Protein AF-0000000069059100 (afdb_homodimer)

Nearest PDB structures (foldseek):
  7xt2-assembly1_B  TM=5.085E-01  e=8.345E-04  Homo sapiens
  5iea-assembly1_B  TM=6.416E-01  e=1.066E+00  Macaca mulatta
  7xt2-assembly1_B  TM=5.069E-01  e=6.876E-04  Homo sapiens
  5iea-assembly1_B  TM=5.865E-01  e=9.978E-01  Macaca mulatta

Secondary structure (DSSP, 8-state):
----------------SB-TTT-SB-SS-EE-TTS-EE-HHHHHHHHHHHHTTSSS--EEE-TTT--EEE-S-SSS-GGGHHHHSPB-HHHHHHHH-B-HHHHHTT---B--EEETTTTEEE-HHHHHHHHHSTTTTTPPEEEGGGHHHHTTTTTS------B-TTT-SBP-EEETTTTEEE-HHHHHTTTTT-S-EEEHHHHHHHHHHSSHHHHHHHHHHHHHHHHHHHHHHHHHHHHHHHHHHHHHHHHHHHHHHHHHHHHHHHHHHHHHHHHHHHHHHHHHHHHHHHHHHHHHHHHHHHHHHHHGGGGS-HHHHHHHHHHHHHHHHHHHHS--EEEEEEEEEEE-HHHHHGGG---SEEEEEEEEEEETTS---SS---------TT--S-EEEEEE-TTS-EEEEETTTTEEEEEETTEEEEEEE-SS-EEEEEEEETTEEEEEE--/----------------SB-TTT-SB-SS-EE-TTS-EE-HHHHHHHHHHHHTTSSS--EEE-TTT--EEE-S-SSS-GGGHHHHSPB-HHHHHHH--B-HHHHHTT---B--EEETTTTEEE-HHHHHHHHHSTTTTTPPEEEGGGHHHHTTTTT-------B-TTT-SBP-EEETTTTEEE-HHHHHTTTTT-S-EEEHHHHHHHHHHSTHHHHHHHHHHHHHHHHHHHHHHHHHHHHHHHHHHHHHHHHHHHHHHHHHHHHHHHHHHHHHHHHHHHHHHHHHHHHHHHHHHHHHHHHHHHHHHHHGGGGS-HHHHHHHHHHHHHHHHHHHHS--EEEEEEEEEEE-HHHHHGGG---SEEEEEEEEEEETTS---SS---------TT--S-EEEEEE-TTS-EEEEETTTTEEEEEETTEEEEEEE-SS-EEEEEEEETTEEEEEE--

pLDDT: mean 80.83, std 16.29, range [23.23, 98.0]

Solvent-accessible surface area (backbone atoms only — not comparable to full-atom values): 50804 Å² total; per-residue (Å²): 131,85,77,72,76,77,68,84,68,81,72,67,72,68,80,68,65,50,14,83,83,79,68,40,66,57,52,68,25,26,38,46,96,86,69,52,60,31,21,37,66,57,47,31,53,49,49,43,68,64,32,66,77,32,69,80,60,67,42,47,57,42,90,82,83,52,50,79,40,71,48,78,52,90,85,55,60,72,84,52,38,44,75,64,40,51,67,30,56,70,61,40,45,72,69,62,45,43,10,50,68,41,42,77,70,76,38,92,39,59,35,45,30,27,30,69,74,76,69,39,34,21,18,65,69,53,43,52,49,40,52,68,34,86,89,38,39,84,51,52,69,41,47,53,86,51,45,80,67,52,67,68,74,64,67,67,73,65,78,66,72,47,54,18,90,89,73,71,36,60,46,50,30,32,33,62,79,76,67,41,77,21,18,75,65,41,42,70,58,85,46,50,83,53,88,44,74,35,47,29,64,56,48,30,49,47,43,70,71,38,65,57,53,56,49,52,49,48,53,50,50,52,53,43,52,53,42,53,53,51,42,52,51,38,52,52,49,49,51,48,52,51,52,52,50,50,50,50,52,51,52,52,52,49,48,51,51,51,50,49,52,48,52,48,51,31,47,53,53,45,51,51,50,48,51,52,51,51,51,53,52,47,50,54,46,49,39,48,41,50,40,41,50,52,52,47,54,51,47,53,51,52,48,53,56,61,68,46,42,85,80,41,55,40,57,48,38,48,49,48,51,52,50,48,53,54,50,51,52,51,57,70,65,54,75,50,61,43,73,45,80,46,81,46,70,48,67,35,62,67,66,60,48,54,72,71,59,85,60,47,46,54,76,45,77,47,77,47,76,38,46,67,90,51,84,66,70,85,75,50,75,77,65,83,80,71,77,62,82,78,69,88,49,50,68,60,27,50,28,67,42,93,89,64,27,38,36,34,13,22,28,70,70,13,26,37,38,32,23,52,93,65,33,81,72,43,76,43,81,44,100,49,49,29,39,32,29,43,59,81,53,98,82,43,72,45,70,41,61,82,126,132,85,74,73,75,76,65,84,69,84,72,70,74,68,82,70,66,49,13,8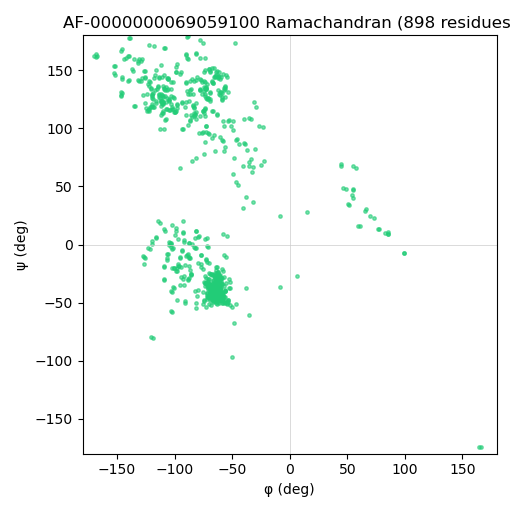3,84,80,68,40,68,59,52,68,26,26,37,46,97,88,67,50,60,30,22,37,66,57,46,29,52,51,48,41,68,64,32,67,77,35,68,80,60,65,43,50,55,42,92,82,83,52,50,80,41,70,48,79,51,93,85,53,58,71,83,51,38,44,74,64,41,51,66,30,54,70,60,40,42,72,69,46,53,42,11,52,66,39,44,75,70,75,37,92,38,59,35,45,30,28,30,70,76,75,68,40,36,20,18,66,70,52,43,54,50,39,50,67,33,87,88,41,39,83,50,54,69,41,47,53,85,51,46,79,67,53,64,70,71,67,66,66,88,59,96,56,71,46,54,19,90,88,74,71,34,61,47,49,30,32,32,64,80,76,67,40,77,20,19,75,64,40,42,69,56,87,46,51,83,53,88,44,73,34,47,28,65,57,47,30,49,47,41,71,69,37,65,58,54,56,50,52,49,49,53,49,51,53,53,42,50,53,42,53,52,51,42,52,52,38,53,51,49,47,51,48,53,52,53,51,50,51,49,51,53,50,53,52,51,49,49,51,51,52,48,48,52,49,52,49,50,31,48,53,52,44,52,51,51,49,51,51,52,51,51,53,54,46,49,53,44,50,40,48,41,49,42,42,49,53,51,46,54,50,47,52,52,51,47,52,56,60,68,47,42,87,79,41,56,39,59,50,40,49,48,50,50,51,50,48,54,54,51,50,53,51,56,69,65,52,76,52,61,42,72,45,80,46,80,47,71,48,66,34,64,68,67,62,49,53,72,72,60,86,61,46,48,54,75,46,77,49,75,46,76,39,47,67,91,51,83,67,68,85,75,52,74,78,64,84,81,72,79,63,78,79,68,87,49,51,67,60,27,49,30,69,42,92,87,65,27,36,37,34,13,22,30,69,71,13,24,36,38,32,24,52,94,65,32,83,75,43,77,43,80,44,99,50,49,30,40,30,29,43,57,80,54,99,83,43,73,45,68,42,62,82,125

Foldseek 3Di:
DPPPPPPPPPPLVPPDQAAPQPRHGAAQWFAAPVGDIHHLVSVLVVQCVQPVVDDLDQFFADPPPGDTGGQLDSPDDSSCSSVSGDGPLLSVCVRLLFFPVQVVVVHTDGFFKAWPVVSTTHRPVRVVVQCVDPVRVPTDIGTNVCVSPPVPPPPPPPVPFDADPVPRHGFFKAQPQVRDTDDPVCCVPVVVPGDDMGTPVVVVVCCVPPCVVVVVVVVVVVVVVLVVVVVVVVVVVVVVVVVVVVVVVVVLVVVVVVVVVVVVVVVVVVVVVVVVVVVVVVVVQVVLVVVVVVVVVVVVVLVVLQVCLVVDDPVVSVVSVVVSVVVVVVVVPPDRDDDDDDDDDDDDPVVVVVVVDDDSDDDDDDDDDDPSPDDDPPPPPDDCPADQPPLPADFQEWDAAPVGWIWTQGQGQQWIFIGDPSYGDDIGHDPAGFRYWDDPHNVDIDTDGDD/DPPPPPPPPPPLVPPDQAAPQPRHGAAQWFAAPVGDIHHLVSVLVVQCVQPVVDDLDQFFADPPPGDTGGQLDSPDDSSCSSVSGDGPLLSVCVRQLFFPVVVVVVDGDGFFKAWPVVSTTHRPVRVVVQCVDPVRVPTDIGTNVCVSPPVPPPVDDDPPQPADPVPRHGFFKAQPVVRDTDDPVCCVPVVVPGDDMGTPVVVVVCCVPPCPVVVVVVVVVVVVVLVVVVVVVVVVVVVVVVVVVVVVVVVLVVVVVVVVVVVVVVVVVVVVVVVVVVVVVVVVQVVLVVVVVVVVVVVVVLVVLQVCLVVDDPVVSVVSVVVSVVVVVVVVPPDRDDDDDDDDDDDDPVVVVVVVDDDSDDDDDDDDDDPSVDDDPPPPPDDCPADQPPLPADFQEWDAAPVGWIWTQGQGQQWIFIGDPSYGDDIGHDPAGFRYWDDPHNVDIDTHGDD

InterPro domains:
  IPR000315 B-box-type zinc finger [PS50119] (94-144)
  IPR001841 Zinc finger, RING-type [PS50089] (19-66)
  IPR001841 Zinc finger, RING-type [SM00184] (19-65)
  IPR013083 Zinc finger, RING/FYVE/PHD-type [G3DSA:3.30.40.10] (7-95)
  IPR017907 Zinc finger, RING-type, conserved site [PS00518] (34-43)
  IPR027370 Zinc finger, RING-type, eukaryotic [PF13445] (19-63)
  IPR047153 TRIM45/56/19-like [PTHR25462] (17-297)

Organism: Magallana gigas (NCBI:txid29159)

Radius of gyration: 62.5 Å; Cα contacts (8 Å, |Δi|>4): 1318; chains: 2; bounding box: 81×176×122 Å

Sequence (902 aa):
MAASTEKDSDQIKEITTTCPICFETYKTPRNLPCLHTFCHNCLGSYIISTCKIKQNPVGFHCPICRRFVPAPSFTTEIEKWAELVPINKMVNMLNEKCCDACKRADEEEVASDWCKSCLESLCGPCAKAHKRNVFTQKHELIPIENFQKVSEESESHELVDVLCQEHSNQVEYLCVDHEELCCSRCVCTKHRKCNQIDAIEEASESLRKSEKLEALCQEISQFEEKLVTAKSEAEKNIRYVDNKSDQIREESTELRNKIVNHVDALLENHLSDLAQNVKEQKDRLTSFEDAVSDRQLLMAQYLQTLKGAQKTLPPVLVHEYFKIKRQFRHVKMSGLSKCTVKLNADVCNDLTGILDVTKFADLKAETKSIPLNEIDLTYASMKLVCELDDSNGDVTGGCFLQNGDIILADHKYSQLLHYNNRKLVRKSNLGFQPEDAVCQNSSLLFVSKNIMAASTEKDSDQIKEITTTCPICFETYKTPRNLPCLHTFCHNCLGSYIISTCKIKQNPVGFHCPICRRFVPAPSFTTEIEKWAELVPINKMVNMLNEKCCDACKRADEEEVASDWCKSCLESLCGPCAKAHKRNVFTQKHELIPIENFQKVSEESESHELVDVLCQEHSNQVEYLCVDHEELCCSRCVCTKHRKCNQIDAIEEASESLRKSEKLEALCQEISQFEEKLVTAKSEAEKNIRYVDNKSDQIREESTELRNKIVNHVDALLENHLSDLAQNVKEQKDRLTSFEDAVSDRQLLMAQYLQTLKGAQKTLPPVLVHEYFKIKRQFRHVKMSGLSKCTVKLNADVCNDLTGILDVTKFADLKAETKSIPLNEIDLTYASMKLVCELDDSNGDVTGGCFLQNGDIILADHKYSQLLHYNNRKLVRKSNLGFQPEDAVCQNSSLLFVSKNI

Structure (mmCIF, N/CA/C/O backbone):
data_AF-0000000069059100-model_v1
#
loop_
_entity.id
_entity.type
_entity.pdbx_description
1 polymer 'Uncharacterized protein'
#
loop_
_atom_site.group_PDB
_atom_site.id
_atom_site.type_symbol
_atom_site.label_atom_id
_atom_site.label_alt_id
_atom_site.label_comp_id
_atom_site.label_asym_id
_atom_site.label_entity_id
_atom_site.label_seq_id
_atom_site.pdbx_PDB_ins_code
_atom_site.Cartn_x
_atom_site.Cartn_y
_atom_site.Cartn_z
_atom_site.occupancy
_atom_site.B_iso_or_equiv
_atom_site.auth_seq_id
_atom_site.auth_comp_id
_atom_site.auth_asym_id
_atom_site.auth_atom_id
_atom_site.pdbx_PDB_model_num
ATOM 1 N N . MET A 1 1 ? 15.18 -69.938 22.938 1 25.84 1 MET A N 1
ATOM 2 C CA . MET A 1 1 ? 13.812 -69.875 22.438 1 25.84 1 MET A CA 1
ATOM 3 C C . MET A 1 1 ? 13.75 -70.375 20.984 1 25.84 1 MET A C 1
ATOM 5 O O . MET A 1 1 ? 14.617 -70.062 20.172 1 25.84 1 MET A O 1
ATOM 9 N N . ALA A 1 2 ? 13.094 -71.562 20.734 1 29.8 2 ALA A N 1
ATOM 10 C CA . ALA A 1 2 ? 13.023 -72.438 19.531 1 29.8 2 ALA A CA 1
ATOM 11 C C . ALA A 1 2 ? 12.422 -71.625 18.359 1 29.8 2 ALA A C 1
ATOM 13 O O . ALA A 1 2 ? 11.344 -71.062 18.5 1 29.8 2 ALA A O 1
ATOM 14 N N . ALA A 1 3 ? 13.203 -71 17.547 1 30.69 3 ALA A N 1
ATOM 15 C CA . ALA A 1 3 ? 12.938 -70.25 16.359 1 30.69 3 ALA A CA 1
ATOM 16 C C . ALA A 1 3 ? 12.031 -71 15.391 1 30.69 3 ALA A C 1
ATOM 18 O O . ALA A 1 3 ? 12.453 -72 14.773 1 30.69 3 ALA A O 1
ATOM 19 N N . SER A 1 4 ? 10.773 -71.312 15.891 1 29.09 4 SER A N 1
ATOM 20 C CA . SER A 1 4 ? 9.797 -72.062 15.109 1 29.09 4 SER A CA 1
ATOM 21 C C . SER A 1 4 ? 9.703 -71.5 13.688 1 29.09 4 SER A C 1
ATOM 23 O O . SER A 1 4 ? 9.484 -70.312 13.477 1 29.09 4 SER A O 1
ATOM 25 N N . THR A 1 5 ? 10.492 -72 12.781 1 29.64 5 THR A N 1
ATOM 26 C CA . THR A 1 5 ? 10.539 -71.812 11.344 1 29.64 5 THR A CA 1
ATOM 27 C C . THR A 1 5 ? 9.148 -71.875 10.734 1 29.64 5 THR A C 1
ATOM 29 O O . THR A 1 5 ? 8.625 -73 10.578 1 29.64 5 THR A O 1
ATOM 32 N N . GLU A 1 6 ? 8.148 -71.125 11.234 1 30.3 6 GLU A N 1
ATOM 33 C CA . GLU A 1 6 ? 6.789 -71.125 10.695 1 30.3 6 GLU A CA 1
ATOM 34 C C . GLU A 1 6 ? 6.801 -71.188 9.172 1 30.3 6 GLU A C 1
ATOM 36 O O . GLU A 1 6 ? 7.348 -70.25 8.523 1 30.3 6 GLU A O 1
ATOM 41 N N . LYS A 1 7 ? 6.844 -72.375 8.555 1 34.78 7 LYS A N 1
ATOM 42 C CA . LYS A 1 7 ? 6.605 -72.75 7.176 1 34.78 7 LYS A CA 1
ATOM 43 C C . LYS A 1 7 ? 5.512 -71.938 6.531 1 34.78 7 LYS A C 1
ATOM 45 O O . LYS A 1 7 ? 4.512 -71.562 7.172 1 34.78 7 LYS A O 1
ATOM 50 N N . ASP A 1 8 ? 5.973 -71.062 5.594 1 33.03 8 ASP A N 1
ATOM 51 C CA . ASP A 1 8 ? 5.148 -70.312 4.656 1 33.03 8 ASP A CA 1
ATOM 52 C C . ASP A 1 8 ? 3.895 -71.125 4.27 1 33.03 8 ASP A C 1
ATOM 54 O O . ASP A 1 8 ? 3.984 -72.125 3.619 1 33.03 8 ASP A O 1
ATOM 58 N N . SER A 1 9 ? 2.992 -71.375 5.164 1 32.53 9 SER A N 1
ATOM 59 C CA . SER A 1 9 ? 1.682 -72 5.004 1 32.53 9 SER A CA 1
ATOM 60 C C . SER A 1 9 ? 1.104 -71.75 3.621 1 32.53 9 SER A C 1
ATOM 62 O O . SER A 1 9 ? 1.325 -70.688 3.051 1 32.53 9 SER A O 1
ATOM 64 N N . ASP A 1 10 ? 0.866 -72.75 2.836 1 33.56 10 ASP A N 1
ATOM 65 C CA . ASP A 1 10 ? 0.151 -73 1.579 1 33.56 10 ASP A CA 1
ATOM 66 C C . ASP A 1 10 ? -1.058 -72.062 1.482 1 33.56 10 ASP A C 1
ATOM 68 O O . ASP A 1 10 ? -2.131 -72.375 2.004 1 33.56 10 ASP A O 1
ATOM 72 N N . GLN A 1 11 ? -1.025 -70.812 1.936 1 33.41 11 GLN A N 1
ATOM 73 C CA . GLN A 1 11 ? -2.18 -69.938 1.754 1 33.41 11 GLN A CA 1
ATOM 74 C C . GLN A 1 11 ? -2.881 -70.25 0.429 1 33.41 11 GLN A C 1
ATOM 76 O O . GLN A 1 11 ? -2.314 -70 -0.642 1 33.41 11 GLN A O 1
ATOM 81 N N . ILE A 1 12 ? -3.568 -71.312 0.326 1 36.34 12 ILE A N 1
ATOM 82 C CA . ILE A 1 12 ? -4.637 -71.5 -0.648 1 36.34 12 ILE A CA 1
ATOM 83 C C . ILE A 1 12 ? -5.227 -70.188 -1.061 1 36.34 12 ILE A C 1
ATOM 85 O O . ILE A 1 12 ? -5.824 -69.438 -0.241 1 36.34 12 ILE A O 1
ATOM 89 N N . LYS A 1 13 ? -4.574 -69.375 -1.731 1 45.88 13 LYS A N 1
ATOM 90 C CA . LYS A 1 13 ? -5.254 -68.188 -2.234 1 45.88 13 LYS A CA 1
ATOM 91 C C . LYS A 1 13 ? -6.695 -68.5 -2.615 1 45.88 13 LYS A C 1
ATOM 93 O O . LYS A 1 13 ? -6.945 -69.25 -3.541 1 45.88 13 LYS A O 1
ATOM 98 N N . GLU A 1 14 ? -7.582 -68.812 -1.681 1 46.19 14 GLU A N 1
ATOM 99 C CA . GLU A 1 14 ? -9.023 -69 -1.871 1 46.19 14 GLU A CA 1
ATOM 100 C C . GLU A 1 14 ? -9.508 -68.188 -3.078 1 46.19 14 GLU A C 1
ATOM 102 O O . GLU A 1 14 ? -9.227 -67 -3.195 1 46.19 14 GLU A O 1
ATOM 107 N N . ILE A 1 15 ? -9.695 -68.938 -4.168 1 54.97 15 ILE A N 1
ATOM 108 C CA . ILE A 1 15 ? -10.305 -68.312 -5.344 1 54.97 15 ILE A CA 1
ATOM 109 C C . ILE A 1 15 ? -11.508 -67.438 -4.918 1 54.97 15 ILE A C 1
ATOM 111 O O . ILE A 1 15 ? -12.469 -68 -4.355 1 54.97 15 ILE A O 1
ATOM 115 N N . THR A 1 16 ? -11.305 -66.312 -4.594 1 63.81 16 THR A N 1
ATOM 116 C CA . THR A 1 16 ? -12.406 -65.375 -4.301 1 63.81 16 THR A CA 1
ATOM 117 C C . THR A 1 16 ? -13.391 -65.312 -5.469 1 63.81 16 THR A C 1
ATOM 119 O O . THR A 1 16 ? -12.992 -65.438 -6.629 1 63.81 16 THR A O 1
ATOM 122 N N . THR A 1 17 ? -14.664 -65.438 -5.188 1 73.19 17 THR A N 1
ATOM 123 C CA . THR A 1 17 ? -15.711 -65.438 -6.199 1 73.19 17 THR A CA 1
ATOM 124 C C . THR A 1 17 ? -16.25 -64 -6.383 1 73.19 17 THR A C 1
ATOM 126 O O . THR A 1 17 ? -17.312 -63.812 -6.988 1 73.19 17 THR A O 1
ATOM 129 N N . THR A 1 18 ? -15.531 -63.125 -5.773 1 85.75 18 THR A N 1
ATOM 130 C CA . THR A 1 18 ? -16.047 -61.75 -5.891 1 85.75 18 THR A CA 1
ATOM 131 C C . THR A 1 18 ? -15.008 -60.844 -6.52 1 85.75 18 THR A C 1
ATOM 133 O O . THR A 1 18 ? -13.82 -60.969 -6.238 1 85.75 18 THR A O 1
ATOM 136 N N . CYS A 1 19 ? -15.43 -60 -7.34 1 91.19 19 CYS A N 1
ATOM 137 C CA . CYS A 1 19 ? -14.57 -59 -7.984 1 91.19 19 CYS A CA 1
ATOM 138 C C . CYS A 1 19 ? -14.109 -57.969 -6.98 1 91.19 19 CYS A C 1
ATOM 140 O O . CYS A 1 19 ? -14.922 -57.375 -6.273 1 91.19 19 CYS A O 1
ATOM 142 N N . PRO A 1 20 ? -12.961 -57.656 -6.883 1 91.69 20 PRO A N 1
ATOM 143 C CA . PRO A 1 20 ? -12.445 -56.688 -5.914 1 91.69 20 PRO A CA 1
ATOM 144 C C . PRO A 1 20 ? -12.828 -55.25 -6.246 1 91.69 20 PRO A C 1
ATOM 146 O O . PRO A 1 20 ? -12.695 -54.375 -5.402 1 91.69 20 PRO A O 1
ATOM 149 N N . ILE A 1 21 ? -13.289 -54.938 -7.438 1 92.5 21 ILE A N 1
ATOM 150 C CA . ILE A 1 21 ? -13.633 -53.562 -7.848 1 92.5 21 ILE A CA 1
ATOM 151 C C . ILE A 1 21 ? -15.102 -53.281 -7.543 1 92.5 21 ILE A C 1
ATOM 153 O O . ILE A 1 21 ? -15.438 -52.281 -6.898 1 92.5 21 ILE A O 1
ATOM 157 N N . CYS A 1 22 ? -15.938 -54.188 -7.953 1 92.62 22 CYS A N 1
ATOM 158 C CA . CYS A 1 22 ? -17.375 -53.938 -7.789 1 92.62 22 CYS A CA 1
ATOM 159 C C . CYS A 1 22 ? -17.922 -54.719 -6.594 1 92.62 22 CYS A C 1
ATOM 161 O O . CYS A 1 22 ? -19.031 -54.469 -6.145 1 92.62 22 CYS A O 1
ATOM 163 N N . PHE A 1 23 ? -17.328 -55.781 -6.059 1 90.19 23 PHE A N 1
ATOM 164 C CA . PHE A 1 23 ? -17.672 -56.594 -4.91 1 90.19 23 PHE A CA 1
ATOM 165 C C . PHE A 1 23 ? -18.875 -57.469 -5.219 1 90.19 23 PHE A C 1
ATOM 167 O O . PHE A 1 23 ? -19.609 -57.875 -4.312 1 90.19 23 PHE A O 1
ATOM 174 N N . GLU A 1 24 ? -19.109 -57.719 -6.453 1 90.44 24 GLU A N 1
ATOM 175 C CA . GLU A 1 24 ? -20.125 -58.656 -6.91 1 90.44 24 GLU A CA 1
ATOM 176 C C . GLU A 1 24 ? -19.5 -59.938 -7.48 1 90.44 24 GLU A C 1
ATOM 178 O O . GLU A 1 24 ? -18.281 -60.031 -7.594 1 90.44 24 GLU A O 1
ATOM 183 N N . THR A 1 25 ? -20.297 -60.969 -7.73 1 87.19 25 THR A N 1
ATOM 184 C CA . THR A 1 25 ? -19.812 -62.156 -8.375 1 87.19 25 THR A CA 1
ATOM 185 C C . THR A 1 25 ? -19.25 -61.844 -9.758 1 87.19 25 THR A C 1
ATOM 187 O O . THR A 1 25 ? -19.812 -61.031 -10.492 1 87.19 25 THR A O 1
ATOM 190 N N . TYR A 1 26 ? -18.219 -62.562 -10.078 1 88.38 26 TYR A N 1
ATOM 191 C CA . TYR A 1 26 ? -17.516 -62.281 -11.32 1 88.38 26 TYR A CA 1
ATOM 192 C C . TYR A 1 26 ? -18.438 -62.406 -12.523 1 88.38 26 TYR A C 1
ATOM 194 O O . TYR A 1 26 ? -19.203 -63.375 -12.625 1 88.38 26 TYR A O 1
ATOM 202 N N . LYS A 1 27 ? -18.422 -61.344 -13.289 1 89.94 27 LYS A N 1
ATOM 203 C CA . LYS A 1 27 ? -19.062 -61.406 -14.602 1 89.94 27 LYS A CA 1
ATOM 204 C C . LYS A 1 27 ? -18.031 -61.438 -15.719 1 89.94 27 LYS A C 1
ATOM 206 O O . LYS A 1 27 ? -17.406 -60.438 -16.031 1 89.94 27 LYS A O 1
ATOM 211 N N . THR A 1 28 ? -17.797 -62.594 -16.438 1 89.5 28 THR A N 1
ATOM 212 C CA . THR A 1 28 ? -16.766 -62.844 -17.453 1 89.5 28 THR A CA 1
ATOM 213 C C . THR A 1 28 ? -15.383 -62.531 -16.875 1 89.5 28 THR A C 1
ATOM 215 O O . THR A 1 28 ? -14.734 -61.562 -17.281 1 89.5 28 THR A O 1
ATOM 218 N N . PRO A 1 29 ? -14.984 -63.312 -15.938 1 89.69 29 PRO A N 1
ATOM 219 C CA . PRO A 1 29 ? -13.742 -63.062 -15.211 1 89.69 29 PRO A CA 1
ATOM 220 C C . PRO A 1 29 ? -12.516 -63.031 -16.125 1 89.69 29 PRO A C 1
ATOM 222 O O . PRO A 1 29 ? -12.352 -63.875 -16.984 1 89.69 29 PRO A O 1
ATOM 225 N N . ARG A 1 30 ? -11.758 -61.906 -16.047 1 91.38 30 ARG A N 1
ATOM 226 C CA . ARG A 1 30 ? -10.516 -61.719 -16.781 1 91.38 30 ARG A CA 1
ATOM 227 C C . ARG A 1 30 ? -9.305 -61.812 -15.859 1 91.38 30 ARG A C 1
ATOM 229 O O . ARG A 1 30 ? -9.305 -61.219 -14.773 1 91.38 30 ARG A O 1
ATOM 236 N N . ASN A 1 31 ? -8.32 -62.531 -16.203 1 87.88 31 ASN A N 1
ATOM 237 C CA . ASN A 1 31 ? -7.141 -62.688 -15.352 1 87.88 31 ASN A CA 1
ATOM 238 C C . ASN A 1 31 ? -5.934 -61.969 -15.938 1 87.88 31 ASN A C 1
ATOM 240 O O . ASN A 1 31 ? -5.668 -62.062 -17.141 1 87.88 31 ASN A O 1
ATOM 244 N N . LEU A 1 32 ? -5.262 -61.25 -15.086 1 88.94 32 LEU A N 1
ATOM 245 C CA . LEU A 1 32 ? -4.039 -60.562 -15.477 1 88.94 32 LEU A CA 1
ATOM 246 C C . LEU A 1 32 ? -2.818 -61.438 -15.25 1 88.94 32 LEU A C 1
ATOM 248 O O . LEU A 1 32 ? -2.908 -62.469 -14.586 1 88.94 32 LEU A O 1
ATOM 252 N N . PRO A 1 33 ? -1.712 -61.094 -15.844 1 83.44 33 PRO A N 1
ATOM 253 C CA . PRO A 1 33 ? -0.513 -61.906 -15.688 1 83.44 33 PRO A CA 1
ATOM 254 C C . PRO A 1 33 ? -0.084 -62.062 -14.227 1 83.44 33 PRO A C 1
ATOM 256 O O . PRO A 1 33 ? 0.599 -63.031 -13.867 1 83.44 33 PRO A O 1
ATOM 259 N N . CYS A 1 34 ? -0.5 -61.156 -13.445 1 81.12 34 CYS A N 1
ATOM 260 C CA . CYS A 1 34 ? -0.176 -61.219 -12.023 1 81.12 34 CYS A CA 1
ATOM 261 C C . CYS A 1 34 ? -1.129 -62.156 -11.289 1 81.12 34 CYS A C 1
ATOM 263 O O . CYS A 1 34 ? -1.056 -62.312 -10.07 1 81.12 34 CYS A O 1
ATOM 265 N N . LEU A 1 35 ? -2.08 -62.688 -11.953 1 82.44 35 LEU A N 1
ATOM 266 C CA . LEU A 1 35 ? -2.988 -63.75 -11.492 1 82.44 35 LEU A CA 1
ATOM 267 C C . LEU A 1 35 ? -4.156 -63.156 -10.719 1 82.44 35 LEU A C 1
ATOM 269 O O . LEU A 1 35 ? -4.926 -63.875 -10.086 1 82.44 35 LEU A O 1
ATOM 273 N N . HIS A 1 36 ? -4.273 -61.875 -10.742 1 86.06 36 HIS A N 1
ATOM 274 C CA . HIS A 1 36 ? -5.477 -61.281 -10.195 1 86.06 36 HIS A CA 1
ATOM 275 C C . HIS A 1 36 ? -6.602 -61.25 -11.227 1 86.06 36 HIS A C 1
ATOM 277 O O . HIS A 1 36 ? -6.363 -61 -12.406 1 86.06 36 HIS A O 1
ATOM 283 N N . THR A 1 37 ? -7.836 -61.5 -10.719 1 89.19 37 THR A N 1
ATOM 284 C CA . THR A 1 37 ? -8.992 -61.625 -11.602 1 89.19 37 THR A CA 1
ATOM 285 C C . THR A 1 37 ? -9.977 -60.469 -11.359 1 89.19 37 THR A C 1
ATOM 287 O O . THR A 1 37 ? -10.172 -60.062 -10.219 1 89.19 37 THR A O 1
ATOM 290 N N . PHE A 1 38 ? -10.625 -60 -12.453 1 93.81 38 PHE A N 1
ATOM 291 C CA . PHE A 1 38 ? -11.617 -58.938 -12.398 1 93.81 38 PHE A CA 1
ATOM 292 C C . PHE A 1 38 ? -12.734 -59.188 -13.406 1 93.81 38 PHE A C 1
ATOM 294 O O . PHE A 1 38 ? -12.562 -59.938 -14.359 1 93.81 38 PHE A O 1
ATOM 301 N N . CYS A 1 39 ? -13.906 -58.469 -13.094 1 93.62 39 CYS A N 1
ATOM 302 C CA . CYS A 1 39 ? -14.945 -58.5 -14.109 1 93.62 39 CYS A CA 1
ATOM 303 C C . CYS A 1 39 ? -14.477 -57.844 -15.391 1 93.62 39 CYS A C 1
ATOM 305 O O . CYS A 1 39 ? -13.695 -56.875 -15.344 1 93.62 39 CYS A O 1
ATOM 307 N N . HIS A 1 40 ? -14.977 -58.312 -16.438 1 94.5 40 HIS A N 1
ATOM 308 C CA . HIS A 1 40 ? -14.672 -57.719 -17.734 1 94.5 40 HIS A CA 1
ATOM 309 C C . HIS A 1 40 ? -14.984 -56.219 -17.719 1 94.5 40 HIS A C 1
ATOM 311 O O . HIS A 1 40 ? -14.133 -55.406 -18.062 1 94.5 40 HIS A O 1
ATOM 317 N N . ASN A 1 41 ? -16.125 -55.844 -17.266 1 95.5 41 ASN A N 1
ATOM 318 C CA . ASN A 1 41 ? -16.547 -54.438 -17.266 1 95.5 41 ASN A CA 1
ATOM 319 C C . ASN A 1 41 ? -15.773 -53.625 -16.25 1 95.5 41 ASN A C 1
ATOM 321 O O . ASN A 1 41 ? -15.438 -52.469 -16.516 1 95.5 41 ASN A O 1
ATOM 325 N N . CYS A 1 42 ? -15.508 -54.188 -15.141 1 96 42 CYS A N 1
ATOM 326 C CA . CYS A 1 42 ? -14.75 -53.469 -14.109 1 96 42 CYS A CA 1
ATOM 327 C C . CYS A 1 42 ? -13.328 -53.188 -14.586 1 96 42 CYS A C 1
ATOM 329 O O . CYS A 1 42 ? -12.836 -52.062 -14.438 1 96 42 CYS A O 1
ATOM 331 N N . LEU A 1 43 ? -12.727 -54.156 -15.195 1 95.94 43 LEU A N 1
ATOM 332 C CA . LEU A 1 43 ? -11.375 -53.969 -15.719 1 95.94 43 LEU A CA 1
ATOM 333 C C . LEU A 1 43 ? -11.352 -52.969 -16.859 1 95.94 43 LEU A C 1
ATOM 335 O O . LEU A 1 43 ? -10.461 -52.125 -16.922 1 95.94 43 LEU A O 1
ATOM 339 N N . GLY A 1 44 ? -12.305 -53.094 -17.672 1 96.06 44 GLY A N 1
ATOM 340 C CA . GLY A 1 44 ? -12.406 -52.156 -18.766 1 96.06 44 GLY A CA 1
ATOM 341 C C . GLY A 1 44 ? -12.516 -50.719 -18.297 1 96.06 44 GLY A C 1
ATOM 342 O O . GLY A 1 44 ? -11.797 -49.844 -18.797 1 96.06 44 GLY A O 1
ATOM 343 N N . SER A 1 45 ? -13.414 -50.5 -17.406 1 96.12 45 SER A N 1
ATOM 344 C CA . SER A 1 45 ? -13.602 -49.156 -16.875 1 96.12 45 SER A CA 1
ATOM 345 C C . SER A 1 45 ? -12.328 -48.625 -16.219 1 96.12 45 SER A C 1
ATOM 347 O O . SER A 1 45 ? -11.977 -47.469 -16.359 1 96.12 45 SER A O 1
ATOM 349 N N . TYR A 1 46 ? -11.688 -49.438 -15.523 1 95.31 46 TYR A N 1
ATOM 350 C CA . TYR A 1 46 ? -10.445 -49.094 -14.859 1 95.31 46 TYR A CA 1
ATOM 351 C C . TYR A 1 46 ? -9.375 -48.688 -15.875 1 95.31 46 TYR A C 1
ATOM 353 O O . TYR A 1 46 ? -8.711 -47.656 -15.719 1 95.31 46 TYR A O 1
ATOM 361 N N . ILE A 1 47 ? -9.25 -49.5 -16.938 1 95.44 47 ILE A N 1
ATOM 362 C CA . ILE A 1 47 ? -8.242 -49.281 -17.969 1 95.44 47 ILE A CA 1
ATOM 363 C C . ILE A 1 47 ? -8.516 -47.938 -18.656 1 95.44 47 ILE A C 1
ATOM 365 O O . ILE A 1 47 ? -7.602 -47.156 -18.859 1 95.44 47 ILE A O 1
ATOM 369 N N . ILE A 1 48 ? -9.734 -47.688 -18.906 1 94.69 48 ILE A N 1
ATOM 370 C CA . ILE A 1 48 ? -10.102 -46.438 -19.594 1 94.69 48 ILE A CA 1
ATOM 371 C C . ILE A 1 48 ? -9.781 -45.25 -18.703 1 94.69 48 ILE A C 1
ATOM 373 O O . ILE A 1 48 ? -9.18 -44.281 -19.156 1 94.69 48 ILE A O 1
ATOM 377 N N . SER A 1 49 ? -10.141 -45.406 -17.453 1 93.31 49 SER A N 1
ATOM 378 C CA . SER A 1 49 ? -9.953 -44.281 -16.531 1 93.31 49 SER A CA 1
ATOM 379 C C . SER A 1 49 ? -8.477 -44 -16.312 1 93.31 49 SER A C 1
ATOM 381 O O . SER A 1 49 ? -8.086 -42.844 -16.172 1 93.31 49 SER A O 1
ATOM 383 N N . THR A 1 50 ? -7.598 -44.938 -16.359 1 90.88 50 THR A N 1
ATOM 384 C CA . THR A 1 50 ? -6.188 -44.75 -16.031 1 90.88 50 THR A CA 1
ATOM 385 C C . THR A 1 50 ? -5.367 -44.469 -17.281 1 90.88 50 THR A C 1
ATOM 387 O O . THR A 1 50 ? -4.371 -43.75 -17.219 1 90.88 50 THR A O 1
ATOM 390 N N . CYS A 1 51 ? -5.777 -44.938 -18.422 1 91.31 51 CYS A N 1
ATOM 391 C CA . CYS A 1 51 ? -4.957 -44.875 -19.625 1 91.31 51 CYS A CA 1
ATOM 392 C C . CYS A 1 51 ? -5.387 -43.688 -20.484 1 91.31 51 CYS A C 1
ATOM 394 O O . CYS A 1 51 ? -4.582 -43.156 -21.25 1 91.31 51 CYS A O 1
ATOM 396 N N . LYS A 1 52 ? -6.59 -43.25 -20.297 1 86.44 52 LYS A N 1
ATOM 397 C CA . LYS A 1 52 ? -7.09 -42.156 -21.141 1 86.44 52 LYS A CA 1
ATOM 398 C C . LYS A 1 52 ? -6.316 -40.875 -20.906 1 86.44 52 LYS A C 1
ATOM 400 O O . LYS A 1 52 ? -6.133 -40.062 -21.828 1 86.44 52 LYS A O 1
ATOM 405 N N . ILE A 1 53 ? -5.781 -40.656 -19.781 1 82.69 53 ILE A N 1
ATOM 406 C CA . ILE A 1 53 ? -5.121 -39.406 -19.406 1 82.69 53 ILE A CA 1
ATOM 407 C C . ILE A 1 53 ? -3.648 -39.469 -19.812 1 82.69 53 ILE A C 1
ATOM 409 O O . ILE A 1 53 ? -2.947 -38.469 -19.766 1 82.69 53 ILE A O 1
ATOM 413 N N . LYS A 1 54 ? -3.225 -40.625 -20.234 1 85.06 54 LYS A N 1
ATOM 414 C CA . LYS A 1 54 ? -1.812 -40.781 -20.562 1 85.06 54 LYS A CA 1
ATOM 415 C C . LYS A 1 54 ? -1.574 -40.656 -22.062 1 85.06 54 LYS A C 1
ATOM 417 O O . LYS A 1 54 ? -2.447 -41 -22.875 1 85.06 54 LYS A O 1
ATOM 422 N N . GLN A 1 55 ? -0.355 -40.125 -22.375 1 82.19 55 GLN A N 1
ATOM 423 C CA . GLN A 1 55 ? 0.028 -40.031 -23.781 1 82.19 55 GLN A CA 1
ATOM 424 C C . GLN A 1 55 ? 0.386 -41.438 -24.328 1 82.19 55 GLN A C 1
ATOM 426 O O . GLN A 1 55 ? 1.366 -42.031 -23.906 1 82.19 55 GLN A O 1
ATOM 431 N N . ASN A 1 56 ? -0.391 -41.812 -25.266 1 85.25 56 ASN A N 1
ATOM 432 C CA . ASN A 1 56 ? -0.127 -43.062 -25.953 1 85.25 56 ASN A CA 1
ATOM 433 C C . ASN A 1 56 ? 0.234 -44.188 -24.953 1 85.25 56 ASN A C 1
ATOM 435 O O . ASN A 1 56 ? 1.356 -44.688 -24.969 1 85.25 56 ASN A O 1
ATOM 439 N N . PRO A 1 57 ? -0.653 -44.594 -24.172 1 91.06 57 PRO A N 1
ATOM 440 C CA . PRO A 1 57 ? -0.368 -45.562 -23.125 1 91.06 57 PRO A CA 1
ATOM 441 C C . PRO A 1 57 ? 0.122 -46.906 -23.672 1 91.06 57 PRO A C 1
ATOM 443 O O . PRO A 1 57 ? -0.334 -47.344 -24.734 1 91.06 57 PRO A O 1
ATOM 446 N N . VAL A 1 58 ? 1.016 -47.5 -22.906 1 93.06 58 VAL A N 1
ATOM 447 C CA . VAL A 1 58 ? 1.601 -48.781 -23.344 1 93.06 58 VAL A CA 1
ATOM 448 C C . VAL A 1 58 ? 1.218 -49.875 -22.375 1 93.06 58 VAL A C 1
ATOM 450 O O . VAL A 1 58 ? 1.676 -51.031 -22.516 1 93.06 58 VAL A O 1
ATOM 453 N N . GLY A 1 59 ? 0.386 -49.594 -21.453 1 93.94 59 GLY A N 1
ATOM 454 C CA . GLY A 1 59 ? -0.052 -50.562 -20.453 1 93.94 59 GLY A CA 1
ATOM 455 C C . GLY A 1 59 ? -0.741 -49.906 -19.266 1 93.94 59 GLY A C 1
ATOM 456 O O . GLY A 1 59 ? -1.111 -48.719 -19.328 1 93.94 59 GLY A O 1
ATOM 457 N N . PHE A 1 60 ? -1.038 -50.688 -18.312 1 94.31 60 PHE A N 1
ATOM 458 C CA . PHE A 1 60 ? -1.688 -50.219 -17.094 1 94.31 60 PHE A CA 1
ATOM 459 C C . PHE A 1 60 ? -1.208 -51.031 -15.891 1 94.31 60 PHE A C 1
ATOM 461 O O . PHE A 1 60 ? -0.49 -52 -16.047 1 94.31 60 PHE A O 1
ATOM 468 N N . HIS A 1 61 ? -1.514 -50.531 -14.781 1 94.19 61 HIS A N 1
ATOM 469 C CA . HIS A 1 61 ? -1.13 -51.219 -13.547 1 94.19 61 HIS A CA 1
ATOM 470 C C . HIS A 1 61 ? -2.312 -51.969 -12.938 1 94.19 61 HIS A C 1
ATOM 472 O O . HIS A 1 61 ? -3.441 -51.469 -12.961 1 94.19 61 HIS A O 1
ATOM 478 N N . CYS A 1 62 ? -2.006 -53.094 -12.477 1 92.81 62 CYS A N 1
ATOM 479 C CA . CYS A 1 62 ? -3.049 -53.906 -11.828 1 92.81 62 CYS A CA 1
ATOM 480 C C . CYS A 1 62 ? -3.689 -53.125 -10.688 1 92.81 62 CYS A C 1
ATOM 482 O O . CYS A 1 62 ? -2.99 -52.531 -9.859 1 92.81 62 CYS A O 1
ATOM 484 N N . PRO A 1 63 ? -4.977 -53.125 -10.523 1 92.25 63 PRO A N 1
ATOM 485 C CA . PRO A 1 63 ? -5.684 -52.375 -9.477 1 92.25 63 PRO A CA 1
ATOM 486 C C . PRO A 1 63 ? -5.332 -52.844 -8.07 1 92.25 63 PRO A C 1
ATOM 488 O O . PRO A 1 63 ? -5.473 -52.094 -7.105 1 92.25 63 PRO A O 1
ATOM 491 N N . ILE A 1 64 ? -4.852 -54.031 -7.93 1 89.88 64 ILE A N 1
ATOM 492 C CA . ILE A 1 64 ? -4.648 -54.594 -6.602 1 89.88 64 ILE A CA 1
ATOM 493 C C . ILE A 1 64 ? -3.164 -54.531 -6.238 1 89.88 64 ILE A C 1
ATOM 495 O O . ILE A 1 64 ? -2.783 -53.875 -5.262 1 89.88 64 ILE A O 1
ATOM 499 N N . CYS A 1 65 ? -2.26 -55.156 -7.055 1 88.75 65 CYS A N 1
ATOM 500 C CA . CYS A 1 65 ? -0.849 -55.281 -6.703 1 88.75 65 CYS A CA 1
ATOM 501 C C . CYS A 1 65 ? -0.026 -54.188 -7.363 1 88.75 65 CYS A C 1
ATOM 503 O O . CYS A 1 65 ? 1.161 -54.031 -7.07 1 88.75 65 CYS A O 1
ATOM 505 N N . ARG A 1 66 ? -0.547 -53.562 -8.328 1 91.06 66 ARG A N 1
ATOM 506 C CA . ARG A 1 66 ? 0.044 -52.406 -8.992 1 91.06 66 ARG A CA 1
ATOM 507 C C . ARG A 1 66 ? 1.169 -52.812 -9.93 1 91.06 66 ARG A C 1
ATOM 509 O O . ARG A 1 66 ? 1.927 -52 -10.414 1 91.06 66 ARG A O 1
ATOM 516 N N . ARG A 1 67 ? 1.245 -54.094 -10.203 1 90.56 67 ARG A N 1
ATOM 517 C CA . ARG A 1 67 ? 2.221 -54.562 -11.188 1 90.56 67 ARG A CA 1
ATOM 518 C C . ARG A 1 67 ? 1.86 -54.062 -12.586 1 90.56 67 ARG A C 1
ATOM 520 O O . ARG A 1 67 ? 0.687 -54.062 -12.961 1 90.56 67 ARG A O 1
ATOM 527 N N . PHE A 1 68 ? 2.918 -53.688 -13.289 1 94 68 PHE A N 1
ATOM 528 C CA . PHE A 1 68 ? 2.709 -53.188 -14.641 1 94 68 PHE A CA 1
ATOM 529 C C . PHE A 1 68 ? 2.305 -54.312 -15.586 1 94 68 PHE A C 1
ATOM 531 O O . PHE A 1 68 ? 2.965 -55.344 -15.648 1 94 68 PHE A O 1
ATOM 538 N N . VAL A 1 69 ? 1.188 -54.156 -16.297 1 93.44 69 VAL A N 1
ATOM 539 C CA . VAL A 1 69 ? 0.685 -55.062 -17.297 1 93.44 69 VAL A CA 1
ATOM 540 C C . VAL A 1 69 ? 0.781 -54.438 -18.688 1 93.44 69 VAL A C 1
ATOM 542 O O . VAL A 1 69 ? 0.13 -53.438 -18.953 1 93.44 69 VAL A O 1
ATOM 545 N N . PRO A 1 70 ? 1.612 -55 -19.5 1 92.94 70 PRO A N 1
ATOM 546 C CA . PRO A 1 70 ? 1.699 -54.438 -20.859 1 92.94 70 PRO A CA 1
ATOM 547 C C . PRO A 1 70 ? 0.372 -54.531 -21.609 1 92.94 70 PRO A C 1
ATOM 549 O O . PRO A 1 70 ? -0.423 -55.438 -21.375 1 92.94 70 PRO A O 1
ATOM 552 N N . ALA A 1 71 ? 0.175 -53.531 -22.469 1 92.62 71 ALA A N 1
ATOM 553 C CA . ALA A 1 71 ? -1.031 -53.531 -23.297 1 92.62 71 ALA A CA 1
ATOM 554 C C . ALA A 1 71 ? -1.138 -54.812 -24.109 1 92.62 71 ALA A C 1
ATOM 556 O O . ALA A 1 71 ? -0.137 -55.312 -24.625 1 92.62 71 ALA A O 1
ATOM 557 N N . PRO A 1 72 ? -2.363 -55.406 -24.109 1 88.31 72 PRO A N 1
ATOM 558 C CA . PRO A 1 72 ? -2.535 -56.625 -24.906 1 88.31 72 PRO A CA 1
ATOM 559 C C . PRO A 1 72 ? -2.318 -56.375 -26.406 1 88.31 72 PRO A C 1
ATOM 561 O O . PRO A 1 72 ? -1.939 -57.312 -27.125 1 88.31 72 PRO A O 1
ATOM 564 N N . SER A 1 73 ? -2.639 -55.188 -26.797 1 87.56 73 SER A N 1
ATOM 565 C CA . SER A 1 73 ? -2.443 -54.781 -28.188 1 87.56 73 SER A CA 1
ATOM 566 C C . SER A 1 73 ? -2.072 -53.312 -28.281 1 87.56 73 SER A C 1
ATOM 568 O O . SER A 1 73 ? -2.578 -52.5 -27.516 1 87.56 73 SER A O 1
ATOM 570 N N . PHE A 1 74 ? -1.202 -53 -29.25 1 86.5 74 PHE A N 1
ATOM 571 C CA . PHE A 1 74 ? -0.798 -51.625 -29.438 1 86.5 74 PHE A CA 1
ATOM 572 C C . PHE A 1 74 ? -1.523 -51 -30.625 1 86.5 74 PHE A C 1
ATOM 574 O O . PHE A 1 74 ? -1.385 -49.812 -30.906 1 86.5 74 PHE A O 1
ATOM 581 N N . THR A 1 75 ? -2.32 -51.844 -31.312 1 83.62 75 THR A N 1
ATOM 582 C CA . THR A 1 75 ? -3.016 -51.375 -32.5 1 83.62 75 THR A CA 1
ATOM 583 C C . THR A 1 75 ? -4.504 -51.188 -32.219 1 83.62 75 THR A C 1
ATOM 585 O O . THR A 1 75 ? -5.219 -50.594 -33.031 1 83.62 75 THR A O 1
ATOM 588 N N . THR A 1 76 ? -4.895 -51.719 -31.125 1 87.94 76 THR A N 1
ATOM 589 C CA . THR A 1 76 ? -6.309 -51.625 -30.781 1 87.94 76 THR A CA 1
ATOM 590 C C . THR A 1 76 ? -6.566 -50.469 -29.812 1 87.94 76 THR A C 1
ATOM 592 O O . THR A 1 76 ? -5.68 -50.094 -29.047 1 87.94 76 THR A O 1
ATOM 595 N N . GLU A 1 77 ? -7.781 -50.031 -29.875 1 90.06 77 GLU A N 1
ATOM 596 C CA . GLU A 1 77 ? -8.18 -48.938 -28.969 1 90.06 77 GLU A CA 1
ATOM 597 C C . GLU A 1 77 ? -8.195 -49.406 -27.516 1 90.06 77 GLU A C 1
ATOM 599 O O . GLU A 1 77 ? -8.414 -50.594 -27.25 1 90.06 77 GLU A O 1
ATOM 604 N N . ILE A 1 78 ? -7.973 -48.469 -26.672 1 91.56 78 ILE A N 1
ATOM 605 C CA . ILE A 1 78 ? -7.855 -48.75 -25.25 1 91.56 78 ILE A CA 1
ATOM 606 C C . ILE A 1 78 ? -9.141 -49.406 -24.75 1 91.56 78 ILE A C 1
ATOM 608 O O . ILE A 1 78 ? -9.094 -50.281 -23.891 1 91.56 78 ILE A O 1
ATOM 612 N N . GLU A 1 79 ? -10.289 -49.062 -25.281 1 92.25 79 GLU A N 1
ATOM 613 C CA . GLU A 1 79 ? -11.594 -49.562 -24.859 1 92.25 79 GLU A CA 1
ATOM 614 C C . GLU A 1 79 ? -11.711 -51.062 -25.094 1 92.25 79 GLU A C 1
ATOM 616 O O . GLU A 1 79 ? -12.531 -51.719 -24.453 1 92.25 79 GLU A O 1
ATOM 621 N N . LYS A 1 80 ? -10.906 -51.594 -25.922 1 93.12 80 LYS A N 1
ATOM 622 C CA . LYS A 1 80 ? -11.016 -53 -26.297 1 93.12 80 LYS A CA 1
ATOM 623 C C . LYS A 1 80 ? -9.945 -53.844 -25.594 1 93.12 80 LYS A C 1
ATOM 625 O O . LYS A 1 80 ? -9.891 -55.062 -25.781 1 93.12 80 LYS A O 1
ATOM 630 N N . TRP A 1 81 ? -9.086 -53.188 -24.812 1 93.62 81 TRP A N 1
ATOM 631 C CA . TRP A 1 81 ? -7.984 -53.906 -24.172 1 93.62 81 TRP A CA 1
ATOM 632 C C . TRP A 1 81 ? -8.516 -55 -23.219 1 93.62 81 TRP A C 1
ATOM 634 O O . TRP A 1 81 ? -7.988 -56.094 -23.203 1 93.62 81 TRP A O 1
ATOM 644 N N . ALA A 1 82 ? -9.539 -54.688 -22.531 1 93.38 82 ALA A N 1
ATOM 645 C CA . ALA A 1 82 ? -10.094 -55.656 -21.562 1 93.38 82 ALA A CA 1
ATOM 646 C C . ALA A 1 82 ? -10.57 -56.906 -22.25 1 93.38 82 ALA A C 1
ATOM 648 O O . ALA A 1 82 ? -10.477 -58 -21.703 1 93.38 82 ALA A O 1
ATOM 649 N N . GLU A 1 83 ? -11.062 -56.781 -23.422 1 91.88 83 GLU A N 1
ATOM 650 C CA . GLU A 1 83 ? -11.578 -57.906 -24.188 1 91.88 83 GLU A CA 1
ATOM 651 C C . GLU A 1 83 ? -10.445 -58.844 -24.609 1 91.88 83 GLU A C 1
ATOM 653 O O . GLU A 1 83 ? -10.672 -60.062 -24.812 1 91.88 83 GLU A O 1
ATOM 658 N N . LEU A 1 84 ? -9.328 -58.312 -24.688 1 90.19 84 LEU A N 1
ATOM 659 C CA . LEU A 1 84 ? -8.195 -59.094 -25.172 1 90.19 84 LEU A CA 1
ATOM 660 C C . LEU A 1 84 ? -7.484 -59.781 -24.016 1 90.19 84 LEU A C 1
ATOM 662 O O . LEU A 1 84 ? -6.621 -60.656 -24.234 1 90.19 84 LEU A O 1
ATOM 666 N N . VAL A 1 85 ? -7.832 -59.438 -22.859 1 91.06 85 VAL A N 1
ATOM 667 C CA . VAL A 1 85 ? -7.301 -60.125 -21.688 1 91.06 85 VAL A CA 1
ATOM 668 C C . VAL A 1 85 ? -7.949 -61.5 -21.562 1 91.06 85 VAL A C 1
ATOM 670 O O . VAL A 1 85 ? -9.172 -61.656 -21.719 1 91.06 85 VAL A O 1
ATOM 673 N N . PRO A 1 86 ? -7.137 -62.5 -21.297 1 86 86 PRO A N 1
ATOM 674 C CA . PRO A 1 86 ? -7.676 -63.875 -21.266 1 86 86 PRO A CA 1
ATOM 675 C C . PRO A 1 86 ? -8.727 -64.062 -20.172 1 86 86 PRO A C 1
ATOM 677 O O . PRO A 1 86 ? -8.609 -63.5 -19.094 1 86 86 PRO A O 1
ATOM 680 N N . ILE A 1 87 ? -9.727 -64.875 -20.516 1 85.69 87 ILE A N 1
ATOM 681 C CA . ILE A 1 87 ? -10.773 -65.25 -19.562 1 85.69 87 ILE A CA 1
ATOM 682 C C . ILE A 1 87 ? -10.234 -66.25 -18.562 1 85.69 87 ILE A C 1
ATOM 684 O O . ILE A 1 87 ? -9.523 -67.188 -18.938 1 85.69 87 ILE A O 1
ATOM 688 N N . ASN A 1 88 ? -10.516 -65.938 -17.344 1 82.19 88 ASN A N 1
ATOM 689 C CA . ASN A 1 88 ? -10.211 -66.938 -16.344 1 82.19 88 ASN A CA 1
ATOM 690 C C . ASN A 1 88 ? -11.234 -68.062 -16.344 1 82.19 88 ASN A C 1
ATOM 692 O O . ASN A 1 88 ? -12.281 -67.938 -15.703 1 82.19 88 ASN A O 1
ATOM 696 N N . LYS A 1 89 ? -10.906 -69 -16.969 1 73 89 LYS A N 1
ATOM 697 C CA . LYS A 1 89 ? -11.844 -70.062 -17.219 1 73 89 LYS A CA 1
ATOM 698 C C . LYS A 1 89 ? -12.188 -70.812 -15.922 1 73 89 LYS A C 1
ATOM 700 O O . LYS A 1 89 ? -13.328 -71.25 -15.727 1 73 89 LYS A O 1
ATOM 705 N N . MET A 1 90 ? -11.211 -70.938 -15.094 1 70.06 90 MET A N 1
ATOM 706 C CA . MET A 1 90 ? -11.438 -71.625 -13.828 1 70.06 90 MET A CA 1
ATOM 707 C C . MET A 1 90 ? -12.484 -70.875 -12.984 1 70.06 90 MET A C 1
ATOM 709 O O . MET A 1 90 ? -13.43 -71.5 -12.5 1 70.06 90 MET A O 1
ATOM 713 N N . VAL A 1 91 ? -12.336 -69.688 -12.922 1 75.19 91 VAL A N 1
ATOM 714 C CA . VAL A 1 91 ? -13.258 -68.875 -12.141 1 75.19 91 VAL A CA 1
ATOM 715 C C . VAL A 1 91 ? -14.625 -68.812 -12.828 1 75.19 91 VAL A C 1
ATOM 717 O O . VAL A 1 91 ? -15.664 -68.875 -12.164 1 75.19 91 VAL A O 1
ATOM 720 N N . ASN A 1 92 ? -14.57 -68.75 -14.07 1 74.56 92 ASN A N 1
ATOM 721 C CA . ASN A 1 92 ? -15.812 -68.75 -14.844 1 74.56 92 ASN A CA 1
ATOM 722 C C . ASN A 1 92 ? -16.609 -70 -14.641 1 74.56 92 ASN A C 1
ATOM 724 O O . ASN A 1 92 ? -17.828 -70 -14.531 1 74.56 92 ASN A O 1
ATOM 728 N N . MET A 1 93 ? -15.906 -71 -14.562 1 68.44 93 MET A N 1
ATOM 729 C CA . MET A 1 93 ? -16.516 -72.312 -14.359 1 68.44 93 MET A CA 1
ATOM 730 C C . MET A 1 93 ? -17.156 -72.375 -12.977 1 68.44 93 MET A C 1
ATOM 732 O O . MET A 1 93 ? -18.266 -72.938 -12.836 1 68.44 93 MET A O 1
ATOM 736 N N . LEU A 1 94 ? -16.406 -72 -12.086 1 67.19 94 LEU A N 1
ATOM 737 C CA . LEU A 1 94 ? -16.906 -72.062 -10.719 1 67.19 94 LEU A CA 1
ATOM 738 C C . LEU A 1 94 ? -18.156 -71.188 -10.562 1 67.19 94 LEU A C 1
ATOM 740 O O . LEU A 1 94 ? -19.047 -71.5 -9.781 1 67.19 94 LEU A O 1
ATOM 744 N N . ASN A 1 95 ? -18.266 -70.188 -11.383 1 65 95 ASN A N 1
ATOM 745 C CA . ASN A 1 95 ? -19.406 -69.25 -11.32 1 65 95 ASN A CA 1
ATOM 746 C C . ASN A 1 95 ? -20.625 -69.812 -12.023 1 65 95 ASN A C 1
ATOM 748 O O . ASN A 1 95 ? -21.75 -69.688 -11.531 1 65 95 ASN A O 1
ATOM 752 N N . GLU A 1 96 ? -20.5 -70.25 -13.398 1 63.84 96 GLU A N 1
ATOM 753 C CA . GLU A 1 96 ? -21.656 -70.688 -14.211 1 63.84 96 GLU A CA 1
ATOM 754 C C . GLU A 1 96 ? -22.016 -72.125 -13.945 1 63.84 96 GLU A C 1
ATOM 756 O O . GLU A 1 96 ? -23.172 -72.5 -14.102 1 63.84 96 GLU A O 1
ATOM 761 N N . LYS A 1 97 ? -21.484 -72.875 -13.047 1 67.62 97 LYS A N 1
ATOM 762 C CA . LYS A 1 97 ? -21.703 -74.25 -12.734 1 67.62 97 LYS A CA 1
ATOM 763 C C . LYS A 1 97 ? -22.453 -74.938 -13.867 1 67.62 97 LYS A C 1
ATOM 765 O O . LYS A 1 97 ? -23.266 -75.875 -13.625 1 67.62 97 LYS A O 1
ATOM 770 N N . CYS A 1 98 ? -22.266 -74.375 -15.242 1 73.38 98 CYS A N 1
ATOM 771 C CA . CYS A 1 98 ? -23.047 -75 -16.328 1 73.38 98 CYS A CA 1
ATOM 772 C C . CYS A 1 98 ? -22.141 -75.75 -17.312 1 73.38 98 CYS A C 1
ATOM 774 O O . CYS A 1 98 ? -20.953 -75.375 -17.438 1 73.38 98 CYS A O 1
ATOM 776 N N . CYS A 1 99 ? -22.562 -76.75 -18.031 1 77.19 99 CYS A N 1
ATOM 777 C CA . CYS A 1 99 ? -21.859 -77.5 -19.047 1 77.19 99 CYS A CA 1
ATOM 778 C C . CYS A 1 99 ? -21.688 -76.688 -20.328 1 77.19 99 CYS A C 1
ATOM 780 O O . CYS A 1 99 ? -22.656 -76.25 -20.906 1 77.19 99 CYS A O 1
ATOM 782 N N . ASP A 1 100 ? -20.5 -76.5 -20.891 1 77.06 100 ASP A N 1
ATOM 783 C CA . ASP A 1 100 ? -20.172 -75.75 -22.078 1 77.06 100 ASP A CA 1
ATOM 784 C C . ASP A 1 100 ? -20.703 -76.375 -23.344 1 77.06 100 ASP A C 1
ATOM 786 O O . ASP A 1 100 ? -21.156 -75.688 -24.266 1 77.06 100 ASP A O 1
ATOM 790 N N . ALA A 1 101 ? -20.609 -77.688 -23.375 1 79.94 101 ALA A N 1
ATOM 791 C CA . ALA A 1 101 ? -21.094 -78.438 -24.531 1 79.94 101 ALA A CA 1
ATOM 792 C C . ALA A 1 101 ? -22.609 -78.312 -24.688 1 79.94 101 ALA A C 1
ATOM 794 O O . ALA A 1 101 ? -23.109 -78.062 -25.781 1 79.94 101 ALA A O 1
ATOM 795 N N . CYS A 1 102 ? -23.203 -78.438 -23.578 1 81.62 102 CYS A N 1
ATOM 796 C CA . CYS A 1 102 ? -24.656 -78.312 -23.594 1 81.62 102 CYS A CA 1
ATOM 797 C C . CYS A 1 102 ? -25.094 -76.938 -23.891 1 81.62 102 CYS A C 1
ATOM 799 O O . CYS A 1 102 ? -26.109 -76.688 -24.562 1 81.62 102 CYS A O 1
ATOM 801 N N . LYS A 1 103 ? -24.375 -76 -23.406 1 79.75 103 LYS A N 1
ATOM 802 C CA . LYS A 1 103 ? -24.688 -74.562 -23.641 1 79.75 103 LYS A CA 1
ATOM 803 C C . LYS A 1 103 ? -24.703 -74.25 -25.125 1 79.75 103 LYS A C 1
ATOM 805 O O . LYS A 1 103 ? -25.531 -73.438 -25.594 1 79.75 103 LYS A O 1
ATOM 810 N N . ARG A 1 104 ? -23.812 -74.75 -25.906 1 80.25 104 ARG A N 1
ATOM 811 C CA . ARG A 1 104 ? -23.719 -74.562 -27.344 1 80.25 104 ARG A CA 1
ATOM 812 C C . ARG A 1 104 ? -24.953 -75.062 -28.047 1 80.25 104 ARG A C 1
ATOM 814 O O . ARG A 1 104 ? -25.312 -74.625 -29.125 1 80.25 104 ARG A O 1
ATOM 821 N N . ALA A 1 105 ? -25.562 -76 -27.469 1 77.62 105 ALA A N 1
ATOM 822 C CA . ALA A 1 105 ? -26.797 -76.562 -28.016 1 77.62 105 ALA A CA 1
ATOM 823 C C . ALA A 1 105 ? -28.031 -76 -27.344 1 77.62 105 ALA A C 1
ATOM 825 O O . ALA A 1 105 ? -29.125 -76.5 -27.438 1 77.62 105 ALA A O 1
ATOM 826 N N . ASP A 1 106 ? -27.891 -74.875 -26.562 1 80.75 106 ASP A N 1
ATOM 827 C CA . ASP A 1 106 ? -28.922 -74.125 -25.875 1 80.75 106 ASP A CA 1
ATOM 828 C C . ASP A 1 106 ? -29.578 -74.938 -24.766 1 80.75 106 ASP A C 1
ATOM 830 O O . ASP A 1 106 ? -30.797 -74.812 -24.547 1 80.75 106 ASP A O 1
ATOM 834 N N . GLU A 1 107 ? -28.906 -75.812 -24.203 1 80.06 107 GLU A N 1
ATOM 835 C CA . GLU A 1 107 ? -29.344 -76.562 -23.016 1 80.06 107 GLU A CA 1
ATOM 836 C C . GLU A 1 107 ? -28.547 -76.125 -21.781 1 80.06 107 GLU A C 1
ATOM 838 O O . GLU A 1 107 ? -27.375 -75.75 -21.906 1 80.06 107 GLU A O 1
ATOM 843 N N . GLU A 1 108 ? -29.234 -76.125 -20.578 1 77.56 108 GLU A N 1
ATOM 844 C CA . GLU A 1 108 ? -28.547 -75.75 -19.344 1 77.56 108 GLU A CA 1
ATOM 845 C C . GLU A 1 108 ? -28.406 -76.938 -18.406 1 77.56 108 GLU A C 1
ATOM 847 O O . GLU A 1 108 ? -29.406 -77.438 -17.875 1 77.56 108 GLU A O 1
ATOM 852 N N . GLU A 1 109 ? -27.234 -77.5 -18.453 1 80.56 109 GLU A N 1
ATOM 853 C CA . GLU A 1 109 ? -26.953 -78.625 -17.531 1 80.56 109 GLU A CA 1
ATOM 854 C C . GLU A 1 109 ? -25.797 -78.25 -16.594 1 80.56 109 GLU A C 1
ATOM 856 O O . GLU A 1 109 ? -24.938 -77.438 -16.953 1 80.56 109 GLU A O 1
ATOM 861 N N . VAL A 1 110 ? -25.906 -78.688 -15.414 1 81.56 110 VAL A N 1
ATOM 862 C CA . VAL A 1 110 ? -24.875 -78.438 -14.406 1 81.56 110 VAL A CA 1
ATOM 863 C C . VAL A 1 110 ? -23.625 -79.25 -14.734 1 81.56 110 VAL A C 1
ATOM 865 O O . VAL A 1 110 ? -23.688 -80.438 -14.992 1 81.56 110 VAL A O 1
ATOM 868 N N . ALA A 1 111 ? -22.531 -78.562 -14.828 1 80.56 111 ALA A N 1
ATOM 869 C CA . ALA A 1 111 ? -21.266 -79.25 -15.133 1 80.56 111 ALA A CA 1
ATOM 870 C C . ALA A 1 111 ? -20.75 -80 -13.938 1 80.56 111 ALA A C 1
ATOM 872 O O . ALA A 1 111 ? -20.891 -79.625 -12.789 1 80.56 111 ALA A O 1
ATOM 873 N N . SER A 1 112 ? -20.328 -81.188 -14.18 1 80.06 112 SER A N 1
ATOM 874 C CA . SER A 1 112 ? -19.797 -82.062 -13.117 1 80.06 112 SER A CA 1
ATOM 875 C C . SER A 1 112 ? -18.281 -82.25 -13.242 1 80.06 112 SER A C 1
ATOM 877 O O . SER A 1 112 ? -17.594 -82.438 -12.25 1 80.06 112 SER A O 1
ATOM 879 N N . ASP A 1 113 ? -17.75 -82.188 -14.508 1 79.56 113 ASP A N 1
ATOM 880 C CA . ASP A 1 113 ? -16.328 -82.438 -14.773 1 79.56 113 ASP A CA 1
ATOM 881 C C . ASP A 1 113 ? -15.727 -81.312 -15.617 1 79.56 113 ASP A C 1
ATOM 883 O O . ASP A 1 113 ? -16.453 -80.562 -16.297 1 79.56 113 ASP A O 1
ATOM 887 N N . TRP A 1 114 ? -14.414 -81.188 -15.531 1 77.81 114 TRP A N 1
ATOM 888 C CA . TRP A 1 114 ? -13.641 -80.25 -16.297 1 77.81 114 TRP A CA 1
ATOM 889 C C . TRP A 1 114 ? -12.547 -80.938 -17.109 1 77.81 114 TRP A C 1
ATOM 891 O O . TRP A 1 114 ? -11.812 -81.75 -16.562 1 77.81 114 TRP A O 1
ATOM 901 N N . CYS A 1 115 ? -12.555 -80.562 -18.391 1 76.75 115 CYS A N 1
ATOM 902 C CA . CYS A 1 115 ? -11.508 -81.125 -19.234 1 76.75 115 CYS A CA 1
ATOM 903 C C . CYS A 1 115 ? -10.281 -80.25 -19.266 1 76.75 115 CYS A C 1
ATOM 905 O O . CYS A 1 115 ? -10.367 -79.062 -19.688 1 76.75 115 CYS A O 1
ATOM 907 N N . LYS A 1 116 ? -9.203 -80.688 -18.844 1 70.44 116 LYS A N 1
ATOM 908 C CA . LYS A 1 116 ? -7.965 -79.875 -18.75 1 70.44 116 LYS A CA 1
ATOM 909 C C . LYS A 1 116 ? -7.484 -79.438 -20.141 1 70.44 116 LYS A C 1
ATOM 911 O O . LYS A 1 116 ? -6.953 -78.375 -20.297 1 70.44 116 LYS A O 1
ATOM 916 N N . SER A 1 117 ? -7.762 -80.312 -21.078 1 67.19 117 SER A N 1
ATOM 917 C CA . SER A 1 117 ? -7.258 -80.125 -22.438 1 67.19 117 SER A CA 1
ATOM 918 C C . SER A 1 117 ? -8.141 -79.125 -23.188 1 67.19 117 SER A C 1
ATOM 920 O O . SER A 1 117 ? -7.641 -78.25 -23.875 1 67.19 117 SER A O 1
ATOM 922 N N . CYS A 1 118 ? -9.383 -79.25 -23.062 1 65.94 118 CYS A N 1
ATOM 923 C CA . CYS A 1 118 ? -10.336 -78.438 -23.781 1 65.94 118 CYS A CA 1
ATOM 924 C C . CYS A 1 118 ? -10.648 -77.125 -23.016 1 65.94 118 CYS A C 1
ATOM 926 O O . CYS A 1 118 ? -11.203 -76.188 -23.562 1 65.94 118 CYS A O 1
ATOM 928 N N . LEU A 1 119 ? -10.305 -77.188 -21.719 1 70.5 119 LEU A N 1
ATOM 929 C CA . LEU A 1 119 ? -10.633 -76.125 -20.781 1 70.5 119 LEU A CA 1
ATOM 930 C C . LEU A 1 119 ? -12.133 -75.812 -20.797 1 70.5 119 LEU A C 1
ATOM 932 O O . LEU A 1 119 ? -12.547 -74.625 -20.812 1 70.5 119 LEU A O 1
ATOM 936 N N . GLU A 1 120 ? -12.875 -76.875 -20.828 1 73.62 120 GLU A N 1
ATOM 937 C CA . GLU A 1 120 ? -14.328 -76.75 -20.859 1 73.62 120 GLU A CA 1
ATOM 938 C C . GLU A 1 120 ? -14.977 -77.562 -19.734 1 73.62 120 GLU A C 1
ATOM 940 O O . GLU A 1 120 ? -14.43 -78.562 -19.297 1 73.62 120 GLU A O 1
ATOM 945 N N . SER A 1 121 ? -16.109 -77.062 -19.266 1 77.81 121 SER A N 1
ATOM 946 C CA . SER A 1 121 ? -16.938 -77.75 -18.281 1 77.81 121 SER A CA 1
ATOM 947 C C . SER A 1 121 ? -17.938 -78.688 -18.953 1 77.81 121 SER A C 1
ATOM 949 O O . SER A 1 121 ? -18.578 -78.312 -19.953 1 77.81 121 SER A O 1
ATOM 951 N N . LEU A 1 122 ? -17.969 -79.875 -18.5 1 83.94 122 LEU A N 1
ATOM 952 C CA . LEU A 1 122 ? -18.844 -80.875 -19.078 1 83.94 122 LEU A CA 1
ATOM 953 C C . LEU A 1 122 ? -19.781 -81.438 -18.016 1 83.94 122 LEU A C 1
ATOM 955 O O . LEU A 1 122 ? -19.391 -81.625 -16.875 1 83.94 122 LEU A O 1
ATOM 959 N N . CYS A 1 123 ? -20.984 -81.562 -18.406 1 84.69 123 CYS A N 1
ATOM 960 C CA . CYS A 1 123 ? -21.906 -82.25 -17.531 1 84.69 123 CYS A CA 1
ATOM 961 C C . CYS A 1 123 ? -21.672 -83.812 -17.562 1 84.69 123 CYS A C 1
ATOM 963 O O . CYS A 1 123 ? -20.828 -84.25 -18.328 1 84.69 123 CYS A O 1
ATOM 965 N N . GLY A 1 124 ? -22.344 -84.5 -16.734 1 85.88 124 GLY A N 1
ATOM 966 C CA . GLY A 1 124 ? -22.156 -85.938 -16.641 1 85.88 124 GLY A CA 1
ATOM 967 C C . GLY A 1 124 ? -22.219 -86.625 -17.984 1 85.88 124 GLY A C 1
ATOM 968 O O . GLY A 1 124 ? -21.266 -87.312 -18.391 1 85.88 124 GLY A O 1
ATOM 969 N N . PRO A 1 125 ? -23.297 -86.375 -18.688 1 89.19 125 PRO A N 1
ATOM 970 C CA . PRO A 1 125 ? -23.438 -87 -19.984 1 89.19 125 PRO A CA 1
ATOM 971 C C . PRO A 1 125 ? -22.406 -86.562 -21 1 89.19 125 PRO A C 1
ATOM 973 O O . PRO A 1 125 ? -21.859 -87.375 -21.766 1 89.19 125 PRO A O 1
ATOM 976 N N . CYS A 1 126 ? -22.078 -85.375 -20.984 1 88.31 126 CYS A N 1
ATOM 977 C CA . CYS A 1 126 ? -21.109 -84.812 -21.938 1 88.31 126 CYS A CA 1
ATOM 978 C C . CYS A 1 126 ? -19.703 -85.312 -21.609 1 88.31 126 CYS A C 1
ATOM 980 O O . CYS A 1 126 ? -18.906 -85.562 -22.516 1 88.31 126 CYS A O 1
ATOM 982 N N . ALA A 1 127 ? -19.438 -85.5 -20.359 1 88.56 127 ALA A N 1
ATOM 983 C CA . ALA A 1 127 ? -18.141 -86 -19.938 1 88.56 127 ALA A CA 1
ATOM 984 C C . ALA A 1 127 ? -17.969 -87.438 -20.406 1 88.56 127 ALA A C 1
ATOM 986 O O . ALA A 1 127 ? -16.891 -87.812 -20.859 1 88.56 127 ALA A O 1
ATOM 987 N N . LYS A 1 128 ? -19.031 -88.125 -20.297 1 87.62 128 LYS A N 1
ATOM 988 C CA . LYS A 1 128 ? -19 -89.5 -20.766 1 87.62 128 LYS A CA 1
ATOM 989 C C . LYS A 1 128 ? -18.781 -89.625 -22.266 1 87.62 128 LYS A C 1
ATOM 991 O O . LYS A 1 128 ? -17.969 -90.375 -22.734 1 87.62 128 LYS A O 1
ATOM 996 N N . ALA A 1 129 ? -19.453 -88.75 -22.922 1 87.81 129 ALA A N 1
ATOM 997 C CA . ALA A 1 129 ? -19.281 -88.688 -24.375 1 87.81 129 ALA A CA 1
ATOM 998 C C . ALA A 1 129 ? -17.875 -88.25 -24.734 1 87.81 129 ALA A C 1
ATOM 1000 O O . ALA A 1 129 ? -17.281 -88.75 -25.672 1 87.81 129 ALA A O 1
ATOM 1001 N N . HIS A 1 130 ? -17.328 -87.312 -24.016 1 85.75 130 HIS A N 1
ATOM 1002 C CA . HIS A 1 130 ? -15.977 -86.812 -24.219 1 85.75 130 HIS A CA 1
ATOM 1003 C C . HIS A 1 130 ? -14.93 -87.875 -24.062 1 85.75 130 HIS A C 1
ATOM 1005 O O . HIS A 1 130 ? -14 -88 -24.859 1 85.75 130 HIS A O 1
ATOM 1011 N N . LYS A 1 131 ? -15.109 -88.75 -23.156 1 85.44 131 LYS A N 1
ATOM 1012 C CA . LYS A 1 131 ? -14.18 -89.875 -22.891 1 85.44 131 LYS A CA 1
ATOM 1013 C C . LYS A 1 131 ? -14.305 -90.938 -23.938 1 85.44 131 LYS A C 1
ATOM 1015 O O . LYS A 1 131 ? -13.352 -91.688 -24.188 1 85.44 131 LYS A O 1
ATOM 1020 N N . ARG A 1 132 ? -15.391 -90.938 -24.594 1 84.56 132 ARG A N 1
ATOM 1021 C CA . ARG A 1 132 ? -15.648 -92 -25.562 1 84.56 132 ARG A CA 1
ATOM 1022 C C . ARG A 1 132 ? -15.234 -91.562 -26.969 1 84.56 132 ARG A C 1
ATOM 1024 O O . ARG A 1 132 ? -15.055 -92.375 -27.859 1 84.56 132 ARG A O 1
ATOM 1031 N N . ASN A 1 133 ? -15.133 -90.312 -27.109 1 79.75 133 ASN A N 1
ATOM 1032 C CA . ASN A 1 133 ? -14.734 -89.75 -28.422 1 79.75 133 ASN A CA 1
ATOM 1033 C C . ASN A 1 133 ? -13.258 -90 -28.703 1 79.75 133 ASN A C 1
ATOM 1035 O O . ASN A 1 133 ? -12.406 -89.812 -27.828 1 79.75 133 ASN A O 1
ATOM 1039 N N . VAL A 1 134 ? -12.859 -90.438 -29.859 1 78.75 134 VAL A N 1
ATOM 1040 C CA . VAL A 1 134 ? -11.5 -90.812 -30.219 1 78.75 134 VAL A CA 1
ATOM 1041 C C . VAL A 1 134 ? -10.57 -89.625 -30.125 1 78.75 134 VAL A C 1
ATOM 1043 O O . VAL A 1 134 ? -9.391 -89.75 -29.781 1 78.75 134 VAL A O 1
ATOM 1046 N N . PHE A 1 135 ? -11.117 -88.5 -30.297 1 74.56 135 PHE A N 1
ATOM 1047 C CA . PHE A 1 135 ? -10.273 -87.312 -30.344 1 74.56 135 PHE A CA 1
ATOM 1048 C C . PHE A 1 135 ? -10.016 -86.75 -28.938 1 74.56 135 PHE A C 1
ATOM 1050 O O . PHE A 1 135 ? -9 -86.125 -28.688 1 74.56 135 PHE A O 1
ATOM 1057 N N . THR A 1 136 ? -10.961 -87.125 -27.969 1 79 136 THR A N 1
ATOM 1058 C CA . THR A 1 136 ? -10.859 -86.5 -26.656 1 79 136 THR A CA 1
ATOM 1059 C C . THR A 1 136 ? -10.641 -87.5 -25.562 1 79 136 THR A C 1
ATOM 1061 O O . THR A 1 136 ? -10.539 -87.188 -24.375 1 79 136 THR A O 1
ATOM 1064 N N . GLN A 1 137 ? -10.555 -88.75 -25.906 1 81.69 137 GLN A N 1
ATOM 1065 C CA . GLN A 1 137 ? -10.508 -89.812 -24.953 1 81.69 137 GLN A CA 1
ATOM 1066 C C . GLN A 1 137 ? -9.281 -89.688 -24.047 1 81.69 137 GLN A C 1
ATOM 1068 O O . GLN A 1 137 ? -9.297 -90.188 -22.906 1 81.69 137 GLN A O 1
ATOM 1073 N N . LYS A 1 138 ? -8.266 -89.062 -24.531 1 76.19 138 LYS A N 1
ATOM 1074 C CA . LYS A 1 138 ? -7.031 -89 -23.75 1 76.19 138 LYS A CA 1
ATOM 1075 C C . LYS A 1 138 ? -7.031 -87.75 -22.891 1 76.19 138 LYS A C 1
ATOM 1077 O O . LYS A 1 138 ? -6.094 -87.5 -22.125 1 76.19 138 LYS A O 1
ATOM 1082 N N . HIS A 1 139 ? -8.086 -87.062 -22.953 1 78.69 139 HIS A N 1
ATOM 1083 C CA . HIS A 1 139 ? -8.133 -85.812 -22.156 1 78.69 139 HIS A CA 1
ATOM 1084 C C . HIS A 1 139 ? -8.367 -86.125 -20.672 1 78.69 139 HIS A C 1
ATOM 1086 O O . HIS A 1 139 ? -9.055 -87.125 -20.344 1 78.69 139 HIS A O 1
ATOM 1092 N N . GLU A 1 140 ? -7.723 -85.438 -19.844 1 80 140 GLU A N 1
ATOM 1093 C CA . GLU A 1 140 ? -7.91 -85.562 -18.406 1 80 140 GLU A CA 1
ATOM 1094 C C . GLU A 1 140 ? -9.094 -84.75 -17.906 1 80 140 GLU A C 1
ATOM 1096 O O . GLU A 1 140 ? -9.125 -83.562 -18.094 1 80 140 GLU A O 1
ATOM 1101 N N . LEU A 1 141 ? -10.039 -85.5 -17.375 1 80.06 141 LEU A N 1
ATOM 1102 C CA . LEU A 1 141 ? -11.211 -84.812 -16.812 1 80.06 141 LEU A CA 1
ATOM 1103 C C . LEU A 1 141 ? -11.094 -84.75 -15.289 1 80.06 141 LEU A C 1
ATOM 1105 O O . LEU A 1 141 ? -10.742 -85.688 -14.625 1 80.06 141 LEU A O 1
ATOM 1109 N N . ILE A 1 142 ? -11.234 -83.5 -14.742 1 75.38 142 ILE A N 1
ATOM 1110 C CA . ILE A 1 142 ? -11.164 -83.312 -13.305 1 75.38 142 ILE A CA 1
ATOM 1111 C C . ILE A 1 142 ? -12.562 -82.938 -12.773 1 75.38 142 ILE A C 1
ATOM 1113 O O . ILE A 1 142 ? -13.25 -82.062 -13.312 1 75.38 142 ILE A O 1
ATOM 1117 N N . PRO A 1 143 ? -12.945 -83.688 -11.82 1 75.38 143 PRO A N 1
ATOM 1118 C CA . PRO A 1 143 ? -14.242 -83.312 -11.227 1 75.38 143 PRO A CA 1
ATOM 1119 C C . PRO A 1 143 ? -14.258 -81.938 -10.648 1 75.38 143 PRO A C 1
ATOM 1121 O O . PRO A 1 143 ? -13.305 -81.5 -9.969 1 75.38 143 PRO A O 1
ATOM 1124 N N . ILE A 1 144 ? -15.25 -81.125 -10.961 1 70.25 144 ILE A N 1
ATOM 1125 C CA . ILE A 1 144 ? -15.359 -79.75 -10.586 1 70.25 144 ILE A CA 1
ATOM 1126 C C . ILE A 1 144 ? -15.367 -79.625 -9.062 1 70.25 144 ILE A C 1
ATOM 1128 O O . ILE A 1 144 ? -14.875 -78.625 -8.508 1 70.25 144 ILE A O 1
ATOM 1132 N N . GLU A 1 145 ? -15.891 -80.625 -8.453 1 65.38 145 GLU A N 1
ATOM 1133 C CA . GLU A 1 145 ? -15.883 -80.625 -6.996 1 65.38 145 GLU A CA 1
ATOM 1134 C C . GLU A 1 145 ? -14.453 -80.625 -6.453 1 65.38 145 GLU A C 1
ATOM 1136 O O . GLU A 1 145 ? -14.195 -80.062 -5.375 1 65.38 145 GLU A O 1
ATOM 1141 N N . ASN A 1 146 ? -13.508 -81.125 -7.207 1 56.94 146 ASN A N 1
ATOM 1142 C CA . ASN A 1 146 ? -12.125 -81.25 -6.758 1 56.94 146 ASN A CA 1
ATOM 1143 C C . ASN A 1 146 ? -11.281 -80.062 -7.211 1 56.94 146 ASN A C 1
ATOM 1145 O O . ASN A 1 146 ? -10.078 -80 -6.941 1 56.94 146 ASN A O 1
ATOM 1149 N N . PHE A 1 147 ? -11.742 -79.312 -8.008 1 52.56 147 PHE A N 1
ATOM 1150 C CA . PHE A 1 147 ? -11.008 -78.188 -8.562 1 52.56 147 PHE A CA 1
ATOM 1151 C C . PHE A 1 147 ? -10.469 -77.25 -7.449 1 52.56 147 PHE A C 1
ATOM 1153 O O . PHE A 1 147 ? -9.398 -76.688 -7.59 1 52.56 147 PHE A O 1
ATOM 1160 N N . GLN A 1 148 ? -11.234 -77.188 -6.418 1 48.25 148 GLN A N 1
ATOM 1161 C CA . GLN A 1 148 ? -10.664 -76.375 -5.344 1 48.25 148 GLN A CA 1
ATOM 1162 C C . GLN A 1 148 ? -9.266 -76.812 -4.977 1 48.25 148 GLN A C 1
ATOM 1164 O O . GLN A 1 148 ? -8.414 -76.062 -4.57 1 48.25 148 GLN A O 1
ATOM 1169 N N . LYS A 1 149 ? -8.93 -78.062 -5.133 1 46.62 149 LYS A N 1
ATOM 1170 C CA . LYS A 1 149 ? -7.664 -78.625 -4.668 1 46.62 149 LYS A CA 1
ATOM 1171 C C . LYS A 1 149 ? -6.594 -78.562 -5.754 1 46.62 149 LYS A C 1
ATOM 1173 O O . LYS A 1 149 ? -5.398 -78.5 -5.449 1 46.62 149 LYS A O 1
ATOM 1178 N N . VAL A 1 150 ? -6.891 -78.562 -6.988 1 42.28 150 VAL A N 1
ATOM 1179 C CA . VAL A 1 150 ? -5.902 -78.688 -8.055 1 42.28 150 VAL A CA 1
ATOM 1180 C C . VAL A 1 150 ? -5.234 -77.312 -8.281 1 42.28 150 VAL A C 1
ATOM 1182 O O . VAL A 1 150 ? -4.215 -77.25 -8.969 1 42.28 150 VAL A O 1
ATOM 1185 N N . SER A 1 151 ? -5.766 -76.312 -7.824 1 42.12 151 SER A N 1
ATOM 1186 C CA . SER A 1 151 ? -5.184 -75 -8.219 1 42.12 151 SER A CA 1
ATOM 1187 C C . SER A 1 151 ? -3.707 -74.938 -7.848 1 42.12 151 SER A C 1
ATOM 1189 O O . SER A 1 151 ? -2.984 -74.062 -8.328 1 42.12 151 SER A O 1
ATOM 1191 N N . GLU A 1 152 ? -3.289 -75.688 -6.797 1 37.22 152 GLU A N 1
ATOM 1192 C CA . GLU A 1 152 ? -1.929 -75.438 -6.32 1 37.22 152 GLU A CA 1
ATOM 1193 C C . GLU A 1 152 ? -0.898 -75.938 -7.328 1 37.22 152 GLU A C 1
ATOM 1195 O O . GLU A 1 152 ? 0.173 -75.312 -7.477 1 37.22 152 GLU A O 1
ATOM 1200 N N . GLU A 1 153 ? -1.022 -77.188 -7.777 1 36.19 153 GLU A N 1
ATOM 1201 C CA . GLU A 1 153 ? 0.085 -77.875 -8.438 1 36.19 153 GLU A CA 1
ATOM 1202 C C . GLU A 1 153 ? 0.291 -77.312 -9.859 1 36.19 153 GLU A C 1
ATOM 1204 O O . GLU A 1 153 ? 1.342 -77.562 -10.461 1 36.19 153 GLU A O 1
ATOM 1209 N N . SER A 1 154 ? -0.744 -76.938 -10.555 1 35.41 154 SER A N 1
ATOM 1210 C CA . SER A 1 154 ? -0.495 -76.625 -11.953 1 35.41 154 SER A CA 1
ATOM 1211 C C . SER A 1 154 ? 0.224 -75.312 -12.094 1 35.41 154 SER A C 1
ATOM 1213 O O . SER A 1 154 ? -0.304 -74.375 -12.703 1 35.41 154 SER A O 1
ATOM 1215 N N . GLU A 1 155 ? 0.602 -74.688 -11.055 1 36.91 155 GLU A N 1
ATOM 1216 C CA . GLU A 1 155 ? 1.385 -73.5 -11.344 1 36.91 155 GLU A CA 1
ATOM 1217 C C . GLU A 1 155 ? 2.283 -73.688 -12.562 1 36.91 155 GLU A C 1
ATOM 1219 O O . GLU A 1 155 ? 2.562 -72.75 -13.297 1 36.91 155 GLU A O 1
ATOM 1224 N N . SER A 1 156 ? 3.188 -74.688 -12.422 1 34.41 156 SER A N 1
ATOM 1225 C CA . SER A 1 156 ? 4.434 -74.688 -13.18 1 34.41 156 SER A CA 1
ATOM 1226 C C . SER A 1 156 ? 4.18 -74.938 -14.664 1 34.41 156 SER A C 1
ATOM 1228 O O . SER A 1 156 ? 5.105 -74.875 -15.477 1 34.41 156 SER A O 1
ATOM 1230 N N . HIS A 1 157 ? 3.293 -76 -14.938 1 33.94 157 HIS A N 1
ATOM 1231 C CA . HIS A 1 157 ? 3.494 -76.438 -16.297 1 33.94 157 HIS A CA 1
ATOM 1232 C C . HIS A 1 157 ? 3.131 -75.375 -17.312 1 33.94 157 HIS A C 1
ATOM 1234 O O . HIS A 1 157 ? 1.998 -74.875 -17.328 1 33.94 157 HIS A O 1
ATOM 1240 N N . GLU A 1 158 ? 3.943 -74.438 -17.578 1 39.56 158 GLU A N 1
ATOM 1241 C CA . GLU A 1 158 ? 4.238 -73.75 -18.828 1 39.56 158 GLU A CA 1
ATOM 1242 C C . GLU A 1 158 ? 3.555 -74.438 -20 1 39.56 158 GLU A C 1
ATOM 1244 O O . GLU A 1 158 ? 4.105 -75.375 -20.594 1 39.56 158 GLU A O 1
ATOM 1249 N N . LEU A 1 159 ? 2.645 -75.062 -19.859 1 39.53 159 LEU A N 1
ATOM 1250 C CA . LEU A 1 159 ? 2.164 -75.688 -21.078 1 39.53 159 LEU A CA 1
ATOM 1251 C C . LEU A 1 159 ? 2.479 -74.875 -22.312 1 39.53 159 LEU A C 1
ATOM 1253 O O . LEU A 1 159 ? 2.059 -73.688 -22.391 1 39.53 159 LEU A O 1
ATOM 1257 N N . VAL A 1 160 ? 3.65 -74.938 -22.891 1 47.38 160 VAL A N 1
ATOM 1258 C CA . VAL A 1 160 ? 4.598 -74.875 -23.984 1 47.38 160 VAL A CA 1
ATOM 1259 C C . VAL A 1 160 ? 3.844 -74.75 -25.312 1 47.38 160 VAL A C 1
ATOM 1261 O O . VAL A 1 160 ? 4.434 -74.375 -26.344 1 47.38 160 VAL A O 1
ATOM 1264 N N . ASP A 1 161 ? 2.693 -75.375 -25.531 1 55.34 161 ASP A N 1
ATOM 1265 C CA . ASP A 1 161 ? 2.34 -75.5 -26.938 1 55.34 161 ASP A CA 1
ATOM 1266 C C . ASP A 1 161 ? 1.763 -74.188 -27.484 1 55.34 161 ASP A C 1
ATOM 1268 O O . ASP A 1 161 ? 0.812 -73.625 -26.922 1 55.34 161 ASP A O 1
ATOM 1272 N N . VAL A 1 162 ? 2.506 -73.5 -28.031 1 67.69 162 VAL A N 1
ATOM 1273 C CA . VAL A 1 162 ? 2.041 -72.375 -28.844 1 67.69 162 VAL A CA 1
ATOM 1274 C C . VAL A 1 162 ? 1.104 -72.875 -29.938 1 67.69 162 VAL A C 1
ATOM 1276 O O . VAL A 1 162 ? 1.498 -73.688 -30.766 1 67.69 162 VAL A O 1
ATOM 1279 N N . LEU A 1 163 ? -0.183 -72.562 -29.656 1 73.88 163 LEU A N 1
ATOM 1280 C CA . LEU A 1 163 ? -1.165 -73 -30.641 1 73.88 163 LEU A CA 1
ATOM 1281 C C . LEU A 1 163 ? -1.329 -72 -31.734 1 73.88 163 LEU A C 1
ATOM 1283 O O . LEU A 1 163 ? -1.161 -70.812 -31.5 1 73.88 163 LEU A O 1
ATOM 1287 N N . CYS A 1 164 ? -1.468 -72.562 -32.906 1 77.5 164 CYS A N 1
ATOM 1288 C CA . CYS A 1 164 ? -1.739 -71.688 -34.062 1 77.5 164 CYS A CA 1
ATOM 1289 C C . CYS A 1 164 ? -3.029 -70.875 -33.875 1 77.5 164 CYS A C 1
ATOM 1291 O O . CYS A 1 164 ? -4.043 -71.438 -33.438 1 77.5 164 CYS A O 1
ATOM 1293 N N . GLN A 1 165 ? -3.125 -69.688 -34.031 1 70.56 165 GLN A N 1
ATOM 1294 C CA . GLN A 1 165 ? -4.262 -68.812 -33.812 1 70.56 165 GLN A CA 1
ATOM 1295 C C . GLN A 1 165 ? -5.406 -69.125 -34.75 1 70.56 165 GLN A C 1
ATOM 1297 O O . GLN A 1 165 ? -6.578 -68.938 -34.438 1 70.56 165 GLN A O 1
ATOM 1302 N N . GLU A 1 166 ? -5.074 -69.625 -35.906 1 72.06 166 GLU A N 1
ATOM 1303 C CA . GLU A 1 166 ? -6.07 -69.875 -36.969 1 72.06 166 GLU A CA 1
ATOM 1304 C C . GLU A 1 166 ? -6.629 -71.312 -36.875 1 72.06 166 GLU A C 1
ATOM 1306 O O . GLU A 1 166 ? -7.805 -71.5 -37.188 1 72.06 166 GLU A O 1
ATOM 1311 N N . HIS A 1 167 ? -5.723 -72.25 -36.469 1 74.19 167 HIS A N 1
ATOM 1312 C CA . HIS A 1 167 ? -6.141 -73.688 -36.656 1 74.19 167 HIS A CA 1
ATOM 1313 C C . HIS A 1 167 ? -6.109 -74.438 -35.312 1 74.19 167 HIS A C 1
ATOM 1315 O O . HIS A 1 167 ? -6.473 -75.562 -35.25 1 74.19 167 HIS A O 1
ATOM 1321 N N . SER A 1 168 ? -5.699 -73.812 -34.25 1 68.44 168 SER A N 1
ATOM 1322 C CA . SER A 1 168 ? -5.645 -74.375 -32.906 1 68.44 168 SER A CA 1
ATOM 1323 C C . SER A 1 168 ? -4.727 -75.625 -32.844 1 68.44 168 SER A C 1
ATOM 1325 O O . SER A 1 168 ? -4.918 -76.5 -32.031 1 68.44 168 SER A O 1
ATOM 1327 N N . ASN A 1 169 ? -3.9 -75.75 -33.906 1 77.12 169 ASN A N 1
ATOM 1328 C CA . ASN A 1 169 ? -2.881 -76.812 -33.938 1 77.12 169 ASN A CA 1
ATOM 1329 C C . ASN A 1 169 ? -1.581 -76.312 -33.281 1 77.12 169 ASN A C 1
ATOM 1331 O O . ASN A 1 169 ? -1.38 -75.125 -33.125 1 77.12 169 ASN A O 1
ATOM 1335 N N . GLN A 1 170 ? -0.837 -77.25 -32.906 1 81.06 170 GLN A N 1
ATOM 1336 C CA . GLN A 1 170 ? 0.476 -76.938 -32.375 1 81.06 170 GLN A CA 1
ATOM 1337 C C . GLN A 1 170 ? 1.334 -76.25 -33.406 1 81.06 170 GLN A C 1
ATOM 1339 O O . GLN A 1 170 ? 1.335 -76.625 -34.594 1 81.06 170 GLN A O 1
ATOM 1344 N N . VAL A 1 171 ? 1.919 -75.125 -33 1 86 171 VAL A N 1
ATOM 1345 C CA . VAL A 1 171 ? 2.809 -74.375 -33.875 1 86 171 VAL A CA 1
ATOM 1346 C C . VAL A 1 171 ? 4.105 -75.188 -34.094 1 86 171 VAL A C 1
ATOM 1348 O O . VAL A 1 171 ? 4.75 -75.562 -33.094 1 86 171 VAL A O 1
ATOM 1351 N N . GLU A 1 172 ? 4.449 -75.438 -35.344 1 88 172 GLU A N 1
ATOM 1352 C CA . GLU A 1 172 ? 5.645 -76.188 -35.625 1 88 172 GLU A CA 1
ATOM 1353 C C . GLU A 1 172 ? 6.586 -75.5 -36.562 1 88 172 GLU A C 1
ATOM 1355 O O . GLU A 1 172 ? 7.754 -75.875 -36.688 1 88 172 GLU A O 1
ATOM 1360 N N . TYR A 1 173 ? 6.027 -74.438 -37.156 1 90.69 173 TYR A N 1
ATOM 1361 C CA . TYR A 1 173 ? 6.82 -73.812 -38.188 1 90.69 173 TYR A CA 1
ATOM 1362 C C . TYR A 1 173 ? 6.805 -72.25 -38.031 1 90.69 173 TYR A C 1
ATOM 1364 O O . TYR A 1 173 ? 5.977 -71.75 -37.281 1 90.69 173 TYR A O 1
ATOM 1372 N N . LEU A 1 174 ? 7.832 -71.625 -38.656 1 90.44 174 LEU A N 1
ATOM 1373 C CA . LEU A 1 174 ? 7.922 -70.188 -38.75 1 90.44 174 LEU A CA 1
ATOM 1374 C C . LEU A 1 174 ? 8 -69.75 -40.219 1 90.44 174 LEU A C 1
ATOM 1376 O O . LEU A 1 174 ? 8.891 -70.188 -40.938 1 90.44 174 LEU A O 1
ATOM 1380 N N . CYS A 1 175 ? 7.004 -69.062 -40.625 1 89.94 175 CYS A N 1
ATOM 1381 C CA . CYS A 1 175 ? 7.141 -68.375 -41.938 1 89.94 175 CYS A CA 1
ATOM 1382 C C . CYS A 1 175 ? 8.039 -67.188 -41.844 1 89.94 175 CYS A C 1
ATOM 1384 O O . CYS A 1 175 ? 7.652 -66.125 -41.281 1 89.94 175 CYS A O 1
ATOM 1386 N N . VAL A 1 176 ? 9.211 -67.188 -42.406 1 85.75 176 VAL A N 1
ATOM 1387 C CA . VAL A 1 176 ? 10.211 -66.125 -42.281 1 85.75 176 VAL A CA 1
ATOM 1388 C C . VAL A 1 176 ? 9.781 -64.938 -43.062 1 85.75 176 VAL A C 1
ATOM 1390 O O . VAL A 1 176 ? 10.016 -63.781 -42.656 1 85.75 176 VAL A O 1
ATOM 1393 N N . ASP A 1 177 ? 9.094 -65.062 -44.188 1 86.5 177 ASP A N 1
ATOM 1394 C CA . ASP A 1 177 ? 8.664 -64 -45.062 1 86.5 177 ASP A CA 1
ATOM 1395 C C . ASP A 1 177 ? 7.648 -63.094 -44.344 1 86.5 177 ASP A C 1
ATOM 1397 O O . ASP A 1 177 ? 7.688 -61.875 -44.5 1 86.5 177 ASP A O 1
ATOM 1401 N N . HIS A 1 178 ? 6.805 -63.656 -43.594 1 84.94 178 HIS A N 1
ATOM 1402 C CA . HIS A 1 178 ? 5.734 -62.906 -42.969 1 84.94 178 HIS A CA 1
ATOM 1403 C C . HIS A 1 178 ? 6.012 -62.719 -41.469 1 84.94 178 HIS A C 1
ATOM 1405 O O . HIS A 1 178 ? 5.258 -62.062 -40.781 1 84.94 178 HIS A O 1
ATOM 1411 N N . GLU A 1 179 ? 7.105 -63.438 -41 1 81.88 179 GLU A N 1
ATOM 1412 C CA . GLU A 1 179 ? 7.469 -63.438 -39.594 1 81.88 179 GLU A CA 1
ATOM 1413 C C . GLU A 1 179 ? 6.301 -63.875 -38.719 1 81.88 179 GLU A C 1
ATOM 1415 O O . GLU A 1 179 ? 5.977 -63.219 -37.719 1 81.88 179 GLU A O 1
ATOM 1420 N N . GLU A 1 180 ? 5.621 -64.938 -39.062 1 84.38 180 GLU A N 1
ATOM 1421 C CA . GLU A 1 180 ? 4.461 -65.5 -38.344 1 84.38 180 GLU A CA 1
ATOM 1422 C C . GLU A 1 180 ? 4.645 -66.938 -38 1 84.38 180 GLU A C 1
ATOM 1424 O O . GLU A 1 180 ? 5.207 -67.75 -38.781 1 84.38 180 GLU A O 1
ATOM 1429 N N . LEU A 1 181 ? 4.121 -67.312 -36.812 1 86.62 181 LEU A N 1
ATOM 1430 C CA . LEU A 1 181 ? 4.117 -68.688 -36.438 1 86.62 181 LEU A CA 1
ATOM 1431 C C . LEU A 1 181 ? 3.006 -69.5 -37.125 1 86.62 181 LEU A C 1
ATOM 1433 O O . LEU A 1 181 ? 1.894 -68.938 -37.281 1 86.62 181 LEU A O 1
ATOM 1437 N N . CYS A 1 182 ? 3.402 -70.625 -37.625 1 86.62 182 CYS A N 1
ATOM 1438 C CA . CYS A 1 182 ? 2.461 -71.438 -38.438 1 86.62 182 CYS A CA 1
ATOM 1439 C C . CYS A 1 182 ? 2.377 -72.875 -38 1 86.62 182 CYS A C 1
ATOM 1441 O O . CYS A 1 182 ? 3.35 -73.375 -37.469 1 86.62 182 CYS A O 1
ATOM 1443 N N . CYS A 1 183 ? 1.196 -73.312 -38.062 1 85.25 183 CYS A N 1
ATOM 1444 C CA . CYS A 1 183 ? 1.025 -74.75 -37.906 1 85.25 183 CYS A CA 1
ATOM 1445 C C . CYS A 1 183 ? 1.141 -75.5 -39.25 1 85.25 183 CYS A C 1
ATOM 1447 O O . CYS A 1 183 ? 1.395 -74.812 -40.281 1 85.25 183 CYS A O 1
ATOM 1449 N N . SER A 1 184 ? 1.028 -76.812 -39.312 1 87.69 184 SER A N 1
ATOM 1450 C CA . SER A 1 184 ? 1.171 -77.562 -40.531 1 87.69 184 SER A CA 1
ATOM 1451 C C . SER A 1 184 ? 0.106 -77.188 -41.562 1 87.69 184 SER A C 1
ATOM 1453 O O . SER A 1 184 ? 0.39 -77.125 -42.75 1 87.69 184 SER A O 1
ATOM 1455 N N . ARG A 1 185 ? -1.003 -76.812 -41.062 1 87.5 185 ARG A N 1
ATOM 1456 C CA . ARG A 1 185 ? -2.104 -76.438 -41.938 1 87.5 185 ARG A CA 1
ATOM 1457 C C . ARG A 1 185 ? -1.877 -75.062 -42.562 1 87.5 185 ARG A C 1
ATOM 1459 O O . ARG A 1 185 ? -2.166 -74.875 -43.75 1 87.5 185 ARG A O 1
ATOM 1466 N N . CYS A 1 186 ? -1.409 -74.188 -41.812 1 88.25 186 CYS A N 1
ATOM 1467 C CA . CYS A 1 186 ? -1.108 -72.812 -42.312 1 88.25 186 CYS A CA 1
ATOM 1468 C C . CYS A 1 186 ? -0.089 -72.875 -43.438 1 88.25 186 CYS A C 1
ATOM 1470 O O . CYS A 1 186 ? -0.238 -72.188 -44.438 1 88.25 186 CYS A O 1
ATOM 1472 N N . VAL A 1 187 ? 0.896 -73.75 -43.25 1 89 187 VAL A N 1
ATOM 1473 C CA . VAL A 1 187 ? 1.997 -73.875 -44.188 1 89 187 VAL A CA 1
ATOM 1474 C C . VAL A 1 187 ? 1.479 -74.375 -45.531 1 89 187 VAL A C 1
ATOM 1476 O O . VAL A 1 187 ? 1.938 -74 -46.594 1 89 187 VAL A O 1
ATOM 1479 N N . CYS A 1 188 ? 0.455 -75.188 -45.438 1 88.06 188 CYS A N 1
ATOM 1480 C CA . CYS A 1 188 ? -0.063 -75.875 -46.625 1 88.06 188 CYS A CA 1
ATOM 1481 C C . CYS A 1 188 ? -1.094 -75 -47.312 1 88.06 188 CYS A C 1
ATOM 1483 O O . CYS A 1 188 ? -1.454 -75.25 -48.469 1 88.06 188 CYS A O 1
ATOM 1485 N N . THR A 1 189 ? -1.56 -73.875 -46.656 1 88.81 189 THR A N 1
ATOM 1486 C CA . THR A 1 189 ? -2.627 -73.062 -47.219 1 88.81 189 THR A CA 1
ATOM 1487 C C . THR A 1 189 ? -2.158 -71.625 -47.438 1 88.81 189 THR A C 1
ATOM 1489 O O . THR A 1 189 ? -1.669 -71.312 -48.531 1 88.81 189 THR A O 1
ATOM 1492 N N . LYS A 1 190 ? -2.135 -70.812 -46.375 1 88.12 190 LYS A N 1
ATOM 1493 C CA . LYS A 1 190 ? -1.896 -69.375 -46.438 1 88.12 190 LYS A CA 1
ATOM 1494 C C . LYS A 1 190 ? -0.443 -69.125 -46.781 1 88.12 190 LYS A C 1
ATOM 1496 O O . LYS A 1 190 ? -0.154 -68.125 -47.469 1 88.12 190 LYS A O 1
ATOM 1501 N N . HIS A 1 191 ? 0.491 -70 -46.344 1 87.62 191 HIS A N 1
ATOM 1502 C CA . HIS A 1 191 ? 1.91 -69.688 -46.469 1 87.62 191 HIS A CA 1
ATOM 1503 C C . HIS A 1 191 ? 2.576 -70.688 -47.469 1 87.62 191 HIS A C 1
ATOM 1505 O O . HIS A 1 191 ? 3.793 -70.875 -47.406 1 87.62 191 HIS A O 1
ATOM 1511 N N . ARG A 1 192 ? 1.806 -71.25 -48.219 1 88.31 192 ARG A N 1
ATOM 1512 C CA . ARG A 1 192 ? 2.285 -72.312 -49.125 1 88.31 192 ARG A CA 1
ATOM 1513 C C . ARG A 1 192 ? 3.287 -71.75 -50.125 1 88.31 192 ARG A C 1
ATOM 1515 O O . ARG A 1 192 ? 4.246 -72.375 -50.5 1 88.31 192 ARG A O 1
ATOM 1522 N N . LYS A 1 193 ? 3.064 -70.438 -50.5 1 88.94 193 LYS A N 1
ATOM 1523 C CA . LYS A 1 193 ? 3.875 -69.812 -51.562 1 88.94 193 LYS A CA 1
ATOM 1524 C C . LYS A 1 193 ? 5.012 -69 -50.969 1 88.94 193 LYS A C 1
ATOM 1526 O O . LYS A 1 193 ? 5.699 -68.25 -51.688 1 88.94 193 LYS A O 1
ATOM 1531 N N . CYS A 1 194 ? 5.133 -69.062 -49.75 1 88.5 194 CYS A N 1
ATOM 1532 C CA . CYS A 1 194 ? 6.176 -68.25 -49.125 1 88.5 194 CYS A CA 1
ATOM 1533 C C . CYS A 1 194 ? 7.559 -68.875 -49.406 1 88.5 194 CYS A C 1
ATOM 1535 O O . CYS A 1 194 ? 7.691 -70.062 -49.625 1 88.5 194 CYS A O 1
ATOM 1537 N N . ASN A 1 195 ? 8.539 -68.062 -49.469 1 88.69 195 ASN A N 1
ATOM 1538 C CA . ASN A 1 195 ? 9.875 -68.438 -49.906 1 88.69 195 ASN A CA 1
ATOM 1539 C C . ASN A 1 195 ? 10.594 -69.312 -48.844 1 88.69 195 ASN A C 1
ATOM 1541 O O . ASN A 1 195 ? 11.32 -70.188 -49.188 1 88.69 195 ASN A O 1
ATOM 1545 N N . GLN A 1 196 ? 10.438 -68.938 -47.594 1 90.31 196 GLN A N 1
ATOM 1546 C CA . GLN A 1 196 ? 11.195 -69.625 -46.562 1 90.31 196 GLN A CA 1
ATOM 1547 C C . GLN A 1 196 ? 10.305 -69.938 -45.375 1 90.31 196 GLN A C 1
ATOM 1549 O O . GLN A 1 196 ? 9.703 -69.062 -44.75 1 90.31 196 GLN A O 1
ATOM 1554 N N . ILE A 1 197 ? 10.219 -71.25 -45.156 1 91.5 197 ILE A N 1
ATOM 1555 C CA . ILE A 1 197 ? 9.531 -71.75 -43.969 1 91.5 197 ILE A CA 1
ATOM 1556 C C . ILE A 1 197 ? 10.5 -72.562 -43.125 1 91.5 197 ILE A C 1
ATOM 1558 O O . ILE A 1 197 ? 11.07 -73.562 -43.625 1 91.5 197 ILE A O 1
ATOM 1562 N N . ASP A 1 198 ? 10.695 -72.188 -42 1 90.94 198 ASP A N 1
ATOM 1563 C CA . ASP A 1 198 ? 11.625 -72.875 -41.125 1 90.94 198 ASP A CA 1
ATOM 1564 C C . ASP A 1 198 ? 10.875 -73.688 -40.031 1 90.94 198 ASP A C 1
ATOM 1566 O O . ASP A 1 198 ? 9.844 -73.188 -39.562 1 90.94 198 ASP A O 1
ATOM 1570 N N . ALA A 1 199 ? 11.461 -74.812 -39.75 1 91.38 199 ALA A N 1
ATOM 1571 C CA . ALA A 1 199 ? 10.961 -75.562 -38.562 1 91.38 199 ALA A CA 1
ATOM 1572 C C . ALA A 1 199 ? 11.242 -74.75 -37.312 1 91.38 199 ALA A C 1
ATOM 1574 O O . ALA A 1 199 ? 12.266 -74.062 -37.188 1 91.38 199 ALA A O 1
ATOM 1575 N N . ILE A 1 200 ? 10.43 -74.75 -36.344 1 89.94 200 ILE A N 1
ATOM 1576 C CA . ILE A 1 200 ? 10.508 -73.938 -35.125 1 89.94 200 ILE A CA 1
ATOM 1577 C C . ILE A 1 200 ? 11.844 -74.188 -34.438 1 89.94 200 ILE A C 1
ATOM 1579 O O . ILE A 1 200 ? 12.43 -73.25 -33.875 1 89.94 200 ILE A O 1
ATOM 1583 N N . GLU A 1 201 ? 12.305 -75.438 -34.406 1 88.62 201 GLU A N 1
ATOM 1584 C CA . GLU A 1 201 ? 13.578 -75.75 -33.781 1 88.62 201 GLU A CA 1
ATOM 1585 C C . GLU A 1 201 ? 14.742 -75.062 -34.531 1 88.62 201 GLU A C 1
ATOM 1587 O O . GLU A 1 201 ? 15.656 -74.562 -33.875 1 88.62 201 GLU A O 1
ATOM 1592 N N . GLU A 1 202 ? 14.617 -75.125 -35.844 1 90.62 202 GLU A N 1
ATOM 1593 C CA . GLU A 1 202 ? 15.648 -74.438 -36.625 1 90.62 202 GLU A CA 1
ATOM 1594 C C . GLU A 1 202 ? 15.609 -72.938 -36.469 1 90.62 202 GLU A C 1
ATOM 1596 O O . GLU A 1 202 ? 16.656 -72.312 -36.406 1 90.62 202 GLU A O 1
ATOM 1601 N N . ALA A 1 203 ? 14.461 -72.5 -36.5 1 89.25 203 ALA A N 1
ATOM 1602 C CA . ALA A 1 203 ? 14.297 -71 -36.344 1 89.25 203 ALA A CA 1
ATOM 1603 C C . ALA A 1 203 ? 14.836 -70.562 -35 1 89.25 203 ALA A C 1
ATOM 1605 O O . ALA A 1 203 ? 15.5 -69.5 -34.906 1 89.25 203 ALA A O 1
ATOM 1606 N N . SER A 1 204 ? 14.57 -71.25 -33.875 1 89.69 204 SER A N 1
ATOM 1607 C CA . SER A 1 204 ? 15.039 -70.938 -32.531 1 89.69 204 SER A CA 1
ATOM 1608 C C . SER A 1 204 ? 16.562 -70.938 -32.469 1 89.69 204 SER A C 1
ATOM 1610 O O . SER A 1 204 ? 17.172 -70.125 -31.828 1 89.69 204 SER A O 1
ATOM 1612 N N . GLU A 1 205 ? 17.094 -72 -33.094 1 87.56 205 GLU A N 1
ATOM 1613 C CA . GLU A 1 205 ? 18.547 -72.125 -33.125 1 87.56 205 GLU A CA 1
ATOM 1614 C C . GLU A 1 205 ? 19.188 -70.938 -33.875 1 87.56 205 GLU A C 1
ATOM 1616 O O . GLU A 1 205 ? 20.219 -70.438 -33.469 1 87.56 205 GLU A O 1
ATOM 1621 N N . SER A 1 206 ? 18.547 -70.625 -34.969 1 86.88 206 SER A N 1
ATOM 1622 C CA . SER A 1 206 ? 19.047 -69.5 -35.75 1 86.88 206 SER A CA 1
ATOM 1623 C C . SER A 1 206 ? 19 -68.188 -34.938 1 86.88 206 SER A C 1
ATOM 1625 O O . SER A 1 206 ? 19.906 -67.375 -35.031 1 86.88 206 SER A O 1
ATOM 1627 N N . LEU A 1 207 ? 17.984 -68 -34.188 1 87.5 207 LEU A N 1
ATOM 1628 C CA . LEU A 1 207 ? 17.812 -66.812 -33.344 1 87.5 207 LEU A CA 1
ATOM 1629 C C . LEU A 1 207 ? 18.859 -66.75 -32.25 1 87.5 207 LEU A C 1
ATOM 1631 O O . LEU A 1 207 ? 19.391 -65.688 -31.938 1 87.5 207 LEU A O 1
ATOM 1635 N N . ARG A 1 208 ? 19.125 -67.938 -31.688 1 85.56 208 ARG A N 1
ATOM 1636 C CA . ARG A 1 208 ? 20.094 -68 -30.594 1 85.56 208 ARG A CA 1
ATOM 1637 C C . ARG A 1 208 ? 21.5 -67.75 -31.094 1 85.56 208 ARG A C 1
ATOM 1639 O O . ARG A 1 208 ? 22.312 -67.125 -30.391 1 85.56 208 ARG A O 1
ATOM 1646 N N . LYS A 1 209 ? 21.703 -68.25 -32.281 1 81.06 209 LYS A N 1
ATOM 1647 C CA . LYS A 1 209 ? 23.047 -68.125 -32.812 1 81.06 209 LYS A CA 1
ATOM 1648 C C . LYS A 1 209 ? 23.25 -66.812 -33.562 1 81.06 209 LYS A C 1
ATOM 1650 O O . LYS A 1 209 ? 24.375 -66.312 -33.625 1 81.06 209 LYS A O 1
ATOM 1655 N N . SER A 1 210 ? 22.156 -66.438 -34.094 1 78 210 SER A N 1
ATOM 1656 C CA . SER A 1 210 ? 22.266 -65.188 -34.906 1 78 210 SER A CA 1
ATOM 1657 C C . SER A 1 210 ? 22.406 -63.969 -34 1 78 210 SER A C 1
ATOM 1659 O O . SER A 1 210 ? 22.156 -64.062 -32.781 1 78 210 SER A O 1
ATOM 1661 N N . GLU A 1 211 ? 22.891 -62.938 -34.562 1 84.75 211 GLU A N 1
ATOM 1662 C CA . GLU A 1 211 ? 23.078 -61.656 -33.875 1 84.75 211 GLU A CA 1
ATOM 1663 C C . GLU A 1 211 ? 21.766 -60.875 -33.781 1 84.75 211 GLU A C 1
ATOM 1665 O O . GLU A 1 211 ? 21.719 -59.781 -33.25 1 84.75 211 GLU A O 1
ATOM 1670 N N . LYS A 1 212 ? 20.688 -61.562 -34.219 1 86.25 212 LYS A N 1
ATOM 1671 C CA . LYS A 1 212 ? 19.406 -60.844 -34.25 1 86.25 212 LYS A CA 1
ATOM 1672 C C . LYS A 1 212 ? 18.875 -60.562 -32.875 1 86.25 212 LYS A C 1
ATOM 1674 O O . LYS A 1 212 ? 18.375 -59.469 -32.594 1 86.25 212 LYS A O 1
ATOM 1679 N N . LEU A 1 213 ? 18.953 -61.594 -32 1 88.56 213 LEU A N 1
ATOM 1680 C CA . LEU A 1 213 ? 18.516 -61.438 -30.625 1 88.56 213 LEU A CA 1
ATOM 1681 C C . LEU A 1 213 ? 19.297 -60.344 -29.922 1 88.56 213 LEU A C 1
ATOM 1683 O O . LEU A 1 213 ? 18.703 -59.469 -29.25 1 88.56 213 LEU A O 1
ATOM 1687 N N . GLU A 1 214 ? 20.547 -60.312 -30.141 1 89.44 214 GLU A N 1
ATOM 1688 C CA . GLU A 1 214 ? 21.422 -59.344 -29.516 1 89.44 214 GLU A CA 1
ATOM 1689 C C . GLU A 1 214 ? 21.156 -57.938 -30.062 1 89.44 214 GLU A C 1
ATOM 1691 O O . GLU A 1 214 ? 21.219 -56.969 -29.328 1 89.44 214 GLU A O 1
ATOM 1696 N N . ALA A 1 215 ? 20.953 -57.875 -31.328 1 91.62 215 ALA A N 1
ATOM 1697 C CA . ALA A 1 215 ? 20.672 -56.594 -31.953 1 91.62 215 ALA A CA 1
ATOM 1698 C C . ALA A 1 215 ? 19.406 -55.969 -31.391 1 91.62 215 ALA A C 1
ATOM 1700 O O . ALA A 1 215 ? 19.359 -54.781 -31.109 1 91.62 215 ALA A O 1
ATOM 1701 N N . LEU A 1 216 ? 18.359 -56.781 -31.25 1 92.81 216 LEU A N 1
ATOM 1702 C CA . LEU A 1 216 ? 17.109 -56.281 -30.688 1 92.81 216 LEU A CA 1
ATOM 1703 C C . LEU A 1 216 ? 17.297 -55.844 -29.234 1 92.81 216 LEU A C 1
ATOM 1705 O O . LEU A 1 216 ? 16.766 -54.812 -28.828 1 92.81 216 LEU A O 1
ATOM 1709 N N . CYS A 1 217 ? 18.062 -56.594 -28.469 1 92.69 217 CYS A N 1
ATOM 1710 C CA . CYS A 1 217 ? 18.359 -56.25 -27.094 1 92.69 217 CYS A CA 1
ATOM 1711 C C . CYS A 1 217 ? 19.078 -54.906 -27.016 1 92.69 217 CYS A C 1
ATOM 1713 O O . CYS A 1 217 ? 18.766 -54.062 -26.172 1 92.69 217 CYS A O 1
ATOM 1715 N N . GLN A 1 218 ? 19.969 -54.688 -27.938 1 93.5 218 GLN A N 1
ATOM 1716 C CA . GLN A 1 218 ? 20.734 -53.438 -27.969 1 93.5 218 GLN A CA 1
ATOM 1717 C C . GLN A 1 218 ? 19.828 -52.25 -28.312 1 93.5 218 GLN A C 1
ATOM 1719 O O . GLN A 1 218 ? 19.938 -51.188 -27.734 1 93.5 218 GLN A O 1
ATOM 1724 N N . GLU A 1 219 ? 18.938 -52.438 -29.297 1 93.5 219 GLU A N 1
ATOM 1725 C CA . GLU A 1 219 ? 18.016 -51.375 -29.672 1 93.5 219 GLU A CA 1
ATOM 1726 C C . GLU A 1 219 ? 17.109 -51 -28.5 1 93.5 219 GLU A C 1
ATOM 1728 O O . GLU A 1 219 ? 16.875 -49.812 -28.25 1 93.5 219 GLU A O 1
ATOM 1733 N N . ILE A 1 220 ? 16.625 -51.938 -27.797 1 95.62 220 ILE A N 1
ATOM 1734 C CA . ILE A 1 220 ? 15.742 -51.719 -26.656 1 95.62 220 ILE A CA 1
ATOM 1735 C C . ILE A 1 220 ? 16.5 -51 -25.547 1 95.62 220 ILE A C 1
ATOM 1737 O O . ILE A 1 220 ? 15.984 -50.094 -24.922 1 95.62 220 ILE A O 1
ATOM 1741 N N . SER A 1 221 ? 17.766 -51.406 -25.359 1 95.25 221 SER A N 1
ATOM 1742 C CA . SER A 1 221 ? 18.594 -50.781 -24.344 1 95.25 221 SER A CA 1
ATOM 1743 C C . SER A 1 221 ? 18.875 -49.312 -24.688 1 95.25 221 SER A C 1
ATOM 1745 O O . SER A 1 221 ? 18.859 -48.469 -23.797 1 95.25 221 SER A O 1
ATOM 1747 N N . GLN A 1 222 ? 19.078 -49.062 -25.953 1 92.69 222 GLN A N 1
ATOM 1748 C CA . GLN A 1 222 ? 19.312 -47.688 -26.375 1 92.69 222 GLN A CA 1
ATOM 1749 C C . GLN A 1 222 ? 18.062 -46.812 -26.172 1 92.69 222 GLN A C 1
ATOM 1751 O O . GLN A 1 222 ? 18.172 -45.656 -25.734 1 92.69 222 GLN A O 1
ATOM 1756 N N . PHE A 1 223 ? 16.922 -47.344 -26.5 1 93.19 223 PHE A N 1
ATOM 1757 C CA . PHE A 1 223 ? 15.672 -46.625 -26.281 1 93.19 223 PHE A CA 1
ATOM 1758 C C . PHE A 1 223 ? 15.43 -46.406 -24.797 1 93.19 223 PHE A C 1
ATOM 1760 O O . PHE A 1 223 ? 14.969 -45.312 -24.391 1 93.19 223 PHE A O 1
ATOM 1767 N N . GLU A 1 224 ? 15.773 -47.375 -24 1 94.25 224 GLU A N 1
ATOM 1768 C CA . GLU A 1 224 ? 15.648 -47.25 -22.547 1 94.25 224 GLU A CA 1
ATOM 1769 C C . GLU A 1 224 ? 16.516 -46.125 -22.016 1 94.25 224 GLU A C 1
ATOM 1771 O O . GLU A 1 224 ? 16.109 -45.375 -21.109 1 94.25 224 GLU A O 1
ATOM 1776 N N . GLU A 1 225 ? 17.688 -45.969 -22.531 1 92.62 225 GLU A N 1
ATOM 1777 C CA . GLU A 1 225 ? 18.562 -44.875 -22.125 1 92.62 225 GLU A CA 1
ATOM 1778 C C . GLU A 1 225 ? 17.953 -43.531 -22.453 1 92.62 225 GLU A C 1
ATOM 1780 O O . GLU A 1 225 ? 18.062 -42.562 -21.656 1 92.62 225 GLU A O 1
ATOM 1785 N N . LYS A 1 226 ? 17.297 -43.438 -23.641 1 89.5 226 LYS A N 1
ATOM 1786 C CA . LYS A 1 226 ? 16.609 -42.188 -24.016 1 89.5 226 LYS A CA 1
ATOM 1787 C C . LYS A 1 226 ? 15.477 -41.906 -23.047 1 89.5 226 LYS A C 1
ATOM 1789 O O . LYS A 1 226 ? 15.242 -40.719 -22.703 1 89.5 226 LYS A O 1
ATOM 1794 N N . LEU A 1 227 ? 14.82 -42.906 -22.594 1 92.94 227 LEU A N 1
ATOM 1795 C CA . LEU A 1 227 ? 13.719 -42.719 -21.641 1 92.94 227 LEU A CA 1
ATOM 1796 C C . LEU A 1 227 ? 14.234 -42.25 -20.281 1 92.94 227 LEU A C 1
ATOM 1798 O O . LEU A 1 227 ? 13.617 -41.406 -19.641 1 92.94 227 LEU A O 1
ATOM 1802 N N . VAL A 1 228 ? 15.375 -42.812 -19.891 1 94.19 228 VAL A N 1
ATOM 1803 C CA . VAL A 1 228 ? 15.977 -42.406 -18.625 1 94.19 228 VAL A CA 1
ATOM 1804 C C . VAL A 1 228 ? 16.328 -40.938 -18.672 1 94.19 228 VAL A C 1
ATOM 1806 O O . VAL A 1 228 ? 16.047 -40.188 -17.719 1 94.19 228 VAL A O 1
ATOM 1809 N N . THR A 1 229 ? 16.906 -40.469 -19.734 1 90 229 THR A N 1
ATOM 1810 C CA . THR A 1 229 ? 17.281 -39.094 -19.906 1 90 229 THR A CA 1
ATOM 1811 C C . THR A 1 229 ? 16.047 -38.188 -19.922 1 90 229 THR A C 1
ATOM 1813 O O . THR A 1 229 ? 16.016 -37.125 -19.281 1 90 229 THR A O 1
ATOM 1816 N N . ALA A 1 230 ? 15.023 -38.625 -20.625 1 90.06 230 ALA A N 1
ATOM 1817 C CA . ALA A 1 230 ? 13.789 -37.875 -20.719 1 90.06 230 ALA A CA 1
ATOM 1818 C C . ALA A 1 230 ? 13.133 -37.719 -19.344 1 90.06 230 ALA A C 1
ATOM 1820 O O . ALA A 1 230 ? 12.617 -36.656 -19.016 1 90.06 230 ALA A O 1
ATOM 1821 N N . LYS A 1 231 ? 13.156 -38.781 -18.594 1 93.12 231 LYS A N 1
ATOM 1822 C CA . LYS A 1 231 ? 12.594 -38.75 -17.25 1 93.12 231 LYS A CA 1
ATOM 1823 C C . LYS A 1 231 ? 13.352 -37.781 -16.359 1 93.12 231 LYS A C 1
ATOM 1825 O O . LYS A 1 231 ? 12.742 -37 -15.625 1 93.12 231 LYS A O 1
ATOM 1830 N N . SER A 1 232 ? 14.664 -37.812 -16.453 1 93.44 232 SER A N 1
ATOM 1831 C CA . SER A 1 232 ? 15.5 -36.906 -15.688 1 93.44 232 SER A CA 1
ATOM 1832 C C . SER A 1 232 ? 15.234 -35.438 -16.078 1 93.44 232 SER A C 1
ATOM 1834 O O . SER A 1 232 ? 15.164 -34.562 -15.203 1 93.44 232 SER A O 1
ATOM 1836 N N . GLU A 1 233 ? 15.102 -35.188 -17.312 1 89.12 233 GLU A N 1
ATOM 1837 C CA . GLU A 1 233 ? 14.805 -33.844 -17.797 1 89.12 233 GLU A CA 1
ATOM 1838 C C . GLU A 1 233 ? 13.453 -33.344 -17.297 1 89.12 233 GLU A C 1
ATOM 1840 O O . GLU A 1 233 ? 13.297 -32.188 -16.938 1 89.12 233 GLU A O 1
ATOM 1845 N N . ALA A 1 234 ? 12.461 -34.25 -17.266 1 91.62 234 ALA A N 1
ATOM 1846 C CA . ALA A 1 234 ? 11.133 -33.906 -16.75 1 91.62 234 ALA A CA 1
ATOM 1847 C C . ALA A 1 234 ? 11.188 -33.531 -15.273 1 91.62 234 ALA A C 1
ATOM 1849 O O . ALA A 1 234 ? 10.562 -32.562 -14.844 1 91.62 234 ALA A O 1
ATOM 1850 N N . GLU A 1 235 ? 12 -34.281 -14.555 1 93.56 235 GLU A N 1
ATOM 1851 C CA . GLU A 1 235 ? 12.164 -34 -13.133 1 93.56 235 GLU A CA 1
ATOM 1852 C C . GLU A 1 235 ? 12.812 -32.625 -12.906 1 93.56 235 GLU A C 1
ATOM 1854 O O . GLU A 1 235 ? 12.414 -31.891 -12.008 1 93.56 235 GLU A O 1
ATOM 1859 N N . LYS A 1 236 ? 13.82 -32.344 -13.68 1 92.75 236 LYS A N 1
ATOM 1860 C CA . LYS A 1 236 ? 14.477 -31.062 -13.594 1 92.75 236 LYS A CA 1
ATOM 1861 C C . LYS A 1 236 ? 13.516 -29.922 -13.945 1 92.75 236 LYS A C 1
ATOM 1863 O O . LYS A 1 236 ? 13.531 -28.875 -13.312 1 92.75 236 LYS A O 1
ATOM 1868 N N . ASN A 1 237 ? 12.656 -30.156 -14.922 1 92.44 237 ASN A N 1
ATOM 1869 C CA . ASN A 1 237 ? 11.68 -29.156 -15.32 1 92.44 237 ASN A CA 1
ATOM 1870 C C . ASN A 1 237 ? 10.648 -28.906 -14.219 1 92.44 237 ASN A C 1
ATOM 1872 O O . ASN A 1 237 ? 10.211 -27.781 -14.016 1 92.44 237 ASN A O 1
ATOM 1876 N N . ILE A 1 238 ? 10.281 -29.969 -13.516 1 94.81 238 ILE A N 1
ATOM 1877 C CA . ILE A 1 238 ? 9.344 -29.828 -12.406 1 94.81 238 ILE A CA 1
ATOM 1878 C C . ILE A 1 238 ? 9.969 -28.969 -11.312 1 94.81 238 ILE A C 1
ATOM 1880 O O . ILE A 1 238 ? 9.328 -28.062 -10.781 1 94.81 238 ILE A O 1
ATOM 1884 N N . ARG A 1 239 ? 11.25 -29.203 -11.039 1 95.25 239 ARG A N 1
ATOM 1885 C CA . ARG A 1 239 ? 11.969 -28.406 -10.047 1 95.25 239 ARG A CA 1
ATOM 1886 C C . ARG A 1 239 ? 12.094 -26.953 -10.5 1 95.25 239 ARG A C 1
ATOM 1888 O O . ARG A 1 239 ? 11.961 -26.031 -9.688 1 95.25 239 ARG A O 1
ATOM 1895 N N . TYR A 1 240 ? 12.32 -26.719 -11.742 1 94.88 240 TYR A N 1
ATOM 1896 C CA . TYR A 1 240 ? 12.406 -25.375 -12.305 1 94.88 240 TYR A CA 1
ATOM 1897 C C . TYR A 1 240 ? 11.102 -24.609 -12.094 1 94.88 240 TYR A C 1
ATOM 1899 O O . TYR A 1 240 ? 11.117 -23.453 -11.648 1 94.88 240 TYR A O 1
ATOM 1907 N N . VAL A 1 241 ? 10.039 -25.312 -12.391 1 95.44 241 VAL A N 1
ATOM 1908 C CA . VAL A 1 241 ? 8.734 -24.656 -12.266 1 95.44 241 VAL A CA 1
ATOM 1909 C C . VAL A 1 241 ? 8.477 -24.281 -10.812 1 95.44 241 VAL A C 1
ATOM 1911 O O . VAL A 1 241 ? 8 -23.188 -10.523 1 95.44 241 VAL A O 1
ATOM 1914 N N . ASP A 1 242 ? 8.828 -25.141 -9.898 1 96.38 242 ASP A N 1
ATOM 1915 C CA . ASP A 1 242 ? 8.656 -24.859 -8.477 1 96.38 242 ASP A CA 1
ATOM 1916 C C . ASP A 1 242 ? 9.516 -23.688 -8.031 1 96.38 242 ASP A C 1
ATOM 1918 O O . ASP A 1 242 ? 9.031 -22.766 -7.367 1 96.38 242 ASP A O 1
ATOM 1922 N N . ASN A 1 243 ? 10.758 -23.703 -8.375 1 96.75 243 ASN A N 1
ATOM 1923 C CA . ASN A 1 243 ? 11.688 -22.656 -7.984 1 96.75 243 ASN A CA 1
ATOM 1924 C C . ASN A 1 243 ? 11.281 -21.297 -8.57 1 96.75 243 ASN A C 1
ATOM 1926 O O . ASN A 1 243 ? 11.336 -20.281 -7.891 1 96.75 243 ASN A O 1
ATOM 1930 N N . LYS A 1 244 ? 10.961 -21.375 -9.82 1 95.44 244 LYS A N 1
ATOM 1931 C CA . LYS A 1 244 ? 10.562 -20.141 -10.484 1 95.44 244 LYS A CA 1
ATOM 1932 C C . LYS A 1 244 ? 9.281 -19.578 -9.883 1 95.44 244 LYS A C 1
ATOM 1934 O O . LYS A 1 244 ? 9.133 -18.359 -9.742 1 95.44 244 LYS A O 1
ATOM 1939 N N . SER A 1 245 ? 8.344 -20.453 -9.57 1 96.44 245 SER A N 1
ATOM 1940 C CA . SER A 1 245 ? 7.125 -20.047 -8.891 1 96.44 245 SER A CA 1
ATOM 1941 C C . SER A 1 245 ? 7.438 -19.359 -7.562 1 96.44 245 SER A C 1
ATOM 1943 O O . SER A 1 245 ? 6.875 -18.312 -7.25 1 96.44 245 SER A O 1
ATOM 1945 N N . ASP A 1 246 ? 8.305 -19.891 -6.773 1 97.19 246 ASP A N 1
ATOM 1946 C CA . ASP A 1 246 ? 8.695 -19.312 -5.492 1 97.19 246 ASP A CA 1
ATOM 1947 C C . ASP A 1 246 ? 9.359 -17.953 -5.68 1 97.19 246 ASP A C 1
ATOM 1949 O O . ASP A 1 246 ? 9.117 -17.031 -4.906 1 97.19 246 ASP A O 1
ATOM 1953 N N . GLN A 1 247 ? 10.172 -17.938 -6.648 1 96.56 247 GLN A N 1
ATOM 1954 C CA . GLN A 1 247 ? 10.852 -16.672 -6.941 1 96.56 247 GLN A CA 1
ATOM 1955 C C . GLN A 1 247 ? 9.852 -15.586 -7.301 1 96.56 247 GLN A C 1
ATOM 1957 O O . GLN A 1 247 ? 9.945 -14.461 -6.801 1 96.56 247 GLN A O 1
ATOM 1962 N N . ILE A 1 248 ? 8.898 -15.898 -8.125 1 96.62 248 ILE A N 1
ATOM 1963 C CA . ILE A 1 248 ? 7.883 -14.945 -8.539 1 96.62 248 ILE A CA 1
ATOM 1964 C C . ILE A 1 248 ? 7.055 -14.508 -7.332 1 96.62 248 ILE A C 1
ATOM 1966 O O . ILE A 1 248 ? 6.766 -13.32 -7.164 1 96.62 248 ILE A O 1
ATOM 1970 N N . ARG A 1 249 ? 6.695 -15.453 -6.5 1 96.62 249 ARG A N 1
ATOM 1971 C CA . ARG A 1 249 ? 5.934 -15.148 -5.289 1 96.62 249 ARG A CA 1
ATOM 1972 C C . ARG A 1 249 ? 6.703 -14.203 -4.379 1 96.62 249 ARG A C 1
ATOM 1974 O O . ARG A 1 249 ? 6.141 -13.219 -3.885 1 96.62 249 ARG A O 1
ATOM 1981 N N . GLU A 1 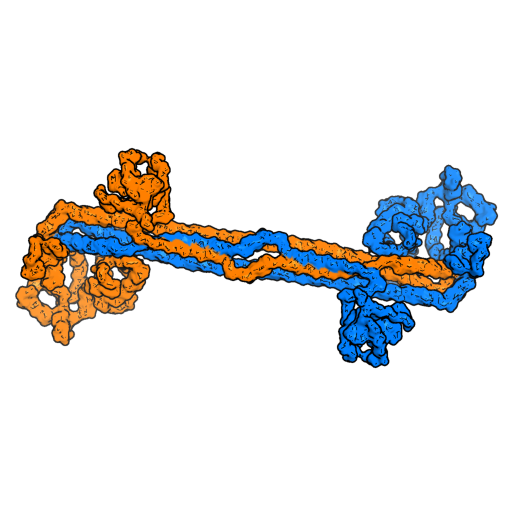250 ? 7.945 -14.484 -4.211 1 96.81 250 GLU A N 1
ATOM 1982 C CA . GLU A 1 250 ? 8.773 -13.656 -3.344 1 96.81 250 GLU A CA 1
ATOM 1983 C C . GLU A 1 250 ? 8.938 -12.25 -3.916 1 96.81 250 GLU A C 1
ATOM 1985 O O . GLU A 1 250 ? 8.82 -11.258 -3.191 1 96.81 250 GLU A O 1
ATOM 1990 N N . GLU A 1 251 ? 9.227 -12.219 -5.16 1 96.12 251 GLU A N 1
ATOM 1991 C CA . GLU A 1 251 ? 9.406 -10.93 -5.816 1 96.12 251 GLU A CA 1
ATOM 1992 C C . GLU A 1 251 ? 8.133 -10.094 -5.77 1 96.12 251 GLU A C 1
ATOM 1994 O O . GLU A 1 251 ? 8.18 -8.883 -5.547 1 96.12 251 GLU A O 1
ATOM 1999 N N . SER A 1 252 ? 7.008 -10.734 -5.98 1 96.38 252 SER A N 1
ATOM 2000 C CA . SER A 1 252 ? 5.727 -10.039 -5.945 1 96.38 252 SER A CA 1
ATOM 2001 C C . SER A 1 252 ? 5.41 -9.531 -4.543 1 96.38 252 SER A C 1
ATOM 2003 O O . SER A 1 252 ? 4.949 -8.398 -4.379 1 96.38 252 SER A O 1
ATOM 2005 N N . THR A 1 253 ? 5.688 -10.305 -3.535 1 97 253 THR A N 1
ATOM 2006 C CA . THR A 1 253 ? 5.457 -9.914 -2.148 1 97 253 THR A CA 1
ATOM 2007 C C . THR A 1 253 ? 6.391 -8.773 -1.746 1 97 253 THR A C 1
ATOM 2009 O O . THR A 1 253 ? 5.984 -7.848 -1.044 1 97 253 THR A O 1
ATOM 2012 N N . GLU A 1 254 ? 7.586 -8.922 -2.184 1 97.06 254 GLU A N 1
ATOM 2013 C CA . GLU A 1 254 ? 8.547 -7.863 -1.897 1 97.06 254 GLU A CA 1
ATOM 2014 C C . GLU A 1 254 ? 8.117 -6.539 -2.52 1 97.06 254 GLU A C 1
ATOM 2016 O O . GLU A 1 254 ? 8.25 -5.48 -1.901 1 97.06 254 GLU A O 1
ATOM 2021 N N . LEU A 1 255 ? 7.684 -6.605 -3.74 1 96.75 255 LEU A N 1
ATOM 2022 C CA . LEU A 1 255 ? 7.227 -5.387 -4.395 1 96.75 255 LEU A CA 1
ATOM 2023 C C . LEU A 1 255 ? 6.047 -4.777 -3.646 1 96.75 255 LEU A C 1
ATOM 2025 O O . LEU A 1 255 ? 5.996 -3.562 -3.438 1 96.75 255 LEU A O 1
ATOM 2029 N N . ARG A 1 256 ? 5.082 -5.578 -3.254 1 97.25 256 ARG A N 1
ATOM 2030 C CA . ARG A 1 256 ? 3.963 -5.109 -2.445 1 97.25 256 ARG A CA 1
ATOM 2031 C C . ARG A 1 256 ? 4.453 -4.398 -1.188 1 97.25 256 ARG A C 1
ATOM 2033 O O . ARG A 1 256 ? 3.971 -3.316 -0.85 1 97.25 256 ARG A O 1
ATOM 2040 N N . ASN A 1 257 ? 5.402 -5.02 -0.494 1 97.69 257 ASN A N 1
ATOM 2041 C CA . ASN A 1 257 ? 5.949 -4.414 0.717 1 97.69 257 ASN A CA 1
ATOM 2042 C C . ASN A 1 257 ? 6.617 -3.076 0.424 1 97.69 257 ASN A C 1
ATOM 2044 O O . ASN A 1 257 ? 6.465 -2.119 1.184 1 97.69 257 ASN A O 1
ATOM 2048 N N . LYS A 1 258 ? 7.359 -3.078 -0.614 1 97 258 LYS A N 1
ATOM 2049 C CA . LYS A 1 258 ? 8.023 -1.836 -1 1 97 258 LYS A CA 1
ATOM 2050 C C . LYS A 1 258 ? 7.008 -0.736 -1.292 1 97 258 LYS A C 1
ATOM 2052 O O . LYS A 1 258 ? 7.199 0.415 -0.897 1 97 258 LYS A O 1
ATOM 2057 N N . ILE A 1 259 ? 5.926 -1.071 -1.958 1 96.38 259 ILE A N 1
ATOM 2058 C CA . ILE A 1 259 ? 4.887 -0.11 -2.311 1 96.38 259 ILE A CA 1
ATOM 2059 C C . ILE A 1 259 ? 4.211 0.405 -1.044 1 96.38 259 ILE A C 1
ATOM 2061 O O . ILE A 1 259 ? 4.07 1.615 -0.855 1 96.38 259 ILE A O 1
ATOM 2065 N N . VAL A 1 260 ? 3.83 -0.486 -0.176 1 97.12 260 VAL A N 1
ATOM 2066 C CA . VAL A 1 260 ? 3.127 -0.118 1.05 1 97.12 260 VAL A CA 1
ATOM 2067 C C . VAL A 1 260 ? 4.031 0.753 1.921 1 97.12 260 VAL A C 1
ATOM 2069 O O . VAL A 1 260 ? 3.596 1.788 2.434 1 97.12 260 VAL A O 1
ATOM 2072 N N . ASN A 1 261 ? 5.277 0.374 2.014 1 97.94 261 ASN A N 1
ATOM 2073 C CA . ASN A 1 261 ? 6.227 1.158 2.797 1 97.94 261 ASN A CA 1
ATOM 2074 C C . ASN A 1 261 ? 6.422 2.553 2.207 1 97.94 261 ASN A C 1
ATOM 2076 O O . ASN A 1 261 ? 6.535 3.533 2.945 1 97.94 261 ASN A O 1
ATOM 2080 N N . HIS A 1 262 ? 6.488 2.555 0.926 1 97.38 262 HIS A N 1
ATOM 2081 C CA . HIS A 1 262 ? 6.656 3.84 0.259 1 97.38 262 HIS A CA 1
ATOM 2082 C C . HIS A 1 262 ? 5.445 4.738 0.481 1 97.38 262 HIS A C 1
ATOM 2084 O O . HIS A 1 262 ? 5.594 5.914 0.823 1 97.38 262 HIS A O 1
ATOM 2090 N N . VAL A 1 263 ? 4.266 4.211 0.353 1 97.06 263 VAL A N 1
ATOM 2091 C CA . VAL A 1 263 ? 3.033 4.969 0.542 1 97.06 263 VAL A CA 1
ATOM 2092 C C . VAL A 1 263 ? 2.926 5.426 1.995 1 97.06 263 VAL A C 1
ATOM 2094 O O . VAL A 1 263 ? 2.537 6.562 2.268 1 97.06 263 VAL A O 1
ATOM 2097 N N . ASP A 1 264 ? 3.305 4.598 2.916 1 97.75 264 ASP A N 1
ATOM 2098 C CA . ASP A 1 264 ? 3.293 4.953 4.332 1 97.75 264 ASP A CA 1
ATOM 2099 C C . ASP A 1 264 ? 4.254 6.102 4.617 1 97.75 264 ASP A C 1
ATOM 2101 O O . ASP A 1 264 ? 3.924 7.023 5.367 1 97.75 264 ASP A O 1
ATOM 2105 N N . ALA A 1 265 ? 5.391 5.969 4.023 1 97.44 265 ALA A N 1
ATOM 2106 C CA . ALA A 1 265 ? 6.379 7.027 4.207 1 97.44 265 ALA A CA 1
ATOM 2107 C C . ALA A 1 265 ? 5.871 8.352 3.648 1 97.44 265 ALA A C 1
ATOM 2109 O O . ALA A 1 265 ? 6.039 9.406 4.277 1 97.44 265 ALA A O 1
ATOM 2110 N N . LEU A 1 266 ? 5.281 8.289 2.496 1 96.44 266 LEU A N 1
ATOM 2111 C CA . LEU A 1 266 ? 4.711 9.484 1.887 1 96.44 266 LEU A CA 1
ATOM 2112 C C . LEU A 1 266 ? 3.625 10.086 2.775 1 96.44 266 LEU A C 1
ATOM 2114 O O . LEU A 1 266 ? 3.576 11.305 2.969 1 96.44 266 LEU A O 1
ATOM 2118 N N . LEU A 1 267 ? 2.752 9.234 3.344 1 96.94 267 LEU A N 1
ATOM 2119 C CA . LEU A 1 267 ? 1.663 9.688 4.203 1 96.94 267 LEU A CA 1
ATOM 2120 C C . LEU A 1 267 ? 2.207 10.328 5.473 1 96.94 267 LEU A C 1
ATOM 2122 O O . LEU A 1 267 ? 1.73 11.383 5.898 1 96.94 267 LEU A O 1
ATOM 2126 N N . GLU A 1 268 ? 3.191 9.695 6.051 1 97.56 268 GLU A N 1
ATOM 2127 C CA . GLU A 1 268 ? 3.787 10.227 7.273 1 97.56 268 GLU A CA 1
ATOM 2128 C C . GLU A 1 268 ? 4.383 11.609 7.047 1 97.56 268 GLU A C 1
ATOM 2130 O O . GLU A 1 268 ? 4.207 12.508 7.871 1 97.56 268 GLU A O 1
ATOM 2135 N N . ASN A 1 269 ? 5.059 11.766 5.984 1 97.12 269 ASN A N 1
ATOM 2136 C CA . ASN A 1 269 ? 5.625 13.07 5.641 1 97.12 269 ASN A CA 1
ATOM 2137 C C . ASN A 1 269 ? 4.539 14.109 5.402 1 97.12 269 ASN A C 1
ATOM 2139 O O . ASN A 1 269 ? 4.66 15.258 5.844 1 97.12 269 ASN A O 1
ATOM 2143 N N . HIS A 1 270 ? 3.508 13.68 4.738 1 96.81 270 HIS A N 1
ATOM 2144 C CA . HIS A 1 270 ? 2.373 14.555 4.457 1 96.81 270 HIS A CA 1
ATOM 2145 C C . HIS A 1 270 ? 1.688 15 5.746 1 96.81 270 HIS A C 1
ATOM 2147 O O . HIS A 1 270 ? 1.374 16.188 5.91 1 96.81 270 HIS A O 1
ATOM 2153 N N . LEU A 1 271 ? 1.514 14.094 6.695 1 97 271 LEU A N 1
ATOM 2154 C CA . LEU A 1 271 ? 0.85 14.414 7.953 1 97 271 LEU A CA 1
ATOM 2155 C C . LEU A 1 271 ? 1.727 15.32 8.812 1 97 271 LEU A C 1
ATOM 2157 O O . LEU A 1 271 ? 1.22 16.203 9.516 1 97 271 LEU A O 1
ATOM 2161 N N . SER A 1 272 ? 2.996 15.086 8.68 1 97.38 272 SER A N 1
ATOM 2162 C CA . SER A 1 272 ? 3.932 15.945 9.391 1 97.38 272 SER A CA 1
ATOM 2163 C C . SER A 1 272 ? 3.898 17.375 8.844 1 97.38 272 SER A C 1
ATOM 2165 O O . SER A 1 272 ? 3.861 18.344 9.609 1 97.38 272 SER A O 1
ATOM 2167 N N . ASP A 1 273 ? 3.889 17.5 7.555 1 96.06 273 ASP A N 1
ATOM 2168 C CA . ASP A 1 273 ? 3.793 18.812 6.906 1 96.06 273 ASP A CA 1
ATOM 2169 C C . ASP A 1 273 ? 2.482 19.5 7.266 1 96.06 273 ASP A C 1
ATOM 2171 O O . ASP A 1 273 ? 2.463 20.703 7.527 1 96.06 273 ASP A O 1
ATOM 2175 N N . LEU A 1 274 ? 1.41 18.75 7.238 1 96.31 274 LEU A N 1
ATOM 2176 C CA . LEU A 1 274 ? 0.099 19.281 7.594 1 96.31 274 LEU A CA 1
ATOM 2177 C C . LEU A 1 274 ? 0.095 19.812 9.023 1 96.31 274 LEU A C 1
ATOM 2179 O O . LEU A 1 274 ? -0.383 20.906 9.273 1 96.31 274 LEU A O 1
ATOM 2183 N N . ALA A 1 275 ? 0.671 19.031 9.914 1 96.75 275 ALA A N 1
ATOM 2184 C CA . ALA A 1 275 ? 0.716 19.422 11.32 1 96.75 275 ALA A CA 1
ATOM 2185 C C . ALA A 1 275 ? 1.509 20.719 11.508 1 96.75 275 ALA A C 1
ATOM 2187 O O . ALA A 1 275 ? 1.098 21.609 12.258 1 96.75 275 ALA A O 1
ATOM 2188 N N . GLN A 1 276 ? 2.574 20.797 10.773 1 96.56 276 GLN A N 1
ATOM 2189 C CA . GLN A 1 276 ? 3.41 21.984 10.867 1 96.56 276 GLN A CA 1
ATOM 2190 C C . GLN A 1 276 ? 2.688 23.203 10.305 1 96.56 276 GLN A C 1
ATOM 2192 O O . GLN A 1 276 ? 2.721 24.281 10.898 1 96.56 276 GLN A O 1
ATOM 2197 N N . ASN A 1 277 ? 2.055 23.031 9.188 1 95.44 277 ASN A N 1
ATOM 2198 C CA . ASN A 1 277 ? 1.311 24.125 8.562 1 95.44 277 ASN A CA 1
ATOM 2199 C C . ASN A 1 277 ? 0.158 24.594 9.453 1 95.44 277 ASN A C 1
ATOM 2201 O O . ASN A 1 277 ? -0.044 25.797 9.625 1 95.44 277 ASN A O 1
ATOM 2205 N N . VAL A 1 278 ? -0.535 23.641 10.023 1 96 278 VAL A N 1
ATOM 2206 C CA . VAL A 1 278 ? -1.666 23.938 10.898 1 96 278 VAL A CA 1
ATOM 2207 C C . VAL A 1 278 ? -1.184 24.719 12.125 1 96 278 VAL A C 1
ATOM 2209 O O . VAL A 1 278 ? -1.805 25.703 12.523 1 96 278 VAL A O 1
ATOM 2212 N N . LYS A 1 279 ? -0.068 24.312 12.688 1 96.38 279 LYS A N 1
ATOM 2213 C CA . LYS A 1 279 ? 0.5 25 13.844 1 96.38 279 LYS A CA 1
ATOM 2214 C C . LYS A 1 279 ? 0.851 26.438 13.5 1 96.38 279 LYS A C 1
ATOM 2216 O O . LYS A 1 279 ? 0.532 27.359 14.258 1 96.38 279 LYS A O 1
ATOM 2221 N N . GLU A 1 280 ? 1.417 26.641 12.391 1 94.44 280 GLU A N 1
ATOM 2222 C CA . GLU A 1 280 ? 1.814 27.969 11.961 1 94.44 280 GLU A CA 1
ATOM 2223 C C . GLU A 1 280 ? 0.599 28.875 11.781 1 94.44 280 GLU A C 1
ATOM 2225 O O . GLU A 1 280 ? 0.599 30.016 12.234 1 94.44 280 GLU A O 1
ATOM 2230 N N . GLN A 1 281 ? -0.444 28.344 11.125 1 94.06 281 GLN A N 1
ATOM 2231 C CA . GLN A 1 281 ? -1.655 29.125 10.898 1 94.06 281 GLN A CA 1
ATOM 2232 C C . GLN A 1 281 ? -2.361 29.438 12.219 1 94.06 281 GLN A C 1
ATOM 2234 O O . GLN A 1 281 ? -2.826 30.562 12.43 1 94.06 281 GLN A O 1
ATOM 2239 N N . LYS A 1 282 ? -2.453 28.5 13.125 1 94.56 282 LYS A N 1
ATOM 2240 C CA . LYS A 1 282 ? -3.104 28.703 14.414 1 94.56 282 LYS A CA 1
ATOM 2241 C C . LYS A 1 282 ? -2.342 29.734 15.25 1 94.56 282 LYS A C 1
ATOM 2243 O O . LYS A 1 282 ? -2.949 30.531 15.969 1 94.56 282 LYS A O 1
ATOM 2248 N N . ASP A 1 283 ? -1.005 29.703 15.117 1 93.31 283 ASP A N 1
ATOM 2249 C CA . ASP A 1 283 ? -0.188 30.688 15.82 1 93.31 283 ASP A CA 1
ATOM 2250 C C . ASP A 1 283 ? -0.476 32.094 15.328 1 93.31 283 ASP A C 1
ATOM 2252 O O . ASP A 1 283 ? -0.581 33.031 16.125 1 93.31 283 ASP A O 1
ATOM 2256 N N . ARG A 1 284 ? -0.63 32.25 14.094 1 90.94 284 ARG A N 1
ATOM 2257 C CA . ARG A 1 284 ? -0.939 33.562 13.508 1 90.94 284 ARG A CA 1
ATOM 2258 C C . ARG A 1 284 ? -2.301 34.062 13.977 1 90.94 284 ARG A C 1
ATOM 2260 O O . ARG A 1 284 ? -2.438 35.219 14.375 1 90.94 284 ARG A O 1
ATOM 2267 N N . LEU A 1 285 ? -3.297 33.156 13.953 1 92.62 285 LEU A N 1
ATOM 2268 C CA . LEU A 1 285 ? -4.652 33.5 14.344 1 92.62 285 LEU A CA 1
ATOM 2269 C C . LEU A 1 285 ? -4.723 33.812 15.836 1 92.62 285 LEU A C 1
ATOM 2271 O O . LEU A 1 285 ? -5.395 34.75 16.25 1 92.62 285 LEU A O 1
ATOM 2275 N N . THR A 1 286 ? -3.959 33.062 16.625 1 92.88 286 THR A N 1
ATOM 2276 C CA . THR A 1 286 ? -3.934 33.281 18.062 1 92.88 286 THR A CA 1
ATOM 2277 C C . THR A 1 286 ? -3.256 34.594 18.406 1 92.88 286 THR A C 1
ATOM 2279 O O . THR A 1 286 ? -3.678 35.281 19.328 1 92.88 286 THR A O 1
ATOM 2282 N N . SER A 1 287 ? -2.191 34.875 17.641 1 91.06 287 SER A N 1
ATOM 2283 C CA . SER A 1 287 ? -1.519 36.156 17.828 1 91.06 287 SER A CA 1
ATOM 2284 C C . SER A 1 287 ? -2.463 37.344 17.562 1 91.06 287 SER A C 1
ATOM 2286 O O . SER A 1 287 ? -2.465 38.312 18.297 1 91.06 287 SER A O 1
ATOM 2288 N N . PHE A 1 288 ? -3.244 37.25 16.562 1 91.75 288 PHE A N 1
ATOM 2289 C CA . PHE A 1 288 ? -4.238 38.25 16.25 1 91.75 288 PHE A CA 1
ATOM 2290 C C . PHE A 1 288 ? -5.277 38.344 17.359 1 91.75 288 PHE A C 1
ATOM 2292 O O . PHE A 1 288 ? -5.633 39.469 17.781 1 91.75 288 PHE A O 1
ATOM 2299 N N . GLU A 1 289 ? -5.805 37.219 17.812 1 92.06 289 GLU A N 1
ATOM 2300 C CA . GLU A 1 289 ? -6.797 37.188 18.875 1 92.06 289 GLU A CA 1
ATOM 2301 C C . GLU A 1 289 ? -6.27 37.875 20.125 1 92.06 289 GLU A C 1
ATOM 2303 O O . GLU A 1 289 ? -7.008 38.625 20.797 1 92.06 289 GLU A O 1
ATOM 2308 N N . ASP A 1 290 ? -4.992 37.625 20.375 1 92.19 290 ASP A N 1
ATOM 2309 C CA . ASP A 1 290 ? -4.363 38.25 21.531 1 92.19 290 ASP A CA 1
ATOM 2310 C C . ASP A 1 290 ? -4.309 39.781 21.391 1 92.19 290 ASP A C 1
ATOM 2312 O O . ASP A 1 290 ? -4.59 40.5 22.344 1 92.19 290 ASP A O 1
ATOM 2316 N N . ALA A 1 291 ? -3.957 40.188 20.219 1 91.88 291 ALA A N 1
ATOM 2317 C CA . ALA A 1 291 ? -3.889 41.625 19.953 1 91.88 291 ALA A CA 1
ATOM 2318 C C . ALA A 1 291 ? -5.262 42.281 20.094 1 91.88 291 ALA A C 1
ATOM 2320 O O . ALA A 1 291 ? -5.383 43.375 20.641 1 91.88 291 ALA A O 1
ATOM 2321 N N . VAL A 1 292 ? -6.27 41.594 19.594 1 92.88 292 VAL A N 1
ATOM 2322 C CA . VAL A 1 292 ? -7.637 42.094 19.688 1 92.88 292 VAL A CA 1
ATOM 2323 C C . VAL A 1 292 ? -8.078 42.156 21.156 1 92.88 292 VAL A C 1
ATOM 2325 O O . VAL A 1 292 ? -8.695 43.125 21.594 1 92.88 292 VAL A O 1
ATOM 2328 N N . SER A 1 293 ? -7.746 41.094 21.906 1 94.31 293 SER A N 1
ATOM 2329 C CA . SER A 1 293 ? -8.109 41.031 23.328 1 94.31 293 SER A CA 1
ATOM 2330 C C . SER A 1 293 ? -7.504 42.188 24.109 1 94.31 293 SER A C 1
ATOM 2332 O O . SER A 1 293 ? -8.164 42.781 24.969 1 94.31 293 SER A O 1
ATOM 2334 N N . ASP A 1 294 ? -6.254 42.5 23.844 1 94 294 ASP A N 1
ATOM 2335 C CA . ASP A 1 294 ? -5.598 43.625 24.5 1 94 294 ASP A CA 1
ATOM 2336 C C . ASP A 1 294 ? -6.352 44.906 24.219 1 94 294 ASP A C 1
ATOM 2338 O O . ASP A 1 294 ? -6.543 45.719 25.141 1 94 294 ASP A O 1
ATOM 2342 N N . ARG A 1 295 ? -6.766 45.156 23.047 1 94.56 295 ARG A N 1
ATOM 2343 C CA . ARG A 1 295 ? -7.473 46.375 22.672 1 94.56 295 ARG A CA 1
ATOM 2344 C C . ARG A 1 295 ? -8.844 46.438 23.328 1 94.56 295 ARG A C 1
ATOM 2346 O O . ARG A 1 295 ? -9.32 47.5 23.703 1 94.56 295 ARG A O 1
ATOM 2353 N N . GLN A 1 296 ? -9.438 45.219 23.453 1 95.31 296 GLN A N 1
ATOM 2354 C CA . GLN A 1 296 ? -10.719 45.188 24.156 1 95.31 296 GLN A CA 1
ATOM 2355 C C . GLN A 1 296 ? -10.562 45.625 25.609 1 95.31 296 GLN A C 1
ATOM 2357 O O . GLN A 1 296 ? -11.398 46.375 26.125 1 95.31 296 GLN A O 1
ATOM 2362 N N . LEU A 1 297 ? -9.516 45.156 26.25 1 94.94 297 LEU A N 1
ATOM 2363 C CA . LEU A 1 297 ? -9.25 45.562 27.625 1 94.94 297 LEU A CA 1
ATOM 2364 C C . LEU A 1 297 ? -8.984 47.031 27.734 1 94.94 297 LEU A C 1
ATOM 2366 O O . LEU A 1 297 ? -9.461 47.688 28.672 1 94.94 297 LEU A O 1
ATOM 2370 N N . LEU A 1 298 ? -8.273 47.562 26.797 1 95.12 298 LEU A N 1
ATOM 2371 C CA . LEU A 1 298 ? -7.977 48.969 26.766 1 95.12 298 LEU A CA 1
ATOM 2372 C C . LEU A 1 298 ? -9.258 49.781 26.625 1 95.12 298 LEU A C 1
ATOM 2374 O O . LEU A 1 298 ? -9.453 50.781 27.328 1 95.12 298 LEU A O 1
ATOM 2378 N N . MET A 1 299 ? -10.094 49.375 25.672 1 95.69 299 MET A N 1
ATOM 2379 C CA . MET A 1 299 ? -11.359 50.062 25.469 1 95.69 299 MET A CA 1
ATOM 2380 C C . MET A 1 299 ? -12.203 50.031 26.734 1 95.69 299 MET A C 1
ATOM 2382 O O . MET A 1 299 ? -12.844 51 27.094 1 95.69 299 MET A O 1
ATOM 2386 N N . ALA A 1 300 ? -12.242 48.938 27.391 1 94.81 300 ALA A N 1
ATOM 2387 C CA . ALA A 1 300 ? -12.992 48.812 28.641 1 94.81 300 ALA A CA 1
ATOM 2388 C C . ALA A 1 300 ? -12.484 49.812 29.688 1 94.81 300 ALA A C 1
ATOM 2390 O O . ALA A 1 300 ? -13.281 50.406 30.422 1 94.81 300 ALA A O 1
ATOM 2391 N N . GLN A 1 301 ? -11.195 50 29.828 1 93.31 301 GLN A N 1
ATOM 2392 C CA . GLN A 1 301 ? -10.602 50.938 30.766 1 93.31 301 GLN A CA 1
ATOM 2393 C C . GLN A 1 301 ? -10.977 52.375 30.406 1 93.31 301 GLN A C 1
ATOM 2395 O O . GLN A 1 301 ? -11.297 53.188 31.281 1 93.31 301 GLN A O 1
ATOM 2400 N N . TYR A 1 302 ? -10.914 52.656 29.094 1 94.81 302 TYR A N 1
ATOM 2401 C CA . TYR A 1 302 ? -11.32 54 28.625 1 94.81 302 TYR A CA 1
ATOM 2402 C C . TYR A 1 302 ? -12.758 54.281 29.031 1 94.81 302 TYR A C 1
ATOM 2404 O O . TYR A 1 302 ? -13.039 55.344 29.594 1 94.81 302 TYR A O 1
ATOM 2412 N N . LEU A 1 303 ? -13.578 53.344 28.766 1 94.62 303 LEU A N 1
ATOM 2413 C CA . LEU A 1 303 ? -15 53.531 29.031 1 94.62 303 LEU A CA 1
ATOM 2414 C C . LEU A 1 303 ? -15.258 53.688 30.531 1 94.62 303 LEU A C 1
ATOM 2416 O O . LEU A 1 303 ? -16.078 54.5 30.953 1 94.62 303 LEU A O 1
ATOM 2420 N N . GLN A 1 304 ? -14.57 52.938 31.312 1 92.06 304 GLN A N 1
ATOM 2421 C CA . GLN A 1 304 ? -14.711 53 32.75 1 92.06 304 GLN A CA 1
ATOM 2422 C C . GLN A 1 304 ? -14.289 54.375 33.281 1 92.06 304 GLN A C 1
ATOM 2424 O O . GLN A 1 304 ? -14.969 54.969 34.125 1 92.06 304 GLN A O 1
ATOM 2429 N N . THR A 1 305 ? -13.188 54.875 32.781 1 90.75 305 THR A N 1
ATOM 2430 C CA . THR A 1 305 ? -12.672 56.188 33.188 1 90.75 305 THR A CA 1
ATOM 2431 C C . THR A 1 305 ? -13.625 57.281 32.75 1 90.75 305 THR A C 1
ATOM 2433 O O . THR A 1 305 ? -13.906 58.188 33.562 1 90.75 305 THR A O 1
ATOM 2436 N N . LEU A 1 306 ? -14.148 57.188 31.594 1 90.94 306 LEU A N 1
ATOM 2437 C CA . LEU A 1 306 ? -15.016 58.25 31.062 1 90.94 306 LEU A CA 1
ATOM 2438 C C . LEU A 1 306 ? -16.375 58.219 31.75 1 90.94 306 LEU A C 1
ATOM 2440 O O . LEU A 1 306 ? -17 59.281 31.969 1 90.94 306 LEU A O 1
ATOM 2444 N N . LYS A 1 307 ? -16.781 57.062 32.094 1 88.19 307 LYS A N 1
ATOM 2445 C CA . LYS A 1 307 ? -18.078 56.969 32.781 1 88.19 307 LYS A CA 1
ATOM 2446 C C . LYS A 1 307 ? -18 57.469 34.219 1 88.19 307 LYS A C 1
ATOM 2448 O O . LYS A 1 307 ? -19 57.969 34.75 1 88.19 307 LYS A O 1
ATOM 2453 N N . GLY A 1 308 ? -16.828 57.375 34.812 1 82.81 308 GLY A N 1
ATOM 2454 C CA . GLY A 1 308 ? -16.656 57.906 36.156 1 82.81 308 GLY A CA 1
ATOM 2455 C C . GLY A 1 308 ? -16.422 59.406 36.188 1 82.81 308 GLY A C 1
ATOM 2456 O O . GLY A 1 308 ? -16.031 59.938 37.25 1 82.81 308 GLY A O 1
ATOM 2457 N N . ALA A 1 309 ? -16.609 60.094 35.125 1 79.44 309 ALA A N 1
ATOM 2458 C CA . ALA A 1 309 ? -16.297 61.5 34.938 1 79.44 309 ALA A CA 1
ATOM 2459 C C . ALA A 1 309 ? -17.094 62.375 35.906 1 79.44 309 ALA A C 1
ATOM 2461 O O . ALA A 1 309 ? -16.609 63.438 36.344 1 79.44 309 ALA A O 1
ATOM 2462 N N . GLN A 1 310 ? -18.25 61.969 36.312 1 78.38 310 GLN A N 1
ATOM 2463 C CA . GLN A 1 310 ? -19.094 62.781 37.156 1 78.38 310 GLN A CA 1
ATOM 2464 C C . GLN A 1 310 ? -18.5 62.906 38.562 1 78.38 310 GLN A C 1
ATOM 2466 O O . GLN A 1 310 ? -18.656 63.938 39.219 1 78.38 310 GLN A O 1
ATOM 2471 N N . LYS 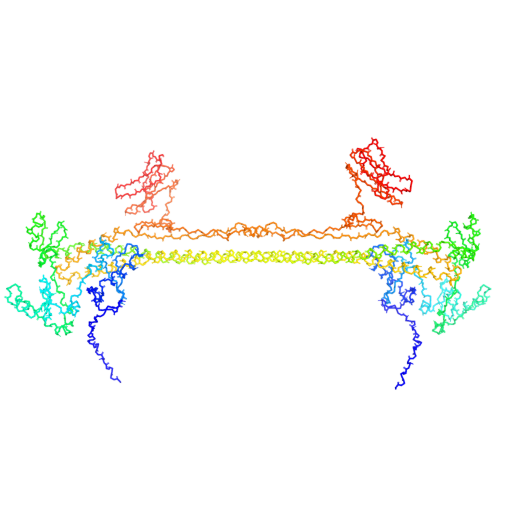A 1 311 ? -17.688 61.969 38.969 1 81.69 311 LYS A N 1
ATOM 2472 C CA . LYS A 1 311 ? -17.156 61.969 40.312 1 81.69 311 LYS A CA 1
ATOM 2473 C C . LYS A 1 311 ? -15.68 62.406 40.312 1 81.69 311 LYS A C 1
ATOM 2475 O O . LYS A 1 311 ? -15.086 62.562 41.406 1 81.69 311 LYS A O 1
ATOM 2480 N N . THR A 1 312 ? -15.219 62.719 39.188 1 83.12 312 THR A N 1
ATOM 2481 C CA . THR A 1 312 ? -13.789 63 39.094 1 83.12 312 THR A CA 1
ATOM 2482 C C . THR A 1 312 ? -13.5 64.5 39.219 1 83.12 312 THR A C 1
ATOM 2484 O O . THR A 1 312 ? -14.312 65.312 38.781 1 83.12 312 THR A O 1
ATOM 2487 N N . LEU A 1 313 ? -12.367 64.75 39.781 1 84 313 LEU A N 1
ATOM 2488 C CA . LEU A 1 313 ? -11.938 66.188 39.938 1 84 313 LEU A CA 1
ATOM 2489 C C . LEU A 1 313 ? -11.719 66.812 38.562 1 84 313 LEU A C 1
ATOM 2491 O O . LEU A 1 313 ? -11.289 66.125 37.625 1 84 313 LEU A O 1
ATOM 2495 N N . PRO A 1 314 ? -12.062 68.062 38.5 1 84.56 314 PRO A N 1
ATOM 2496 C CA . PRO A 1 314 ? -12.047 68.75 37.188 1 84.56 314 PRO A CA 1
ATOM 2497 C C . PRO A 1 314 ? -10.703 68.625 36.5 1 84.56 314 PRO A C 1
ATOM 2499 O O . PRO A 1 314 ? -10.656 68.25 35.312 1 84.56 314 PRO A O 1
ATOM 2502 N N . PRO A 1 315 ? -9.602 68.938 37.156 1 81.94 315 PRO A N 1
ATOM 2503 C CA . PRO A 1 315 ? -8.336 68.812 36.406 1 81.94 315 PRO A CA 1
ATOM 2504 C C . PRO A 1 315 ? -8.047 67.375 35.938 1 81.94 315 PRO A C 1
ATOM 2506 O O . PRO A 1 315 ? -7.492 67.188 34.844 1 81.94 315 PRO A O 1
ATOM 2509 N N . VAL A 1 316 ? -8.484 66.5 36.719 1 82.56 316 VAL A N 1
ATOM 2510 C CA . VAL A 1 316 ? -8.25 65.062 36.406 1 82.56 316 VAL A CA 1
ATOM 2511 C C . VAL A 1 316 ? -9.141 64.688 35.219 1 82.56 316 VAL A C 1
ATOM 2513 O O . VAL A 1 316 ? -8.703 63.969 34.312 1 82.56 316 VAL A O 1
ATOM 2516 N N . LEU A 1 317 ? -10.328 65.062 35.281 1 87.19 317 LEU A N 1
ATOM 2517 C CA . LEU A 1 317 ? -11.273 64.75 34.219 1 87.19 317 LEU A CA 1
ATOM 2518 C C . LEU A 1 317 ? -10.797 65.25 32.875 1 87.19 317 LEU A C 1
ATOM 2520 O O . LEU A 1 317 ? -10.812 64.562 31.875 1 87.19 317 LEU A O 1
ATOM 2524 N N . VAL A 1 318 ? -10.406 66.562 32.875 1 87.31 318 VAL A N 1
ATOM 2525 C CA . VAL A 1 318 ? -9.969 67.188 31.625 1 87.31 318 VAL A CA 1
ATOM 2526 C C . VAL A 1 318 ? -8.703 66.5 31.125 1 87.31 318 VAL A C 1
ATOM 2528 O O . VAL A 1 318 ? -8.57 66.25 29.922 1 87.31 318 VAL A O 1
ATOM 2531 N N . HIS A 1 319 ? -7.859 66.188 31.984 1 85.69 319 HIS A N 1
ATOM 2532 C CA . HIS A 1 319 ? -6.621 65.5 31.641 1 85.69 319 HIS A CA 1
ATOM 2533 C C . HIS A 1 319 ? -6.902 64.125 31.047 1 85.69 319 HIS A C 1
ATOM 2535 O O . HIS A 1 319 ? -6.375 63.75 29.984 1 85.69 319 HIS A O 1
ATOM 2541 N N . GLU A 1 320 ? -7.703 63.375 31.75 1 87.06 320 GLU A N 1
ATOM 2542 C CA . GLU A 1 320 ? -8.016 62.031 31.297 1 87.06 320 GLU A CA 1
ATOM 2543 C C . GLU A 1 320 ? -8.75 62.031 29.969 1 87.06 320 GLU A C 1
ATOM 2545 O O . GLU A 1 320 ? -8.516 61.188 29.109 1 87.06 320 GLU A O 1
ATOM 2550 N N . TYR A 1 321 ? -9.727 62.969 29.844 1 89.81 321 TYR A N 1
ATOM 2551 C CA . TYR A 1 321 ? -10.5 63.031 28.609 1 89.81 321 TYR A CA 1
ATOM 2552 C C . TYR A 1 321 ? -9.586 63.25 27.406 1 89.81 321 TYR A C 1
ATOM 2554 O O . TYR A 1 321 ? -9.688 62.531 26.422 1 89.81 321 TYR A O 1
ATOM 2562 N N . PHE A 1 322 ? -8.672 64.188 27.453 1 87.25 322 PHE A N 1
ATOM 2563 C CA . PHE A 1 322 ? -7.824 64.5 26.297 1 87.25 322 PHE A CA 1
ATOM 2564 C C . PHE A 1 322 ? -6.766 63.406 26.109 1 87.25 322 PHE A C 1
ATOM 2566 O O . PHE A 1 322 ? -6.383 63.125 24.969 1 87.25 322 PHE A O 1
ATOM 2573 N N . LYS A 1 323 ? -6.344 62.844 27.188 1 86.81 323 LYS A N 1
ATOM 2574 C CA . LYS A 1 323 ? -5.414 61.719 27.078 1 86.81 323 LYS A CA 1
ATOM 2575 C C . LYS A 1 323 ? -6.047 60.562 26.344 1 86.81 323 LYS A C 1
ATOM 2577 O O . LYS A 1 323 ? -5.465 60.031 25.391 1 86.81 323 LYS A O 1
ATOM 2582 N N . ILE A 1 324 ? -7.238 60.188 26.75 1 92 324 ILE A N 1
ATOM 2583 C CA . ILE A 1 324 ? -7.949 59.062 26.141 1 92 324 ILE A CA 1
ATOM 2584 C C . ILE A 1 324 ? -8.273 59.375 24.688 1 92 324 ILE A C 1
ATOM 2586 O O . ILE A 1 324 ? -8.133 58.531 23.812 1 92 324 ILE A O 1
ATOM 2590 N N . LYS A 1 325 ? -8.742 60.594 24.469 1 91.5 325 LYS A N 1
ATOM 2591 C CA . LYS A 1 325 ? -9.078 61 23.109 1 91.5 325 LYS A CA 1
ATOM 2592 C C . LYS A 1 325 ? -7.875 60.844 22.188 1 91.5 325 LYS A C 1
ATOM 2594 O O . LYS A 1 325 ? -7.996 60.312 21.078 1 91.5 325 LYS A O 1
ATOM 2599 N N . ARG A 1 326 ? -6.715 61.25 22.547 1 88.38 326 ARG A N 1
ATOM 2600 C CA . ARG A 1 326 ? -5.492 61.156 21.75 1 88.38 326 ARG A CA 1
ATOM 2601 C C . ARG A 1 326 ? -5.055 59.688 21.578 1 88.38 326 ARG A C 1
ATOM 2603 O O . ARG A 1 326 ? -4.738 59.281 20.453 1 88.38 326 ARG A O 1
ATOM 2610 N N . GLN A 1 327 ? -5.055 59.031 22.625 1 90 327 GLN A N 1
ATOM 2611 C CA . GLN A 1 327 ? -4.625 57.625 22.578 1 90 327 GLN A CA 1
ATOM 2612 C C . GLN A 1 327 ? -5.562 56.781 21.719 1 90 327 GLN A C 1
ATOM 2614 O O . GLN A 1 327 ? -5.113 55.938 20.953 1 90 327 GLN A O 1
ATOM 2619 N N . PHE A 1 328 ? -6.898 56.969 21.859 1 92.81 328 PHE A N 1
ATOM 2620 C CA . PHE A 1 328 ? -7.887 56.219 21.094 1 92.81 328 PHE A CA 1
ATOM 2621 C C . PHE A 1 328 ? -7.727 56.5 19.594 1 92.81 328 PHE A C 1
ATOM 2623 O O . PHE A 1 328 ? -7.863 55.562 18.781 1 92.81 328 PHE A O 1
ATOM 2630 N N . ARG A 1 329 ? -7.441 57.75 19.281 1 88.62 329 ARG A N 1
ATOM 2631 C CA . ARG A 1 329 ? -7.207 58.062 17.875 1 88.62 329 ARG A CA 1
ATOM 2632 C C . ARG A 1 329 ? -6.027 57.281 17.312 1 88.62 329 ARG A C 1
ATOM 2634 O O . ARG A 1 329 ? -6.086 56.781 16.188 1 88.62 329 ARG A O 1
ATOM 2641 N N . HIS A 1 330 ? -4.984 57.125 18.078 1 87.88 330 HIS A N 1
ATOM 2642 C CA . HIS A 1 330 ? -3.803 56.375 17.656 1 87.88 330 HIS A CA 1
ATOM 2643 C C . HIS A 1 330 ? -4.109 54.906 17.5 1 87.88 330 HIS A C 1
ATOM 2645 O O . HIS A 1 330 ? -3.652 54.25 16.547 1 87.88 330 HIS A O 1
ATOM 2651 N N . VAL A 1 331 ? -4.852 54.344 18.438 1 89 331 VAL A N 1
ATOM 2652 C CA . VAL A 1 331 ? -5.188 52.938 18.422 1 89 331 VAL A CA 1
ATOM 2653 C C . VAL A 1 331 ? -6.066 52.625 17.203 1 89 331 VAL A C 1
ATOM 2655 O O . VAL A 1 331 ? -5.898 51.594 16.562 1 89 331 VAL A O 1
ATOM 2658 N N . LYS A 1 332 ? -6.988 53.531 16.969 1 85.19 332 LYS A N 1
ATOM 2659 C CA . LYS A 1 332 ? -7.906 53.375 15.844 1 85.19 332 LYS A CA 1
ATOM 2660 C C . LYS A 1 332 ? -7.164 53.406 14.516 1 85.19 332 LYS A C 1
ATOM 2662 O O . LYS A 1 332 ? -7.504 52.688 13.578 1 85.19 332 LYS A O 1
ATOM 2667 N N . MET A 1 333 ? -6.105 54.188 14.492 1 79.31 333 MET A N 1
ATOM 2668 C CA . MET A 1 333 ? -5.359 54.375 13.25 1 79.31 333 MET A CA 1
ATOM 2669 C C . MET A 1 333 ? -4.32 53.281 13.062 1 79.31 333 MET A C 1
ATOM 2671 O O . MET A 1 333 ? -3.906 53 11.938 1 79.31 333 MET A O 1
ATOM 2675 N N . SER A 1 334 ? -3.887 52.719 14.242 1 76 334 SER A N 1
ATOM 2676 C CA . SER A 1 334 ? -2.861 51.688 14.148 1 76 334 SER A CA 1
ATOM 2677 C C . SER A 1 334 ? -3.443 50.375 13.625 1 76 334 SER A C 1
ATOM 2679 O O . SER A 1 334 ? -4.512 49.938 14.07 1 76 334 SER A O 1
ATOM 2681 N N . GLY A 1 335 ? -3.689 50.156 12.461 1 72 335 GLY A N 1
ATOM 2682 C CA . GLY A 1 335 ? -4.336 49.156 11.625 1 72 335 GLY A CA 1
ATOM 2683 C C . GLY A 1 335 ? -4.055 47.719 12.07 1 72 335 GLY A C 1
ATOM 2684 O O . GLY A 1 335 ? -2.918 47.375 12.406 1 72 335 GLY A O 1
ATOM 2685 N N . LEU A 1 336 ? -5.023 47 12.648 1 82.25 336 LEU A N 1
ATOM 2686 C CA . LEU A 1 336 ? -5.039 45.562 12.82 1 82.25 336 LEU A CA 1
ATOM 2687 C C . LEU A 1 336 ? -5.613 44.875 11.586 1 82.25 336 LEU A C 1
ATOM 2689 O O . LEU A 1 336 ? -6.504 45.406 10.922 1 82.25 336 LEU A O 1
ATOM 2693 N N . SER A 1 337 ? -4.867 43.812 11.148 1 85.31 337 SER A N 1
ATOM 2694 C CA . SER A 1 337 ? -5.375 43.094 9.992 1 85.31 337 SER A CA 1
ATOM 2695 C C . SER A 1 337 ? -5.91 41.719 10.383 1 85.31 337 SER A C 1
ATOM 2697 O O . SER A 1 337 ? -5.27 41 11.156 1 85.31 337 SER A O 1
ATOM 2699 N N . LYS A 1 338 ? -7.172 41.5 9.93 1 84.69 338 LYS A N 1
ATOM 2700 C CA . LYS A 1 338 ? -7.773 40.188 10.086 1 84.69 338 LYS A CA 1
ATOM 2701 C C . LYS A 1 338 ? -7.195 39.188 9.094 1 84.69 338 LYS A C 1
ATOM 2703 O O . LYS A 1 338 ? -6.82 39.562 7.977 1 84.69 338 LYS A O 1
ATOM 2708 N N . CYS A 1 339 ? -7 37.938 9.656 1 82.5 339 CYS A N 1
ATOM 2709 C CA . CYS A 1 339 ? -6.43 36.906 8.797 1 82.5 339 CYS A CA 1
ATOM 2710 C C . CYS A 1 339 ? -7.441 35.812 8.516 1 82.5 339 CYS A C 1
ATOM 2712 O O . CYS A 1 339 ? -8.164 35.375 9.422 1 82.5 339 CYS A O 1
ATOM 2714 N N . THR A 1 340 ? -7.652 35.531 7.234 1 85.38 340 THR A N 1
ATOM 2715 C CA . THR A 1 340 ? -8.445 34.406 6.82 1 85.38 340 THR A CA 1
ATOM 2716 C C . THR A 1 340 ? -7.562 33.312 6.199 1 85.38 340 THR A C 1
ATOM 2718 O O . THR A 1 340 ? -6.617 33.625 5.469 1 85.38 340 THR A O 1
ATOM 2721 N N . VAL A 1 341 ? -7.844 32.094 6.629 1 90.44 341 VAL A N 1
ATOM 2722 C CA . VAL A 1 341 ? -6.992 30.984 6.18 1 90.44 341 VAL A CA 1
ATOM 2723 C C . VAL A 1 341 ? -7.824 29.969 5.406 1 90.44 341 VAL A C 1
ATOM 2725 O O . VAL A 1 341 ? -8.938 29.625 5.812 1 90.44 341 VAL A O 1
ATOM 2728 N N . LYS A 1 342 ? -7.336 29.578 4.191 1 90.44 342 LYS A N 1
ATOM 2729 C CA . LYS A 1 342 ? -7.879 28.469 3.42 1 90.44 342 LYS A CA 1
ATOM 2730 C C . LYS A 1 342 ? -6.848 27.359 3.254 1 90.44 342 LYS A C 1
ATOM 2732 O O . LYS A 1 342 ? -5.727 27.609 2.807 1 90.44 342 LYS A O 1
ATOM 2737 N N . LEU A 1 343 ? -7.23 26.156 3.725 1 92.38 343 LEU A N 1
ATOM 2738 C CA . LEU A 1 343 ? -6.355 25 3.66 1 92.38 343 LEU A CA 1
ATOM 2739 C C . LEU A 1 343 ? -6.891 23.969 2.672 1 92.38 343 LEU A C 1
ATOM 2741 O O . LEU A 1 343 ? -8.078 23.641 2.686 1 92.38 343 LEU A O 1
ATOM 2745 N N . ASN A 1 344 ? -5.961 23.516 1.714 1 91 344 ASN A N 1
ATOM 2746 C CA . ASN A 1 344 ? -6.324 22.5 0.746 1 91 344 ASN A CA 1
ATOM 2747 C C . ASN A 1 344 ? -5.176 21.516 0.517 1 91 344 ASN A C 1
ATOM 2749 O O . ASN A 1 344 ? -4.008 21.875 0.621 1 91 344 ASN A O 1
ATOM 2753 N N . ALA A 1 345 ? -5.609 20.297 0.387 1 92.81 345 ALA A N 1
ATOM 2754 C CA . ALA A 1 345 ? -4.656 19.25 0.038 1 92.81 345 ALA A CA 1
ATOM 2755 C C . ALA A 1 345 ? -5.09 18.516 -1.227 1 92.81 345 ALA A C 1
ATOM 2757 O O . ALA A 1 345 ? -6.125 17.844 -1.24 1 92.81 345 ALA A O 1
ATOM 2758 N N . ASP A 1 346 ? -4.281 18.641 -2.324 1 91.25 346 ASP A N 1
ATOM 2759 C CA . ASP A 1 346 ? -4.562 17.953 -3.576 1 91.25 346 ASP A CA 1
ATOM 2760 C C . ASP A 1 346 ? -3.719 16.688 -3.707 1 91.25 346 ASP A C 1
ATOM 2762 O O . ASP A 1 346 ? -2.514 16.766 -3.959 1 91.25 346 ASP A O 1
ATOM 2766 N N . VAL A 1 347 ? -4.453 15.641 -3.678 1 90.56 347 VAL A N 1
ATOM 2767 C CA . VAL A 1 347 ? -3.77 14.352 -3.695 1 90.56 347 VAL A CA 1
ATOM 2768 C C . VAL A 1 347 ? -3.113 14.125 -5.055 1 90.56 347 VAL A C 1
ATOM 2770 O O . VAL A 1 347 ? -3.664 14.516 -6.09 1 90.56 347 VAL A O 1
ATOM 2773 N N . CYS A 1 348 ? -1.961 13.391 -5.004 1 89.56 348 CYS A N 1
ATOM 2774 C CA . CYS A 1 348 ? -1.206 13.078 -6.215 1 89.56 348 CYS A CA 1
ATOM 2775 C C . CYS A 1 348 ? -1.991 12.148 -7.125 1 89.56 348 CYS A C 1
ATOM 2777 O O . CYS A 1 348 ? -2.559 11.156 -6.66 1 89.56 348 CYS A O 1
ATOM 2779 N N . ASN A 1 349 ? -1.932 12.414 -8.445 1 89.81 349 ASN A N 1
ATOM 2780 C CA . ASN A 1 349 ? -2.682 11.633 -9.43 1 89.81 349 ASN A CA 1
ATOM 2781 C C . ASN A 1 349 ? -2.135 10.219 -9.555 1 89.81 349 ASN A C 1
ATOM 2783 O O . ASN A 1 349 ? -2.891 9.273 -9.812 1 89.81 349 ASN A O 1
ATOM 2787 N N . ASP A 1 350 ? -0.874 10.055 -9.422 1 90.06 350 ASP A N 1
ATOM 2788 C CA . ASP A 1 350 ? -0.264 8.734 -9.539 1 90.06 350 ASP A CA 1
ATOM 2789 C C . ASP A 1 350 ? -0.779 7.793 -8.453 1 90.06 350 ASP A C 1
ATOM 2791 O O . ASP A 1 350 ? -0.957 6.598 -8.688 1 90.06 350 ASP A O 1
ATOM 2795 N N . LEU A 1 351 ? -0.993 8.352 -7.289 1 93.19 351 LEU A N 1
ATOM 2796 C CA . LEU A 1 351 ? -1.507 7.543 -6.191 1 93.19 351 LEU A CA 1
ATOM 2797 C C . LEU A 1 351 ? -2.949 7.121 -6.453 1 93.19 351 LEU A C 1
ATOM 2799 O O . LEU A 1 351 ? -3.305 5.957 -6.258 1 93.19 351 LEU A O 1
ATOM 2803 N N . THR A 1 352 ? -3.768 8.055 -6.965 1 91.62 352 THR A N 1
ATOM 2804 C CA . THR A 1 352 ? -5.152 7.723 -7.27 1 91.62 352 THR A CA 1
ATOM 2805 C C . THR A 1 352 ? -5.23 6.789 -8.477 1 91.62 352 THR A C 1
ATOM 2807 O O . THR A 1 352 ? -6.145 5.969 -8.57 1 91.62 352 THR A O 1
ATOM 2810 N N . GLY A 1 353 ? -4.316 6.891 -9.352 1 91.56 353 GLY A N 1
ATOM 2811 C CA . GLY A 1 353 ? -4.27 6.059 -10.547 1 91.56 353 GLY A CA 1
ATOM 2812 C C . GLY A 1 353 ? -4.062 4.59 -10.242 1 91.56 353 GLY A C 1
ATOM 2813 O O . GLY A 1 353 ? -4.473 3.723 -11.016 1 91.56 353 GLY A O 1
ATOM 2814 N N . ILE A 1 354 ? -3.424 4.281 -9.133 1 91.81 354 ILE A N 1
ATOM 2815 C CA . ILE A 1 354 ? -3.156 2.898 -8.75 1 91.81 354 ILE A CA 1
ATOM 2816 C C . ILE A 1 354 ? -4.477 2.145 -8.586 1 91.81 354 ILE A C 1
ATOM 2818 O O . ILE A 1 354 ? -4.535 0.932 -8.797 1 91.81 354 ILE A O 1
ATOM 2822 N N . LEU A 1 355 ? -5.492 2.857 -8.25 1 93.44 355 LEU A N 1
ATOM 2823 C CA . LEU A 1 355 ? -6.785 2.232 -7.988 1 93.44 355 LEU A CA 1
ATOM 2824 C C . LEU A 1 355 ? -7.438 1.764 -9.281 1 93.44 355 LEU A C 1
ATOM 2826 O O . LEU A 1 355 ? -8.375 0.966 -9.258 1 93.44 355 LEU A O 1
ATOM 2830 N N . ASP A 1 356 ? -6.93 2.193 -10.43 1 92.56 356 ASP A N 1
ATOM 2831 C CA . ASP A 1 356 ? -7.465 1.791 -11.727 1 92.56 356 ASP A CA 1
ATOM 2832 C C . ASP A 1 356 ? -6.711 0.583 -12.273 1 92.56 356 ASP A C 1
ATOM 2834 O O . ASP A 1 356 ? -7.074 0.045 -13.32 1 92.56 356 ASP A O 1
ATOM 2838 N N . VAL A 1 357 ? -5.707 0.199 -11.594 1 92.69 357 VAL A N 1
ATOM 2839 C CA . VAL A 1 357 ? -4.922 -0.949 -12.039 1 92.69 357 VAL A CA 1
ATOM 2840 C C . VAL A 1 357 ? -5.715 -2.234 -11.812 1 92.69 357 VAL A C 1
ATOM 2842 O O . VAL A 1 357 ? -6.281 -2.441 -10.734 1 92.69 357 VAL A O 1
ATOM 2845 N N . THR A 1 358 ? -5.738 -3.139 -12.844 1 92.56 358 THR A N 1
ATOM 2846 C CA . THR A 1 358 ? -6.594 -4.316 -12.75 1 92.56 358 THR A CA 1
ATOM 2847 C C . THR A 1 358 ? -5.758 -5.578 -12.555 1 92.56 358 THR A C 1
ATOM 2849 O O . THR A 1 358 ? -6.281 -6.617 -12.141 1 92.56 358 THR A O 1
ATOM 2852 N N . LYS A 1 359 ? -4.43 -5.488 -12.906 1 93.75 359 LYS A N 1
ATOM 2853 C CA . LYS A 1 359 ? -3.572 -6.664 -12.781 1 93.75 359 LYS A CA 1
ATOM 2854 C C . LYS A 1 359 ? -2.268 -6.316 -12.07 1 93.75 359 LYS A C 1
ATOM 2856 O O . LYS A 1 359 ? -1.702 -5.242 -12.289 1 93.75 359 LYS A O 1
ATOM 2861 N N . PHE A 1 360 ? -1.856 -7.312 -11.227 1 95.81 360 PHE A N 1
ATOM 2862 C CA . PHE A 1 360 ? -0.596 -7.121 -10.516 1 95.81 360 PHE A CA 1
ATOM 2863 C C . PHE A 1 360 ? 0.587 -7.305 -11.461 1 95.81 360 PHE A C 1
ATOM 2865 O O . PHE A 1 360 ? 1.515 -6.492 -11.469 1 95.81 360 PHE A O 1
ATOM 2872 N N . ALA A 1 361 ? 0.502 -8.438 -12.242 1 94.06 361 ALA A N 1
ATOM 2873 C CA . ALA A 1 361 ? 1.512 -8.812 -13.234 1 94.06 361 ALA A CA 1
ATOM 2874 C C . ALA A 1 361 ? 0.901 -9.641 -14.359 1 94.06 361 ALA A C 1
ATOM 2876 O O . ALA A 1 361 ? -0.189 -10.195 -14.203 1 94.06 361 ALA A O 1
ATOM 2877 N N . ASP A 1 362 ? 1.581 -9.562 -15.602 1 91.75 362 ASP A N 1
ATOM 2878 C CA . ASP A 1 362 ? 1.22 -10.461 -16.688 1 91.75 362 ASP A CA 1
ATOM 2879 C C . ASP A 1 362 ? 1.979 -11.781 -16.594 1 91.75 362 ASP A C 1
ATOM 2881 O O . ASP A 1 362 ? 3.199 -11.812 -16.766 1 91.75 362 ASP A O 1
ATOM 2885 N N . LEU A 1 363 ? 1.178 -12.797 -16.188 1 91.06 363 LEU A N 1
ATOM 2886 C CA . LEU A 1 363 ? 1.764 -14.125 -16.078 1 91.06 363 LEU A CA 1
ATOM 2887 C C . LEU A 1 363 ? 1.777 -14.844 -17.422 1 91.06 363 LEU A C 1
ATOM 2889 O O . LEU A 1 363 ? 0.737 -14.969 -18.062 1 91.06 363 LEU A O 1
ATOM 2893 N N . LYS A 1 364 ? 3.018 -15.188 -17.906 1 88.38 364 LYS A N 1
ATOM 2894 C CA . LYS A 1 364 ? 3.172 -15.898 -19.172 1 88.38 364 LYS A CA 1
ATOM 2895 C C . LYS A 1 364 ? 3.842 -17.25 -18.953 1 88.38 364 LYS A C 1
ATOM 2897 O O . LYS A 1 364 ? 4.887 -17.344 -18.312 1 88.38 364 LYS A O 1
ATOM 2902 N N . ALA A 1 365 ? 3.049 -18.297 -19.328 1 88.25 365 ALA A N 1
ATOM 2903 C CA . ALA A 1 365 ? 3.615 -19.641 -19.328 1 88.25 365 ALA A CA 1
ATOM 2904 C C . ALA A 1 365 ? 3.777 -20.172 -20.75 1 88.25 365 ALA A C 1
ATOM 2906 O O . ALA A 1 365 ? 2.814 -20.203 -21.516 1 88.25 365 ALA A O 1
ATOM 2907 N N . GLU A 1 366 ? 5.043 -20.359 -21.188 1 85.69 366 GLU A N 1
ATOM 2908 C CA . GLU A 1 366 ? 5.32 -20.922 -22.5 1 85.69 366 GLU A CA 1
ATOM 2909 C C . GLU A 1 366 ? 5.719 -22.406 -22.406 1 85.69 366 GLU A C 1
ATOM 2911 O O . GLU A 1 366 ? 6.641 -22.75 -21.656 1 85.69 366 GLU A O 1
ATOM 2916 N N . THR A 1 367 ? 4.828 -23.266 -23.078 1 85.75 367 THR A N 1
ATOM 2917 C CA . THR A 1 367 ? 5.109 -24.703 -23.094 1 85.75 367 THR A CA 1
ATOM 2918 C C . THR A 1 367 ? 5.492 -25.156 -24.5 1 85.75 367 THR A C 1
ATOM 2920 O O . THR A 1 367 ? 4.812 -24.828 -25.469 1 85.75 367 THR A O 1
ATOM 2923 N N . LYS A 1 368 ? 6.703 -25.719 -24.609 1 81 368 LYS A N 1
ATOM 2924 C CA . LYS A 1 368 ? 7.156 -26.281 -25.875 1 81 368 LYS A CA 1
ATOM 2925 C C . LYS A 1 368 ? 7.234 -27.812 -25.812 1 81 368 LYS A C 1
ATOM 2927 O O . LYS A 1 368 ? 7.801 -28.359 -24.875 1 81 368 LYS A O 1
ATOM 2932 N N . SER A 1 369 ? 6.48 -28.469 -26.75 1 80.94 369 SER A N 1
ATOM 2933 C CA . SER A 1 369 ? 6.492 -29.938 -26.844 1 80.94 369 SER A CA 1
ATOM 2934 C C . SER A 1 369 ? 7.438 -30.406 -27.938 1 80.94 369 SER A C 1
ATOM 2936 O O . SER A 1 369 ? 7.348 -29.969 -29.094 1 80.94 369 SER A O 1
ATOM 2938 N N . ILE A 1 370 ? 8.438 -31.203 -27.547 1 75.75 370 ILE A N 1
ATOM 2939 C CA . ILE A 1 370 ? 9.406 -31.734 -28.484 1 75.75 370 ILE A CA 1
ATOM 2940 C C . ILE A 1 370 ? 9.359 -33.25 -28.484 1 75.75 370 ILE A C 1
ATOM 2942 O O . ILE A 1 370 ? 9.383 -33.875 -27.422 1 75.75 370 ILE A O 1
ATOM 2946 N N . PRO A 1 371 ? 9.234 -33.844 -29.719 1 77.19 371 PRO A N 1
ATOM 2947 C CA . PRO A 1 371 ? 9.25 -35.312 -29.766 1 77.19 371 PRO A CA 1
ATOM 2948 C C . PRO A 1 371 ? 10.492 -35.906 -29.109 1 77.19 371 PRO A C 1
ATOM 2950 O O . PRO A 1 371 ? 11.562 -35.281 -29.109 1 77.19 371 PRO A O 1
ATOM 2953 N N . LEU A 1 372 ? 10.352 -36.969 -28.531 1 76.88 372 LEU A N 1
ATOM 2954 C CA . LEU A 1 372 ? 11.383 -37.625 -27.734 1 76.88 372 LEU A CA 1
ATOM 2955 C C . LEU A 1 372 ? 12.672 -37.781 -28.531 1 76.88 372 LEU A C 1
ATOM 2957 O O . LEU A 1 372 ? 13.766 -37.656 -27.984 1 76.88 372 LEU A O 1
ATOM 2961 N N . ASN A 1 373 ? 12.484 -38.062 -29.828 1 67.44 373 ASN A N 1
ATOM 2962 C CA . ASN A 1 373 ? 13.656 -38.344 -30.656 1 67.44 373 ASN A CA 1
ATOM 2963 C C . ASN A 1 373 ? 14.328 -37.062 -31.156 1 67.44 373 ASN A C 1
ATOM 2965 O O . ASN A 1 373 ? 15.398 -37.125 -31.766 1 67.44 373 ASN A O 1
ATOM 2969 N N . GLU A 1 374 ? 13.742 -35.906 -30.812 1 63.84 374 GLU A N 1
ATOM 2970 C CA . GLU A 1 374 ? 14.281 -34.656 -31.312 1 63.84 374 GLU A CA 1
ATOM 2971 C C . GLU A 1 374 ? 15.07 -33.938 -30.234 1 63.84 374 GLU A C 1
ATOM 2973 O O . GLU A 1 374 ? 14.758 -34.031 -29.047 1 63.84 374 GLU A O 1
ATOM 2978 N N . ILE A 1 375 ? 16.25 -33.438 -30.547 1 54.88 375 ILE A N 1
ATOM 2979 C CA . ILE A 1 375 ? 17.109 -32.719 -29.641 1 54.88 375 ILE A CA 1
ATOM 2980 C C . ILE A 1 375 ? 16.562 -31.297 -29.438 1 54.88 375 ILE A C 1
ATOM 2982 O O . ILE A 1 375 ? 16.234 -30.609 -30.406 1 54.88 375 ILE A O 1
ATOM 2986 N N . ASP A 1 376 ? 16.141 -30.984 -28.219 1 52.69 376 ASP A N 1
ATOM 2987 C CA . ASP A 1 376 ? 15.672 -29.656 -27.891 1 52.69 376 ASP A CA 1
ATOM 2988 C C . ASP A 1 376 ? 16.828 -28.656 -27.812 1 52.69 376 ASP A C 1
ATOM 2990 O O . ASP A 1 376 ? 17.672 -28.734 -26.906 1 52.69 376 ASP A O 1
ATOM 2994 N N . LEU A 1 377 ? 16.969 -27.953 -28.734 1 48.25 377 LEU A N 1
ATOM 2995 C CA . LEU A 1 377 ? 18.078 -26.984 -28.797 1 48.25 377 LEU A CA 1
ATOM 2996 C C . LEU A 1 377 ? 17.781 -25.766 -27.938 1 48.25 377 LEU A C 1
ATOM 2998 O O . LEU A 1 377 ? 18.641 -24.891 -27.766 1 48.25 377 LEU A O 1
ATOM 3002 N N . THR A 1 378 ? 16.703 -25.672 -27.5 1 45.78 378 THR A N 1
ATOM 3003 C CA . THR A 1 378 ? 16.375 -24.422 -26.828 1 45.78 378 THR A CA 1
ATOM 3004 C C . THR A 1 378 ? 17.172 -24.281 -25.531 1 45.78 378 THR A C 1
ATOM 3006 O O . THR A 1 378 ? 17.594 -23.188 -25.172 1 45.78 378 THR A O 1
ATOM 3009 N N . TYR A 1 379 ? 17.219 -25.391 -24.688 1 41.91 379 TYR A N 1
ATOM 3010 C CA . TYR A 1 379 ? 17.906 -25.281 -23.406 1 41.91 379 TYR A CA 1
ATOM 3011 C C . TYR A 1 379 ? 19.266 -25.953 -23.453 1 41.91 379 TYR A C 1
ATOM 3013 O O . TYR A 1 379 ? 19.844 -26.297 -22.422 1 41.91 379 TYR A O 1
ATOM 3021 N N . ALA A 1 380 ? 19.578 -26.469 -24.547 1 39.38 380 ALA A N 1
ATOM 3022 C CA . ALA A 1 380 ? 20.812 -27.25 -24.625 1 39.38 380 ALA A CA 1
ATOM 3023 C C . ALA A 1 380 ? 22 -26.453 -24.094 1 39.38 380 ALA A C 1
ATOM 3025 O O . ALA A 1 380 ? 22.094 -25.234 -24.312 1 39.38 380 ALA A O 1
ATOM 3026 N N . SER A 1 381 ? 22.391 -26.844 -23 1 41.72 381 SER A N 1
ATOM 3027 C CA . SER A 1 381 ? 23.672 -26.312 -22.516 1 41.72 381 SER A CA 1
ATOM 3028 C C . SER A 1 381 ? 24.75 -26.422 -23.594 1 41.72 381 SER A C 1
ATOM 3030 O O . SER A 1 381 ? 24.859 -27.453 -24.266 1 41.72 381 SER A O 1
ATOM 3032 N N . MET A 1 382 ? 24.859 -25.328 -24.172 1 41.16 382 MET A N 1
ATOM 3033 C CA . MET A 1 382 ? 25.922 -25.297 -25.172 1 41.16 382 MET A CA 1
ATOM 3034 C C . MET A 1 382 ? 27.297 -25.406 -24.516 1 41.16 382 MET A C 1
ATOM 3036 O O . MET A 1 382 ? 27.562 -24.734 -23.531 1 41.16 382 MET A O 1
ATOM 3040 N N . LYS A 1 383 ? 27.656 -26.578 -24.453 1 43.94 383 LYS A N 1
ATOM 3041 C CA . LYS A 1 383 ? 29.047 -26.672 -24.031 1 43.94 383 LYS A CA 1
ATOM 3042 C C . LYS A 1 383 ? 30 -26.453 -25.203 1 43.94 383 LYS A C 1
ATOM 3044 O O . LYS A 1 383 ? 29.797 -27 -26.281 1 43.94 383 LYS A O 1
ATOM 3049 N N . LEU A 1 384 ? 30.75 -25.484 -24.938 1 46.06 384 LEU A N 1
ATOM 3050 C CA . LEU A 1 384 ? 31.844 -25.281 -25.891 1 46.06 384 LEU A CA 1
ATOM 3051 C C . LEU A 1 384 ? 32.719 -26.516 -25.984 1 46.06 384 LEU A C 1
ATOM 3053 O O . LEU A 1 384 ? 33.312 -26.953 -25 1 46.06 384 LEU A O 1
ATOM 3057 N N . VAL A 1 385 ? 32.375 -27.359 -26.828 1 50.69 385 VAL A N 1
ATOM 3058 C CA . VAL A 1 385 ? 33.156 -28.594 -26.969 1 50.69 385 VAL A CA 1
ATOM 3059 C C . VAL A 1 385 ? 34.5 -28.281 -27.594 1 50.69 385 VAL A C 1
ATOM 3061 O O . VAL A 1 385 ? 35.531 -28.859 -27.203 1 50.69 385 VAL A O 1
ATOM 3064 N N . CYS A 1 386 ? 34.594 -27.516 -28.609 1 51.22 386 CYS A N 1
ATOM 3065 C CA . CYS A 1 386 ? 35.875 -27.156 -29.188 1 51.22 386 CYS A CA 1
ATOM 3066 C C . CYS A 1 386 ? 35.844 -25.734 -29.75 1 51.22 386 CYS A C 1
ATOM 3068 O O . CYS A 1 386 ? 34.781 -25.219 -30.094 1 51.22 386 CYS A O 1
ATOM 3070 N N . GLU A 1 387 ? 36.875 -24.938 -29.297 1 59.41 387 GLU A N 1
ATOM 3071 C CA . GLU A 1 387 ? 37.156 -23.672 -29.953 1 59.41 387 GLU A CA 1
ATOM 3072 C C . GLU A 1 387 ? 38 -23.859 -31.203 1 59.41 387 GLU A C 1
ATOM 3074 O O . GLU A 1 387 ? 39 -24.547 -31.188 1 59.41 387 GLU A O 1
ATOM 3079 N N . LEU A 1 388 ? 37.312 -23.594 -32.219 1 58.69 388 LEU A N 1
ATOM 3080 C CA . LEU A 1 388 ? 38.062 -23.672 -33.469 1 58.69 388 LEU A CA 1
ATOM 3081 C C . LEU A 1 388 ? 38.719 -22.344 -33.781 1 58.69 388 LEU A C 1
ATOM 3083 O O . LEU A 1 388 ? 38.125 -21.281 -33.656 1 58.69 388 LEU A O 1
ATOM 3087 N N . ASP A 1 389 ? 39.969 -22.219 -33.562 1 57.84 389 ASP A N 1
ATOM 3088 C CA . ASP A 1 389 ? 40.781 -21.016 -33.594 1 57.84 389 ASP A CA 1
ATOM 3089 C C . ASP A 1 389 ? 40.5 -20.188 -34.844 1 57.84 389 ASP A C 1
ATOM 3091 O O . ASP A 1 389 ? 40.469 -18.953 -34.812 1 57.84 389 ASP A O 1
ATOM 3095 N N . ASP A 1 390 ? 40.5 -20.625 -36 1 56.44 390 ASP A N 1
ATOM 3096 C CA . ASP A 1 390 ? 40.781 -19.906 -37.219 1 56.44 390 ASP A CA 1
ATOM 3097 C C . ASP A 1 390 ? 39.5 -19.562 -37.969 1 56.44 390 ASP A C 1
ATOM 3099 O O . ASP A 1 390 ? 39.531 -19.312 -39.188 1 56.44 390 ASP A O 1
ATOM 3103 N N . SER A 1 391 ? 38.438 -19.625 -37.344 1 56.09 391 SER A N 1
ATOM 3104 C CA . SER A 1 391 ? 37.344 -19.234 -38.25 1 56.09 391 SER A CA 1
ATOM 3105 C C . SER A 1 391 ? 37.219 -17.719 -38.344 1 56.09 391 SER A C 1
ATOM 3107 O O . SER A 1 391 ? 36.969 -17.062 -37.312 1 56.09 391 SER A O 1
ATOM 3109 N N . ASN A 1 392 ? 38 -16.984 -38.969 1 56.03 392 ASN A N 1
ATOM 3110 C CA . ASN A 1 392 ? 37.938 -15.539 -39.188 1 56.03 392 ASN A CA 1
ATOM 3111 C C . ASN A 1 392 ? 36.656 -15.109 -39.875 1 56.03 392 ASN A C 1
ATOM 3113 O O . ASN A 1 392 ? 36.562 -13.977 -40.344 1 56.03 392 ASN A O 1
ATOM 3117 N N . GLY A 1 393 ? 35.719 -15.938 -40.031 1 59.5 393 GLY A N 1
ATOM 3118 C CA . GLY A 1 393 ? 34.531 -15.531 -40.781 1 59.5 393 GLY A CA 1
ATOM 3119 C C . GLY A 1 393 ? 33.25 -15.648 -40 1 59.5 393 GLY A C 1
ATOM 3120 O O . GLY A 1 393 ? 33.25 -15.953 -38.812 1 59.5 393 GLY A O 1
ATOM 3121 N N . ASP A 1 394 ? 32.094 -15.148 -40.5 1 67.56 394 ASP A N 1
ATOM 3122 C CA . ASP A 1 394 ? 30.719 -15.25 -40 1 67.56 394 ASP A CA 1
ATOM 3123 C C . ASP A 1 394 ? 30.172 -16.656 -40.156 1 67.56 394 ASP A C 1
ATOM 3125 O O . ASP A 1 394 ? 29.797 -17.047 -41.281 1 67.56 394 ASP A O 1
ATOM 3129 N N . VAL A 1 395 ? 30.25 -17.469 -39.094 1 68.31 395 VAL A N 1
ATOM 3130 C CA . VAL A 1 395 ? 29.766 -18.844 -39.125 1 68.31 395 VAL A CA 1
ATOM 3131 C C . VAL A 1 395 ? 28.266 -18.859 -38.875 1 68.31 395 VAL A C 1
ATOM 3133 O O . VAL A 1 395 ? 27.781 -18.328 -37.875 1 68.31 395 VAL A O 1
ATOM 3136 N N . THR A 1 396 ? 27.547 -19.234 -39.875 1 66.81 396 THR A N 1
ATOM 3137 C CA . THR A 1 396 ? 26.078 -19.203 -39.812 1 66.81 396 THR A CA 1
ATOM 3138 C C . THR A 1 396 ? 25.531 -20.578 -39.469 1 66.81 396 THR A C 1
ATOM 3140 O O . THR A 1 396 ? 24.375 -20.703 -39.031 1 66.81 396 THR A O 1
ATOM 3143 N N . GLY A 1 397 ? 26.344 -21.656 -39.75 1 68.56 397 GLY A N 1
ATOM 3144 C CA . GLY A 1 397 ? 25.859 -23 -39.5 1 68.56 397 GLY A CA 1
ATOM 3145 C C . GLY A 1 397 ? 26.938 -24.062 -39.594 1 68.56 397 GLY A C 1
ATOM 3146 O O . GLY A 1 397 ? 28.109 -23.734 -39.812 1 68.56 397 GLY A O 1
ATOM 3147 N N . GLY A 1 398 ? 26.797 -25.328 -39.031 1 70.25 398 GLY A N 1
ATOM 3148 C CA . GLY A 1 398 ? 27.734 -26.438 -39.125 1 70.25 398 GLY A CA 1
ATOM 3149 C C . GLY A 1 398 ? 27.156 -27.75 -38.656 1 70.25 398 GLY A C 1
ATOM 3150 O O . GLY A 1 398 ? 26 -27.812 -38.219 1 70.25 398 GLY A O 1
ATOM 3151 N N . CYS A 1 399 ? 27.828 -28.797 -39.062 1 69.38 399 CYS A N 1
ATOM 3152 C CA . CYS A 1 399 ? 27.391 -30.125 -38.625 1 69.38 399 CYS A CA 1
ATOM 3153 C C . CYS A 1 399 ? 28.578 -30.969 -38.219 1 69.38 399 CYS A C 1
ATOM 3155 O O . CYS A 1 399 ? 29.719 -30.688 -38.562 1 69.38 399 CYS A O 1
ATOM 3157 N N . PHE A 1 400 ? 28.391 -31.922 -37.281 1 69.69 400 PHE A N 1
ATOM 3158 C CA . PHE A 1 400 ? 29.359 -32.938 -36.906 1 69.69 400 PHE A CA 1
ATOM 3159 C C . PHE A 1 400 ? 29.219 -34.156 -37.844 1 69.69 400 PHE A C 1
ATOM 3161 O O . PHE A 1 400 ? 28.109 -34.594 -38.125 1 69.69 400 PHE A O 1
ATOM 3168 N N . LEU A 1 401 ? 30.359 -34.562 -38.375 1 68.5 401 LEU A N 1
ATOM 3169 C CA . LEU A 1 401 ? 30.359 -35.781 -39.125 1 68.5 401 LEU A CA 1
ATOM 3170 C C . LEU A 1 401 ? 30.438 -37 -38.219 1 68.5 401 LEU A C 1
ATOM 3172 O O . LEU A 1 401 ? 30.797 -36.875 -37.062 1 68.5 401 LEU A O 1
ATOM 3176 N N . GLN A 1 402 ? 30.109 -38.156 -38.781 1 64.88 402 GLN A N 1
ATOM 3177 C CA . GLN A 1 402 ? 30.094 -39.406 -38.031 1 64.88 402 GLN A CA 1
ATOM 3178 C C . GLN A 1 402 ? 31.484 -39.719 -37.438 1 64.88 402 GLN A C 1
ATOM 3180 O O . GLN A 1 402 ? 31.594 -40.312 -36.375 1 64.88 402 GLN A O 1
ATOM 3185 N N . ASN A 1 403 ? 32.531 -39.25 -38.094 1 64.94 403 ASN A N 1
ATOM 3186 C CA . ASN A 1 403 ? 33.875 -39.531 -37.625 1 64.94 403 ASN A CA 1
ATOM 3187 C C . ASN A 1 403 ? 34.375 -38.5 -36.594 1 64.94 403 ASN A C 1
ATOM 3189 O O . ASN A 1 403 ? 35.531 -38.531 -36.156 1 64.94 403 ASN A O 1
ATOM 3193 N N . GLY A 1 404 ? 33.5 -37.531 -36.281 1 71.75 404 GLY A N 1
ATOM 3194 C CA . GLY A 1 404 ? 33.844 -36.531 -35.281 1 71.75 404 GLY A CA 1
ATOM 3195 C C . GLY A 1 404 ? 34.312 -35.219 -35.906 1 71.75 404 GLY A C 1
ATOM 3196 O O . GLY A 1 404 ? 34.562 -34.25 -35.188 1 71.75 404 GLY A O 1
ATOM 3197 N N . ASP A 1 405 ? 34.469 -35.219 -37.156 1 74.44 405 ASP A N 1
ATOM 3198 C CA . ASP A 1 405 ? 34.875 -33.969 -37.812 1 74.44 405 ASP A CA 1
ATOM 3199 C C . ASP A 1 405 ? 33.75 -32.969 -37.781 1 74.44 405 ASP A C 1
ATOM 3201 O O . ASP A 1 405 ? 32.562 -33.312 -37.688 1 74.44 405 ASP A O 1
ATOM 3205 N N . ILE A 1 406 ? 34.25 -31.734 -37.781 1 76.19 406 ILE A N 1
ATOM 3206 C CA . ILE A 1 406 ? 33.312 -30.625 -37.719 1 76.19 406 ILE A CA 1
ATOM 3207 C C . ILE A 1 406 ? 33.344 -29.859 -39.062 1 76.19 406 ILE A C 1
ATOM 3209 O O . ILE A 1 406 ? 34.406 -29.547 -39.562 1 76.19 406 ILE A O 1
ATOM 3213 N N . ILE A 1 407 ? 32.125 -29.656 -39.594 1 75.69 407 ILE A N 1
ATOM 3214 C CA . ILE A 1 407 ? 32 -28.797 -40.75 1 75.69 407 ILE A CA 1
ATOM 3215 C C . ILE A 1 407 ? 31.266 -27.516 -40.375 1 75.69 407 ILE A C 1
ATOM 3217 O O . ILE A 1 407 ? 30.219 -27.562 -39.719 1 75.69 407 ILE A O 1
ATOM 3221 N N . LEU A 1 408 ? 31.969 -26.422 -40.656 1 77.75 408 LEU A N 1
ATOM 3222 C CA . LEU A 1 408 ? 31.359 -25.125 -40.375 1 77.75 408 LEU A CA 1
ATOM 3223 C C . LEU A 1 408 ? 31.109 -24.359 -41.688 1 77.75 408 LEU A C 1
ATOM 3225 O O . LEU A 1 408 ? 31.922 -24.422 -42.594 1 77.75 408 LEU A O 1
ATOM 3229 N N . ALA A 1 409 ? 29.891 -23.766 -41.75 1 76.75 409 ALA A N 1
ATOM 3230 C CA . ALA A 1 409 ? 29.594 -22.844 -42.844 1 76.75 409 ALA A CA 1
ATOM 3231 C C . ALA A 1 409 ? 30.078 -21.438 -42.531 1 76.75 409 ALA A C 1
ATOM 3233 O O . ALA A 1 409 ? 29.594 -20.812 -41.594 1 76.75 409 ALA A O 1
ATOM 3234 N N . ASP A 1 410 ? 31.125 -21.016 -43.25 1 76 410 ASP A N 1
ATOM 3235 C CA . ASP A 1 410 ? 31.625 -19.656 -43.125 1 76 410 ASP A CA 1
ATOM 3236 C C . ASP A 1 410 ? 30.969 -18.75 -44.156 1 76 410 ASP A C 1
ATOM 3238 O O . ASP A 1 410 ? 31.328 -18.75 -45.344 1 76 410 ASP A O 1
ATOM 3242 N N . HIS A 1 411 ? 29.969 -18.031 -43.656 1 77.88 411 HIS A N 1
ATOM 3243 C CA . HIS A 1 411 ? 29.156 -17.188 -44.531 1 77.88 411 HIS A CA 1
ATOM 3244 C C . HIS A 1 411 ? 29.984 -16.062 -45.125 1 77.88 411 HIS A C 1
ATOM 3246 O O . HIS A 1 411 ? 29.828 -15.734 -46.312 1 77.88 411 HIS A O 1
ATOM 3252 N N . LYS A 1 412 ? 30.766 -15.5 -44.5 1 80.38 412 LYS A N 1
ATOM 3253 C CA . LYS A 1 412 ? 31.5 -14.32 -44.938 1 80.38 412 LYS A CA 1
ATOM 3254 C C . LYS A 1 412 ? 32.469 -14.672 -46.062 1 80.38 412 LYS A C 1
ATOM 3256 O O . LYS A 1 412 ? 32.562 -13.945 -47.062 1 80.38 412 LYS A O 1
ATOM 3261 N N . TYR A 1 413 ? 33.094 -15.797 -46.031 1 80.19 413 TYR A N 1
ATOM 3262 C CA . TYR A 1 413 ? 34.094 -16.141 -47 1 80.19 413 TYR A CA 1
ATOM 3263 C C . TYR A 1 413 ? 33.594 -17.234 -47.938 1 80.19 413 TYR A C 1
ATOM 3265 O O . TYR A 1 413 ? 34.344 -17.781 -48.75 1 80.19 413 TYR A O 1
ATOM 3273 N N . SER A 1 414 ? 32.219 -17.438 -47.844 1 81.88 414 SER A N 1
ATOM 3274 C CA . SER A 1 414 ? 31.562 -18.406 -48.688 1 81.88 414 SER A CA 1
ATOM 3275 C C . SER A 1 414 ? 32.344 -19.734 -48.719 1 81.88 414 SER A C 1
ATOM 3277 O O . SER A 1 414 ? 32.625 -20.266 -49.781 1 81.88 414 SER A O 1
ATOM 3279 N N . GLN A 1 415 ? 32.688 -20.203 -47.562 1 82.5 415 GLN A N 1
ATOM 3280 C CA . GLN A 1 415 ? 33.469 -21.422 -47.469 1 82.5 415 GLN A CA 1
ATOM 3281 C C . GLN A 1 415 ? 32.875 -22.391 -46.469 1 82.5 415 GLN A C 1
ATOM 3283 O O . GLN A 1 415 ? 32.094 -21.969 -45.594 1 82.5 415 GLN A O 1
ATOM 3288 N N . LEU A 1 416 ? 33.25 -23.672 -46.688 1 79.38 416 LEU A N 1
ATOM 3289 C CA . LEU A 1 416 ? 33.031 -24.688 -45.656 1 79.38 416 LEU A CA 1
ATOM 3290 C C . LEU A 1 416 ? 34.344 -25.031 -44.969 1 79.38 416 LEU A C 1
ATOM 3292 O O . LEU A 1 416 ? 35.375 -25.219 -45.625 1 79.38 416 LEU A O 1
ATOM 3296 N N . LEU A 1 417 ? 34.25 -24.875 -43.75 1 79.69 417 LEU A N 1
ATOM 3297 C CA . LEU A 1 417 ? 35.406 -25.203 -42.938 1 79.69 417 LEU A CA 1
ATOM 3298 C C . LEU A 1 417 ? 35.281 -26.594 -42.344 1 79.69 417 LEU A C 1
ATOM 3300 O O . LEU A 1 417 ? 34.312 -26.906 -41.656 1 79.69 417 LEU A O 1
ATOM 3304 N N . HIS A 1 418 ? 36.219 -27.453 -42.75 1 80.12 418 HIS A N 1
ATOM 3305 C CA . HIS A 1 418 ? 36.281 -28.812 -42.25 1 80.12 418 HIS A CA 1
ATOM 3306 C C . HIS A 1 418 ? 37.344 -28.953 -41.156 1 80.12 418 HIS A C 1
ATOM 3308 O O . HIS A 1 418 ? 38.531 -28.734 -41.406 1 80.12 418 HIS A O 1
ATOM 3314 N N . TYR A 1 419 ? 36.875 -29.219 -40.031 1 78.06 419 TYR A N 1
ATOM 3315 C CA . TYR A 1 419 ? 37.75 -29.406 -38.906 1 78.06 419 TYR A CA 1
ATOM 3316 C C . TYR A 1 419 ? 37.875 -30.875 -38.531 1 78.06 419 TYR A C 1
ATOM 3318 O O . TYR A 1 419 ? 36.875 -31.594 -38.469 1 78.06 419 TYR A O 1
ATOM 3326 N N . ASN A 1 420 ? 39.094 -31.391 -38.5 1 78.38 420 ASN A N 1
ATOM 3327 C CA . ASN A 1 420 ? 39.438 -32.688 -37.938 1 78.38 420 ASN A CA 1
ATOM 3328 C C . ASN A 1 420 ? 40.25 -32.562 -36.656 1 78.38 420 ASN A C 1
ATOM 3330 O O . ASN A 1 420 ? 41.312 -31.953 -36.656 1 78.38 420 ASN A O 1
ATOM 3334 N N . ASN A 1 421 ? 39.812 -33.062 -35.562 1 74.75 421 ASN A N 1
ATOM 3335 C CA . ASN A 1 421 ? 40.438 -32.938 -34.25 1 74.75 421 ASN A CA 1
ATOM 3336 C C . ASN A 1 421 ? 40.781 -31.5 -33.906 1 74.75 421 ASN A C 1
ATOM 3338 O O . ASN A 1 421 ? 41.875 -31.188 -33.469 1 74.75 421 ASN A O 1
ATOM 3342 N N . ARG A 1 422 ? 39.938 -30.5 -34.344 1 72.25 422 ARG A N 1
ATOM 3343 C CA . ARG A 1 422 ? 39.938 -29.094 -33.969 1 72.25 422 ARG A CA 1
ATOM 3344 C C . ARG A 1 422 ? 40.906 -28.297 -34.812 1 72.25 422 ARG A C 1
ATOM 3346 O O . ARG A 1 422 ? 41.219 -27.141 -34.531 1 72.25 422 ARG A O 1
ATOM 3353 N N . LYS A 1 423 ? 41.312 -29.016 -35.781 1 79.81 423 LYS A N 1
ATOM 3354 C CA . LYS A 1 423 ? 42.219 -28.312 -36.688 1 79.81 423 LYS A CA 1
ATOM 3355 C C . LYS A 1 423 ? 41.594 -28.203 -38.094 1 79.81 423 LYS A C 1
ATOM 3357 O O . LYS A 1 423 ? 40.969 -29.156 -38.562 1 79.81 423 LYS A O 1
ATOM 3362 N N . LEU A 1 424 ? 41.688 -27.047 -38.562 1 80 424 LEU A N 1
ATOM 3363 C CA . LEU A 1 424 ? 41.188 -26.812 -39.906 1 80 424 LEU A CA 1
ATOM 3364 C C . LEU A 1 424 ? 41.969 -27.625 -40.938 1 80 424 LEU A C 1
ATOM 3366 O O . LEU A 1 424 ? 43.188 -27.469 -41.062 1 80 424 LEU A O 1
ATOM 3370 N N . VAL A 1 425 ? 41.375 -28.562 -41.531 1 81.38 425 VAL A N 1
ATOM 3371 C CA . VAL A 1 425 ? 42.031 -29.484 -42.438 1 81.38 425 VAL A CA 1
ATOM 3372 C C . VAL A 1 425 ? 41.75 -29.078 -43.875 1 81.38 425 VAL A C 1
ATOM 3374 O O . VAL A 1 425 ? 42.594 -29.281 -44.75 1 81.38 425 VAL A O 1
ATOM 3377 N N . ARG A 1 426 ? 40.469 -28.609 -44.062 1 81 426 ARG A N 1
ATOM 3378 C CA . ARG A 1 426 ? 40.094 -28.281 -45.438 1 81 426 ARG A CA 1
ATOM 3379 C C . ARG A 1 426 ? 39.156 -27.109 -45.5 1 81 426 ARG A C 1
ATOM 3381 O O . ARG A 1 426 ? 38.25 -27 -44.656 1 81 426 ARG A O 1
ATOM 3388 N N . LYS A 1 427 ? 39.531 -26.219 -46.344 1 80.75 427 LYS A N 1
ATOM 3389 C CA . LYS A 1 427 ? 38.625 -25.141 -46.719 1 80.75 427 LYS A CA 1
ATOM 3390 C C . LYS A 1 427 ? 38.031 -25.375 -48.125 1 80.75 427 LYS A C 1
ATOM 3392 O O . LYS A 1 427 ? 38.781 -25.625 -49.062 1 80.75 427 LYS A O 1
ATOM 3397 N N . SER A 1 428 ? 36.844 -25.531 -48.125 1 80.25 428 SER A N 1
ATOM 3398 C CA . SER A 1 428 ? 36.219 -25.703 -49.438 1 80.25 428 SER A CA 1
ATOM 3399 C C . SER A 1 428 ? 35.406 -24.453 -49.844 1 80.25 428 SER A C 1
ATOM 3401 O O . SER A 1 428 ? 34.469 -24.062 -49.156 1 80.25 428 SER A O 1
ATOM 3403 N N . ASN A 1 429 ? 35.812 -23.828 -50.875 1 81 429 ASN A N 1
ATOM 3404 C CA . ASN A 1 429 ? 35.125 -22.641 -51.375 1 81 429 ASN A CA 1
ATOM 3405 C C . ASN A 1 429 ? 33.812 -23.016 -52.062 1 81 429 ASN A C 1
ATOM 3407 O O . ASN A 1 429 ? 33.75 -23.969 -52.844 1 81 429 ASN A O 1
ATOM 3411 N N . LEU A 1 430 ? 32.875 -22.234 -51.531 1 78.69 430 LEU A N 1
ATOM 3412 C CA . LEU A 1 430 ? 31.578 -22.375 -52.188 1 78.69 430 LEU A CA 1
ATOM 3413 C C . LEU A 1 430 ? 31.266 -21.172 -53.062 1 78.69 430 LEU A C 1
ATOM 3415 O O . LEU A 1 430 ? 31.797 -20.094 -52.844 1 78.69 430 LEU A O 1
ATOM 3419 N N . GLY A 1 431 ? 30.656 -21.266 -54.188 1 77 431 GLY A N 1
ATOM 3420 C CA . GLY A 1 431 ? 30.281 -20.188 -55.062 1 77 431 GLY A CA 1
ATOM 3421 C C . GLY A 1 431 ? 29.125 -19.359 -54.531 1 77 431 GLY A C 1
ATOM 3422 O O . GLY A 1 431 ? 28.641 -18.453 -55.219 1 77 431 GLY A O 1
ATOM 3423 N N . PHE A 1 432 ? 28.625 -19.766 -53.375 1 78 432 PHE A N 1
ATOM 3424 C CA . PHE A 1 432 ? 27.562 -19.016 -52.75 1 78 432 PHE A CA 1
ATOM 3425 C C . PHE A 1 432 ? 27.797 -18.938 -51.25 1 78 432 PHE A C 1
ATOM 3427 O O . PHE A 1 432 ? 28.594 -19.688 -50.688 1 78 432 PHE A O 1
ATOM 3434 N N . GLN A 1 433 ? 27.109 -17.984 -50.688 1 79.56 433 GLN A N 1
ATOM 3435 C CA . GLN A 1 433 ? 27.172 -17.812 -49.25 1 79.56 433 GLN A CA 1
ATOM 3436 C C . GLN A 1 433 ? 26.375 -18.891 -48.531 1 79.56 433 GLN A C 1
ATOM 3438 O O . GLN A 1 433 ? 25.141 -18.938 -48.625 1 79.56 433 GLN A O 1
ATOM 3443 N N . PRO A 1 434 ? 27.047 -19.781 -47.781 1 77.5 434 PRO A N 1
ATOM 3444 C CA . PRO A 1 434 ? 26.312 -20.828 -47.062 1 77.5 434 PRO A CA 1
ATOM 3445 C C . PRO A 1 434 ? 25.641 -20.328 -45.781 1 77.5 434 PRO A C 1
ATOM 3447 O O . PRO A 1 434 ? 26.141 -19.406 -45.125 1 77.5 434 PRO A O 1
ATOM 3450 N N . GLU A 1 435 ? 24.484 -20.812 -45.5 1 75.31 435 GLU A N 1
ATOM 3451 C CA . GLU A 1 435 ? 23.781 -20.484 -44.281 1 75.31 435 GLU A CA 1
ATOM 3452 C C . GLU A 1 435 ? 23.891 -21.609 -43.25 1 75.31 435 GLU A C 1
ATOM 3454 O O . GLU A 1 435 ? 24 -21.344 -42.031 1 75.31 435 GLU A O 1
ATOM 3459 N N . ASP A 1 436 ? 23.781 -22.875 -43.75 1 72.81 436 ASP A N 1
ATOM 3460 C CA . ASP A 1 436 ? 23.875 -24.016 -42.844 1 72.81 436 ASP A CA 1
ATOM 3461 C C . ASP A 1 436 ? 24.422 -25.25 -43.594 1 72.81 436 ASP A C 1
ATOM 3463 O O . ASP A 1 436 ? 24.422 -25.281 -44.812 1 72.81 436 ASP A O 1
ATOM 3467 N N . ALA A 1 437 ? 25.203 -26.109 -42.906 1 72.5 437 ALA A N 1
ATOM 3468 C CA . ALA A 1 437 ? 25.656 -27.391 -43.406 1 72.5 437 ALA A CA 1
ATOM 3469 C C . ALA A 1 437 ? 25.141 -28.562 -42.562 1 72.5 437 ALA A C 1
ATOM 3471 O O . ALA A 1 437 ? 25.188 -28.516 -41.344 1 72.5 437 ALA A O 1
ATOM 3472 N N . VAL A 1 438 ? 24.391 -29.422 -43.156 1 69.88 438 VAL A N 1
ATOM 3473 C CA . VAL A 1 438 ? 23.875 -30.594 -42.469 1 69.88 438 VAL A CA 1
ATOM 3474 C C . VAL A 1 438 ? 24.375 -31.859 -43.156 1 69.88 438 VAL A C 1
ATOM 3476 O O . VAL A 1 438 ? 24.359 -31.969 -44.375 1 69.88 438 VAL A O 1
ATOM 3479 N N . CYS A 1 439 ? 25 -32.719 -42.312 1 62.94 439 CYS A N 1
ATOM 3480 C CA . CYS A 1 439 ? 25.438 -34 -42.844 1 62.94 439 CYS A CA 1
ATOM 3481 C C . CYS A 1 439 ? 24.281 -35 -42.844 1 62.94 439 CYS A C 1
ATOM 3483 O O . CYS A 1 439 ? 23.672 -35.25 -41.812 1 62.94 439 CYS A O 1
ATOM 3485 N N . GLN A 1 440 ? 23.75 -35.406 -43.938 1 57.19 440 GLN A N 1
ATOM 3486 C CA . GLN A 1 440 ? 22.703 -36.406 -44.031 1 57.19 440 GLN A CA 1
ATOM 3487 C C . GLN A 1 440 ? 23.266 -37.812 -43.812 1 57.19 440 GLN A C 1
ATOM 3489 O O . GLN A 1 440 ? 22.641 -38.625 -43.125 1 57.19 440 GLN A O 1
ATOM 3494 N N . ASN A 1 441 ? 24.359 -38.25 -44.531 1 56.03 441 ASN A N 1
ATOM 3495 C CA . ASN A 1 441 ? 25.078 -39.531 -44.344 1 56.03 441 ASN A CA 1
ATOM 3496 C C . ASN A 1 441 ? 26.578 -39.312 -44.469 1 56.03 441 ASN A C 1
ATOM 3498 O O . ASN A 1 441 ? 27.047 -38.188 -44.656 1 56.03 441 ASN A O 1
ATOM 3502 N N . SER A 1 442 ? 27.422 -40.5 -44.25 1 58.97 442 SER A N 1
ATOM 3503 C CA . SER A 1 442 ? 28.875 -40.438 -44.219 1 58.97 442 SER A CA 1
ATOM 3504 C C . SER A 1 442 ? 29.422 -39.844 -45.531 1 58.97 442 SER A C 1
ATOM 3506 O O . SER A 1 442 ? 30.578 -39.438 -45.594 1 58.97 442 SER A O 1
ATOM 3508 N N . SER A 1 443 ? 28.594 -39.656 -46.5 1 61.06 443 SER A N 1
ATOM 3509 C CA . SER A 1 443 ? 29.172 -39.25 -47.781 1 61.06 443 SER A CA 1
ATOM 3510 C C . SER A 1 443 ? 28.5 -38 -48.312 1 61.06 443 SER A C 1
ATOM 3512 O O . SER A 1 443 ? 28.953 -37.406 -49.281 1 61.06 443 SER A O 1
ATOM 3514 N N . LEU A 1 444 ? 27.406 -37.594 -47.688 1 64.62 444 LEU A N 1
ATOM 3515 C CA . LEU A 1 444 ? 26.672 -36.469 -48.281 1 64.62 444 LEU A CA 1
ATOM 3516 C C . LEU A 1 444 ? 26.484 -35.344 -47.281 1 64.62 444 LEU A C 1
ATOM 3518 O O . LEU A 1 444 ? 26.062 -35.594 -46.156 1 64.62 444 LEU A O 1
ATOM 3522 N N . LEU A 1 445 ? 27.031 -34.188 -47.562 1 69.88 445 LEU A N 1
ATOM 3523 C CA . LEU A 1 445 ? 26.844 -32.938 -46.812 1 69.88 445 LEU A CA 1
ATOM 3524 C C . LEU A 1 445 ? 25.891 -32 -47.531 1 69.88 445 LEU A C 1
ATOM 3526 O O . LEU A 1 445 ? 26.016 -31.766 -48.719 1 69.88 445 LEU A O 1
ATOM 3530 N N . PHE A 1 446 ? 24.812 -31.625 -46.906 1 69.81 446 PHE A N 1
ATOM 3531 C CA . PHE A 1 446 ? 23.891 -30.625 -47.438 1 69.81 446 PHE A CA 1
ATOM 3532 C C . PHE A 1 446 ? 24.25 -29.234 -46.906 1 69.81 446 PHE A C 1
ATOM 3534 O O . PHE A 1 446 ? 24.484 -29.062 -45.719 1 69.81 446 PHE A O 1
ATOM 3541 N N . VAL A 1 447 ? 24.531 -28.297 -47.906 1 73.62 447 VAL A N 1
ATOM 3542 C CA . VAL A 1 447 ? 24.797 -26.906 -47.531 1 73.62 447 VAL A CA 1
ATOM 3543 C C . VAL A 1 447 ? 23.641 -26.016 -48 1 73.62 447 VAL A C 1
ATOM 3545 O O . VAL A 1 447 ? 23.188 -26.125 -49.156 1 73.62 447 VAL A O 1
ATOM 3548 N N . SER A 1 448 ? 23.031 -25.297 -47.062 1 71.19 448 SER A N 1
ATOM 3549 C CA . SER A 1 448 ? 21.922 -24.406 -47.406 1 71.19 448 SER A CA 1
ATOM 3550 C C . SER A 1 448 ? 22.438 -23 -47.75 1 71.19 448 SER A C 1
ATOM 3552 O O . SER A 1 448 ? 23.469 -22.578 -47.25 1 71.19 448 SER A O 1
ATOM 3554 N N . LYS A 1 449 ? 21.766 -22.297 -48.906 1 69.94 449 LYS A N 1
ATOM 3555 C CA . LYS A 1 449 ? 22 -20.922 -49.312 1 69.94 449 LYS A CA 1
ATOM 3556 C C . LYS A 1 449 ? 20.719 -20.094 -49.25 1 69.94 449 LYS A C 1
ATOM 3558 O O . LYS A 1 449 ? 19.641 -20.609 -49.531 1 69.94 449 LYS A O 1
ATOM 3563 N N . ASN A 1 450 ? 20.859 -18.906 -48.688 1 62.16 450 ASN A N 1
ATOM 3564 C CA . ASN A 1 450 ? 19.734 -17.984 -48.844 1 62.16 450 ASN A CA 1
ATOM 3565 C C . ASN A 1 450 ? 19.562 -17.547 -50.281 1 62.16 450 ASN A C 1
ATOM 3567 O O . ASN A 1 450 ? 20.547 -17.203 -50.969 1 62.16 450 ASN A O 1
ATOM 3571 N N . ILE A 1 451 ? 18.484 -17.922 -50.844 1 53.94 451 ILE A N 1
ATOM 3572 C CA . ILE A 1 451 ? 18.172 -17.328 -52.125 1 53.94 451 ILE A CA 1
ATOM 3573 C C . ILE A 1 451 ? 17.484 -15.977 -51.906 1 53.94 451 ILE A C 1
ATOM 3575 O O . ILE A 1 451 ? 16.641 -15.836 -51.031 1 53.94 451 ILE A O 1
ATOM 3579 N N . MET B 1 1 ? -20.516 25.969 66.5 1 24.06 1 MET B N 1
ATOM 3580 C CA . MET B 1 1 ? -19.078 26.219 66.375 1 24.06 1 MET B CA 1
ATOM 3581 C C . MET B 1 1 ? -18.828 27.594 65.75 1 24.06 1 MET B C 1
ATOM 3583 O O . MET B 1 1 ? -19.484 27.984 64.812 1 24.06 1 MET B O 1
ATOM 3587 N N . ALA B 1 2 ? -18.406 28.578 66.625 1 23.23 2 ALA B N 1
ATOM 3588 C CA . ALA B 1 2 ? -18.203 30.016 66.438 1 23.23 2 ALA B CA 1
ATOM 3589 C C . ALA B 1 2 ? -17.203 30.312 65.312 1 23.23 2 ALA B C 1
ATOM 3591 O O . ALA B 1 2 ? -16.031 29.906 65.438 1 23.23 2 ALA B O 1
ATOM 3592 N N . ALA B 1 3 ? -17.672 30.25 64.125 1 26.08 3 ALA B N 1
ATOM 3593 C CA . ALA B 1 3 ? -16.969 30.422 62.875 1 26.08 3 ALA B CA 1
ATOM 3594 C C . ALA B 1 3 ? -16.109 31.688 62.906 1 26.08 3 ALA B C 1
ATOM 3596 O O . ALA B 1 3 ? -16.609 32.781 63.062 1 26.08 3 ALA B O 1
ATOM 3597 N N . SER B 1 4 ? -15 31.438 63.688 1 25.81 4 SER B N 1
ATOM 3598 C CA . SER B 1 4 ? -14 32.469 63.938 1 25.81 4 SER B CA 1
ATOM 3599 C C . SER B 1 4 ? -13.734 33.312 62.688 1 25.81 4 SER B C 1
ATOM 3601 O O . SER B 1 4 ? -13.43 32.75 61.625 1 25.81 4 SER B O 1
ATOM 3603 N N . THR B 1 5 ? -14.469 34.312 62.469 1 30.02 5 THR B N 1
ATOM 3604 C CA . THR B 1 5 ? -14.344 35.344 61.406 1 30.02 5 THR B CA 1
ATOM 3605 C C . THR B 1 5 ? -12.914 35.844 61.312 1 30.02 5 THR B C 1
ATOM 3607 O O . THR B 1 5 ? -12.461 36.625 62.188 1 30.02 5 THR B O 1
ATOM 3610 N N . GLU B 1 6 ? -11.945 34.906 61.156 1 29.36 6 GLU B N 1
ATOM 3611 C CA . GLU B 1 6 ? -10.562 35.312 60.938 1 29.36 6 GLU B CA 1
ATOM 3612 C C . GLU B 1 6 ? -10.492 36.562 60.062 1 29.36 6 GLU B C 1
ATOM 3614 O O . GLU B 1 6 ? -10.969 36.562 58.906 1 29.36 6 GLU B O 1
ATOM 3619 N N . LYS B 1 7 ? -10.68 37.688 60.594 1 33.06 7 LYS B N 1
ATOM 3620 C CA . LYS B 1 7 ? -10.484 39.094 60.188 1 33.06 7 LYS B CA 1
ATOM 3621 C C . LYS B 1 7 ? -9.281 39.25 59.281 1 33.06 7 LYS B C 1
ATOM 3623 O O . LYS B 1 7 ? -8.258 38.594 59.469 1 33.06 7 LYS B O 1
ATOM 3628 N N . ASP B 1 8 ? -9.609 39.5 58.062 1 31.48 8 ASP B N 1
ATOM 3629 C CA . ASP B 1 8 ? -8.734 39.844 56.969 1 31.48 8 ASP B CA 1
ATOM 3630 C C . ASP B 1 8 ? -7.52 40.656 57.469 1 31.48 8 ASP B C 1
ATOM 3632 O O . ASP B 1 8 ? -7.648 41.781 57.906 1 31.48 8 ASP B O 1
ATOM 3636 N N . SER B 1 9 ? -6.664 40.156 58.312 1 33.28 9 SER B N 1
ATOM 3637 C CA . SER B 1 9 ? -5.398 40.688 58.812 1 33.28 9 SER B CA 1
ATOM 3638 C C . SER B 1 9 ? -4.703 41.562 57.75 1 33.28 9 SER B C 1
ATOM 3640 O O . SER B 1 9 ? -4.832 41.312 56.562 1 33.28 9 SER B O 1
ATOM 3642 N N . ASP B 1 10 ? -4.406 42.844 58.062 1 32.94 10 ASP B N 1
ATOM 3643 C CA . ASP B 1 10 ? -3.623 43.938 57.5 1 32.94 10 ASP B CA 1
ATOM 3644 C C . ASP B 1 10 ? -2.334 43.406 56.875 1 32.94 10 ASP B C 1
ATOM 3646 O O . ASP B 1 10 ? -1.339 43.188 57.562 1 32.94 10 ASP B O 1
ATOM 3650 N N . GLN B 1 11 ? -2.238 42.312 56.156 1 33.81 11 GLN B N 1
ATOM 3651 C CA . GLN B 1 11 ? -1.018 41.875 55.469 1 33.81 11 GLN B CA 1
ATOM 3652 C C . GLN B 1 11 ? -0.229 43.062 54.938 1 33.81 11 GLN B C 1
ATOM 3654 O O . GLN B 1 11 ? -0.684 43.719 54 1 33.81 11 GLN B O 1
ATOM 3659 N N . ILE B 1 12 ? 0.403 43.875 55.719 1 37.19 12 ILE B N 1
ATOM 3660 C CA . ILE B 1 12 ? 1.539 44.75 55.406 1 37.19 12 ILE B CA 1
ATOM 3661 C C . ILE B 1 12 ? 2.273 44.219 54.188 1 37.19 12 ILE B C 1
ATOM 3663 O O . ILE B 1 12 ? 2.844 43.125 54.219 1 37.19 12 ILE B O 1
ATOM 3667 N N . LYS B 1 13 ? 1.774 44.312 53.094 1 46.41 13 LYS B N 1
ATOM 3668 C CA . LYS B 1 13 ? 2.541 43.906 51.938 1 46.41 13 LYS B CA 1
ATOM 3669 C C . LYS B 1 13 ? 4 44.344 52.031 1 46.41 13 LYS B C 1
ATOM 3671 O O . LYS B 1 13 ? 4.297 45.531 52.062 1 46.41 13 LYS B O 1
ATOM 3676 N N . GLU B 1 14 ? 4.785 43.812 52.938 1 46.12 14 GLU B N 1
ATOM 3677 C CA . GLU B 1 14 ? 6.227 44 53.062 1 46.12 14 GLU B CA 1
ATOM 3678 C C . GLU B 1 14 ? 6.859 44.406 51.75 1 46.12 14 GLU B C 1
ATOM 3680 O O . GLU B 1 14 ? 6.66 43.75 50.719 1 46.12 14 GLU B O 1
ATOM 3685 N N . ILE B 1 15 ? 7.129 45.719 51.656 1 54.75 15 ILE B N 1
ATOM 3686 C CA . ILE B 1 15 ? 7.875 46.219 50.5 1 54.75 15 ILE B CA 1
ATOM 3687 C C . ILE B 1 15 ? 9.078 45.312 50.25 1 54.75 15 ILE B C 1
ATOM 3689 O O . ILE B 1 15 ? 9.961 45.156 51.094 1 54.75 15 ILE B O 1
ATOM 3693 N N . THR B 1 16 ? 8.906 44.344 49.469 1 63.88 16 THR B N 1
ATOM 3694 C CA . THR B 1 16 ? 10.016 43.5 49.062 1 63.88 16 THR B CA 1
ATOM 3695 C C . THR B 1 16 ? 11.109 44.312 48.406 1 63.88 16 THR B C 1
ATOM 3697 O O . THR B 1 16 ? 10.82 45.281 47.719 1 63.88 16 THR B O 1
ATOM 3700 N N . THR B 1 17 ? 12.352 44.125 48.781 1 73.06 17 THR B N 1
ATOM 3701 C CA . THR B 1 17 ? 13.5 44.844 48.25 1 73.06 17 THR B CA 1
ATOM 3702 C C . THR B 1 17 ? 14.117 44.094 47.094 1 73.06 17 THR B C 1
ATOM 3704 O O . THR B 1 17 ? 15.242 44.375 46.656 1 73.06 17 THR B O 1
ATOM 3707 N N . THR B 1 18 ? 13.367 43.094 46.688 1 85.81 18 THR B N 1
ATOM 3708 C CA . THR B 1 18 ? 13.953 42.312 45.594 1 85.81 18 THR B CA 1
ATOM 3709 C C . THR B 1 18 ? 13.023 42.281 44.375 1 85.81 18 THR B C 1
ATOM 3711 O O . THR B 1 18 ? 11.805 42.188 44.531 1 85.81 18 THR B O 1
ATOM 3714 N N . CYS B 1 19 ? 13.57 42.375 43.25 1 91.25 19 CYS B N 1
ATOM 3715 C CA . CYS B 1 19 ? 12.82 42.281 42 1 91.25 19 CYS B CA 1
ATOM 3716 C C . CYS B 1 19 ? 12.305 40.875 41.781 1 91.25 19 CYS B C 1
ATOM 3718 O O . CYS B 1 19 ? 13.07 39.906 41.844 1 91.25 19 CYS B O 1
ATOM 3720 N N . PRO B 1 20 ? 11.164 40.688 41.5 1 91.75 20 PRO B N 1
ATOM 3721 C CA . PRO B 1 20 ? 10.594 39.344 41.281 1 91.75 20 PRO B CA 1
ATOM 3722 C C . PRO B 1 20 ? 11.078 38.688 40 1 91.75 20 PRO B C 1
ATOM 3724 O O . PRO B 1 20 ? 10.898 37.469 39.812 1 91.75 20 PRO B O 1
ATOM 3727 N N . ILE B 1 21 ? 11.664 39.375 39.062 1 92.56 21 ILE B N 1
ATOM 3728 C CA . ILE B 1 21 ? 12.109 38.812 37.781 1 92.56 21 ILE B CA 1
ATOM 3729 C C . ILE B 1 21 ? 13.555 38.344 37.906 1 92.56 21 ILE B C 1
ATOM 3731 O O . ILE B 1 21 ? 13.859 37.188 37.562 1 92.56 21 ILE B O 1
ATOM 3735 N N . CYS B 1 22 ? 14.391 39.188 38.406 1 92.62 22 CYS B N 1
ATOM 3736 C CA . CYS B 1 22 ? 15.805 38.844 38.469 1 92.62 22 CYS B CA 1
ATOM 3737 C C . CYS B 1 22 ? 16.188 38.375 39.875 1 92.62 22 CYS B C 1
ATOM 3739 O O . CYS B 1 22 ? 17.266 37.812 40.062 1 92.62 22 CYS B O 1
ATOM 3741 N N . PHE B 1 23 ? 15.508 38.625 40.969 1 90.25 23 PHE B N 1
ATOM 3742 C CA . PHE B 1 23 ? 15.711 38.25 42.375 1 90.25 23 PHE B CA 1
ATOM 3743 C C . PHE B 1 23 ? 16.891 38.969 42.969 1 90.25 23 PHE B C 1
ATOM 3745 O O . PHE B 1 23 ? 17.516 38.5 43.906 1 90.25 23 PHE B O 1
ATOM 3752 N N . GLU B 1 24 ? 17.234 40.062 42.438 1 90.5 24 GLU B N 1
ATOM 3753 C CA . GLU B 1 24 ? 18.25 40.969 42.969 1 90.5 24 GLU B CA 1
ATOM 3754 C C . GLU B 1 24 ? 17.641 42.25 43.531 1 90.5 24 GLU B C 1
ATOM 3756 O O . GLU B 1 24 ? 16.422 42.438 43.406 1 90.5 24 GLU B O 1
ATOM 3761 N N . THR B 1 25 ? 18.422 43.031 44.219 1 87.19 25 THR B N 1
ATOM 3762 C CA . THR B 1 25 ? 17.953 44.344 44.719 1 87.19 25 THR B CA 1
ATOM 3763 C C . THR B 1 25 ? 17.531 45.25 43.562 1 87.19 25 THR B C 1
ATOM 3765 O O . THR B 1 25 ? 18.203 45.281 42.531 1 87.19 25 THR B O 1
ATOM 3768 N N . TYR B 1 26 ? 16.516 45.969 43.812 1 88.5 26 TYR B N 1
ATOM 3769 C CA . TYR B 1 26 ? 15.938 46.812 42.75 1 88.5 26 TYR B CA 1
ATOM 3770 C C . TYR B 1 26 ? 16.969 47.75 42.188 1 88.5 26 TYR B C 1
ATOM 3772 O O . TYR B 1 26 ? 17.719 48.406 42.938 1 88.5 26 TYR B O 1
ATOM 3780 N N . LYS B 1 27 ? 17.078 47.688 40.875 1 89.81 27 LYS B N 1
ATOM 3781 C CA . LYS B 1 27 ? 17.844 48.719 40.188 1 89.81 27 LYS B CA 1
ATOM 3782 C C . LYS B 1 27 ? 16.938 49.656 39.406 1 89.81 27 LYS B C 1
ATOM 3784 O O . LYS B 1 27 ? 16.422 49.312 38.344 1 89.81 27 LYS B O 1
ATOM 3789 N N . THR B 1 28 ? 16.719 50.938 39.844 1 89.56 28 THR B N 1
ATOM 3790 C CA . THR B 1 28 ? 15.797 51.938 39.281 1 89.56 28 THR B CA 1
ATOM 3791 C C . THR B 1 28 ? 14.367 51.375 39.281 1 89.56 28 THR B C 1
ATOM 3793 O O . THR B 1 28 ? 13.797 51.125 38.219 1 89.56 28 THR B O 1
ATOM 3796 N N . PRO B 1 29 ? 13.836 51.156 40.406 1 89.75 29 PRO B N 1
ATOM 3797 C CA . PRO B 1 29 ? 12.539 50.5 40.562 1 89.75 29 PRO B CA 1
ATOM 3798 C C . PRO B 1 29 ? 11.414 51.25 39.844 1 89.75 29 PRO B C 1
ATOM 3800 O O . PRO B 1 29 ? 11.305 52.469 39.969 1 89.75 29 PRO B O 1
ATOM 3803 N N . ARG B 1 30 ? 10.711 50.5 38.938 1 91.5 30 ARG B N 1
ATOM 3804 C CA . ARG B 1 30 ? 9.547 51.062 38.25 1 91.5 30 ARG B CA 1
ATOM 3805 C C . ARG B 1 30 ? 8.25 50.438 38.781 1 91.5 30 ARG B C 1
ATOM 3807 O O . ARG B 1 30 ? 8.172 49.25 39 1 91.5 30 ARG B O 1
ATOM 3814 N N . ASN B 1 31 ? 7.273 51.219 39.031 1 88.06 31 ASN B N 1
ATOM 3815 C CA . ASN B 1 31 ? 6.008 50.719 39.562 1 88.06 31 ASN B CA 1
ATOM 3816 C C . ASN B 1 31 ? 4.898 50.781 38.5 1 88.06 31 ASN B C 1
ATOM 3818 O O . ASN B 1 31 ? 4.738 51.781 37.812 1 88.06 31 ASN B O 1
ATOM 3822 N N . LEU B 1 32 ? 4.191 49.688 38.406 1 89.12 32 LEU B N 1
ATOM 3823 C CA . LEU B 1 32 ? 3.047 49.625 37.5 1 89.12 32 LEU B CA 1
ATOM 3824 C C . LEU B 1 32 ? 1.771 50.062 38.219 1 89.12 32 LEU B C 1
ATOM 3826 O O . LEU B 1 32 ? 1.751 50.219 39.438 1 89.12 32 LEU B O 1
ATOM 3830 N N . PRO B 1 33 ? 0.747 50.375 37.469 1 83.81 33 PRO B N 1
ATOM 3831 C CA . PRO B 1 33 ? -0.496 50.844 38.094 1 83.81 33 PRO B CA 1
ATOM 3832 C C . PRO B 1 33 ? -1.076 49.812 39.062 1 83.81 33 PRO B C 1
ATOM 3834 O O . PRO B 1 33 ? -1.827 50.188 39.969 1 83.81 33 PRO B O 1
ATOM 3837 N N . CYS B 1 34 ? -0.7 48.625 38.906 1 81.5 34 CYS B N 1
ATOM 3838 C CA . CYS B 1 34 ? -1.168 47.562 39.812 1 81.5 34 CYS B CA 1
ATOM 3839 C C . CYS B 1 34 ? -0.335 47.531 41.094 1 81.5 34 CYS B C 1
ATOM 3841 O O . CYS B 1 34 ? -0.542 46.688 41.938 1 81.5 34 CYS B O 1
ATOM 3843 N N . LEU B 1 35 ? 0.651 48.344 41.188 1 83 35 LEU B N 1
ATOM 3844 C CA . LEU B 1 35 ? 1.464 48.594 42.344 1 83 35 LEU B CA 1
ATOM 3845 C C . LEU B 1 35 ? 2.572 47.562 42.5 1 83 35 LEU B C 1
ATOM 3847 O O . LEU B 1 35 ? 3.256 47.5 43.5 1 83 35 LEU B O 1
ATOM 3851 N N . HIS B 1 36 ? 2.738 46.781 41.5 1 86.25 36 HIS B N 1
ATOM 3852 C CA . HIS B 1 36 ? 3.904 45.906 41.469 1 86.25 36 HIS B CA 1
ATOM 3853 C C . HIS B 1 36 ? 5.129 46.625 40.938 1 86.25 36 HIS B C 1
ATOM 3855 O O . HIS B 1 36 ? 5.023 47.406 40 1 86.25 36 HIS B O 1
ATOM 3861 N N . THR B 1 37 ? 6.293 46.344 41.562 1 89.38 37 THR B N 1
ATOM 3862 C CA . THR B 1 37 ? 7.527 47.031 41.219 1 89.38 37 THR B CA 1
ATOM 3863 C C . THR B 1 37 ? 8.531 46.062 40.594 1 89.38 37 THR B C 1
ATOM 3865 O O . THR B 1 37 ? 8.625 44.906 41 1 89.38 37 THR B O 1
ATOM 3868 N N . PHE B 1 38 ? 9.289 46.594 39.594 1 93.88 38 PHE B N 1
ATOM 3869 C CA . PHE B 1 38 ? 10.32 45.812 38.906 1 93.88 38 PHE B CA 1
ATOM 3870 C C . PHE B 1 38 ? 11.523 46.688 38.594 1 93.88 38 PHE B C 1
ATOM 3872 O O . PHE B 1 38 ? 11.414 47.938 38.562 1 93.88 38 PHE B O 1
ATOM 3879 N N . CYS B 1 39 ? 12.68 45.969 38.344 1 93.69 39 CYS B N 1
ATOM 3880 C CA . CYS B 1 39 ? 13.82 46.719 37.844 1 93.69 39 CYS B CA 1
ATOM 3881 C C . CYS B 1 39 ? 13.508 47.312 36.469 1 93.69 39 CYS B C 1
ATOM 3883 O O . CYS B 1 39 ? 12.758 46.719 35.688 1 93.69 39 CYS B O 1
ATOM 3885 N N . HIS B 1 40 ? 14.102 48.406 36.25 1 94.5 40 HIS B N 1
ATOM 3886 C CA . HIS B 1 40 ? 13.953 49.031 34.938 1 94.5 40 HIS B CA 1
ATOM 3887 C C . HIS B 1 40 ? 14.32 48.062 33.812 1 94.5 40 HIS B C 1
ATOM 3889 O O . HIS B 1 40 ? 13.555 47.875 32.875 1 94.5 40 HIS B O 1
ATOM 3895 N N . ASN B 1 41 ? 15.422 47.438 33.906 1 95.44 41 ASN B N 1
ATOM 3896 C CA . ASN B 1 41 ? 15.906 46.531 32.875 1 95.44 41 ASN B CA 1
ATOM 3897 C C . ASN B 1 41 ? 15.07 45.281 32.781 1 95.44 41 ASN B C 1
ATOM 3899 O O . ASN B 1 41 ? 14.828 44.75 31.703 1 95.44 41 ASN B O 1
ATOM 3903 N N . CYS B 1 42 ? 14.688 44.781 33.875 1 96 42 CYS B N 1
ATOM 3904 C CA . CYS B 1 42 ? 13.859 43.562 33.906 1 96 42 CYS B CA 1
ATOM 3905 C C . CYS B 1 42 ? 12.508 43.844 33.25 1 96 42 CYS B C 1
ATOM 3907 O O . CYS B 1 42 ? 12.047 43.031 32.438 1 96 42 CYS B O 1
ATOM 3909 N N . LEU B 1 43 ? 11.922 44.938 33.531 1 96 43 LEU B N 1
ATOM 3910 C CA . LEU B 1 43 ? 10.641 45.312 32.969 1 96 43 LEU B CA 1
ATOM 3911 C C . LEU B 1 43 ? 10.773 45.562 31.453 1 96 43 LEU B C 1
ATOM 3913 O O . LEU B 1 43 ? 9.914 45.125 30.672 1 96 43 LEU B O 1
ATOM 3917 N N . GLY B 1 44 ? 11.789 46.219 31.156 1 96.06 44 GLY B N 1
ATOM 3918 C CA . GLY B 1 44 ? 12.047 46.469 29.75 1 96.06 44 GLY B CA 1
ATOM 3919 C C . GLY B 1 44 ? 12.172 45.188 28.922 1 96.06 44 GLY B C 1
ATOM 3920 O O . GLY B 1 44 ? 11.562 45.062 27.859 1 96.06 44 GLY B O 1
ATOM 3921 N N . SER B 1 45 ? 12.984 44.312 29.391 1 96.19 45 SER B N 1
ATOM 3922 C CA . SER B 1 45 ? 13.18 43.062 28.719 1 96.19 45 SER B CA 1
ATOM 3923 C C . SER B 1 45 ? 11.867 42.281 28.594 1 96.19 45 SER B C 1
ATOM 3925 O O . SER B 1 45 ? 11.594 41.656 27.562 1 96.19 45 SER B O 1
ATOM 3927 N N . TYR B 1 46 ? 11.133 42.281 29.594 1 95.44 46 TYR B N 1
ATOM 3928 C CA . TYR B 1 46 ? 9.844 41.625 29.609 1 95.44 46 TYR B CA 1
ATOM 3929 C C . TYR B 1 46 ? 8.906 42.188 28.562 1 95.44 46 TYR B C 1
ATOM 3931 O O . TYR B 1 46 ? 8.258 41.469 27.812 1 95.44 46 TYR B O 1
ATOM 3939 N N . ILE B 1 47 ? 8.844 43.562 28.531 1 95.56 47 ILE B N 1
ATOM 3940 C CA . ILE B 1 47 ? 7.957 44.25 27.609 1 95.56 47 ILE B CA 1
ATOM 3941 C C . ILE B 1 47 ? 8.359 43.938 26.156 1 95.56 47 ILE B C 1
ATOM 3943 O O . ILE B 1 47 ? 7.5 43.625 25.328 1 95.56 47 ILE B O 1
ATOM 3947 N N . ILE B 1 48 ? 9.602 43.906 25.922 1 94.75 48 ILE B N 1
ATOM 3948 C CA . ILE B 1 48 ? 10.094 43.625 24.562 1 94.75 48 ILE B CA 1
ATOM 3949 C C . ILE B 1 48 ? 9.734 42.219 24.172 1 94.75 48 ILE B C 1
ATOM 3951 O O . ILE B 1 48 ? 9.227 41.969 23.062 1 94.75 48 ILE B O 1
ATOM 3955 N N . SER B 1 49 ? 9.969 41.312 25.094 1 93.38 49 SER B N 1
ATOM 3956 C CA . SER B 1 49 ? 9.734 39.906 24.797 1 93.38 49 SER B CA 1
ATOM 3957 C C . SER B 1 49 ? 8.25 39.625 24.547 1 93.38 49 SER B C 1
ATOM 3959 O O . SER B 1 49 ? 7.898 38.812 23.719 1 93.38 49 SER B O 1
ATOM 3961 N N . THR B 1 50 ? 7.355 40.281 25.172 1 90.94 50 THR B N 1
ATOM 3962 C CA . THR B 1 50 ? 5.926 40 25.109 1 90.94 50 THR B CA 1
ATOM 3963 C C . THR B 1 50 ? 5.254 40.844 24.016 1 90.94 50 THR B C 1
ATOM 3965 O O . THR B 1 50 ? 4.289 40.375 23.406 1 90.94 50 THR B O 1
ATOM 3968 N N . CYS B 1 51 ? 5.75 42 23.734 1 91.31 51 CYS B N 1
ATOM 3969 C CA . CYS B 1 51 ? 5.059 42.906 22.828 1 91.31 51 CYS B CA 1
ATOM 3970 C C . CYS B 1 51 ? 5.629 42.812 21.406 1 91.31 51 CYS B C 1
ATOM 3972 O O . CYS B 1 51 ? 4.934 43.094 20.438 1 91.31 51 CYS B O 1
ATOM 3974 N N . LYS B 1 52 ? 6.828 42.312 21.328 1 86.44 52 LYS B N 1
ATOM 3975 C CA . LYS B 1 52 ? 7.457 42.281 20 1 86.44 52 LYS B CA 1
ATOM 3976 C C . LYS B 1 52 ? 6.727 41.312 19.078 1 86.44 52 LYS B C 1
ATOM 3978 O O . LYS B 1 52 ? 6.672 41.531 17.859 1 86.44 52 LYS B O 1
ATOM 3983 N N . ILE B 1 53 ? 6.078 40.344 19.562 1 82.94 53 ILE B N 1
ATOM 3984 C CA . ILE B 1 53 ? 5.445 39.281 18.766 1 82.94 53 ILE B CA 1
ATOM 3985 C C . ILE B 1 53 ? 4.02 39.719 18.406 1 82.94 53 ILE B C 1
ATOM 3987 O O . ILE B 1 53 ? 3.369 39.094 17.578 1 82.94 53 ILE B O 1
ATOM 3991 N N . LYS B 1 54 ? 3.588 40.812 19 1 85.38 54 LYS B N 1
ATOM 3992 C CA . LYS B 1 54 ? 2.209 41.219 18.797 1 85.38 54 LYS B CA 1
ATOM 3993 C C . LYS B 1 54 ? 2.131 42.312 17.719 1 85.38 54 LYS B C 1
ATOM 3995 O O . LYS B 1 54 ? 3.062 43.094 17.562 1 85.38 54 LYS B O 1
ATOM 4000 N N . GLN B 1 55 ? 0.979 42.281 16.984 1 82.31 55 GLN B N 1
ATOM 4001 C CA . GLN B 1 55 ? 0.74 43.344 16 1 82.31 55 GLN B CA 1
ATOM 4002 C C . GLN B 1 55 ? 0.379 44.656 16.688 1 82.31 55 GLN B C 1
ATOM 4004 O O . GLN B 1 55 ? -0.665 44.75 17.344 1 82.31 55 GLN B O 1
ATOM 4009 N N . ASN B 1 56 ? 1.23 45.562 16.484 1 85.44 56 ASN B N 1
ATOM 4010 C CA . ASN B 1 56 ? 0.98 46.906 17.016 1 85.44 56 ASN B CA 1
ATOM 4011 C C . ASN B 1 56 ? 0.472 46.844 18.453 1 85.44 56 ASN B C 1
ATOM 4013 O O . ASN B 1 56 ? -0.661 47.25 18.734 1 85.44 56 ASN B O 1
ATOM 4017 N N . PRO B 1 57 ? 1.263 46.469 19.359 1 91.19 57 PRO B N 1
ATOM 4018 C CA . PRO B 1 57 ? 0.829 46.281 20.75 1 91.19 57 PRO B CA 1
ATOM 4019 C C . PRO B 1 57 ? 0.335 47.562 21.391 1 91.19 57 PRO B C 1
ATOM 4021 O O . PRO B 1 57 ? 0.879 48.656 21.125 1 91.19 57 PRO B O 1
ATOM 4024 N N . VAL B 1 58 ? -0.659 47.438 22.25 1 93.19 58 VAL B N 1
ATOM 4025 C CA . VAL B 1 58 ? -1.256 48.594 22.891 1 93.19 58 VAL B CA 1
ATOM 4026 C C . VAL B 1 58 ? -1.022 48.531 24.406 1 93.19 58 VAL B C 1
ATOM 4028 O O . VAL B 1 58 ?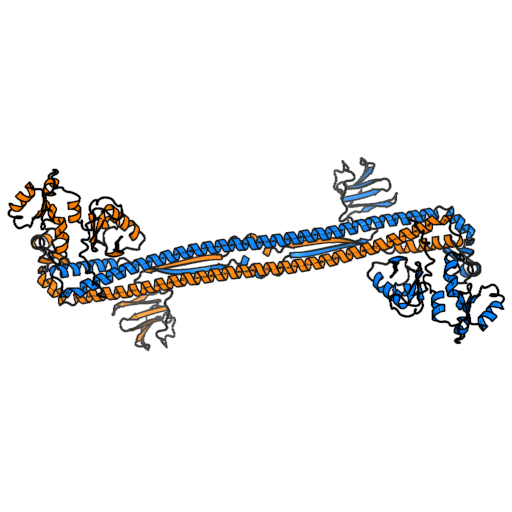 -1.515 49.375 25.156 1 93.19 58 VAL B O 1
ATOM 4031 N N . GLY B 1 59 ? -0.272 47.562 24.828 1 94.12 59 GLY B N 1
ATOM 4032 C CA . GLY B 1 59 ? 0.021 47.375 26.25 1 94.12 59 GLY B CA 1
ATOM 4033 C C . GLY B 1 59 ? 0.614 46.031 26.562 1 94.12 59 GLY B C 1
ATOM 4034 O O . GLY B 1 59 ? 1.041 45.312 25.656 1 94.12 59 GLY B O 1
ATOM 4035 N N . PHE B 1 60 ? 0.773 45.781 27.781 1 94.44 60 PHE B N 1
ATOM 4036 C CA . PHE B 1 60 ? 1.318 44.5 28.25 1 94.44 60 PHE B CA 1
ATOM 4037 C C . PHE B 1 60 ? 0.68 44.094 29.562 1 94.44 60 PHE B C 1
ATOM 4039 O O . PHE B 1 60 ? -0.069 44.875 30.172 1 94.44 60 PHE B O 1
ATOM 4046 N N . HIS B 1 61 ? 0.902 42.906 29.922 1 94.31 61 HIS B N 1
ATOM 4047 C CA . HIS B 1 61 ? 0.366 42.406 31.172 1 94.31 61 HIS B CA 1
ATOM 4048 C C . HIS B 1 61 ? 1.446 42.344 32.25 1 94.31 61 HIS B C 1
ATOM 4050 O O . HIS B 1 61 ? 2.596 42 31.969 1 94.31 61 HIS B O 1
ATOM 4056 N N . CYS B 1 62 ? 1.035 42.719 33.406 1 93.06 62 CYS B N 1
ATOM 4057 C CA . CYS B 1 62 ? 1.97 42.656 34.531 1 93.06 62 CYS B CA 1
ATOM 4058 C C . CYS B 1 62 ? 2.523 41.25 34.688 1 93.06 62 CYS B C 1
ATOM 4060 O O . CYS B 1 62 ? 1.769 40.281 34.688 1 93.06 62 CYS B O 1
ATOM 4062 N N . PRO B 1 63 ? 3.805 41.062 34.906 1 92.25 63 PRO B N 1
ATOM 4063 C CA . PRO B 1 63 ? 4.43 39.75 35.062 1 92.25 63 PRO B CA 1
ATOM 4064 C C . PRO B 1 63 ? 3.914 38.969 36.25 1 92.25 63 PRO B C 1
ATOM 4066 O O . PRO B 1 63 ? 3.98 37.75 36.281 1 92.25 63 PRO B O 1
ATOM 4069 N N . ILE B 1 64 ? 3.373 39.625 37.25 1 89.88 64 ILE B N 1
ATOM 4070 C CA . ILE B 1 64 ? 3.01 38.969 38.5 1 89.88 64 ILE B CA 1
ATOM 4071 C C . ILE B 1 64 ? 1.501 38.75 38.531 1 89.88 64 ILE B C 1
ATOM 4073 O O . ILE B 1 64 ? 1.047 37.594 38.594 1 89.88 64 ILE B O 1
ATOM 4077 N N . CYS B 1 65 ? 0.659 39.812 38.406 1 88.88 65 CYS B N 1
ATOM 4078 C CA . CYS B 1 65 ? -0.784 39.688 38.594 1 88.88 65 CYS B CA 1
ATOM 4079 C C . CYS B 1 65 ? -1.488 39.531 37.25 1 88.88 65 CYS B C 1
ATOM 4081 O O . CYS B 1 65 ? -2.689 39.281 37.188 1 88.88 65 CYS B O 1
ATOM 4083 N N . ARG B 1 66 ? -0.854 39.875 36.188 1 91.06 66 ARG B N 1
ATOM 4084 C CA . ARG B 1 66 ? -1.325 39.688 34.844 1 91.06 66 ARG B CA 1
ATOM 4085 C C . ARG B 1 66 ? -2.367 40.719 34.469 1 91.06 66 ARG B C 1
ATOM 4087 O O . ARG B 1 66 ? -3.035 40.625 33.438 1 91.06 66 ARG B O 1
ATOM 4094 N N . ARG B 1 67 ? -2.469 41.75 35.281 1 90.56 67 ARG B N 1
ATOM 4095 C CA . ARG B 1 67 ? -3.361 42.844 34.938 1 90.56 67 ARG B CA 1
ATOM 4096 C C . ARG B 1 67 ? -2.84 43.594 33.719 1 90.56 67 ARG B C 1
ATOM 4098 O O . ARG B 1 67 ? -1.633 43.812 33.594 1 90.56 67 ARG B O 1
ATOM 4105 N N . PHE B 1 68 ? -3.791 43.969 32.875 1 94.06 68 PHE B N 1
ATOM 4106 C CA . PHE B 1 68 ? -3.426 44.688 31.656 1 94.06 68 PHE B CA 1
ATOM 4107 C C . PHE B 1 68 ? -2.975 46.094 31.969 1 94.06 68 PHE B C 1
ATOM 4109 O O . PHE B 1 68 ? -3.672 46.844 32.656 1 94.06 68 PHE B O 1
ATOM 4116 N N . VAL B 1 69 ? -1.781 46.5 31.516 1 93.56 69 VAL B N 1
ATOM 4117 C CA . VAL B 1 69 ? -1.22 47.812 31.656 1 93.56 69 VAL B CA 1
ATOM 4118 C C . VAL B 1 69 ? -1.147 48.5 30.297 1 93.56 69 VAL B C 1
ATOM 4120 O O . VAL B 1 69 ? -0.428 48.031 29.406 1 93.56 69 VAL B O 1
ATOM 4123 N N . PRO B 1 70 ? -1.926 49.5 30.109 1 93.12 70 PRO B N 1
ATOM 4124 C CA . PRO B 1 70 ? -1.852 50.219 28.844 1 93.12 70 PRO B CA 1
ATOM 4125 C C . PRO B 1 70 ? -0.46 50.781 28.562 1 93.12 70 PRO B C 1
ATOM 4127 O O . PRO B 1 70 ? 0.26 51.156 29.484 1 93.12 70 PRO B O 1
ATOM 4130 N N . ALA B 1 71 ? -0.119 50.812 27.25 1 92.81 71 ALA B N 1
ATOM 4131 C CA . ALA B 1 71 ? 1.162 51.375 26.859 1 92.81 71 ALA B CA 1
ATOM 4132 C C . ALA B 1 71 ? 1.294 52.812 27.359 1 92.81 71 ALA B C 1
ATOM 4134 O O . ALA B 1 71 ? 0.329 53.594 27.312 1 92.81 71 ALA B O 1
ATOM 4135 N N . PRO B 1 72 ? 2.482 53.156 27.938 1 88.44 72 PRO B N 1
ATOM 4136 C CA . PRO B 1 72 ? 2.676 54.531 28.406 1 88.44 72 PRO B CA 1
ATOM 4137 C C . PRO B 1 72 ? 2.627 55.531 27.25 1 88.44 72 PRO B C 1
ATOM 4139 O O . PRO B 1 72 ? 2.291 56.688 27.484 1 88.44 72 PRO B O 1
ATOM 4142 N N . SER B 1 73 ? 3.039 55.094 26.125 1 87.62 73 SER B N 1
ATOM 4143 C CA . SER B 1 73 ? 3.008 55.906 24.922 1 87.62 73 SER B CA 1
ATOM 4144 C C . SER B 1 73 ? 2.725 55.094 23.672 1 87.62 73 SER B C 1
ATOM 4146 O O . SER B 1 73 ? 3.201 53.938 23.562 1 87.62 73 SER B O 1
ATOM 4148 N N . PHE B 1 74 ? 1.948 55.688 22.75 1 86.5 74 PHE B N 1
ATOM 4149 C CA . PHE B 1 74 ? 1.638 54.969 21.516 1 86.5 74 PHE B CA 1
ATOM 4150 C C . PHE B 1 74 ? 2.512 55.469 20.375 1 86.5 74 PHE B C 1
ATOM 4152 O O . PHE B 1 74 ? 2.475 54.906 19.266 1 86.5 74 PHE B O 1
ATOM 4159 N N . THR B 1 75 ? 3.332 56.5 20.688 1 83.62 75 THR B N 1
ATOM 4160 C CA . THR B 1 75 ? 4.172 57.094 19.641 1 83.62 75 THR B CA 1
ATOM 4161 C C . THR B 1 75 ? 5.629 56.688 19.828 1 83.62 75 THR B C 1
ATOM 4163 O O . THR B 1 75 ? 6.453 56.875 18.938 1 83.62 75 THR B O 1
ATOM 4166 N N . THR B 1 76 ? 5.879 56.125 20.953 1 87.81 76 THR B N 1
ATOM 4167 C CA . THR B 1 76 ? 7.25 55.719 21.266 1 87.81 76 THR B CA 1
ATOM 4168 C C . THR B 1 76 ? 7.461 54.25 21 1 87.81 76 THR B C 1
ATOM 4170 O O . THR B 1 76 ? 6.523 53.438 21.094 1 87.81 76 THR B O 1
ATOM 4173 N N . GLU B 1 77 ? 8.688 53.969 20.719 1 90.12 77 GLU B N 1
ATOM 4174 C CA . GLU B 1 77 ? 9.039 52.562 20.484 1 90.12 77 GLU B CA 1
ATOM 4175 C C . GLU B 1 77 ? 8.883 51.719 21.75 1 90.12 77 GLU B C 1
ATOM 4177 O O . GLU B 1 77 ? 9.031 52.25 22.859 1 90.12 77 GLU B O 1
ATOM 4182 N N . ILE B 1 78 ? 8.617 50.469 21.531 1 91.69 78 ILE B N 1
ATOM 4183 C CA . ILE B 1 78 ? 8.352 49.562 22.625 1 91.69 78 ILE B CA 1
ATOM 4184 C C . ILE B 1 78 ? 9.539 49.531 23.562 1 91.69 78 ILE B C 1
ATOM 4186 O O . ILE B 1 78 ? 9.375 49.406 24.781 1 91.69 78 ILE B O 1
ATOM 4190 N N . GLU B 1 79 ? 10.758 49.656 23.078 1 92.31 79 GLU B N 1
ATOM 4191 C CA . GLU B 1 79 ? 11.992 49.594 23.859 1 92.31 79 GLU B CA 1
ATOM 4192 C C . GLU B 1 79 ? 12.078 50.719 24.891 1 92.31 79 GLU B C 1
ATOM 4194 O O . GLU B 1 79 ? 12.789 50.594 25.891 1 92.31 79 GLU B O 1
ATOM 4199 N N . LYS B 1 80 ? 11.336 51.719 24.703 1 93.12 80 LYS B N 1
ATOM 4200 C CA . LYS B 1 80 ? 11.422 52.875 25.578 1 93.12 80 LYS B CA 1
ATOM 4201 C C . LYS B 1 80 ? 10.242 52.938 26.547 1 93.12 80 LYS B C 1
ATOM 4203 O O . LYS B 1 80 ? 10.148 53.844 27.375 1 93.12 80 LYS B O 1
ATOM 4208 N N . TRP B 1 81 ? 9.328 51.969 26.469 1 93.69 81 TRP B N 1
ATOM 4209 C CA . TRP B 1 81 ? 8.141 51.969 27.312 1 93.69 81 TRP B CA 1
ATOM 4210 C C . TRP B 1 81 ? 8.523 51.906 28.781 1 93.69 81 TRP B C 1
ATOM 4212 O O . TRP B 1 81 ? 7.938 52.594 29.625 1 93.69 81 TRP B O 1
ATOM 4222 N N . ALA B 1 82 ? 9.484 51.094 29.094 1 93.56 82 ALA B N 1
ATOM 4223 C CA . ALA B 1 82 ? 9.898 50.938 30.484 1 93.56 82 ALA B CA 1
ATOM 4224 C C . ALA B 1 82 ? 10.391 52.25 31.078 1 93.56 82 ALA B C 1
ATOM 4226 O O . ALA B 1 82 ? 10.203 52.5 32.281 1 93.56 82 ALA B O 1
ATOM 4227 N N . GLU B 1 83 ? 11.008 53.031 30.297 1 92.12 83 GLU B N 1
ATOM 4228 C CA . GLU B 1 83 ? 11.539 54.312 30.75 1 92.12 83 GLU B CA 1
ATOM 4229 C C . GLU B 1 83 ? 10.422 55.281 31.109 1 92.12 83 GLU B C 1
ATOM 4231 O O . GLU B 1 83 ? 10.617 56.188 31.922 1 92.12 83 GLU B O 1
ATOM 4236 N N . LEU B 1 84 ? 9.336 55.094 30.516 1 90.12 84 LEU B N 1
ATOM 4237 C CA . LEU B 1 84 ? 8.219 56 30.703 1 90.12 84 LEU B CA 1
ATOM 4238 C C . LEU B 1 84 ? 7.371 55.594 31.906 1 90.12 84 LEU B C 1
ATOM 4240 O O . LEU B 1 84 ? 6.508 56.344 32.344 1 90.12 84 LEU B O 1
ATOM 4244 N N . VAL B 1 85 ? 7.605 54.438 32.406 1 91.19 85 VAL B N 1
ATOM 4245 C CA . VAL B 1 85 ? 6.926 54 33.625 1 91.19 85 VAL B CA 1
ATOM 4246 C C . VAL B 1 85 ? 7.5 54.75 34.812 1 91.19 85 VAL B C 1
ATOM 4248 O O . VAL B 1 85 ? 8.719 54.906 34.938 1 91.19 85 VAL B O 1
ATOM 4251 N N . PRO B 1 86 ? 6.625 55.219 35.688 1 86.12 86 PRO B N 1
ATOM 4252 C CA . PRO B 1 86 ? 7.094 56 36.812 1 86.12 86 PRO B CA 1
ATOM 4253 C C . PRO B 1 86 ? 8.023 55.25 37.75 1 86.12 86 PRO B C 1
ATOM 4255 O O . PRO B 1 86 ? 7.816 54.031 37.969 1 86.12 86 PRO B O 1
ATOM 4258 N N . ILE B 1 87 ? 9.008 55.969 38.281 1 85.88 87 ILE B N 1
ATOM 4259 C CA . ILE B 1 87 ? 9.938 55.375 39.219 1 85.88 87 ILE B CA 1
ATOM 4260 C C . ILE B 1 87 ? 9.258 55.281 40.594 1 85.88 87 ILE B C 1
ATOM 4262 O O . ILE B 1 87 ? 8.539 56.188 41.031 1 85.88 87 ILE B O 1
ATOM 4266 N N . ASN B 1 88 ? 9.438 54.125 41.125 1 82.5 88 ASN B N 1
ATOM 4267 C CA . ASN B 1 88 ? 8.984 53.969 42.5 1 82.5 88 ASN B CA 1
ATOM 4268 C C . ASN B 1 88 ? 9.961 54.656 43.469 1 82.5 88 ASN B C 1
ATOM 4270 O O . ASN B 1 88 ? 10.93 54.031 43.906 1 82.5 88 ASN B O 1
ATOM 4274 N N . LYS B 1 89 ? 9.656 55.719 43.781 1 73.44 89 LYS B N 1
ATOM 4275 C CA . LYS B 1 89 ? 10.562 56.562 44.594 1 73.44 89 LYS B CA 1
ATOM 4276 C C . LYS B 1 89 ? 10.75 55.969 45.969 1 73.44 89 LYS B C 1
ATOM 4278 O O . LYS B 1 89 ? 11.844 56.031 46.531 1 73.44 89 LYS B O 1
ATOM 4283 N N . MET B 1 90 ? 9.688 55.469 46.5 1 70.25 90 MET B N 1
ATOM 4284 C CA . MET B 1 90 ? 9.758 54.906 47.844 1 70.25 90 MET B CA 1
ATOM 4285 C C . MET B 1 90 ? 10.742 53.75 47.906 1 70.25 90 MET B C 1
ATOM 4287 O O . MET B 1 90 ? 11.609 53.719 48.781 1 70.25 90 MET B O 1
ATOM 4291 N N . VAL B 1 91 ? 10.641 52.938 46.969 1 75.5 91 VAL B N 1
ATOM 4292 C CA . VAL B 1 91 ? 11.516 51.781 46.938 1 75.5 91 VAL B CA 1
ATOM 4293 C C . VAL B 1 91 ? 12.945 52.219 46.594 1 75.5 91 VAL B C 1
ATOM 4295 O O . VAL B 1 91 ? 13.906 51.656 47.156 1 75.5 91 VAL B O 1
ATOM 4298 N N . ASN B 1 92 ? 13.008 53.156 45.781 1 74.5 92 ASN B N 1
ATOM 4299 C CA . ASN B 1 92 ? 14.32 53.656 45.406 1 74.5 92 ASN B CA 1
ATOM 4300 C C . ASN B 1 92 ? 15.039 54.281 46.594 1 74.5 92 ASN B C 1
ATOM 4302 O O . ASN B 1 92 ? 16.25 54.094 46.75 1 74.5 92 ASN B O 1
ATOM 4306 N N . MET B 1 93 ? 14.305 54.875 47.344 1 68.38 93 MET B N 1
ATOM 4307 C CA . MET B 1 93 ? 14.844 55.5 48.562 1 68.38 93 MET B CA 1
ATOM 4308 C C . MET B 1 93 ? 15.336 54.469 49.562 1 68.38 93 MET B C 1
ATOM 4310 O O . MET B 1 93 ? 16.391 54.625 50.156 1 68.38 93 MET B O 1
ATOM 4314 N N . LEU B 1 94 ? 14.508 53.531 49.688 1 67.12 94 LEU B N 1
ATOM 4315 C CA . LEU B 1 94 ? 14.867 52.5 50.656 1 67.12 94 LEU B CA 1
ATOM 4316 C C . LEU B 1 94 ? 16.125 51.75 50.188 1 67.12 94 LEU B C 1
ATOM 4318 O O . LEU B 1 94 ? 16.922 51.312 51.031 1 67.12 94 LEU B O 1
ATOM 4322 N N . ASN B 1 95 ? 16.312 51.781 48.938 1 64.62 95 ASN B N 1
ATOM 4323 C CA . ASN B 1 95 ? 17.469 51.094 48.344 1 64.62 95 ASN B CA 1
ATOM 4324 C C . ASN B 1 95 ? 18.734 51.969 48.469 1 64.62 95 ASN B C 1
ATOM 4326 O O . ASN B 1 95 ? 19.797 51.438 48.781 1 64.62 95 ASN B O 1
ATOM 4330 N N . GLU B 1 96 ? 18.516 53.375 47.969 1 64.75 96 GLU B N 1
ATOM 4331 C CA . GLU B 1 96 ? 19.672 54.25 47.969 1 64.75 96 GLU B CA 1
ATOM 4332 C C . GLU B 1 96 ? 19.734 55.094 49.219 1 64.75 96 GLU B C 1
ATOM 4334 O O . GLU B 1 96 ? 18.859 55.938 49.469 1 64.75 96 GLU B O 1
ATOM 4339 N N . LYS B 1 97 ? 19.922 54.562 50.312 1 67.81 97 LYS B N 1
ATOM 4340 C CA . LYS B 1 97 ? 20.031 55.25 51.594 1 67.81 97 LYS B CA 1
ATOM 4341 C C . LYS B 1 97 ? 20.828 56.531 51.469 1 67.81 97 LYS B C 1
ATOM 4343 O O . LYS B 1 97 ? 21.578 56.906 52.375 1 67.81 97 LYS B O 1
ATOM 4348 N N . CYS B 1 98 ? 20.719 57.219 50.188 1 72.88 98 CYS B N 1
ATOM 4349 C CA . CYS B 1 98 ? 21.562 58.375 50.031 1 72.88 98 CYS B CA 1
ATOM 4350 C C . CYS B 1 98 ? 20.734 59.656 49.875 1 72.88 98 CYS B C 1
ATOM 4352 O O . CYS B 1 98 ? 19.578 59.594 49.438 1 72.88 98 CYS B O 1
ATOM 4354 N N . CYS B 1 99 ? 21.172 60.812 50.281 1 77.31 99 CYS B N 1
ATOM 4355 C CA . CYS B 1 99 ? 20.547 62.125 50.156 1 77.31 99 CYS B CA 1
ATOM 4356 C C . CYS B 1 99 ? 20.516 62.594 48.719 1 77.31 99 CYS B C 1
ATOM 4358 O O . CYS B 1 99 ? 21.562 62.688 48.062 1 77.31 99 CYS B O 1
ATOM 4360 N N . ASP B 1 100 ? 19.391 62.938 48.062 1 77.12 100 ASP B N 1
ATOM 4361 C CA . ASP B 1 100 ? 19.203 63.375 46.688 1 77.12 100 ASP B CA 1
ATOM 4362 C C . ASP B 1 100 ? 19.844 64.75 46.438 1 77.12 100 ASP B C 1
ATOM 4364 O O . ASP B 1 100 ? 20.422 65 45.375 1 77.12 100 ASP B O 1
ATOM 4368 N N . ALA B 1 101 ? 19.734 65.625 47.438 1 80.19 101 ALA B N 1
ATOM 4369 C CA . ALA B 1 101 ? 20.312 66.938 47.344 1 80.19 101 ALA B CA 1
ATOM 4370 C C . ALA B 1 101 ? 21.828 66.875 47.281 1 80.19 101 ALA B C 1
ATOM 4372 O O . ALA B 1 101 ? 22.453 67.562 46.438 1 80.19 101 ALA B O 1
ATOM 4373 N N . CYS B 1 102 ? 22.281 66.062 48.125 1 81.31 102 CYS B N 1
ATOM 4374 C CA . CYS B 1 102 ? 23.734 65.938 48.156 1 81.31 102 CYS B CA 1
ATOM 4375 C C . CYS B 1 102 ? 24.25 65.25 46.906 1 81.31 102 CYS B C 1
ATOM 4377 O O . CYS B 1 102 ? 25.344 65.562 46.406 1 81.31 102 CYS B O 1
ATOM 4379 N N . LYS B 1 103 ? 23.5 64.312 46.406 1 80 103 LYS B N 1
ATOM 4380 C CA . LYS B 1 103 ? 23.891 63.531 45.219 1 80 103 LYS B CA 1
ATOM 4381 C C . LYS B 1 103 ? 24.062 64.5 44.031 1 80 103 LYS B C 1
ATOM 4383 O O . LYS B 1 103 ? 24.969 64.312 43.188 1 80 103 LYS B O 1
ATOM 4388 N N . ARG B 1 104 ? 23.266 65.5 43.906 1 80.44 104 ARG B N 1
ATOM 4389 C CA . ARG B 1 104 ? 23.344 66.5 42.844 1 80.44 104 ARG B CA 1
ATOM 4390 C C . ARG B 1 104 ? 24.625 67.312 42.906 1 80.44 104 ARG B C 1
ATOM 4392 O O . ARG B 1 104 ? 25.109 67.812 41.906 1 80.44 104 ARG B O 1
ATOM 4399 N N . ALA B 1 105 ? 25.125 67.375 44.031 1 77.75 105 ALA B N 1
ATOM 4400 C CA . ALA B 1 105 ? 26.391 68.062 44.25 1 77.75 105 ALA B CA 1
ATOM 4401 C C . ALA B 1 105 ? 27.562 67.125 44.312 1 77.75 105 ALA B C 1
ATOM 4403 O O . ALA B 1 105 ? 28.641 67.438 44.781 1 77.75 105 ALA B O 1
ATOM 4404 N N . ASP B 1 106 ? 27.391 65.875 43.938 1 80.81 106 ASP B N 1
ATOM 4405 C CA . ASP B 1 106 ? 28.375 64.812 43.875 1 80.81 106 ASP B CA 1
ATOM 4406 C C . ASP B 1 106 ? 28.875 64.438 45.25 1 80.81 106 ASP B C 1
ATOM 4408 O O . ASP B 1 106 ? 30.062 64.125 45.438 1 80.81 106 ASP B O 1
ATOM 4412 N N . GLU B 1 107 ? 28.125 64.562 46.219 1 79.94 107 GLU B N 1
ATOM 4413 C CA . GLU B 1 107 ? 28.406 64.062 47.562 1 79.94 107 GLU B CA 1
ATOM 4414 C C . GLU B 1 107 ? 27.5 62.906 47.969 1 79.94 107 GLU B C 1
ATOM 4416 O O . GLU B 1 107 ? 26.359 62.812 47.5 1 79.94 107 GLU B O 1
ATOM 4421 N N . GLU B 1 108 ? 28.078 61.906 48.75 1 77.31 108 GLU B N 1
ATOM 4422 C CA . GLU B 1 108 ? 27.281 60.781 49.188 1 77.31 108 GLU B CA 1
ATOM 4423 C C . GLU B 1 108 ? 27 60.844 50.688 1 77.31 108 GLU B C 1
ATOM 4425 O O . GLU B 1 108 ? 27.922 60.688 51.5 1 77.31 108 GLU B O 1
ATOM 4430 N N . GLU B 1 109 ? 25.812 61.312 50.969 1 80.38 109 GLU B N 1
ATOM 4431 C CA . GLU B 1 109 ? 25.391 61.312 52.375 1 80.38 109 GLU B CA 1
ATOM 4432 C C . GLU B 1 109 ? 24.172 60.406 52.594 1 80.38 109 GLU B C 1
ATOM 4434 O O . GLU B 1 109 ? 23.375 60.219 51.656 1 80.38 109 GLU B O 1
ATOM 4439 N N . VAL B 1 110 ? 24.125 59.812 53.688 1 81.62 110 VAL B N 1
ATOM 4440 C CA . VAL B 1 110 ? 23.016 58.938 54.031 1 81.62 110 VAL B CA 1
ATOM 4441 C C . VAL B 1 110 ? 21.766 59.75 54.312 1 81.62 110 VAL B C 1
ATOM 4443 O O . VAL B 1 110 ? 21.812 60.719 55.094 1 81.62 110 VAL B O 1
ATOM 4446 N N . ALA B 1 111 ? 20.719 59.469 53.656 1 80.75 111 ALA B N 1
ATOM 4447 C CA . ALA B 1 111 ? 19.469 60.188 53.844 1 80.75 111 ALA B CA 1
ATOM 4448 C C . ALA B 1 111 ? 18.812 59.812 55.188 1 80.75 111 ALA B C 1
ATOM 4450 O O . ALA B 1 111 ? 18.844 58.656 55.594 1 80.75 111 ALA B O 1
ATOM 4451 N N . SER B 1 112 ? 18.359 60.781 55.906 1 80.12 112 SER B N 1
ATOM 4452 C CA . SER B 1 112 ? 17.703 60.531 57.188 1 80.12 112 SER B CA 1
ATOM 4453 C C . SER B 1 112 ? 16.203 60.812 57.094 1 80.12 112 SER B C 1
ATOM 4455 O O . SER B 1 112 ? 15.406 60.25 57.844 1 80.12 112 SER B O 1
ATOM 4457 N N . ASP B 1 113 ? 15.789 61.781 56.219 1 79.62 113 ASP B N 1
ATOM 4458 C CA . ASP B 1 113 ? 14.398 62.219 56.094 1 79.62 113 ASP B CA 1
ATOM 4459 C C . ASP B 1 113 ? 13.922 62.188 54.656 1 79.62 113 ASP B C 1
ATOM 4461 O O . ASP B 1 113 ? 14.742 62.219 53.719 1 79.62 113 ASP B O 1
ATOM 4465 N N . TRP B 1 114 ? 12.594 62.156 54.5 1 78.19 114 TRP B N 1
ATOM 4466 C CA . TRP B 1 114 ? 11.938 62.188 53.188 1 78.19 114 TRP B CA 1
ATOM 4467 C C . TRP B 1 114 ? 10.906 63.281 53.125 1 78.19 114 TRP B C 1
ATOM 4469 O O . TRP B 1 114 ? 10.094 63.469 54.031 1 78.19 114 TRP B O 1
ATOM 4479 N N . CYS B 1 115 ? 11.07 64.062 52.062 1 76.75 115 CYS B N 1
ATOM 4480 C CA . CYS B 1 115 ? 10.086 65.125 51.875 1 76.75 115 CYS B CA 1
ATOM 4481 C C . CYS B 1 115 ? 8.906 64.625 51.031 1 76.75 115 CYS B C 1
ATOM 4483 O O . CYS B 1 115 ? 9.078 64.188 49.906 1 76.75 115 CYS B O 1
ATOM 4485 N N . LYS B 1 116 ? 7.777 64.688 51.5 1 70.44 116 LYS B N 1
ATOM 4486 C CA . LYS B 1 116 ? 6.562 64.188 50.875 1 70.44 116 LYS B CA 1
ATOM 4487 C C . LYS B 1 116 ? 6.242 65 49.625 1 70.44 116 LYS B C 1
ATOM 4489 O O . LYS B 1 116 ? 5.766 64.438 48.625 1 70.44 116 LYS B O 1
ATOM 4494 N N . SER B 1 117 ? 6.59 66.25 49.719 1 66.94 117 SER B N 1
ATOM 4495 C CA . SER B 1 117 ? 6.238 67.188 48.656 1 66.94 117 SER B CA 1
ATOM 4496 C C . SER B 1 117 ? 7.227 67.125 47.5 1 66.9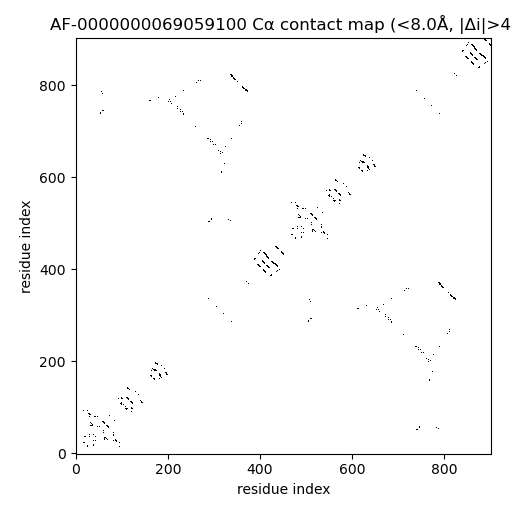4 117 SER B C 1
ATOM 4498 O O . SER B 1 117 ? 6.832 67.062 46.312 1 66.94 117 SER B O 1
ATOM 4500 N N . CYS B 1 118 ? 8.438 67 47.781 1 65.94 118 CYS B N 1
ATOM 4501 C CA . CYS B 1 118 ? 9.492 67 46.781 1 65.94 118 CYS B CA 1
ATOM 4502 C C . CYS B 1 118 ? 9.766 65.562 46.312 1 65.94 118 CYS B C 1
ATOM 4504 O O . CYS B 1 118 ? 10.406 65.375 45.281 1 65.94 118 CYS B O 1
ATOM 4506 N N . LEU B 1 119 ? 9.297 64.562 47.125 1 70.44 119 LEU B N 1
ATOM 4507 C CA . LEU B 1 119 ? 9.562 63.188 46.906 1 70.44 119 LEU B CA 1
ATOM 4508 C C . LEU B 1 119 ? 11.062 62.906 46.812 1 70.44 119 LEU B C 1
ATOM 4510 O O . LEU B 1 119 ? 11.508 62.156 45.938 1 70.44 119 LEU B O 1
ATOM 4514 N N . GLU B 1 120 ? 11.781 63.594 47.688 1 73.94 120 GLU B N 1
ATOM 4515 C CA . GLU B 1 120 ? 13.227 63.438 47.719 1 73.94 120 GLU B CA 1
ATOM 4516 C C . GLU B 1 120 ? 13.727 63.062 49.094 1 73.94 120 GLU B C 1
ATOM 4518 O O . GLU B 1 120 ? 13.102 63.375 50.094 1 73.94 120 GLU B O 1
ATOM 4523 N N . SER B 1 121 ? 14.812 62.312 49.125 1 77.69 121 SER B N 1
ATOM 4524 C CA . SER B 1 121 ? 15.5 61.969 50.375 1 77.69 121 SER B CA 1
ATOM 4525 C C . SER B 1 121 ? 16.547 63 50.75 1 77.69 121 SER B C 1
ATOM 4527 O O . SER B 1 121 ? 17.281 63.5 49.875 1 77.69 121 SER B O 1
ATOM 4529 N N . LEU B 1 122 ? 16.5 63.375 51.938 1 84.12 122 LEU B N 1
ATOM 4530 C CA . LEU B 1 122 ? 17.406 64.438 52.438 1 84.12 122 LEU B CA 1
ATOM 4531 C C . LEU B 1 122 ? 18.203 63.906 53.625 1 84.12 122 LEU B C 1
ATOM 4533 O O . LEU B 1 122 ? 17.688 63.188 54.469 1 84.12 122 LEU B O 1
ATOM 4537 N N . CYS B 1 123 ? 19.422 64.25 53.594 1 85 123 CYS B N 1
ATOM 4538 C CA . CYS B 1 123 ? 20.234 63.938 54.781 1 85 123 CYS B CA 1
ATOM 4539 C C . CYS B 1 123 ? 19.938 64.938 55.875 1 85 123 CYS B C 1
ATOM 4541 O O . CYS B 1 123 ? 19.172 65.875 55.688 1 85 123 CYS B O 1
ATOM 4543 N N . GLY B 1 124 ? 20.516 64.75 57.031 1 86.12 124 GLY B N 1
ATOM 4544 C CA . GLY B 1 124 ? 20.281 65.562 58.156 1 86.12 124 GLY B CA 1
ATOM 4545 C C . GLY B 1 124 ? 20.453 67.062 57.875 1 86.12 124 GLY B C 1
ATOM 4546 O O . GLY B 1 124 ? 19.516 67.875 58 1 86.12 124 GLY B O 1
ATOM 4547 N N . PRO B 1 125 ? 21.578 67.375 57.312 1 89.19 125 PRO B N 1
ATOM 4548 C CA . PRO B 1 125 ? 21.844 68.812 57 1 89.19 125 PRO B CA 1
ATOM 4549 C C . PRO B 1 125 ? 20.922 69.312 55.906 1 89.19 125 PRO B C 1
ATOM 4551 O O . PRO B 1 125 ? 20.438 70.438 56 1 89.19 125 PRO B O 1
ATOM 4554 N N . CYS B 1 126 ? 20.656 68.562 54.969 1 88.62 126 CYS B N 1
ATOM 4555 C CA . CYS B 1 126 ? 19.797 69 53.875 1 88.62 126 CYS B CA 1
ATOM 4556 C C . CYS B 1 126 ? 18.344 69.125 54.312 1 88.62 126 CYS B C 1
ATOM 4558 O O . CYS B 1 126 ? 17.641 70.062 53.875 1 88.62 126 CYS B O 1
ATOM 4560 N N . ALA B 1 127 ? 17.953 68.312 55.219 1 89.06 127 ALA B N 1
ATOM 4561 C CA . ALA B 1 127 ? 16.609 68.375 55.781 1 89.06 127 ALA B CA 1
ATOM 4562 C C . ALA B 1 127 ? 16.438 69.688 56.562 1 89.06 127 ALA B C 1
ATOM 4564 O O . ALA B 1 127 ? 15.398 70.312 56.469 1 89.06 127 ALA B O 1
ATOM 4565 N N . LYS B 1 128 ? 17.453 70 57.25 1 87.69 128 LYS B N 1
ATOM 4566 C CA . LYS B 1 128 ? 17.422 71.25 58.031 1 87.69 128 LYS B CA 1
ATOM 4567 C C . LYS B 1 128 ? 17.344 72.438 57.125 1 87.69 128 LYS B C 1
ATOM 4569 O O . LYS B 1 128 ? 16.547 73.375 57.375 1 87.69 128 LYS B O 1
ATOM 4574 N N . ALA B 1 129 ? 18.125 72.375 56.094 1 87.94 129 ALA B N 1
ATOM 4575 C CA . ALA B 1 129 ? 18.094 73.438 55.125 1 87.94 129 ALA B CA 1
ATOM 4576 C C . ALA B 1 129 ? 16.734 73.5 54.438 1 87.94 129 ALA B C 1
ATOM 4578 O O . ALA B 1 129 ? 16.234 74.625 54.188 1 87.94 129 ALA B O 1
ATOM 4579 N N . HIS B 1 130 ? 16.172 72.438 54.125 1 86.12 130 HIS B N 1
ATOM 4580 C CA . HIS B 1 130 ? 14.875 72.312 53.469 1 86.12 130 HIS B CA 1
ATOM 4581 C C . HIS B 1 130 ? 13.781 72.938 54.312 1 86.12 130 HIS B C 1
ATOM 4583 O O . HIS B 1 130 ? 12.93 73.688 53.781 1 86.12 130 HIS B O 1
ATOM 4589 N N . LYS B 1 131 ? 13.844 72.812 55.562 1 86.06 131 LYS B N 1
ATOM 4590 C CA . LYS B 1 131 ? 12.852 73.375 56.5 1 86.06 131 LYS B CA 1
ATOM 4591 C C . LYS B 1 131 ? 13.047 74.875 56.688 1 86.06 131 LYS B C 1
ATOM 4593 O O . LYS B 1 131 ? 12.102 75.562 57.031 1 86.06 131 LYS B O 1
ATOM 4598 N N . ARG B 1 132 ? 14.195 75.25 56.344 1 84.94 132 ARG B N 1
ATOM 4599 C CA . ARG B 1 132 ? 14.516 76.688 56.594 1 84.94 132 ARG B CA 1
ATOM 4600 C C . ARG B 1 132 ? 14.266 77.5 55.312 1 84.94 132 ARG B C 1
ATOM 4602 O O . ARG B 1 132 ? 14.148 78.75 55.406 1 84.94 132 ARG B O 1
ATOM 4609 N N . ASN B 1 133 ? 14.219 76.812 54.281 1 79.5 133 ASN B N 1
ATOM 4610 C CA . ASN B 1 133 ? 13.984 77.5 53 1 79.5 133 ASN B CA 1
ATOM 4611 C C . ASN B 1 133 ? 12.531 78 52.875 1 79.5 133 ASN B C 1
ATOM 4613 O O . ASN B 1 133 ? 11.609 77.25 53.188 1 79.5 133 ASN B O 1
ATOM 4617 N N . VAL B 1 134 ? 12.25 79.125 52.406 1 78.31 134 VAL B N 1
ATOM 4618 C CA . VAL B 1 134 ? 10.93 79.75 52.344 1 78.31 134 VAL B CA 1
ATOM 4619 C C . VAL B 1 134 ? 10.031 79 51.406 1 78.31 134 VAL B C 1
ATOM 4621 O O . VAL B 1 134 ? 8.82 78.875 51.625 1 78.31 134 VAL B O 1
ATOM 4624 N N . PHE B 1 135 ? 10.625 78.375 50.5 1 74.25 135 PHE B N 1
ATOM 4625 C CA . PHE B 1 135 ? 9.828 77.688 49.469 1 74.25 135 PHE B CA 1
ATOM 4626 C C . PHE B 1 135 ? 9.445 76.312 49.938 1 74.25 135 PHE B C 1
ATOM 4628 O O . PHE B 1 135 ? 8.43 75.75 49.5 1 74.25 135 PHE B O 1
ATOM 4635 N N . THR B 1 136 ? 10.266 75.688 50.906 1 79.12 136 THR B N 1
ATOM 4636 C CA . THR B 1 136 ? 10.047 74.312 51.219 1 79.12 136 THR B CA 1
ATOM 4637 C C . THR B 1 136 ? 9.688 74.125 52.688 1 79.12 136 THR B C 1
ATOM 4639 O O . THR B 1 136 ? 9.469 73 53.156 1 79.12 136 THR B O 1
ATOM 4642 N N . GLN B 1 137 ? 9.586 75.188 53.375 1 81.62 137 GLN B N 1
ATOM 4643 C CA . GLN B 1 137 ? 9.398 75.125 54.844 1 81.62 137 GLN B CA 1
ATOM 4644 C C . GLN B 1 137 ? 8.094 74.438 55.219 1 81.62 137 GLN B C 1
ATOM 4646 O O . GLN B 1 137 ? 7.984 73.875 56.281 1 81.62 137 GLN B O 1
ATOM 4651 N N . LYS B 1 138 ? 7.148 74.438 54.312 1 76.12 138 LYS B N 1
ATOM 4652 C CA . LYS B 1 138 ? 5.852 73.875 54.625 1 76.12 138 LYS B CA 1
ATOM 4653 C C . LYS B 1 138 ? 5.809 72.375 54.219 1 76.12 138 LYS B C 1
ATOM 4655 O O . LYS B 1 138 ? 4.812 71.688 54.438 1 76.12 138 LYS B O 1
ATOM 4660 N N . HIS B 1 139 ? 6.902 71.938 53.75 1 78.88 139 HIS B N 1
ATOM 4661 C CA . HIS B 1 139 ? 6.91 70.562 53.312 1 78.88 139 HIS B CA 1
ATOM 4662 C C . HIS B 1 139 ? 6.984 69.625 54.531 1 78.88 139 HIS B C 1
ATOM 4664 O O . HIS B 1 139 ? 7.605 69.938 55.531 1 78.88 139 HIS B O 1
ATOM 4670 N N . GLU B 1 140 ? 6.273 68.562 54.438 1 80.19 140 GLU B N 1
ATOM 4671 C CA . GLU B 1 140 ? 6.312 67.5 55.469 1 80.19 140 GLU B CA 1
ATOM 4672 C C . GLU B 1 140 ? 7.465 66.562 55.25 1 80.19 140 GLU B C 1
ATOM 4674 O O . GLU B 1 140 ? 7.559 65.938 54.219 1 80.19 140 GLU B O 1
ATOM 4679 N N . LEU B 1 141 ? 8.328 66.562 56.25 1 80.38 141 LEU B N 1
ATOM 4680 C CA . LEU B 1 141 ? 9.445 65.625 56.188 1 80.38 141 LEU B CA 1
ATOM 4681 C C . LEU B 1 141 ? 9.18 64.375 57.062 1 80.38 141 LEU B C 1
ATOM 4683 O O . LEU B 1 141 ? 8.727 64.562 58.219 1 80.38 141 LEU B O 1
ATOM 4687 N N . ILE B 1 142 ? 9.281 63.219 56.5 1 75.81 142 ILE B N 1
ATOM 4688 C CA . ILE B 1 142 ? 9.078 61.938 57.219 1 75.81 142 ILE B CA 1
ATOM 4689 C C . ILE B 1 142 ? 10.422 61.25 57.438 1 75.81 142 ILE B C 1
ATOM 4691 O O . ILE B 1 142 ? 11.195 61.094 56.469 1 75.81 142 ILE B O 1
ATOM 4695 N N . PRO B 1 143 ? 10.695 60.938 58.625 1 75.5 143 PRO B N 1
ATOM 4696 C CA . PRO B 1 143 ? 11.93 60.188 58.844 1 75.5 143 PRO B CA 1
ATOM 4697 C C . PRO B 1 143 ? 11.938 58.844 58.125 1 75.5 143 PRO B C 1
ATOM 4699 O O . PRO B 1 143 ? 10.938 58.125 58.156 1 75.5 143 PRO B O 1
ATOM 4702 N N . ILE B 1 144 ? 13.008 58.531 57.406 1 69.94 144 ILE B N 1
ATOM 4703 C CA . ILE B 1 144 ? 13.133 57.344 56.562 1 69.94 144 ILE B CA 1
ATOM 4704 C C . ILE B 1 144 ? 12.977 56.094 57.438 1 69.94 144 ILE B C 1
ATOM 4706 O O . ILE B 1 144 ? 12.469 55.062 56.969 1 69.94 144 ILE B O 1
ATOM 4710 N N . GLU B 1 145 ? 13.383 56.219 58.688 1 65.19 145 GLU B N 1
ATOM 4711 C CA . GLU B 1 145 ? 13.211 55.094 59.594 1 65.19 145 GLU B CA 1
ATOM 4712 C C . GLU B 1 145 ? 11.734 54.75 59.812 1 65.19 145 GLU B C 1
ATOM 4714 O O . GLU B 1 145 ? 11.383 53.594 60.031 1 65.19 145 GLU B O 1
ATOM 4719 N N . ASN B 1 146 ? 10.852 55.719 59.625 1 56.62 146 ASN B N 1
ATOM 4720 C CA . ASN B 1 146 ? 9.43 55.531 59.875 1 56.62 146 ASN B CA 1
ATOM 4721 C C . ASN B 1 146 ? 8.68 55.156 58.594 1 56.62 146 ASN B C 1
ATOM 4723 O O . ASN B 1 146 ? 7.461 55 58.625 1 56.62 146 ASN B O 1
ATOM 4727 N N . PHE B 1 147 ? 9.242 55.25 57.594 1 52.28 147 PHE B N 1
ATOM 4728 C CA . PHE B 1 147 ? 8.617 55.031 56.281 1 52.28 147 PHE B CA 1
ATOM 4729 C C . PHE B 1 147 ? 8 53.625 56.219 1 52.28 147 PHE B C 1
ATOM 4731 O O . PHE B 1 147 ? 7 53.438 55.531 1 52.28 147 PHE B O 1
ATOM 4738 N N . GLN B 1 148 ? 8.656 52.719 56.844 1 47.75 148 GLN B N 1
ATOM 4739 C CA . GLN B 1 148 ? 8.008 51.438 56.844 1 47.75 148 GLN B CA 1
ATOM 4740 C C . GLN B 1 148 ? 6.562 51.531 57.312 1 47.75 148 GLN B C 1
ATOM 4742 O O . GLN B 1 148 ? 5.703 50.781 56.844 1 47.75 148 GLN B O 1
ATOM 4747 N N . LYS B 1 149 ? 6.227 52.406 58.188 1 46.03 149 LYS B N 1
ATOM 4748 C CA . LYS B 1 149 ? 4.898 52.469 58.781 1 46.03 149 LYS B CA 1
ATOM 4749 C C . LYS B 1 149 ? 3.949 53.312 57.938 1 46.03 149 LYS B C 1
ATOM 4751 O O . LYS B 1 149 ? 2.732 53.125 57.969 1 46.03 149 LYS B O 1
ATOM 4756 N N . VAL B 1 150 ? 4.359 54.25 57.219 1 41.91 150 VAL B N 1
ATOM 4757 C CA . VAL B 1 150 ? 3.479 55.188 56.531 1 41.91 150 VAL B CA 1
ATOM 4758 C C . VAL B 1 150 ? 2.893 54.5 55.281 1 41.91 150 VAL B C 1
ATOM 4760 O O . VAL B 1 150 ? 1.951 55.031 54.688 1 41.91 150 VAL B O 1
ATOM 4763 N N . SER B 1 151 ? 3.428 53.469 54.844 1 41.47 151 SER B N 1
ATOM 4764 C CA . SER B 1 151 ? 2.926 52.969 53.562 1 41.47 151 SER B CA 1
ATOM 4765 C C . SER B 1 151 ? 1.431 52.656 53.625 1 41.47 151 SER B C 1
ATOM 4767 O O . SER B 1 151 ? 0.786 52.469 52.594 1 41.47 151 SER B O 1
ATOM 4769 N N . GLU B 1 152 ? 0.949 52.281 54.844 1 36.38 152 GLU B N 1
ATOM 4770 C CA . GLU B 1 152 ? -0.432 51.781 54.844 1 36.38 152 GLU B CA 1
ATOM 4771 C C . GLU B 1 152 ? -1.407 52.938 54.531 1 36.38 152 GLU B C 1
ATOM 4773 O O . GLU B 1 152 ? -2.455 52.688 53.938 1 36.38 152 GLU B O 1
ATOM 4778 N N . GLU B 1 153 ? -1.303 54.031 55.25 1 35.03 153 GLU B N 1
ATOM 4779 C CA . GLU B 1 153 ? -2.383 55.031 55.219 1 35.03 153 GLU B CA 1
ATOM 4780 C C . GLU B 1 153 ? -2.445 55.75 53.906 1 35.03 153 GLU B C 1
ATOM 4782 O O . GLU B 1 153 ? -3.416 56.469 53.625 1 35.03 153 GLU B O 1
ATOM 4787 N N . SER B 1 154 ? -1.365 56.031 53.281 1 34.03 154 SER B N 1
ATOM 4788 C CA . SER B 1 154 ? -1.496 56.875 52.094 1 34.03 154 SER B CA 1
ATOM 4789 C C . SER B 1 154 ? -2.125 56.125 50.938 1 34.03 154 SER B C 1
ATOM 4791 O O . SER B 1 154 ? -1.483 55.906 49.906 1 34.03 154 SER B O 1
ATOM 4793 N N . GLU B 1 155 ? -2.545 55 51.094 1 35.06 155 GLU B N 1
ATOM 4794 C CA . GLU B 1 155 ? -3.312 54.531 49.938 1 35.06 155 GLU B CA 1
ATOM 4795 C C . GLU B 1 155 ? -4.148 55.656 49.344 1 35.06 155 GLU B C 1
ATOM 4797 O O . GLU B 1 155 ? -4.902 55.406 48.375 1 35.06 155 GLU B O 1
ATOM 4802 N N . SER B 1 156 ? -4.68 56.5 50.312 1 33.47 156 SER B N 1
ATOM 4803 C CA . SER B 1 156 ? -5.777 57.344 49.812 1 33.47 156 SER B CA 1
ATOM 4804 C C . SER B 1 156 ? -5.422 58 48.5 1 33.47 156 SER B C 1
ATOM 4806 O O . SER B 1 156 ? -4.246 58.094 48.156 1 33.47 156 SER B O 1
ATOM 4808 N N . HIS B 1 157 ? -6.543 58.656 48.031 1 33.81 157 HIS B N 1
ATOM 4809 C CA . HIS B 1 157 ? -7.012 59.156 46.75 1 33.81 157 HIS B CA 1
ATOM 4810 C C . HIS B 1 157 ? -5.957 60 46.062 1 33.81 157 HIS B C 1
ATOM 4812 O O . HIS B 1 157 ? -5.605 59.781 44.906 1 33.81 157 HIS B O 1
ATOM 4818 N N . GLU B 1 158 ? -6.148 61.344 46.281 1 35.53 158 GLU B N 1
ATOM 4819 C CA . GLU B 1 158 ? -6.656 62.5 45.531 1 35.53 158 GLU B CA 1
ATOM 4820 C C . GLU B 1 158 ? -5.512 63.312 44.938 1 35.53 158 GLU B C 1
ATOM 4822 O O . GLU B 1 158 ? -5.746 64.312 44.281 1 35.53 158 GLU B O 1
ATOM 4827 N N . LEU B 1 159 ? -4.516 63.594 45.75 1 37.25 159 LEU B N 1
ATOM 4828 C CA . LEU B 1 159 ? -4.035 64.875 45.344 1 37.25 159 LEU B CA 1
ATOM 4829 C C . LEU B 1 159 ? -3.633 64.875 43.875 1 37.25 159 LEU B C 1
ATOM 4831 O O . LEU B 1 159 ? -2.736 64.125 43.469 1 37.25 159 LEU B O 1
ATOM 4835 N N . VAL B 1 160 ? -4.547 65.062 43 1 46.47 160 VAL B N 1
ATOM 4836 C CA . VAL B 1 160 ? -5.168 65.688 41.812 1 46.47 160 VAL B CA 1
ATOM 4837 C C . VAL B 1 160 ? -4.195 66.625 41.125 1 46.47 160 VAL B C 1
ATOM 4839 O O . VAL B 1 160 ? -4.566 67.312 40.188 1 46.47 160 VAL B O 1
ATOM 4842 N N . ASP B 1 161 ? -3.264 67.188 41.781 1 54.22 161 ASP B N 1
ATOM 4843 C CA . ASP B 1 161 ? -2.744 68.312 41.031 1 54.22 161 ASP B CA 1
ATOM 4844 C C . ASP B 1 161 ? -2.043 67.875 39.75 1 54.22 161 ASP B C 1
ATOM 4846 O O . ASP B 1 161 ? -1.151 67 39.781 1 54.22 161 ASP B O 1
ATOM 4850 N N . VAL B 1 162 ? -2.703 67.875 38.812 1 67 162 VAL B N 1
ATOM 4851 C CA . VAL B 1 162 ? -2.1 67.75 37.5 1 67 162 VAL B CA 1
ATOM 4852 C C . VAL B 1 162 ? -1.071 68.875 37.312 1 67 162 VAL B C 1
ATOM 4854 O O . VAL B 1 162 ? -1.41 70.062 37.375 1 67 162 VAL B O 1
ATOM 4857 N N . LEU B 1 163 ? 0.178 68.375 37.5 1 73.75 163 LEU B N 1
ATOM 4858 C CA . LEU B 1 163 ? 1.24 69.375 37.312 1 73.75 163 LEU B CA 1
ATOM 4859 C C . LEU B 1 163 ? 1.561 69.562 35.812 1 73.75 163 LEU B C 1
ATOM 4861 O O . LEU B 1 163 ? 1.418 68.625 35.031 1 73.75 163 LEU B O 1
ATOM 4865 N N . CYS B 1 164 ? 1.789 70.812 35.531 1 77.38 164 CYS B N 1
ATOM 4866 C CA . CYS B 1 164 ? 2.219 71.125 34.188 1 77.38 164 CYS B CA 1
ATOM 4867 C C . CYS B 1 164 ? 3.51 70.438 33.844 1 77.38 164 CYS B C 1
ATOM 4869 O O . CYS B 1 164 ? 4.445 70.375 34.625 1 77.38 164 CYS B O 1
ATOM 4871 N N . GLN B 1 165 ? 3.672 69.75 32.812 1 70.44 165 GLN B N 1
ATOM 4872 C CA . GLN B 1 165 ? 4.816 69 32.375 1 70.44 165 GLN B CA 1
ATOM 4873 C C . GLN B 1 165 ? 6.039 69.875 32.125 1 70.44 165 GLN B C 1
ATOM 4875 O O . GLN B 1 165 ? 7.176 69.438 32.312 1 70.44 165 GLN B O 1
ATOM 4880 N N . GLU B 1 166 ? 5.812 71.125 31.797 1 71.88 166 GLU B N 1
ATOM 4881 C CA . GLU B 1 166 ? 6.906 72 31.422 1 71.88 166 GLU B CA 1
ATOM 4882 C C . GLU B 1 166 ? 7.391 72.812 32.625 1 71.88 166 GLU B C 1
ATOM 4884 O O . GLU B 1 166 ? 8.578 73.125 32.719 1 71.88 166 GLU B O 1
ATOM 4889 N N . HIS B 1 167 ? 6.402 73.188 33.531 1 73.69 167 HIS B N 1
ATOM 4890 C CA . HIS B 1 167 ? 6.773 74.188 34.531 1 73.69 167 HIS B CA 1
ATOM 4891 C C . HIS B 1 167 ? 6.578 73.625 35.969 1 73.69 167 HIS B C 1
ATOM 4893 O O . HIS B 1 167 ? 6.891 74.312 36.938 1 73.69 167 HIS B O 1
ATOM 4899 N N . SER B 1 168 ? 6.074 72.438 36.125 1 68.25 168 SER B N 1
ATOM 4900 C CA . SER B 1 168 ? 5.859 71.75 37.406 1 68.25 168 SER B CA 1
ATOM 4901 C C . SER B 1 168 ? 4.883 72.562 38.281 1 68.25 168 SER B C 1
ATOM 4903 O O . SER B 1 168 ? 4.953 72.438 39.5 1 68.25 168 SER B O 1
ATOM 4905 N N . ASN B 1 169 ? 4.172 73.5 37.656 1 77 169 ASN B N 1
ATOM 4906 C CA . ASN B 1 169 ? 3.111 74.188 38.375 1 77 169 ASN B CA 1
ATOM 4907 C C . ASN B 1 169 ? 1.775 73.5 38.281 1 77 169 ASN B C 1
ATOM 4909 O O . ASN B 1 169 ? 1.61 72.625 37.438 1 77 169 ASN B O 1
ATOM 4913 N N . GLN B 1 170 ? 0.958 73.812 39.156 1 81.06 170 GLN B N 1
ATOM 4914 C CA . GLN B 1 170 ? -0.386 73.25 39.094 1 81.06 170 GLN B CA 1
ATOM 4915 C C . GLN B 1 170 ? -1.1 73.688 37.812 1 81.06 170 GLN B C 1
ATOM 4917 O O . GLN B 1 170 ? -0.992 74.875 37.406 1 81.06 170 GLN B O 1
ATOM 4922 N N . VAL B 1 171 ? -1.683 72.688 37.188 1 85.69 171 VAL B N 1
ATOM 4923 C CA . VAL B 1 171 ? -2.443 73 35.969 1 85.69 171 VAL B CA 1
ATOM 4924 C C . VAL B 1 171 ? -3.744 73.688 36.312 1 85.69 171 VAL B C 1
ATOM 4926 O O . VAL B 1 171 ? -4.5 73.25 37.188 1 85.69 171 VAL B O 1
ATOM 4929 N N . GLU B 1 172 ? -3.969 74.812 35.688 1 87.81 172 GLU B N 1
ATOM 4930 C CA . GLU B 1 172 ? -5.156 75.625 36 1 87.81 172 GLU B CA 1
ATOM 4931 C C . GLU B 1 172 ? -5.969 75.938 34.75 1 87.81 172 GLU B C 1
ATOM 4933 O O . GLU B 1 172 ? -7.129 76.312 34.844 1 87.81 172 GLU B O 1
ATOM 4938 N N . TYR B 1 173 ? -5.312 75.75 33.625 1 90.62 173 TYR B N 1
ATOM 4939 C CA . TYR B 1 173 ? -5.969 76.125 32.375 1 90.62 173 TYR B CA 1
ATOM 4940 C C . TYR B 1 173 ? -5.91 75.062 31.328 1 90.62 173 TYR B C 1
ATOM 4942 O O . TYR B 1 173 ? -5.145 74.062 31.469 1 90.62 173 TYR B O 1
ATOM 4950 N N . LEU B 1 174 ? -6.832 75.188 30.375 1 90.31 174 LEU B N 1
ATOM 4951 C CA . LEU B 1 174 ? -6.855 74.312 29.172 1 90.31 174 LEU B CA 1
ATOM 4952 C C . LEU B 1 174 ? -6.762 75.188 27.922 1 90.31 174 LEU B C 1
ATOM 4954 O O . LEU B 1 174 ? -7.582 76.062 27.703 1 90.31 174 LEU B O 1
ATOM 4958 N N . CYS B 1 175 ? -5.695 75 27.188 1 89.69 175 CYS B N 1
ATOM 4959 C CA . CYS B 1 175 ? -5.668 75.625 25.859 1 89.69 175 CYS B CA 1
ATOM 4960 C C . CYS B 1 175 ? -6.52 74.812 24.875 1 89.69 175 CYS B C 1
ATOM 4962 O O . CYS B 1 175 ? -6.148 73.688 24.484 1 89.69 175 CYS B O 1
ATOM 4964 N N . VAL B 1 176 ? -7.621 75.312 24.438 1 85.5 176 VAL B N 1
ATOM 4965 C CA . VAL B 1 176 ? -8.586 74.625 23.594 1 85.5 176 VAL B CA 1
ATOM 4966 C C . VAL B 1 176 ? -8.016 74.438 22.188 1 85.5 176 VAL B C 1
ATOM 4968 O O . VAL B 1 176 ? -8.25 73.438 21.547 1 85.5 176 VAL B O 1
ATOM 4971 N N . ASP B 1 177 ? -7.242 75.375 21.688 1 86.5 177 ASP B N 1
ATOM 4972 C CA . ASP B 1 177 ? -6.676 75.312 20.344 1 86.5 177 ASP B CA 1
ATOM 4973 C C . ASP B 1 177 ? -5.703 74.125 20.188 1 86.5 177 ASP B C 1
ATOM 4975 O O . ASP B 1 177 ? -5.664 73.5 19.141 1 86.5 177 ASP B O 1
ATOM 4979 N N . HIS B 1 178 ? -4.965 73.875 21.172 1 84.56 178 HIS B N 1
ATOM 4980 C CA . HIS B 1 178 ? -3.938 72.875 21.109 1 84.56 178 HIS B CA 1
ATOM 4981 C C . HIS B 1 178 ? -4.359 71.625 21.891 1 84.56 178 HIS B C 1
ATOM 4983 O O . HIS B 1 178 ? -3.654 70.625 21.875 1 84.56 178 HIS B O 1
ATOM 4989 N N . GLU B 1 179 ? -5.508 71.75 22.625 1 81.56 179 GLU B N 1
ATOM 4990 C CA . GLU B 1 179 ? -6.012 70.688 23.453 1 81.56 179 GLU B CA 1
ATOM 4991 C C . GLU B 1 179 ? -4.965 70.188 24.469 1 81.56 179 GLU B C 1
ATOM 4993 O O . GLU B 1 179 ? -4.703 69 24.594 1 81.56 179 GLU B O 1
ATOM 4998 N N . GLU B 1 180 ? -4.309 71.125 25.172 1 84.19 180 GLU B N 1
ATOM 4999 C CA . GLU B 1 180 ? -3.25 70.875 26.141 1 84.19 180 GLU B CA 1
ATOM 5000 C C . GLU B 1 180 ? -3.535 71.5 27.484 1 84.19 180 GLU B C 1
ATOM 5002 O O . GLU B 1 180 ? -4.039 72.625 27.531 1 84.19 180 GLU B O 1
ATOM 5007 N N . LEU B 1 181 ? -3.145 70.812 28.531 1 86.5 181 LEU B N 1
ATOM 5008 C CA . LEU B 1 181 ? -3.244 71.375 29.859 1 86.5 181 LEU B CA 1
ATOM 5009 C C . LEU B 1 181 ? -2.096 72.375 30.125 1 86.5 181 LEU B C 1
ATOM 5011 O O . LEU B 1 181 ? -0.952 72.125 29.75 1 86.5 181 LEU B O 1
ATOM 5015 N N . CYS B 1 182 ? -2.482 73.562 30.672 1 86.62 182 CYS B N 1
ATOM 5016 C CA . CYS B 1 182 ? -1.494 74.625 30.828 1 86.62 182 CYS B CA 1
ATOM 5017 C C . CYS B 1 182 ? -1.517 75.125 32.25 1 86.62 182 CYS B C 1
ATOM 5019 O O . CYS B 1 182 ? -2.561 75.125 32.906 1 86.62 182 CYS B O 1
ATOM 5021 N N . CYS B 1 183 ? -0.357 75.438 32.688 1 85.12 183 CYS B N 1
ATOM 5022 C CA . CYS B 1 183 ? -0.262 76.25 33.906 1 85.12 183 CYS B CA 1
ATOM 5023 C C . CYS B 1 183 ? -0.273 77.688 33.594 1 85.12 183 CYS B C 1
ATOM 5025 O O . CYS B 1 183 ? -0.381 78.125 32.438 1 85.12 183 CYS B O 1
ATOM 5027 N N . SER B 1 184 ? -0.225 78.562 34.594 1 87.5 184 SER B N 1
ATOM 5028 C CA . SER B 1 184 ? -0.278 80.062 34.438 1 87.5 184 SER B CA 1
ATOM 5029 C C . SER B 1 184 ? 0.9 80.562 33.594 1 87.5 184 SER B C 1
ATOM 5031 O O . SER B 1 184 ? 0.742 81.438 32.75 1 87.5 184 SER B O 1
ATOM 5033 N N . ARG B 1 185 ? 1.971 79.812 33.688 1 87.19 185 ARG B N 1
ATOM 5034 C CA . ARG B 1 185 ? 3.17 80.25 32.969 1 87.19 185 ARG B CA 1
ATOM 5035 C C . ARG B 1 185 ? 3.064 79.875 31.5 1 87.19 185 ARG B C 1
ATOM 5037 O O . ARG B 1 185 ? 3.486 80.625 30.625 1 87.19 185 ARG B O 1
ATOM 5044 N N . CYS B 1 186 ? 2.555 78.75 31.234 1 88.25 186 CYS B N 1
ATOM 5045 C CA . CYS B 1 186 ? 2.363 78.25 29.859 1 88.25 186 CYS B CA 1
ATOM 5046 C C . CYS B 1 186 ? 1.465 79.25 29.094 1 88.25 186 CYS B C 1
ATOM 5048 O O . CYS B 1 186 ? 1.746 79.562 27.938 1 88.25 186 CYS B O 1
ATOM 5050 N N . VAL B 1 187 ? 0.442 79.688 29.797 1 88.88 187 VAL B N 1
ATOM 5051 C CA . VAL B 1 187 ? -0.561 80.562 29.156 1 88.88 187 VAL B CA 1
ATOM 5052 C C . VAL B 1 187 ? 0.062 81.875 28.797 1 88.88 187 VAL B C 1
ATOM 5054 O O . VAL B 1 187 ? -0.273 82.5 27.766 1 88.88 187 VAL B O 1
ATOM 5057 N N . CYS B 1 188 ? 1.029 82.25 29.594 1 87.94 188 CYS B N 1
ATOM 5058 C CA . CYS B 1 188 ? 1.636 83.562 29.406 1 87.94 188 CYS B CA 1
ATOM 5059 C C . CYS B 1 188 ? 2.77 83.5 28.391 1 87.94 188 CYS B C 1
ATOM 5061 O O . CYS B 1 188 ? 3.221 84.562 27.891 1 87.94 188 CYS B O 1
ATOM 5063 N N . THR B 1 189 ? 3.207 82.312 28.016 1 88.62 189 THR B N 1
ATOM 5064 C CA . THR B 1 189 ? 4.363 82.188 27.141 1 88.62 189 THR B CA 1
ATOM 5065 C C . THR B 1 189 ? 3.982 81.5 25.844 1 88.62 189 THR B C 1
ATOM 5067 O O . THR B 1 189 ? 3.611 82.125 24.859 1 88.62 189 THR B O 1
ATOM 5070 N N . LYS B 1 190 ? 3.895 80.125 25.875 1 88.06 190 LYS B N 1
ATOM 5071 C CA . LYS B 1 190 ? 3.73 79.25 24.703 1 88.06 190 LYS B CA 1
ATOM 5072 C C . LYS B 1 190 ? 2.334 79.438 24.109 1 88.06 190 LYS B C 1
ATOM 5074 O O . LYS B 1 190 ? 2.158 79.312 22.891 1 88.06 190 LYS B O 1
ATOM 5079 N N . HIS B 1 191 ? 1.331 79.688 25 1 87.56 191 HIS B N 1
ATOM 5080 C CA . HIS B 1 191 ? -0.051 79.688 24.531 1 87.56 191 HIS B CA 1
ATOM 5081 C C . HIS B 1 191 ? -0.658 81.125 24.609 1 87.56 191 HIS B C 1
ATOM 5083 O O . HIS B 1 191 ? -1.881 81.25 24.672 1 87.56 191 HIS B O 1
ATOM 5089 N N . ARG B 1 192 ? 0.147 82 24.688 1 88.25 192 ARG B N 1
ATOM 5090 C CA . ARG B 1 192 ? -0.283 83.438 24.859 1 88.25 192 ARG B CA 1
ATOM 5091 C C . ARG B 1 192 ? -1.155 83.875 23.688 1 88.25 192 ARG B C 1
ATOM 5093 O O . ARG B 1 192 ? -2.102 84.625 23.875 1 88.25 192 ARG B O 1
ATOM 5100 N N . LYS B 1 193 ? -0.849 83.312 22.484 1 88.88 193 LYS B N 1
ATOM 5101 C CA . LYS B 1 193 ? -1.522 83.812 21.281 1 88.88 193 LYS B CA 1
ATOM 5102 C C . LYS B 1 193 ? -2.672 82.875 20.891 1 88.88 193 LYS B C 1
ATOM 5104 O O . LYS B 1 193 ? -3.262 83 19.812 1 88.88 193 LYS B O 1
ATOM 5109 N N . CYS B 1 194 ? -2.926 82 21.688 1 88.56 194 CYS B N 1
ATOM 5110 C CA . CYS B 1 194 ? -3.992 81.062 21.359 1 88.56 194 CYS B CA 1
ATOM 5111 C C . CYS B 1 194 ? -5.359 81.688 21.5 1 88.56 194 CYS B C 1
ATOM 5113 O O . CYS B 1 194 ? -5.523 82.625 22.266 1 88.56 194 CYS B O 1
ATOM 5115 N N . ASN B 1 195 ? -6.281 81.312 20.766 1 88.38 195 ASN B N 1
ATOM 5116 C CA . ASN B 1 195 ? -7.586 81.938 20.641 1 88.38 195 ASN B CA 1
ATOM 5117 C C . ASN B 1 195 ? -8.438 81.688 21.891 1 88.38 195 ASN B C 1
ATOM 5119 O O . ASN B 1 195 ? -9.195 82.562 22.312 1 88.38 195 ASN B O 1
ATOM 5123 N N . GLN B 1 196 ? -8.398 80.5 22.391 1 90.12 196 GLN B N 1
ATOM 5124 C CA . GLN B 1 196 ? -9.289 80.188 23.5 1 90.12 196 GLN B CA 1
ATOM 5125 C C . GLN B 1 196 ? -8.539 79.438 24.594 1 90.12 196 GLN B C 1
ATOM 5127 O O . GLN B 1 196 ? -7.957 78.375 24.359 1 90.12 196 GLN B O 1
ATOM 5132 N N . ILE B 1 197 ? -8.531 80.062 25.719 1 91.31 197 ILE B N 1
ATOM 5133 C CA . ILE B 1 197 ? -7.988 79.438 26.938 1 91.31 197 ILE B CA 1
ATOM 5134 C C . ILE B 1 197 ? -9.07 79.375 28.016 1 91.31 197 ILE B C 1
ATOM 5136 O O . ILE B 1 197 ? -9.625 80.438 28.406 1 91.31 197 ILE B O 1
ATOM 5140 N N . ASP B 1 198 ? -9.375 78.25 28.391 1 90.75 198 ASP B N 1
ATOM 5141 C CA . ASP B 1 198 ? -10.422 78.062 29.391 1 90.75 198 ASP B CA 1
ATOM 5142 C C . ASP B 1 198 ? -9.82 77.688 30.75 1 90.75 198 ASP B C 1
ATOM 5144 O O . ASP B 1 198 ? -8.812 77 30.812 1 90.75 198 ASP B O 1
ATOM 5148 N N . ALA B 1 199 ? -10.469 78.25 31.781 1 91.38 199 ALA B N 1
ATOM 5149 C CA . ALA B 1 199 ? -10.117 77.75 33.125 1 91.38 199 ALA B CA 1
ATOM 5150 C C . ALA B 1 199 ? -10.5 76.25 33.281 1 91.38 199 ALA B C 1
ATOM 5152 O O . ALA B 1 199 ? -11.5 75.812 32.719 1 91.38 199 ALA B O 1
ATOM 5153 N N . ILE B 1 200 ? -9.797 75.5 33.969 1 89.81 200 ILE B N 1
ATOM 5154 C CA . ILE B 1 200 ? -9.969 74.062 34.094 1 89.81 200 ILE B CA 1
ATOM 5155 C C . ILE B 1 200 ? -11.375 73.75 34.562 1 89.81 200 ILE B C 1
ATOM 5157 O O . ILE B 1 200 ? -11.969 72.688 34.188 1 89.81 200 ILE B O 1
ATOM 5161 N N . GLU B 1 201 ? -11.883 74.562 35.5 1 88.56 201 GLU B N 1
ATOM 5162 C CA . GLU B 1 201 ? -13.234 74.312 36.031 1 88.56 201 GLU B CA 1
ATOM 5163 C C . GLU B 1 201 ? -14.281 74.5 34.938 1 88.56 201 GLU B C 1
ATOM 5165 O O . GLU B 1 201 ? -15.234 73.75 34.844 1 88.56 201 GLU B O 1
ATOM 5170 N N . GLU B 1 202 ? -14.023 75.562 34.125 1 90.56 202 GLU B N 1
ATOM 5171 C CA . GLU B 1 202 ? -14.938 75.812 33.031 1 90.56 202 GLU B CA 1
ATOM 5172 C C . GLU B 1 202 ? -14.852 74.688 31.969 1 90.56 202 GLU B C 1
ATOM 5174 O O . GLU B 1 202 ? -15.875 74.312 31.406 1 90.56 202 GLU B O 1
ATOM 5179 N N . ALA B 1 203 ? -13.688 74.375 31.703 1 89.25 203 ALA B N 1
ATOM 5180 C CA . ALA B 1 203 ? -13.477 73.312 30.719 1 89.25 203 ALA B CA 1
ATOM 5181 C C . ALA B 1 203 ? -14.141 72 31.156 1 89.25 203 ALA B C 1
ATOM 5183 O O . ALA B 1 203 ? -14.734 71.312 30.328 1 89.25 203 ALA B O 1
ATOM 5184 N N . SER B 1 204 ? -14.016 71.625 32.406 1 89.69 204 SER B N 1
ATOM 5185 C CA . SER B 1 204 ? -14.602 70.375 32.938 1 89.69 204 SER B CA 1
ATOM 5186 C C . SER B 1 204 ? -16.125 70.438 32.875 1 89.69 204 SER B C 1
ATOM 5188 O O . SER B 1 204 ? -16.766 69.438 32.562 1 89.69 204 SER B O 1
ATOM 5190 N N . GLU B 1 205 ? -16.625 71.625 33.188 1 87.5 205 GLU B N 1
ATOM 5191 C CA . GLU B 1 205 ? -18.078 71.75 33.125 1 87.5 205 GLU B CA 1
ATOM 5192 C C . GLU B 1 205 ? -18.578 71.625 31.688 1 87.5 205 GLU B C 1
ATOM 5194 O O . GLU B 1 205 ? -19.641 71.062 31.438 1 87.5 205 GLU B O 1
ATOM 5199 N N . SER B 1 206 ? -17.828 72.25 30.812 1 86.88 206 SER B N 1
ATOM 5200 C CA . SER B 1 206 ? -18.203 72.188 29.406 1 86.88 206 SER B CA 1
ATOM 5201 C C . SER B 1 206 ? -18.172 70.75 28.922 1 86.88 206 SER B C 1
ATOM 5203 O O . SER B 1 206 ? -19.031 70.312 28.141 1 86.88 206 SER B O 1
ATOM 5205 N N . LEU B 1 207 ? -17.234 69.938 29.359 1 87.44 207 LEU B N 1
ATOM 5206 C CA . LEU B 1 207 ? -17.094 68.562 28.984 1 87.44 207 LEU B CA 1
ATOM 5207 C C . LEU B 1 207 ? -18.25 67.75 29.531 1 87.44 207 LEU B C 1
ATOM 5209 O O . LEU B 1 207 ? -18.75 66.812 28.844 1 87.44 207 LEU B O 1
ATOM 5213 N N . ARG B 1 208 ? -18.625 68.062 30.75 1 85.31 208 ARG B N 1
ATOM 5214 C CA . ARG B 1 208 ? -19.703 67.312 31.406 1 85.31 208 ARG B CA 1
ATOM 5215 C C . ARG B 1 208 ? -21.047 67.625 30.75 1 85.31 208 ARG B C 1
ATOM 5217 O O . ARG B 1 208 ? -21.922 66.75 30.656 1 85.31 208 ARG B O 1
ATOM 5224 N N . LYS B 1 209 ? -21.125 68.875 30.359 1 80.81 209 LYS B N 1
ATOM 5225 C CA . LYS B 1 209 ? -22.406 69.312 29.812 1 80.81 209 LYS B CA 1
ATOM 5226 C C . LYS B 1 209 ? -22.469 69.062 28.312 1 80.81 209 LYS B C 1
ATOM 5228 O O . LYS B 1 209 ? -23.547 68.812 27.766 1 80.81 209 LYS B O 1
ATOM 5233 N N . SER B 1 210 ? -21.312 69.125 27.766 1 77.75 210 SER B N 1
ATOM 5234 C CA . SER B 1 210 ? -21.297 69 26.312 1 77.75 210 SER B CA 1
ATOM 5235 C C . SER B 1 210 ? -21.469 67.5 25.922 1 77.75 210 SER B C 1
ATOM 5237 O O . SER B 1 210 ? -21.344 66.625 26.75 1 77.75 210 SER B O 1
ATOM 5239 N N . GLU B 1 211 ? -21.859 67.312 24.719 1 84.56 211 GLU B N 1
ATOM 5240 C CA . GLU B 1 211 ? -22.047 66 24.156 1 84.56 211 GLU B CA 1
ATOM 5241 C C . GLU B 1 211 ? -20.719 65.375 23.75 1 84.56 211 GLU B C 1
ATOM 5243 O O . GLU B 1 211 ? -20.703 64.25 23.25 1 84.56 211 GLU B O 1
ATOM 5248 N N . LYS B 1 212 ? -19.641 66.062 24.109 1 86.19 212 LYS B N 1
ATOM 5249 C CA . LYS B 1 212 ? -18.344 65.562 23.641 1 86.19 212 LYS B CA 1
ATOM 5250 C C . LYS B 1 212 ? -17.953 64.312 24.359 1 86.19 212 LYS B C 1
ATOM 5252 O O . LYS B 1 212 ? -17.438 63.375 23.734 1 86.19 212 LYS B O 1
ATOM 5257 N N . LEU B 1 213 ? -18.156 64.312 25.672 1 88.5 213 LEU B N 1
ATOM 5258 C CA . LEU B 1 213 ? -17.844 63.094 26.469 1 88.5 213 LEU B CA 1
ATOM 5259 C C . LEU B 1 213 ? -18.641 61.906 26 1 88.5 213 LEU B C 1
ATOM 5261 O O . LEU B 1 213 ? -18.094 60.812 25.828 1 88.5 213 LEU B O 1
ATOM 5265 N N . GLU B 1 214 ? -19.875 62.125 25.719 1 89.44 214 GLU B N 1
ATOM 5266 C CA . GLU B 1 214 ? -20.75 61.062 25.266 1 89.44 214 GLU B CA 1
ATOM 5267 C C . GLU B 1 214 ? -20.375 60.594 23.875 1 89.44 214 GLU B C 1
ATOM 5269 O O . GLU B 1 214 ? -20.484 59.406 23.562 1 89.44 214 GLU B O 1
ATOM 5274 N N . ALA B 1 215 ? -20.062 61.531 23.031 1 91.56 215 ALA B N 1
ATOM 5275 C CA . ALA B 1 215 ? -19.656 61.188 21.672 1 91.56 215 ALA B CA 1
ATOM 5276 C C . ALA B 1 215 ? -18.422 60.281 21.672 1 91.56 215 ALA B C 1
ATOM 5278 O O . ALA B 1 215 ? -18.359 59.312 20.906 1 91.56 215 ALA B O 1
ATOM 5279 N N . LEU B 1 216 ? -17.453 60.594 22.5 1 92.81 216 LEU B N 1
ATOM 5280 C CA . LEU B 1 216 ? -16.234 59.812 22.594 1 92.81 216 LEU B CA 1
ATOM 5281 C C . LEU B 1 216 ? -16.547 58.406 23.141 1 92.81 216 LEU B C 1
ATOM 5283 O O . LEU B 1 216 ? -16.016 57.406 22.656 1 92.81 216 LEU B O 1
ATOM 5287 N N . CYS B 1 217 ? -17.438 58.344 24.125 1 92.81 217 CYS B N 1
ATOM 5288 C CA . CYS B 1 217 ? -17.844 57.062 24.688 1 92.81 217 CYS B CA 1
ATOM 5289 C C . CYS B 1 217 ? -18.516 56.188 23.625 1 92.81 217 CYS B C 1
ATOM 5291 O O . CYS B 1 217 ? -18.266 55 23.562 1 92.81 217 CYS B O 1
ATOM 5293 N N . GLN B 1 218 ? -19.297 56.844 22.797 1 93.56 218 GLN B N 1
ATOM 5294 C CA . GLN B 1 218 ? -19.984 56.094 21.75 1 93.56 218 GLN B CA 1
ATOM 5295 C C . GLN B 1 218 ? -19 55.594 20.703 1 93.56 218 GLN B C 1
ATOM 5297 O O . GLN B 1 218 ? -19.141 54.469 20.219 1 93.56 218 GLN B O 1
ATOM 5302 N N . GLU B 1 219 ? -18.031 56.406 20.297 1 93.5 219 GLU B N 1
ATOM 5303 C CA . GLU B 1 219 ? -17.016 55.969 19.328 1 93.5 219 GLU B CA 1
ATOM 5304 C C . GLU B 1 219 ? -16.234 54.781 19.859 1 93.5 219 GLU B C 1
ATOM 5306 O O . GLU B 1 219 ? -15.961 53.844 19.125 1 93.5 219 GLU B O 1
ATOM 5311 N N . ILE B 1 220 ? -15.867 54.812 21.078 1 95.69 220 ILE B N 1
ATOM 5312 C CA . ILE B 1 220 ? -15.094 53.75 21.703 1 95.69 220 ILE B CA 1
ATOM 5313 C C . ILE B 1 220 ? -15.938 52.469 21.781 1 95.69 220 ILE B C 1
ATOM 5315 O O . ILE B 1 220 ? -15.445 51.375 21.5 1 95.69 220 ILE B O 1
ATOM 5319 N N . SER B 1 221 ? -17.234 52.656 22.078 1 95.38 221 SER B N 1
ATOM 5320 C CA . SER B 1 221 ? -18.125 51.5 22.156 1 95.38 221 SER B CA 1
ATOM 5321 C C . SER B 1 221 ? -18.297 50.875 20.781 1 95.38 221 SER B C 1
ATOM 5323 O O . SER B 1 221 ? -18.359 49.625 20.672 1 95.38 221 SER B O 1
ATOM 5325 N N . GLN B 1 222 ? -18.375 51.688 19.766 1 92.69 222 GLN B N 1
ATOM 5326 C CA . GLN B 1 222 ? -18.5 51.156 18.406 1 92.69 222 GLN B CA 1
ATOM 5327 C C . GLN B 1 222 ? -17.25 50.375 18 1 92.69 222 GLN B C 1
ATOM 5329 O O . GLN B 1 222 ? -17.344 49.344 17.359 1 92.69 222 GLN B O 1
ATOM 5334 N N . PHE B 1 223 ? -16.094 50.906 18.297 1 93.25 223 PHE B N 1
ATOM 5335 C CA . PHE B 1 223 ? -14.844 50.219 18.016 1 93.25 223 PHE B CA 1
ATOM 5336 C C . PHE B 1 223 ? -14.75 48.906 18.781 1 93.25 223 PHE B C 1
ATOM 5338 O O . PHE B 1 223 ? -14.266 47.906 18.25 1 93.25 223 PHE B O 1
ATOM 5345 N N . GLU B 1 224 ? -15.203 48.938 20 1 94.25 224 GLU B N 1
ATOM 5346 C CA . GLU B 1 224 ? -15.219 47.719 20.828 1 94.25 224 GLU B CA 1
ATOM 5347 C C . GLU B 1 224 ? -16.094 46.656 20.203 1 94.25 224 GLU B C 1
ATOM 5349 O O . GLU B 1 224 ? -15.75 45.469 20.234 1 94.25 224 GLU B O 1
ATOM 5354 N N . GLU B 1 225 ? -17.188 47.031 19.641 1 92.88 225 GLU B N 1
ATOM 5355 C CA . GLU B 1 225 ? -18.062 46.062 18.969 1 92.88 225 GLU B CA 1
ATOM 5356 C C . GLU B 1 225 ? -17.359 45.406 17.781 1 92.88 225 GLU B C 1
ATOM 5358 O O . GLU B 1 225 ? -17.516 44.219 17.516 1 92.88 225 GLU B O 1
ATOM 5363 N N . LYS B 1 226 ? -16.594 46.25 17.031 1 89.56 226 LYS B N 1
ATOM 5364 C CA . LYS B 1 226 ? -15.82 45.75 15.906 1 89.56 226 LYS B CA 1
ATOM 5365 C C . LYS B 1 226 ? -14.773 44.719 16.375 1 89.56 226 LYS B C 1
ATOM 5367 O O . LYS B 1 226 ? -14.523 43.719 15.719 1 89.56 226 LYS B O 1
ATOM 5372 N N . LEU B 1 227 ? -14.211 45 17.516 1 92.88 227 LEU B N 1
ATOM 5373 C CA . LEU B 1 227 ? -13.203 44.094 18.078 1 92.88 227 LEU B CA 1
ATOM 5374 C C . LEU B 1 227 ? -13.836 42.781 18.5 1 92.88 227 LEU B C 1
ATOM 5376 O O . LEU B 1 227 ? -13.25 41.719 18.312 1 92.88 227 LEU B O 1
ATOM 5380 N N . VAL B 1 228 ? -15.039 42.875 19.078 1 94.25 228 VAL B N 1
ATOM 5381 C CA . VAL B 1 228 ? -15.742 41.688 19.5 1 94.25 228 VAL B CA 1
ATOM 5382 C C . VAL B 1 228 ? -16.031 40.781 18.281 1 94.25 228 VAL B C 1
ATOM 5384 O O . VAL B 1 228 ? -15.82 39.562 18.328 1 94.25 228 VAL B O 1
ATOM 5387 N N . THR B 1 229 ? -16.469 41.375 17.219 1 90.19 229 THR B N 1
ATOM 5388 C CA . THR B 1 229 ? -16.766 40.656 15.984 1 90.19 229 THR B CA 1
ATOM 5389 C C . THR B 1 229 ? -15.492 40.031 15.406 1 90.19 229 THR B C 1
ATOM 5391 O O . THR B 1 229 ? -15.5 38.875 14.977 1 90.19 229 THR B O 1
ATOM 5394 N N . ALA B 1 230 ? -14.43 40.781 15.406 1 90.12 230 ALA B N 1
ATOM 5395 C CA . ALA B 1 230 ? -13.156 40.312 14.883 1 90.12 230 ALA B CA 1
ATOM 5396 C C . ALA B 1 230 ? -12.648 39.125 15.68 1 90.12 230 ALA B C 1
ATOM 5398 O O . ALA B 1 230 ? -12.109 38.156 15.117 1 90.12 230 ALA B O 1
ATOM 5399 N N . LYS B 1 231 ? -12.789 39.219 17 1 93.25 231 LYS B N 1
ATOM 5400 C CA . LYS B 1 231 ? -12.359 38.125 17.859 1 93.25 231 LYS B CA 1
ATOM 5401 C C . LYS B 1 231 ? -13.164 36.875 17.578 1 93.25 231 LYS B C 1
ATOM 5403 O O . LYS B 1 231 ? -12.602 35.781 17.484 1 93.25 231 LYS B O 1
ATOM 5408 N N . SER B 1 232 ? -14.469 37.031 17.391 1 93.62 232 SER B N 1
ATOM 5409 C CA . SER B 1 232 ? -15.336 35.875 17.094 1 93.62 232 SER B CA 1
ATOM 5410 C C . SER B 1 232 ? -14.969 35.25 15.75 1 93.62 232 SER B C 1
ATOM 5412 O O . SER B 1 232 ? -14.961 34.031 15.609 1 93.62 232 SER B O 1
ATOM 5414 N N . GLU B 1 233 ? -14.711 36.062 14.773 1 89.44 233 GLU B N 1
ATOM 5415 C CA . GLU B 1 233 ? -14.305 35.562 13.461 1 89.44 233 GLU B CA 1
ATOM 5416 C C . GLU B 1 233 ? -12.992 34.812 13.539 1 89.44 233 GLU B C 1
ATOM 5418 O O . GLU B 1 233 ? -12.828 33.781 12.883 1 89.44 233 GLU B O 1
ATOM 5423 N N . ALA B 1 234 ? -12.047 35.281 14.359 1 91.81 234 ALA B N 1
ATOM 5424 C CA . ALA B 1 234 ? -10.773 34.594 14.531 1 91.81 234 ALA B CA 1
ATOM 5425 C C . ALA B 1 234 ? -10.961 33.219 15.172 1 91.81 234 ALA B C 1
ATOM 5427 O O . ALA B 1 234 ? -10.336 32.25 14.75 1 91.81 234 ALA B O 1
ATOM 5428 N N . GLU B 1 235 ? -11.867 33.188 16.109 1 93.69 235 GLU B N 1
ATOM 5429 C CA . GLU B 1 235 ? -12.164 31.922 16.766 1 93.69 235 GLU B CA 1
ATOM 5430 C C . GLU B 1 235 ? -12.781 30.922 15.789 1 93.69 235 GLU B C 1
ATOM 5432 O O . GLU B 1 235 ? -12.445 29.734 15.805 1 93.69 235 GLU B O 1
ATOM 5437 N N . LYS B 1 236 ? -13.688 31.391 14.984 1 93 236 LYS B N 1
ATOM 5438 C CA . LYS B 1 236 ? -14.289 30.547 13.969 1 93 236 LYS B CA 1
ATOM 5439 C C . LYS B 1 236 ? -13.242 30.047 12.969 1 93 236 LYS B C 1
ATOM 5441 O O . LYS B 1 236 ? -13.281 28.891 12.539 1 93 236 LYS B O 1
ATOM 5446 N N . ASN B 1 237 ? -12.297 30.906 12.617 1 92.56 237 ASN B N 1
ATOM 5447 C CA . ASN B 1 237 ? -11.234 30.531 11.688 1 92.56 237 ASN B CA 1
ATOM 5448 C C . ASN B 1 237 ? -10.312 29.469 12.289 1 92.56 237 ASN B C 1
ATOM 5450 O O . ASN B 1 237 ? -9.852 28.578 11.578 1 92.56 237 ASN B O 1
ATOM 5454 N N . ILE B 1 238 ? -10.07 29.594 13.586 1 94.94 238 ILE B N 1
ATOM 5455 C CA . ILE B 1 238 ? -9.25 28.594 14.258 1 94.94 238 ILE B CA 1
ATOM 5456 C C . ILE B 1 238 ? -9.953 27.234 14.211 1 94.94 238 ILE B C 1
ATOM 5458 O O . ILE B 1 238 ? -9.328 26.219 13.906 1 94.94 238 ILE B O 1
ATOM 5462 N N . ARG B 1 239 ? -11.258 27.234 14.445 1 95.38 239 ARG B N 1
ATOM 5463 C CA . ARG B 1 239 ? -12.031 26 14.375 1 95.38 239 ARG B CA 1
ATOM 5464 C C . ARG B 1 239 ? -12.047 25.438 12.953 1 95.38 239 ARG B C 1
ATOM 5466 O 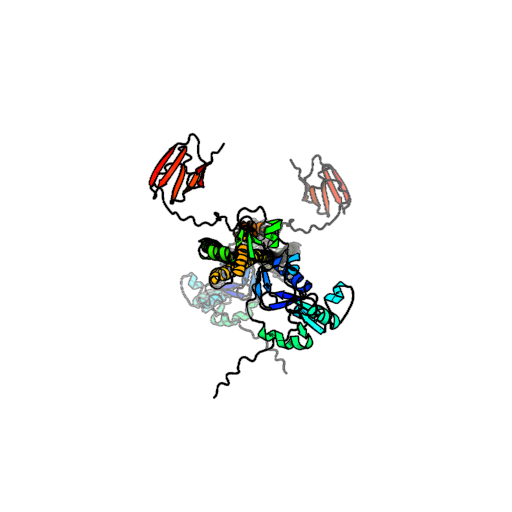O . ARG B 1 239 ? -11.945 24.219 12.758 1 95.38 239 ARG B O 1
ATOM 5473 N N . TYR B 1 240 ? -12.148 26.281 11.969 1 95.06 240 TYR B N 1
ATOM 5474 C CA . TYR B 1 240 ? -12.117 25.859 10.57 1 95.06 240 TYR B CA 1
ATOM 5475 C C . TYR B 1 240 ? -10.812 25.141 10.242 1 95.06 240 TYR B C 1
ATOM 5477 O O . TYR B 1 240 ? -10.812 24.078 9.625 1 95.06 240 TYR B O 1
ATOM 5485 N N . VAL B 1 241 ? -9.75 25.766 10.695 1 95.44 241 VAL B N 1
ATOM 5486 C CA . VAL B 1 241 ? -8.438 25.188 10.398 1 95.44 241 VAL B CA 1
ATOM 5487 C C . VAL B 1 241 ? -8.312 23.812 11.047 1 95.44 241 VAL B C 1
ATOM 5489 O O . VAL B 1 241 ? -7.824 22.875 10.422 1 95.44 241 VAL B O 1
ATOM 5492 N N . ASP B 1 242 ? -8.781 23.672 12.242 1 96.5 242 ASP B N 1
ATOM 5493 C CA . ASP B 1 242 ? -8.742 22.391 12.938 1 96.5 242 ASP B CA 1
ATOM 5494 C C . ASP B 1 242 ? -9.594 21.359 12.219 1 96.5 242 ASP B C 1
ATOM 5496 O O . ASP B 1 242 ? -9.133 20.234 11.969 1 96.5 242 ASP B O 1
ATOM 5500 N N . ASN B 1 243 ? -10.805 21.688 11.914 1 96.88 243 ASN B N 1
ATOM 5501 C CA . ASN B 1 243 ? -11.719 20.766 11.242 1 96.88 243 ASN B CA 1
ATOM 5502 C C . ASN B 1 243 ? -11.195 20.359 9.875 1 96.88 243 ASN B C 1
ATOM 5504 O O . ASN B 1 243 ? -11.266 19.172 9.508 1 96.88 243 ASN B O 1
ATOM 5508 N N . LYS B 1 244 ? -10.75 21.328 9.172 1 95.56 244 LYS B N 1
ATOM 5509 C CA . LYS B 1 244 ? -10.227 21.047 7.84 1 95.56 244 LYS B CA 1
ATOM 5510 C C . LYS B 1 244 ? -8.992 20.156 7.918 1 95.56 244 LYS B C 1
ATOM 5512 O O . LYS B 1 244 ? -8.797 19.266 7.078 1 95.56 244 LYS B O 1
ATOM 5517 N N . SER B 1 245 ? -8.133 20.453 8.875 1 96.5 245 SER B N 1
ATOM 5518 C CA . SER B 1 245 ? -6.969 19.594 9.102 1 96.5 245 SER B CA 1
ATOM 5519 C C . SER B 1 245 ? -7.383 18.156 9.375 1 96.5 245 SER B C 1
ATOM 5521 O O . SER B 1 245 ? -6.809 17.219 8.812 1 96.5 245 SER B O 1
ATOM 5523 N N . ASP B 1 246 ? -8.352 17.922 10.203 1 97.19 246 ASP B N 1
ATOM 5524 C CA . ASP B 1 246 ? -8.844 16.594 10.523 1 97.19 246 ASP B CA 1
ATOM 5525 C C . ASP B 1 246 ? -9.422 15.906 9.289 1 97.19 246 ASP B C 1
ATOM 5527 O O . ASP B 1 246 ? -9.211 14.711 9.078 1 97.19 246 ASP B O 1
ATOM 5531 N N . GLN B 1 247 ? -10.133 16.656 8.578 1 96.62 247 GLN B N 1
ATOM 5532 C CA . GLN B 1 247 ? -10.719 16.125 7.359 1 96.62 247 GLN B CA 1
ATOM 5533 C C . GLN B 1 247 ? -9.633 15.656 6.387 1 96.62 247 GLN B C 1
ATOM 5535 O O . GLN B 1 247 ? -9.727 14.562 5.824 1 96.62 247 GLN B O 1
ATOM 5540 N N . ILE B 1 248 ? -8.617 16.453 6.191 1 96.62 248 ILE B N 1
ATOM 5541 C CA . ILE B 1 248 ? -7.52 16.125 5.289 1 96.62 248 ILE B CA 1
ATOM 5542 C C . ILE B 1 248 ? -6.797 14.875 5.793 1 96.62 248 ILE B C 1
ATOM 5544 O O . ILE B 1 248 ? -6.473 13.984 5.012 1 96.62 248 ILE B O 1
ATOM 5548 N N . ARG B 1 249 ? -6.57 14.82 7.086 1 96.69 249 ARG B N 1
ATOM 5549 C CA . ARG B 1 249 ? -5.922 13.656 7.684 1 96.69 249 ARG B CA 1
ATOM 5550 C C . ARG B 1 249 ? -6.734 12.391 7.438 1 96.69 249 ARG B C 1
ATOM 5552 O O . ARG B 1 249 ? -6.188 11.359 7.039 1 96.69 249 ARG B O 1
ATOM 5559 N N . GLU B 1 250 ? -8.008 12.5 7.648 1 96.81 250 GLU B N 1
ATOM 5560 C CA . GLU B 1 250 ? -8.891 11.352 7.461 1 96.81 250 GLU B CA 1
ATOM 5561 C C . GLU B 1 250 ? -8.922 10.914 5.996 1 96.81 250 GLU B C 1
ATOM 5563 O O . GLU B 1 250 ? -8.828 9.719 5.695 1 96.81 250 GLU B O 1
ATOM 5568 N N . GLU B 1 251 ? -9.078 11.867 5.16 1 96.12 251 GLU B N 1
ATOM 5569 C CA . GLU B 1 251 ? -9.133 11.57 3.73 1 96.12 251 GLU B CA 1
ATOM 5570 C C . GLU B 1 251 ? -7.828 10.938 3.25 1 96.12 251 GLU B C 1
ATOM 5572 O O . GLU B 1 251 ? -7.844 10.008 2.447 1 96.12 251 GLU B O 1
ATOM 5577 N N . SER B 1 252 ? -6.715 11.453 3.717 1 96.25 252 SER B N 1
ATOM 5578 C CA . SER B 1 252 ? -5.41 10.922 3.33 1 96.25 252 SER B CA 1
ATOM 5579 C C . SER B 1 252 ? -5.219 9.5 3.846 1 96.25 252 SER B C 1
ATOM 5581 O O . SER B 1 252 ? -4.73 8.633 3.119 1 96.25 252 SER B O 1
ATOM 5583 N N . THR B 1 253 ? -5.629 9.234 5.059 1 97.06 253 THR B N 1
ATOM 5584 C CA . THR B 1 253 ? -5.527 7.902 5.641 1 97.06 253 THR B CA 1
ATOM 5585 C C . THR B 1 253 ? -6.445 6.922 4.914 1 97.06 253 THR B C 1
ATOM 5587 O O . THR B 1 253 ? -6.066 5.773 4.672 1 97.06 253 THR B O 1
ATOM 5590 N N . GLU B 1 254 ? -7.605 7.41 4.629 1 97.06 254 GLU B N 1
ATOM 5591 C CA . GLU B 1 254 ? -8.539 6.57 3.887 1 97.06 254 GLU B CA 1
ATOM 5592 C C . GLU B 1 254 ? -7.977 6.195 2.52 1 97.06 254 GLU B C 1
ATOM 5594 O O . GLU B 1 254 ? -8.125 5.055 2.076 1 97.06 254 GLU B O 1
ATOM 5599 N N . LEU B 1 255 ? -7.426 7.145 1.847 1 96.75 255 LEU B N 1
ATOM 5600 C CA . LEU B 1 255 ? -6.84 6.859 0.541 1 96.75 255 LEU B CA 1
ATOM 5601 C C . LEU B 1 255 ? -5.719 5.832 0.662 1 96.75 255 LEU B C 1
ATOM 5603 O O . LEU B 1 255 ? -5.637 4.898 -0.139 1 96.75 255 LEU B O 1
ATOM 5607 N N . ARG B 1 256 ? -4.84 6 1.616 1 97.19 256 ARG B N 1
ATOM 5608 C CA . ARG B 1 256 ? -3.787 5.02 1.871 1 97.19 256 ARG B CA 1
ATOM 5609 C C . ARG B 1 256 ? -4.371 3.625 2.057 1 97.19 256 ARG B C 1
ATOM 5611 O O . ARG B 1 256 ? -3.877 2.656 1.475 1 97.19 256 ARG B O 1
ATOM 5618 N N . ASN B 1 257 ? -5.402 3.523 2.881 1 97.81 257 ASN B N 1
ATOM 5619 C CA . ASN B 1 257 ? -6.039 2.232 3.113 1 97.81 257 ASN B CA 1
ATOM 5620 C C . ASN B 1 257 ? -6.613 1.647 1.826 1 97.81 257 ASN B C 1
ATOM 5622 O O . ASN B 1 257 ? -6.484 0.448 1.573 1 97.81 257 ASN B O 1
ATOM 5626 N N . LYS B 1 258 ? -7.25 2.492 1.098 1 97.06 258 LYS B N 1
ATOM 5627 C CA . LYS B 1 258 ? -7.812 2.037 -0.171 1 97.06 258 LYS B CA 1
ATOM 5628 C C . LYS B 1 258 ? -6.719 1.515 -1.099 1 97.06 258 LYS B C 1
ATOM 5630 O O . LYS B 1 258 ? -6.895 0.489 -1.76 1 97.06 258 LYS B O 1
ATOM 5635 N N . ILE B 1 259 ? -5.594 2.182 -1.151 1 96.38 259 ILE B N 1
ATOM 5636 C CA . ILE B 1 259 ? -4.484 1.791 -2.012 1 96.38 259 ILE B CA 1
ATOM 5637 C C . ILE B 1 259 ? -3.916 0.453 -1.545 1 96.38 259 ILE B C 1
ATOM 5639 O O . ILE B 1 259 ? -3.744 -0.469 -2.346 1 96.38 259 ILE B O 1
ATOM 5643 N N . VAL B 1 260 ? -3.664 0.344 -0.279 1 97.19 260 VAL B N 1
ATOM 5644 C CA . VAL B 1 260 ? -3.074 -0.87 0.275 1 97.19 260 VAL B CA 1
ATOM 5645 C C . VAL B 1 260 ? -4.016 -2.051 0.054 1 97.19 260 VAL B C 1
ATOM 5647 O O . VAL B 1 260 ? -3.59 -3.121 -0.384 1 97.19 260 VAL B O 1
ATOM 5650 N N . ASN B 1 261 ? -5.285 -1.823 0.301 1 98 261 ASN B N 1
ATOM 5651 C CA . ASN B 1 261 ? -6.266 -2.881 0.088 1 98 261 ASN B CA 1
ATOM 5652 C C . ASN B 1 261 ? -6.332 -3.299 -1.378 1 98 261 ASN B C 1
ATOM 5654 O O . ASN B 1 261 ? -6.465 -4.484 -1.683 1 98 261 ASN B O 1
ATOM 5658 N N . HIS B 1 262 ? -6.273 -2.316 -2.199 1 97.5 262 HIS B N 1
ATOM 5659 C CA . HIS B 1 262 ? -6.309 -2.609 -3.629 1 97.5 262 HIS B CA 1
ATOM 5660 C C . HIS B 1 262 ? -5.082 -3.408 -4.055 1 97.5 262 HIS B C 1
ATOM 5662 O O . HIS B 1 262 ? -5.207 -4.414 -4.758 1 97.5 262 HIS B O 1
ATOM 5668 N N . VAL B 1 263 ? -3.924 -3.027 -3.617 1 97.12 263 VAL B N 1
ATOM 5669 C CA . VAL B 1 263 ? -2.684 -3.713 -3.959 1 97.12 263 VAL B CA 1
ATOM 5670 C C . VAL B 1 263 ? -2.701 -5.129 -3.387 1 97.12 263 VAL B C 1
ATOM 5672 O O . VAL B 1 263 ? -2.285 -6.082 -4.055 1 97.12 263 VAL B O 1
ATOM 5675 N N . ASP B 1 264 ? -3.201 -5.293 -2.207 1 97.81 264 ASP B N 1
ATOM 5676 C CA . ASP B 1 264 ? -3.312 -6.613 -1.595 1 97.81 264 ASP B CA 1
ATOM 5677 C C . ASP B 1 264 ? -4.242 -7.516 -2.402 1 97.81 264 ASP B C 1
ATOM 5679 O O . ASP B 1 264 ? -3.938 -8.695 -2.619 1 97.81 264 ASP B O 1
ATOM 5683 N N . ALA B 1 265 ? -5.324 -6.934 -2.785 1 97.62 265 ALA B N 1
ATOM 5684 C CA . ALA B 1 265 ? -6.273 -7.699 -3.59 1 97.62 265 ALA B CA 1
ATOM 5685 C C . ALA B 1 265 ? -5.645 -8.133 -4.914 1 97.62 265 ALA B C 1
ATOM 5687 O O . ALA B 1 265 ? -5.816 -9.273 -5.348 1 97.62 265 ALA B O 1
ATOM 5688 N N . LEU B 1 266 ? -4.949 -7.227 -5.531 1 96.62 266 LEU B N 1
ATOM 5689 C CA . LEU B 1 266 ? -4.266 -7.539 -6.781 1 96.62 266 LEU B CA 1
ATOM 5690 C C . LEU B 1 266 ? -3.244 -8.656 -6.574 1 96.62 266 LEU B C 1
ATOM 5692 O O . LEU B 1 266 ? -3.154 -9.578 -7.391 1 96.62 266 LEU B O 1
ATOM 5696 N N . LEU B 1 267 ? -2.479 -8.578 -5.488 1 97.06 267 LEU B N 1
ATOM 5697 C CA . LEU B 1 267 ? -1.461 -9.586 -5.195 1 97.06 267 LEU B CA 1
ATOM 5698 C C . LEU B 1 267 ? -2.098 -10.945 -4.949 1 97.06 267 LEU B C 1
ATOM 5700 O O . LEU B 1 267 ? -1.614 -11.969 -5.453 1 97.06 267 LEU B O 1
ATOM 5704 N N . GLU B 1 268 ? -3.166 -10.945 -4.195 1 97.62 268 GLU B N 1
ATOM 5705 C CA . GLU B 1 268 ? -3.852 -12.195 -3.9 1 97.62 268 GLU B CA 1
ATOM 5706 C C . GLU B 1 268 ? -4.352 -12.867 -5.176 1 97.62 268 GLU B C 1
ATOM 5708 O O . GLU B 1 268 ? -4.211 -14.086 -5.34 1 97.62 268 GLU B O 1
ATOM 5713 N N . ASN B 1 269 ? -4.914 -12.125 -6.031 1 97.25 269 ASN B N 1
ATOM 5714 C CA . ASN B 1 269 ? -5.371 -12.656 -7.312 1 97.25 269 ASN B CA 1
ATOM 5715 C C . ASN B 1 269 ? -4.211 -13.18 -8.148 1 97.25 269 ASN B C 1
ATOM 5717 O O . ASN B 1 269 ? -4.316 -14.242 -8.773 1 97.25 269 ASN B O 1
ATOM 5721 N N . HIS B 1 270 ? -3.152 -12.438 -8.133 1 96.88 270 HIS B N 1
ATOM 5722 C CA . HIS B 1 270 ? -1.952 -12.82 -8.867 1 96.88 270 HIS B CA 1
ATOM 5723 C C . HIS B 1 270 ? -1.379 -14.133 -8.336 1 96.88 270 HIS B C 1
ATOM 5725 O O . HIS B 1 270 ? -1.021 -15.023 -9.117 1 96.88 270 HIS B O 1
ATOM 5731 N N . LEU B 1 271 ? -1.342 -14.297 -7.035 1 97.12 271 LEU B N 1
ATOM 5732 C CA . LEU B 1 271 ? -0.794 -15.508 -6.434 1 97.12 271 LEU B CA 1
ATOM 5733 C C . LEU B 1 271 ? -1.706 -16.703 -6.688 1 97.12 271 LEU B C 1
ATOM 5735 O O . LEU B 1 271 ? -1.229 -17.828 -6.879 1 97.12 271 LEU B O 1
ATOM 5739 N N . SER B 1 272 ? -2.977 -16.391 -6.703 1 97.44 272 SER B N 1
ATOM 5740 C CA . SER B 1 272 ? -3.932 -17.453 -7.023 1 97.44 272 SER B CA 1
ATOM 5741 C C . SER B 1 272 ? -3.768 -17.922 -8.461 1 97.44 272 SER B C 1
ATOM 5743 O O . SER B 1 272 ? -3.754 -19.125 -8.727 1 97.44 272 SER B O 1
ATOM 5745 N N . ASP B 1 273 ? -3.619 -17.016 -9.367 1 96.12 273 ASP B N 1
ATOM 5746 C CA . ASP B 1 273 ? -3.393 -17.344 -10.773 1 96.12 273 ASP B CA 1
ATOM 5747 C C . ASP B 1 273 ? -2.09 -18.125 -10.945 1 96.12 273 ASP B C 1
ATOM 5749 O O . ASP B 1 273 ? -2.033 -19.078 -11.711 1 96.12 273 ASP B O 1
ATOM 5753 N N . LEU B 1 274 ? -1.067 -17.672 -10.289 1 96.38 274 LEU B N 1
ATOM 5754 C CA . LEU B 1 274 ? 0.227 -18.344 -10.344 1 96.38 274 LEU B CA 1
ATOM 5755 C C . LEU B 1 274 ? 0.113 -19.781 -9.859 1 96.38 274 LEU B C 1
ATOM 5757 O O . LEU B 1 274 ? 0.619 -20.703 -10.508 1 96.38 274 LEU B O 1
ATOM 5761 N N . ALA B 1 275 ? -0.583 -19.953 -8.75 1 96.88 275 ALA B N 1
ATOM 5762 C CA . ALA B 1 275 ? -0.746 -21.297 -8.188 1 96.88 275 ALA B CA 1
ATOM 5763 C C . ALA B 1 275 ? -1.483 -22.219 -9.156 1 96.88 275 ALA B C 1
ATOM 5765 O O . ALA B 1 275 ? -1.103 -23.375 -9.328 1 96.88 275 ALA B O 1
ATOM 5766 N N . GLN B 1 276 ? -2.467 -21.672 -9.773 1 96.75 276 GLN B N 1
ATOM 5767 C CA . GLN B 1 276 ? -3.242 -22.453 -10.734 1 96.75 276 GLN B CA 1
ATOM 5768 C C . GLN B 1 276 ? -2.402 -22.828 -11.953 1 96.75 276 GLN B C 1
ATOM 5770 O O . GLN B 1 276 ? -2.439 -23.969 -12.414 1 96.75 276 GLN B O 1
ATOM 5775 N N . ASN B 1 277 ? -1.677 -21.875 -12.445 1 95.56 277 ASN B N 1
ATOM 5776 C CA . ASN B 1 277 ? -0.817 -22.109 -13.602 1 95.56 277 ASN B CA 1
ATOM 5777 C C . ASN B 1 277 ? 0.263 -23.141 -13.289 1 95.56 277 ASN B C 1
ATOM 5779 O O . ASN B 1 277 ? 0.509 -24.047 -14.086 1 95.56 277 ASN B O 1
ATOM 5783 N N . VAL B 1 278 ? 0.851 -23.016 -12.141 1 96.06 278 VAL B N 1
ATOM 5784 C CA . VAL B 1 278 ? 1.902 -23.938 -11.719 1 96.06 278 VAL B CA 1
ATOM 5785 C C . VAL B 1 278 ? 1.34 -25.344 -11.602 1 96.06 278 VAL B C 1
ATOM 5787 O O . VAL B 1 278 ? 1.966 -26.312 -12.047 1 96.06 278 VAL B O 1
ATOM 5790 N N . LYS B 1 279 ? 0.157 -25.469 -11.023 1 96.5 279 LYS B N 1
ATOM 5791 C CA . LYS B 1 279 ? -0.486 -26.781 -10.891 1 96.5 279 LYS B CA 1
ATOM 5792 C C . LYS B 1 279 ? -0.724 -27.406 -12.258 1 96.5 279 LYS B C 1
ATOM 5794 O O . LYS B 1 279 ? -0.437 -28.594 -12.461 1 96.5 279 LYS B O 1
ATOM 5799 N N . GLU B 1 280 ? -1.169 -26.656 -13.164 1 94.62 280 GLU B N 1
ATOM 5800 C CA . GLU B 1 280 ? -1.45 -27.141 -14.508 1 94.62 280 GLU B CA 1
ATOM 5801 C C . GLU B 1 280 ? -0.177 -27.625 -15.195 1 94.62 280 GLU B C 1
ATOM 5803 O O . GLU B 1 280 ? -0.161 -28.703 -15.797 1 94.62 280 GLU B O 1
ATOM 5808 N N . GLN B 1 281 ? 0.899 -26.844 -15.094 1 94.06 281 GLN B N 1
ATOM 5809 C CA . GLN B 1 281 ? 2.166 -27.219 -15.719 1 94.06 281 GLN B CA 1
ATOM 5810 C C . GLN B 1 281 ? 2.752 -28.469 -15.062 1 94.06 281 GLN B C 1
ATOM 5812 O O . GLN B 1 281 ? 3.25 -29.359 -15.75 1 94.06 281 GLN B O 1
ATOM 5817 N N . LYS B 1 282 ? 2.703 -28.562 -13.766 1 94.62 282 LYS B N 1
ATOM 5818 C CA . LYS B 1 282 ? 3.229 -29.734 -13.055 1 94.62 282 LYS B CA 1
ATOM 5819 C C . LYS B 1 282 ? 2.441 -30.984 -13.406 1 94.62 282 LYS B C 1
ATOM 5821 O O . LYS B 1 282 ? 3.014 -32.062 -13.516 1 94.62 282 LYS B O 1
ATOM 5826 N N . ASP B 1 283 ? 1.127 -30.812 -13.602 1 93.44 283 ASP B N 1
ATOM 5827 C CA . ASP B 1 283 ? 0.297 -31.953 -14.008 1 93.44 283 ASP B CA 1
ATOM 5828 C C . ASP B 1 283 ? 0.712 -32.469 -15.375 1 93.44 283 ASP B C 1
ATOM 5830 O O . ASP B 1 283 ? 0.792 -33.688 -15.586 1 93.44 283 ASP B O 1
ATOM 5834 N N . ARG B 1 284 ? 0.995 -31.609 -16.25 1 91.06 284 ARG B N 1
ATOM 5835 C CA . ARG B 1 284 ? 1.429 -32 -17.594 1 91.06 284 ARG B CA 1
ATOM 5836 C C . ARG B 1 284 ? 2.76 -32.75 -17.547 1 91.06 284 ARG B C 1
ATOM 5838 O O . ARG B 1 284 ? 2.914 -33.781 -18.188 1 91.06 284 ARG B O 1
ATOM 5845 N N . LEU B 1 285 ? 3.701 -32.188 -16.766 1 92.56 285 LEU B N 1
ATOM 5846 C CA . LEU B 1 285 ? 5.027 -32.781 -16.656 1 92.56 285 LEU B CA 1
ATOM 5847 C C . LEU B 1 285 ? 4.965 -34.156 -15.961 1 92.56 285 LEU B C 1
ATOM 5849 O O . LEU B 1 285 ? 5.637 -35.094 -16.359 1 92.56 285 LEU B O 1
ATOM 5853 N N . THR B 1 286 ? 4.086 -34.25 -14.953 1 92.94 286 THR B N 1
ATOM 5854 C CA . THR B 1 286 ? 3.926 -35.5 -14.219 1 92.94 286 THR B CA 1
ATOM 5855 C C . THR B 1 286 ? 3.289 -36.562 -15.102 1 92.94 286 THR B C 1
ATOM 5857 O O . THR B 1 286 ? 3.664 -37.719 -15.039 1 92.94 286 THR B O 1
ATOM 5860 N N . SER B 1 287 ? 2.322 -36.094 -15.914 1 91.06 287 SER B N 1
ATOM 5861 C CA . SER B 1 287 ? 1.704 -37.031 -16.859 1 91.06 287 SER B CA 1
ATOM 5862 C C . SER B 1 287 ? 2.732 -37.594 -17.828 1 91.06 287 SER B C 1
ATOM 5864 O O . SER B 1 287 ? 2.725 -38.812 -18.125 1 91.06 287 SER B O 1
ATOM 5866 N N . PHE B 1 288 ? 3.605 -36.781 -18.312 1 91.56 288 PHE B N 1
ATOM 5867 C CA . PHE B 1 288 ? 4.68 -37.219 -19.203 1 91.56 288 PHE B CA 1
ATOM 5868 C C . PHE B 1 288 ? 5.609 -38.188 -18.469 1 91.56 288 PHE B C 1
ATOM 5870 O O . PHE B 1 288 ? 5.961 -39.25 -19.016 1 91.56 288 PHE B O 1
ATOM 5877 N N . GLU B 1 289 ? 6.035 -37.844 -17.266 1 92.06 289 GLU B N 1
ATOM 5878 C CA . GLU B 1 289 ? 6.914 -38.719 -16.484 1 92.06 289 GLU B CA 1
ATOM 5879 C C . GLU B 1 289 ? 6.305 -40.094 -16.281 1 92.06 289 GLU B C 1
ATOM 5881 O O . GLU B 1 289 ? 7.008 -41.094 -16.375 1 92.06 289 GLU B O 1
ATOM 5886 N N . ASP B 1 290 ? 4.992 -40.062 -16.062 1 92.31 290 ASP B N 1
ATOM 5887 C CA . ASP B 1 290 ? 4.289 -41.344 -15.875 1 92.31 290 ASP B CA 1
ATOM 5888 C C . ASP B 1 290 ? 4.328 -42.188 -17.156 1 92.31 290 ASP B C 1
ATOM 5890 O O . ASP B 1 290 ? 4.562 -43.375 -17.094 1 92.31 290 ASP B O 1
ATOM 5894 N N . ALA B 1 291 ? 4.102 -41.531 -18.266 1 91.81 291 ALA B N 1
ATOM 5895 C CA . ALA B 1 291 ? 4.137 -42.219 -19.547 1 91.81 291 ALA B CA 1
ATOM 5896 C C . ALA B 1 291 ? 5.52 -42.812 -19.812 1 91.81 291 ALA B C 1
ATOM 5898 O O . ALA B 1 291 ? 5.645 -43.938 -20.312 1 91.81 291 ALA B O 1
ATOM 5899 N N . VAL B 1 292 ? 6.539 -42.031 -19.5 1 92.88 292 VAL B N 1
ATOM 5900 C CA . VAL B 1 292 ? 7.918 -42.5 -19.688 1 92.88 292 VAL B CA 1
ATOM 5901 C C . VAL B 1 292 ? 8.219 -43.656 -18.766 1 92.88 292 VAL B C 1
ATOM 5903 O O . VAL B 1 292 ? 8.82 -44.656 -19.172 1 92.88 292 VAL B O 1
ATOM 5906 N N . SER B 1 293 ? 7.77 -43.562 -17.516 1 94.31 293 SER B N 1
ATOM 5907 C CA . SER B 1 293 ? 7.992 -44.656 -16.547 1 94.31 293 SER B CA 1
ATOM 5908 C C . SER B 1 293 ? 7.371 -45.969 -17 1 94.31 293 SER B C 1
ATOM 5910 O O . SER B 1 293 ? 7.98 -47.031 -16.875 1 94.31 293 SER B O 1
ATOM 5912 N N . ASP B 1 294 ? 6.16 -45.875 -17.516 1 94.06 294 ASP B N 1
ATOM 5913 C CA . ASP B 1 294 ? 5.504 -47.062 -18.047 1 94.06 294 ASP B CA 1
ATOM 5914 C C . ASP B 1 294 ? 6.344 -47.719 -19.156 1 94.06 294 ASP B C 1
ATOM 5916 O O . ASP B 1 294 ? 6.492 -48.938 -19.188 1 94.06 294 ASP B O 1
ATOM 5920 N N . ARG B 1 295 ? 6.883 -46.969 -20.031 1 94.56 295 ARG B N 1
ATOM 5921 C CA . ARG B 1 295 ? 7.684 -47.469 -21.141 1 94.56 295 ARG B CA 1
ATOM 5922 C C . ARG B 1 295 ? 8.992 -48.094 -20.625 1 94.56 295 ARG B C 1
ATOM 5924 O O . ARG B 1 295 ? 9.477 -49.062 -21.188 1 94.56 295 ARG B O 1
ATOM 5931 N N . GLN B 1 296 ? 9.516 -47.469 -19.578 1 95.25 296 GLN B N 1
ATOM 5932 C CA . GLN B 1 296 ? 10.711 -48.031 -18.984 1 95.25 296 GLN B CA 1
ATOM 5933 C C . GLN B 1 296 ? 10.445 -49.406 -18.422 1 95.25 296 GLN B C 1
ATOM 5935 O O . GLN B 1 296 ? 11.25 -50.344 -18.609 1 95.25 296 GLN B O 1
ATOM 5940 N N . LEU B 1 297 ? 9.32 -49.562 -17.75 1 94.94 297 LEU B N 1
ATOM 5941 C CA . LEU B 1 297 ? 8.945 -50.875 -17.219 1 94.94 297 LEU B CA 1
ATOM 5942 C C . LEU B 1 297 ? 8.75 -51.875 -18.344 1 94.94 297 LEU B C 1
ATOM 5944 O O . LEU B 1 297 ? 9.172 -53.031 -18.219 1 94.94 297 LEU B O 1
ATOM 5948 N N . LEU B 1 298 ? 8.141 -51.438 -19.391 1 95.12 298 LEU B N 1
ATOM 5949 C CA . LEU B 1 298 ? 7.922 -52.312 -20.531 1 95.12 298 LEU B CA 1
ATOM 5950 C C . LEU B 1 298 ? 9.25 -52.781 -21.125 1 95.12 298 LEU B C 1
ATOM 5952 O O . LEU B 1 298 ? 9.43 -53.969 -21.422 1 95.12 298 LEU B O 1
ATOM 5956 N N . MET B 1 299 ? 10.156 -51.812 -21.328 1 95.69 299 MET B N 1
ATOM 5957 C CA . MET B 1 299 ? 11.469 -52.156 -21.859 1 95.69 299 MET B CA 1
ATOM 5958 C C . MET B 1 299 ? 12.188 -53.156 -20.953 1 95.69 299 MET B C 1
ATOM 5960 O O . MET B 1 299 ? 12.828 -54.094 -21.422 1 95.69 299 MET B O 1
ATOM 5964 N N . ALA B 1 300 ? 12.109 -52.969 -19.703 1 94.88 300 ALA B N 1
ATOM 5965 C CA . ALA B 1 300 ? 12.727 -53.875 -18.75 1 94.88 300 ALA B CA 1
ATOM 5966 C C . ALA B 1 300 ? 12.172 -55.312 -18.906 1 94.88 300 ALA B C 1
ATOM 5968 O O . ALA B 1 300 ? 12.922 -56.281 -18.859 1 94.88 300 ALA B O 1
ATOM 5969 N N . GLN B 1 301 ? 10.875 -55.469 -19.078 1 93.38 301 GLN B N 1
ATOM 5970 C CA . GLN B 1 301 ? 10.242 -56.75 -19.297 1 93.38 301 GLN B CA 1
ATOM 5971 C C . GLN B 1 301 ? 10.727 -57.406 -20.594 1 93.38 301 GLN B C 1
ATOM 5973 O O . GLN B 1 301 ? 11 -58.625 -20.625 1 93.38 301 GLN B O 1
ATOM 5978 N N . TYR B 1 302 ? 10.812 -56.562 -21.641 1 94.75 302 TYR B N 1
ATOM 5979 C CA . TYR B 1 302 ? 11.32 -57.062 -22.906 1 94.75 302 TYR B CA 1
ATOM 5980 C C . TYR B 1 302 ? 12.727 -57.625 -22.75 1 94.75 302 TYR B C 1
ATOM 5982 O O . TYR B 1 302 ? 13.008 -58.75 -23.188 1 94.75 302 TYR B O 1
ATOM 5990 N N . LEU B 1 303 ? 13.539 -56.875 -22.109 1 94.62 303 LEU B N 1
ATOM 5991 C CA . LEU B 1 303 ? 14.938 -57.281 -21.938 1 94.62 303 LEU B CA 1
ATOM 5992 C C . LEU B 1 303 ? 15.047 -58.531 -21.078 1 94.62 303 LEU B C 1
ATOM 5994 O O . LEU B 1 303 ? 15.852 -59.406 -21.375 1 94.62 303 LEU B O 1
ATOM 5998 N N . GLN B 1 304 ? 14.25 -58.625 -20.078 1 92.06 304 GLN B N 1
ATOM 5999 C CA . GLN B 1 304 ? 14.25 -59.812 -19.219 1 92.06 304 GLN B CA 1
ATOM 6000 C C . GLN B 1 304 ? 13.852 -61.062 -20 1 92.06 304 GLN B C 1
ATOM 6002 O O . GLN B 1 304 ? 14.484 -62.094 -19.875 1 92.06 304 GLN B O 1
ATOM 6007 N N . THR B 1 305 ? 12.828 -60.938 -20.812 1 90.94 305 THR B N 1
ATOM 6008 C CA . THR B 1 305 ? 12.344 -62.062 -21.625 1 90.94 305 THR B CA 1
ATOM 6009 C C . THR B 1 305 ? 13.398 -62.469 -22.641 1 90.94 305 THR B C 1
ATOM 6011 O O . THR B 1 305 ? 13.656 -63.656 -22.812 1 90.94 305 THR B O 1
ATOM 6014 N N . LEU B 1 306 ? 14.031 -61.531 -23.25 1 91.06 306 LEU B N 1
ATOM 6015 C CA . LEU B 1 306 ? 15 -61.812 -24.297 1 91.06 306 LEU B CA 1
ATOM 6016 C C . LEU B 1 306 ? 16.281 -62.375 -23.719 1 91.06 306 LEU B C 1
ATOM 6018 O O . LEU B 1 306 ? 16.922 -63.25 -24.312 1 91.06 306 LEU B O 1
ATOM 6022 N N . LYS B 1 307 ? 16.609 -61.938 -22.562 1 88.25 307 LYS B N 1
ATOM 6023 C CA . LYS B 1 307 ? 17.812 -62.438 -21.922 1 88.25 307 LYS B CA 1
ATOM 6024 C C . LYS B 1 307 ? 17.625 -63.875 -21.438 1 88.25 307 LYS B C 1
ATOM 6026 O O . LYS B 1 307 ? 18.594 -64.625 -21.359 1 88.25 307 LYS B O 1
ATOM 6031 N N . GLY B 1 308 ? 16.406 -64.25 -21.109 1 82.94 308 GLY B N 1
ATOM 6032 C CA . GLY B 1 308 ? 16.125 -65.625 -20.688 1 82.94 308 GLY B CA 1
ATOM 6033 C C . GLY B 1 308 ? 15.961 -66.562 -21.844 1 82.94 308 GLY B C 1
ATOM 6034 O O . GLY B 1 308 ? 15.516 -67.688 -21.656 1 82.94 308 GLY B O 1
ATOM 6035 N N . ALA B 1 309 ? 16.297 -66.188 -23.047 1 80.12 309 ALA B N 1
ATOM 6036 C CA . ALA B 1 309 ? 16.062 -66.875 -24.297 1 80.12 309 ALA B CA 1
ATOM 6037 C C . ALA B 1 309 ? 16.812 -68.25 -24.281 1 80.12 309 ALA B C 1
ATOM 6039 O O . ALA B 1 309 ? 16.344 -69.25 -24.859 1 80.12 309 ALA B O 1
ATOM 6040 N N . GLN B 1 310 ? 17.922 -68.312 -23.562 1 78.81 310 GLN B N 1
ATOM 6041 C CA . GLN B 1 310 ? 18.734 -69.562 -23.578 1 78.81 310 GLN B CA 1
ATOM 6042 C C . GLN B 1 310 ? 18 -70.688 -22.875 1 78.81 310 GLN B C 1
ATOM 6044 O O . GLN B 1 310 ? 18.156 -71.875 -23.234 1 78.81 310 GLN B O 1
ATOM 6049 N N . LYS B 1 311 ? 17.109 -70.375 -21.969 1 81.81 311 LYS B N 1
ATOM 6050 C CA . LYS B 1 311 ? 16.438 -71.375 -21.156 1 81.81 311 LYS B CA 1
ATOM 6051 C C . LYS B 1 311 ? 15 -71.625 -21.625 1 81.81 311 LYS B C 1
ATOM 6053 O O . LYS B 1 311 ? 14.312 -72.5 -21.141 1 81.81 311 LYS B O 1
ATOM 6058 N N . THR B 1 312 ? 14.664 -70.938 -22.656 1 83.31 312 THR B N 1
ATOM 6059 C CA . THR B 1 312 ? 13.266 -70.938 -23.078 1 83.31 312 THR B CA 1
ATOM 6060 C C . THR B 1 312 ? 13.047 -72 -24.172 1 83.31 312 THR B C 1
ATOM 6062 O O . THR B 1 312 ? 13.93 -72.25 -25 1 83.31 312 THR B O 1
ATOM 6065 N N . LEU B 1 313 ? 11.875 -72.562 -24.141 1 84 313 LEU B N 1
ATOM 6066 C CA . LEU B 1 313 ? 11.508 -73.562 -25.172 1 84 313 LEU B CA 1
ATOM 6067 C C . LEU B 1 313 ? 11.453 -72.875 -26.547 1 84 313 LEU B C 1
ATOM 6069 O O . LEU B 1 313 ? 11.078 -71.688 -26.672 1 84 313 LEU B O 1
ATOM 6073 N N . PRO B 1 314 ? 11.852 -73.625 -27.531 1 84.56 314 PRO B N 1
ATOM 6074 C CA . PRO B 1 314 ? 12.008 -73.062 -28.875 1 84.56 314 PRO B CA 1
ATOM 6075 C C . PRO B 1 314 ? 10.734 -72.375 -29.375 1 84.56 314 PRO B C 1
ATOM 6077 O O . PRO B 1 314 ? 10.773 -71.25 -29.828 1 84.56 314 PRO B O 1
ATOM 6080 N N . PRO B 1 315 ? 9.594 -73.062 -29.297 1 82.12 315 PRO B N 1
ATOM 6081 C CA . PRO B 1 315 ? 8.398 -72.375 -29.812 1 82.12 315 PRO B CA 1
ATOM 6082 C C . PRO B 1 315 ? 8.086 -71.062 -29.047 1 82.12 315 PRO B C 1
ATOM 6084 O O . PRO B 1 315 ? 7.633 -70.062 -29.641 1 82.12 315 PRO B O 1
ATOM 6087 N N . VAL B 1 316 ? 8.383 -71.125 -27.797 1 82.69 316 VAL B N 1
ATOM 6088 C CA . VAL B 1 316 ? 8.109 -70 -26.953 1 82.69 316 VAL B CA 1
ATOM 6089 C C . VAL B 1 316 ? 9.086 -68.875 -27.281 1 82.69 316 VAL B C 1
ATOM 6091 O O . VAL B 1 316 ? 8.703 -67.688 -27.359 1 82.69 316 VAL B O 1
ATOM 6094 N N . LEU B 1 317 ? 10.289 -69.188 -27.422 1 87.31 317 LEU B N 1
ATOM 6095 C CA . LEU B 1 317 ? 11.32 -68.188 -27.734 1 87.31 317 LEU B CA 1
ATOM 6096 C C . LEU B 1 317 ? 11 -67.5 -29.031 1 87.31 317 LEU B C 1
ATOM 6098 O O . LEU B 1 317 ? 11.055 -66.25 -29.078 1 87.31 317 LEU B O 1
ATOM 6102 N N . VAL B 1 318 ? 10.68 -68.25 -30.047 1 87.25 318 VAL B N 1
ATOM 6103 C CA . VAL B 1 318 ? 10.406 -67.688 -31.359 1 87.25 318 VAL B CA 1
ATOM 6104 C C . VAL B 1 318 ? 9.156 -66.812 -31.266 1 87.25 318 VAL B C 1
ATOM 6106 O O . VAL B 1 318 ? 9.133 -65.688 -31.812 1 87.25 318 VAL B O 1
ATOM 6109 N N . HIS B 1 319 ? 8.211 -67.25 -30.562 1 85.75 319 HIS B N 1
ATOM 6110 C CA . HIS B 1 319 ? 6.977 -66.438 -30.391 1 85.75 319 HIS B CA 1
ATOM 6111 C C . HIS B 1 319 ? 7.246 -65.125 -29.672 1 85.75 319 HIS B C 1
ATOM 6113 O O . HIS B 1 319 ? 6.824 -64.062 -30.141 1 85.75 319 HIS B O 1
ATOM 6119 N N . GLU B 1 320 ? 7.934 -65.25 -28.594 1 87.12 320 GLU B N 1
ATOM 6120 C CA . GLU B 1 320 ? 8.219 -64.062 -27.781 1 87.12 320 GLU B CA 1
ATOM 6121 C C . GLU B 1 320 ? 9.086 -63.094 -28.547 1 87.12 320 GLU B C 1
ATOM 6123 O O . GLU B 1 320 ? 8.883 -61.875 -28.453 1 87.12 320 GLU B O 1
ATOM 6128 N N . TYR B 1 321 ? 10.102 -63.625 -29.234 1 89.94 321 TYR B N 1
ATOM 6129 C CA . TYR B 1 321 ? 10.992 -62.75 -29.984 1 89.94 321 TYR B CA 1
ATOM 6130 C C . TYR B 1 321 ? 10.219 -61.906 -31 1 89.94 321 TYR B C 1
ATOM 6132 O O . TYR B 1 321 ? 10.367 -60.688 -31.047 1 89.94 321 TYR B O 1
ATOM 6140 N N . PHE B 1 322 ? 9.375 -62.5 -31.797 1 87.25 322 PHE B N 1
ATOM 6141 C CA . PHE B 1 322 ? 8.656 -61.781 -32.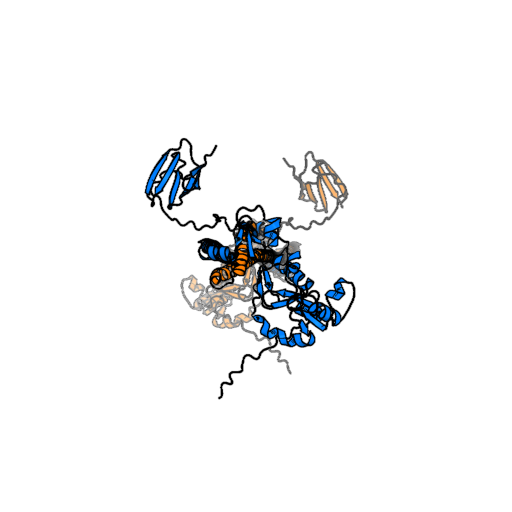844 1 87.25 322 PHE B CA 1
ATOM 6142 C C . PHE B 1 322 ? 7.57 -60.875 -32.25 1 87.25 322 PHE B C 1
ATOM 6144 O O . PHE B 1 322 ? 7.281 -59.812 -32.75 1 87.25 322 PHE B O 1
ATOM 6151 N N . LYS B 1 323 ? 7 -61.344 -31.172 1 86.94 323 LYS B N 1
ATOM 6152 C CA . LYS B 1 323 ? 6.023 -60.531 -30.469 1 86.94 323 LYS B CA 1
ATOM 6153 C C . LYS B 1 323 ? 6.66 -59.25 -29.969 1 86.94 323 LYS B C 1
ATOM 6155 O O . LYS B 1 323 ? 6.148 -58.156 -30.219 1 86.94 323 LYS B O 1
ATOM 6160 N N . ILE B 1 324 ? 7.789 -59.344 -29.281 1 92.19 324 ILE B N 1
ATOM 6161 C CA . ILE B 1 324 ? 8.5 -58.219 -28.719 1 92.19 324 ILE B CA 1
ATOM 6162 C C . ILE B 1 324 ? 8.977 -57.312 -29.844 1 92.19 324 ILE B C 1
ATOM 6164 O O . ILE B 1 324 ? 8.875 -56.062 -29.75 1 92.19 324 ILE B O 1
ATOM 6168 N N . LYS B 1 325 ? 9.523 -57.906 -30.875 1 91.56 325 LYS B N 1
ATOM 6169 C CA . LYS B 1 325 ? 10.008 -57.125 -32 1 91.56 325 LYS B CA 1
ATOM 6170 C C . LYS B 1 325 ? 8.891 -56.281 -32.594 1 91.56 325 LYS B C 1
ATOM 6172 O O . LYS B 1 325 ? 9.086 -55.094 -32.844 1 91.56 325 LYS B O 1
ATOM 6177 N N . ARG B 1 326 ? 7.746 -56.75 -32.781 1 88.44 326 ARG B N 1
ATOM 6178 C CA . ARG B 1 326 ? 6.602 -56.031 -33.344 1 88.44 326 ARG B CA 1
ATOM 6179 C C . ARG B 1 326 ? 6.109 -54.969 -32.375 1 88.44 326 ARG B C 1
ATOM 6181 O O . ARG B 1 326 ? 5.891 -53.812 -32.781 1 88.44 326 ARG B O 1
ATOM 6188 N N . GLN B 1 327 ? 5.957 -55.344 -31.203 1 90.06 327 GLN B N 1
ATOM 6189 C CA . GLN B 1 327 ? 5.461 -54.406 -30.188 1 90.06 327 GLN B CA 1
ATOM 6190 C C . GLN B 1 327 ? 6.43 -53.25 -29.984 1 90.06 327 GLN B C 1
ATOM 6192 O O . GLN B 1 327 ? 6.008 -52.094 -29.859 1 90.06 327 GLN B O 1
ATOM 6197 N N . PHE B 1 328 ? 7.762 -53.531 -29.891 1 92.75 328 PHE B N 1
ATOM 6198 C CA . PHE B 1 328 ? 8.773 -52.5 -29.703 1 92.75 328 PHE B CA 1
ATOM 6199 C C . PHE B 1 328 ? 8.773 -51.5 -30.859 1 92.75 328 PHE B C 1
ATOM 6201 O O . PHE B 1 328 ? 8.938 -50.281 -30.641 1 92.75 328 PHE B O 1
ATOM 6208 N N . ARG B 1 329 ? 8.57 -52.031 -32.031 1 88.56 329 ARG B N 1
ATOM 6209 C CA . ARG B 1 329 ? 8.492 -51.156 -33.188 1 88.56 329 ARG B CA 1
ATOM 6210 C C . ARG B 1 329 ? 7.332 -50.188 -33.062 1 88.56 329 ARG B C 1
ATOM 6212 O O . ARG B 1 329 ? 7.48 -49 -33.375 1 88.56 329 ARG B O 1
ATOM 6219 N N . HIS B 1 330 ? 6.227 -50.625 -32.562 1 88 330 HIS B N 1
ATOM 6220 C CA . HIS B 1 330 ? 5.055 -49.781 -32.375 1 88 330 HIS B CA 1
ATOM 6221 C C . HIS B 1 330 ? 5.301 -48.719 -31.281 1 88 330 HIS B C 1
ATOM 6223 O O . HIS B 1 330 ? 4.922 -47.562 -31.453 1 88 330 HIS B O 1
ATOM 6229 N N . VAL B 1 331 ? 5.914 -49.156 -30.203 1 89 331 VAL B N 1
ATOM 6230 C CA . VAL B 1 331 ? 6.184 -48.25 -29.094 1 89 331 VAL B CA 1
ATOM 6231 C C . VAL B 1 331 ? 7.156 -47.156 -29.531 1 89 331 VAL B C 1
ATOM 6233 O O . VAL B 1 331 ? 6.992 -45.969 -29.172 1 89 331 VAL B O 1
ATOM 6236 N N . LYS B 1 332 ? 8.133 -47.594 -30.281 1 85.19 332 LYS B N 1
ATOM 6237 C CA . LYS B 1 332 ? 9.141 -46.625 -30.766 1 85.19 332 LYS B CA 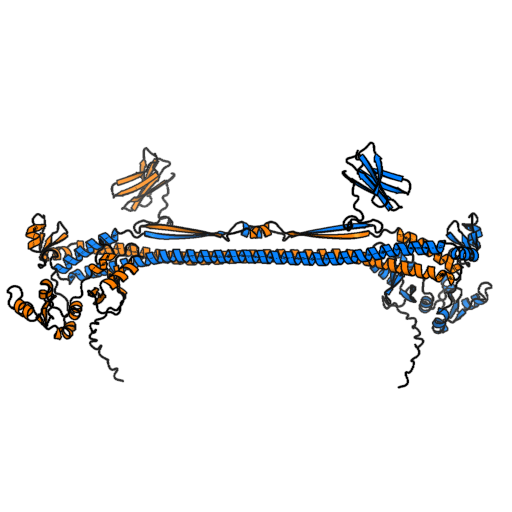1
ATOM 6238 C C . LYS B 1 332 ? 8.539 -45.625 -31.703 1 85.19 332 LYS B C 1
ATOM 6240 O O . LYS B 1 332 ? 8.922 -44.438 -31.688 1 85.19 332 LYS B O 1
ATOM 6245 N N . MET B 1 333 ? 7.539 -46.031 -32.438 1 79.12 333 MET B N 1
ATOM 6246 C CA . MET B 1 333 ? 6.93 -45.156 -33.438 1 79.12 333 MET B CA 1
ATOM 6247 C C . MET B 1 333 ? 5.859 -44.281 -32.812 1 79.12 333 MET B C 1
ATOM 6249 O O . MET B 1 333 ? 5.535 -43.219 -33.344 1 79.12 333 MET B O 1
ATOM 6253 N N . SER B 1 334 ? 5.301 -44.812 -31.688 1 75.75 334 SER B N 1
ATOM 6254 C CA . SER B 1 334 ? 4.25 -44.031 -31.047 1 75.75 334 SER B CA 1
ATOM 6255 C C . SER B 1 334 ? 4.824 -42.812 -30.328 1 75.75 334 SER B C 1
ATOM 6257 O O . SER B 1 334 ? 5.844 -42.938 -29.641 1 75.75 334 SER B O 1
ATOM 6259 N N . GLY B 1 335 ? 5.012 -41.75 -30.828 1 72.56 335 GLY B N 1
ATOM 6260 C CA . GLY B 1 335 ? 5.676 -40.5 -30.531 1 72.56 335 GLY B CA 1
ATOM 6261 C C . GLY B 1 335 ? 5.328 -39.938 -29.172 1 72.56 335 GLY B C 1
ATOM 6262 O O . GLY B 1 335 ? 4.164 -39.938 -28.766 1 72.56 335 GLY B O 1
ATOM 6263 N N . LEU B 1 336 ? 6.234 -40 -28.156 1 82.56 336 LEU B N 1
ATOM 6264 C CA . LEU B 1 336 ? 6.191 -39.219 -26.922 1 82.56 336 LEU B CA 1
ATOM 6265 C C . LEU B 1 336 ? 6.855 -37.844 -27.109 1 82.56 336 LEU B C 1
ATOM 6267 O O . LEU B 1 336 ? 7.832 -37.719 -27.844 1 82.56 336 LEU B O 1
ATOM 6271 N N . SER B 1 337 ? 6.125 -36.812 -26.609 1 85.31 337 SER B N 1
ATOM 6272 C CA . SER B 1 337 ? 6.711 -35.5 -26.719 1 85.31 337 SER B CA 1
ATOM 6273 C C . SER B 1 337 ? 7.137 -34.938 -25.359 1 85.31 337 SER B C 1
ATOM 6275 O O . SER B 1 337 ? 6.383 -35.031 -24.391 1 85.31 337 SER B O 1
ATOM 6277 N N . LYS B 1 338 ? 8.414 -34.531 -25.359 1 84.44 338 LYS B N 1
ATOM 6278 C CA . LYS B 1 338 ? 8.938 -33.844 -24.188 1 84.44 338 LYS B CA 1
ATOM 6279 C C . LYS B 1 338 ? 8.406 -32.406 -24.094 1 84.44 338 LYS B C 1
ATOM 6281 O O . LYS B 1 338 ? 8.156 -31.766 -25.109 1 84.44 338 LYS B O 1
ATOM 6286 N N . CYS B 1 339 ? 8.109 -32.062 -22.797 1 82.44 339 CYS B N 1
ATOM 6287 C CA . CYS B 1 339 ? 7.566 -30.719 -22.594 1 82.44 339 CYS B CA 1
ATOM 6288 C C . CYS B 1 339 ? 8.539 -29.859 -21.797 1 82.44 339 CYS B C 1
ATOM 6290 O O . CYS B 1 339 ? 9.141 -30.312 -20.828 1 82.44 339 CYS B O 1
ATOM 6292 N N . THR B 1 340 ? 8.836 -28.703 -22.359 1 85.25 340 THR B N 1
ATOM 6293 C CA . THR B 1 340 ? 9.609 -27.703 -21.641 1 85.25 340 THR B CA 1
ATOM 6294 C C . THR B 1 340 ? 8.734 -26.5 -21.281 1 85.25 340 THR B C 1
ATOM 6296 O O . THR B 1 340 ? 7.883 -26.094 -22.078 1 85.25 340 THR B O 1
ATOM 6299 N N . VAL B 1 341 ? 8.898 -26.047 -20.031 1 90.44 341 VAL B N 1
ATOM 6300 C CA . VAL B 1 341 ? 8.039 -24.984 -19.547 1 90.44 341 VAL B CA 1
ATOM 6301 C C . VAL B 1 341 ? 8.891 -23.766 -19.156 1 90.44 341 VAL B C 1
ATOM 6303 O O . VAL B 1 341 ? 9.938 -23.922 -18.531 1 90.44 341 VAL B O 1
ATOM 6306 N N . LYS B 1 342 ? 8.5 -22.578 -19.672 1 90.25 342 LYS B N 1
ATOM 6307 C CA . LYS B 1 342 ? 9.062 -21.297 -19.25 1 90.25 342 LYS B CA 1
ATOM 6308 C C . LYS B 1 342 ? 7.992 -20.422 -18.594 1 90.25 342 LYS B C 1
ATOM 6310 O O . LYS B 1 342 ? 6.934 -20.188 -19.188 1 90.25 342 LYS B O 1
ATOM 6315 N N . LEU B 1 343 ? 8.289 -20.016 -17.328 1 92.5 343 LEU B N 1
ATOM 6316 C CA . LEU B 1 343 ? 7.363 -19.188 -16.562 1 92.5 343 LEU B CA 1
ATOM 6317 C C . LEU B 1 343 ? 7.949 -17.797 -16.312 1 92.5 343 LEU B C 1
ATOM 6319 O O . LEU B 1 343 ? 9.117 -17.672 -15.945 1 92.5 343 LEU B O 1
ATOM 6323 N N . ASN B 1 344 ? 7.098 -16.734 -16.672 1 91.5 344 ASN B N 1
ATOM 6324 C CA . ASN B 1 344 ? 7.508 -15.359 -16.438 1 91.5 344 ASN B CA 1
ATOM 6325 C C . ASN B 1 344 ? 6.344 -14.508 -15.938 1 91.5 344 ASN B C 1
ATOM 6327 O O . ASN B 1 344 ? 5.188 -14.766 -16.281 1 91.5 344 ASN B O 1
ATOM 6331 N N . ALA B 1 345 ? 6.727 -13.656 -15.023 1 93 345 ALA B N 1
ATOM 6332 C CA . ALA B 1 345 ? 5.762 -12.68 -14.531 1 93 345 ALA B CA 1
ATOM 6333 C C . ALA B 1 345 ? 6.281 -11.258 -14.719 1 93 345 ALA B C 1
ATOM 6335 O O . ALA B 1 345 ? 7.281 -10.875 -14.109 1 93 345 ALA B O 1
ATOM 6336 N N . ASP B 1 346 ? 5.582 -10.469 -15.57 1 91.75 346 ASP B N 1
ATOM 6337 C CA . ASP B 1 346 ? 5.957 -9.078 -15.789 1 91.75 346 ASP B CA 1
ATOM 6338 C C . ASP B 1 346 ? 5.062 -8.133 -14.984 1 91.75 346 ASP B C 1
ATOM 6340 O O . ASP B 1 346 ? 3.895 -7.938 -15.32 1 91.75 346 ASP B O 1
ATOM 6344 N N . VAL B 1 347 ? 5.738 -7.512 -14.078 1 90.88 347 VAL B N 1
ATOM 6345 C CA . VAL B 1 347 ? 4.992 -6.652 -13.164 1 90.88 347 VAL B CA 1
ATOM 6346 C C . VAL B 1 347 ? 4.461 -5.434 -13.914 1 90.88 347 VAL B C 1
ATOM 6348 O O . VAL B 1 347 ? 5.125 -4.91 -14.812 1 90.88 347 VAL B O 1
ATOM 6351 N N . CYS B 1 348 ? 3.281 -4.953 -13.422 1 89.94 348 CYS B N 1
ATOM 6352 C CA . CYS B 1 348 ? 2.633 -3.789 -14.016 1 89.94 348 CYS B CA 1
ATOM 6353 C C . CYS B 1 348 ? 3.465 -2.531 -13.805 1 89.94 348 CYS B C 1
ATOM 6355 O O . CYS B 1 348 ? 3.957 -2.287 -12.695 1 89.94 348 CYS B O 1
ATOM 6357 N N . ASN B 1 349 ? 3.543 -1.68 -14.844 1 90.19 349 ASN B N 1
ATOM 6358 C CA . ASN B 1 349 ? 4.348 -0.464 -14.797 1 90.19 349 ASN B CA 1
ATOM 6359 C C . ASN B 1 349 ? 3.771 0.56 -13.828 1 90.19 349 ASN B C 1
ATOM 6361 O O . ASN B 1 349 ? 4.516 1.318 -13.203 1 90.19 349 ASN B O 1
ATOM 6365 N N . ASP B 1 350 ? 2.506 0.622 -13.711 1 90.12 350 ASP B N 1
ATOM 6366 C CA . ASP B 1 350 ? 1.862 1.579 -12.82 1 90.12 350 ASP B CA 1
ATOM 6367 C C . ASP B 1 350 ? 2.23 1.304 -11.367 1 90.12 350 ASP B C 1
ATOM 6369 O O . ASP B 1 350 ? 2.389 2.234 -10.57 1 90.12 350 ASP B O 1
ATOM 6373 N N . LEU B 1 351 ? 2.352 0.045 -11.055 1 93.38 351 LEU B N 1
ATOM 6374 C CA . LEU B 1 351 ? 2.723 -0.32 -9.695 1 93.38 351 LEU B CA 1
ATOM 6375 C C . LEU B 1 351 ? 4.168 0.067 -9.398 1 93.38 351 LEU B C 1
ATOM 6377 O O . LEU B 1 351 ? 4.461 0.63 -8.344 1 93.38 351 LEU B O 1
ATOM 6381 N N . THR B 1 352 ? 5.062 -0.178 -10.367 1 91.81 352 THR B N 1
ATOM 6382 C CA . THR B 1 352 ? 6.457 0.198 -10.172 1 91.81 352 THR B CA 1
ATOM 6383 C C . THR B 1 352 ? 6.621 1.715 -10.211 1 91.81 352 THR B C 1
ATOM 6385 O O . THR B 1 352 ? 7.492 2.266 -9.539 1 91.81 352 THR B O 1
ATOM 6388 N N . GLY B 1 353 ? 5.805 2.373 -10.922 1 91.5 353 GLY B N 1
ATOM 6389 C CA . GLY B 1 353 ? 5.844 3.822 -11.031 1 91.5 353 GLY B CA 1
ATOM 6390 C C . GLY B 1 353 ? 5.531 4.531 -9.727 1 91.5 353 GLY B C 1
ATOM 6391 O O . GLY B 1 353 ? 5.992 5.648 -9.492 1 91.5 353 GLY B O 1
ATOM 6392 N N . ILE B 1 354 ? 4.75 3.91 -8.859 1 91.69 354 ILE B N 1
ATOM 6393 C CA . ILE B 1 354 ? 4.367 4.516 -7.586 1 91.69 354 ILE B CA 1
ATOM 6394 C C . ILE B 1 354 ? 5.617 4.785 -6.746 1 91.69 354 ILE B C 1
ATOM 6396 O O . ILE B 1 354 ? 5.637 5.707 -5.93 1 91.69 354 ILE B O 1
ATOM 6400 N N . LEU B 1 355 ? 6.629 4.012 -6.984 1 93.38 355 LEU B N 1
ATOM 6401 C CA . LEU B 1 355 ? 7.844 4.133 -6.191 1 93.38 355 LEU B CA 1
ATOM 6402 C C . LEU B 1 355 ? 8.617 5.395 -6.562 1 93.38 355 LEU B C 1
ATOM 6404 O O . LEU B 1 355 ? 9.5 5.828 -5.824 1 93.38 355 LEU B O 1
ATOM 6408 N N . ASP B 1 356 ? 8.266 6.027 -7.656 1 92.62 356 ASP B N 1
ATOM 6409 C CA . ASP B 1 356 ? 8.922 7.258 -8.094 1 92.62 356 ASP B CA 1
ATOM 6410 C C . ASP B 1 356 ? 8.172 8.492 -7.582 1 92.62 356 ASP B C 1
ATOM 6412 O O . ASP B 1 356 ? 8.617 9.617 -7.781 1 92.62 356 ASP B O 1
ATOM 6416 N N . VAL B 1 357 ? 7.066 8.258 -6.949 1 92.62 357 VAL B N 1
ATOM 6417 C CA . VAL B 1 357 ? 6.277 9.367 -6.422 1 92.62 357 VAL B CA 1
ATOM 6418 C C . VAL B 1 357 ? 6.969 9.953 -5.191 1 92.62 357 VAL B C 1
ATOM 6420 O O . VAL B 1 357 ? 7.391 9.211 -4.297 1 92.62 357 VAL B O 1
ATOM 6423 N N . THR B 1 358 ? 7.062 11.32 -5.129 1 92.69 358 THR B N 1
ATOM 6424 C CA . THR B 1 358 ? 7.84 11.938 -4.059 1 92.69 358 THR B CA 1
ATOM 6425 C C . THR B 1 358 ? 6.922 12.641 -3.059 1 92.69 358 THR B C 1
ATOM 6427 O O . THR B 1 358 ? 7.34 12.961 -1.943 1 92.69 358 THR B O 1
ATOM 6430 N N . LYS B 1 359 ? 5.637 12.938 -3.484 1 93.69 359 LYS B N 1
ATOM 6431 C CA . LYS B 1 359 ? 4.711 13.633 -2.598 1 93.69 359 LYS B CA 1
ATOM 6432 C C . LYS B 1 359 ? 3.359 12.93 -2.549 1 93.69 359 LYS B C 1
ATOM 6434 O O . LYS B 1 359 ? 2.875 12.43 -3.568 1 93.69 359 LYS B O 1
ATOM 6439 N N . PHE B 1 360 ? 2.838 12.938 -1.295 1 95.75 360 PHE B N 1
ATOM 6440 C CA . PHE B 1 360 ? 1.521 12.336 -1.123 1 95.75 360 PHE B CA 1
ATOM 6441 C C . PHE B 1 360 ? 0.434 13.242 -1.691 1 95.75 360 PHE B C 1
ATOM 6443 O O . PHE B 1 360 ? -0.445 12.781 -2.422 1 95.75 360 PHE B O 1
ATOM 6450 N N . ALA B 1 361 ? 0.522 14.547 -1.296 1 93.62 361 ALA B N 1
ATOM 6451 C CA . ALA B 1 361 ? -0.398 15.594 -1.731 1 93.62 361 ALA B CA 1
ATOM 6452 C C . ALA B 1 361 ? 0.284 16.969 -1.731 1 93.62 361 ALA B C 1
ATOM 6454 O O . ALA B 1 361 ? 1.328 17.141 -1.1 1 93.62 361 ALA B O 1
ATOM 6455 N N . ASP B 1 362 ? -0.26 17.891 -2.627 1 91.69 362 ASP B N 1
ATOM 6456 C CA . ASP B 1 362 ? 0.169 19.281 -2.584 1 91.69 362 ASP B CA 1
ATOM 6457 C C . ASP B 1 362 ? -0.653 20.078 -1.575 1 91.69 362 ASP B C 1
ATOM 6459 O O . ASP B 1 362 ? -1.849 20.297 -1.778 1 91.69 362 ASP B O 1
ATOM 6463 N N . LEU B 1 363 ? 0.059 20.359 -0.465 1 90.81 363 LEU B N 1
ATOM 6464 C CA . LEU B 1 363 ? -0.593 21.141 0.584 1 90.81 363 LEU B CA 1
ATOM 6465 C C . LEU B 1 363 ? -0.494 22.625 0.296 1 90.81 363 LEU B C 1
ATOM 6467 O O . LEU B 1 363 ? 0.603 23.156 0.093 1 90.81 363 LEU B O 1
ATOM 6471 N N . LYS B 1 364 ? -1.704 23.281 0.158 1 88.44 364 LYS B N 1
ATOM 6472 C CA . LYS B 1 364 ? -1.754 24.719 -0.093 1 88.44 364 LYS B CA 1
ATOM 6473 C C . LYS B 1 364 ? -2.514 25.453 1.014 1 88.44 364 LYS B C 1
ATOM 6475 O O . LYS B 1 364 ? -3.625 25.062 1.374 1 88.44 364 LYS B O 1
ATOM 6480 N N . ALA B 1 365 ? -1.729 26.359 1.67 1 88.06 365 ALA B N 1
ATOM 6481 C CA . ALA B 1 365 ? -2.365 27.234 2.643 1 88.06 365 ALA B CA 1
ATOM 6482 C C . ALA B 1 365 ? -2.41 28.672 2.127 1 88.06 365 ALA B C 1
ATOM 6484 O O . ALA B 1 365 ? -1.378 29.25 1.766 1 88.06 365 ALA B O 1
ATOM 6485 N N . GLU B 1 366 ? -3.646 29.188 1.882 1 85.75 366 GLU B N 1
ATOM 6486 C CA . GLU B 1 366 ? -3.824 30.578 1.464 1 85.75 366 GLU B CA 1
ATOM 6487 C C . GLU B 1 366 ? -4.293 31.453 2.625 1 85.75 366 GLU B C 1
ATOM 6489 O O . GLU B 1 366 ? -5.312 31.156 3.256 1 85.75 366 GLU B O 1
ATOM 6494 N N . THR B 1 367 ? -3.383 32.438 2.965 1 85.81 367 THR B N 1
ATOM 6495 C CA . THR B 1 367 ? -3.721 33.375 4.035 1 85.81 367 THR B CA 1
ATOM 6496 C C . THR B 1 367 ? -3.971 34.781 3.475 1 85.81 367 THR B C 1
ATOM 6498 O O . THR B 1 367 ? -3.172 35.281 2.688 1 85.81 367 THR B O 1
ATOM 6501 N N . LYS B 1 368 ? -5.168 35.312 3.734 1 81.38 368 LYS B N 1
ATOM 6502 C CA . LYS B 1 368 ? -5.504 36.656 3.334 1 81.38 368 LYS B CA 1
ATOM 6503 C C . LYS B 1 368 ? -5.66 37.562 4.551 1 81.38 368 LYS B C 1
ATOM 6505 O O . LYS B 1 368 ? -6.359 37.219 5.508 1 81.38 368 LYS B O 1
ATOM 6510 N N . SER B 1 369 ? -4.855 38.656 4.559 1 81.19 369 SER B N 1
ATOM 6511 C CA . SER B 1 369 ? -4.926 39.656 5.633 1 81.19 369 SER B CA 1
ATOM 6512 C C . SER B 1 369 ? -5.773 40.844 5.227 1 81.19 369 SER B C 1
ATOM 6514 O O . SER B 1 369 ? -5.547 41.438 4.172 1 81.19 369 SER B O 1
ATOM 6516 N N . ILE B 1 370 ? -6.824 41.094 5.98 1 76.19 370 ILE B N 1
ATOM 6517 C CA . ILE B 1 370 ? -7.711 42.219 5.703 1 76.19 370 ILE B CA 1
ATOM 6518 C C . ILE B 1 370 ? -7.727 43.188 6.898 1 76.19 370 ILE B C 1
ATOM 6520 O O . ILE B 1 370 ? -7.898 42.75 8.039 1 76.19 370 ILE B O 1
ATOM 6524 N N . PRO B 1 371 ? -7.477 44.5 6.598 1 77.75 371 PRO B N 1
ATOM 6525 C CA . PRO B 1 371 ? -7.551 45.469 7.703 1 77.75 371 PRO B CA 1
ATOM 6526 C C . PRO B 1 371 ? -8.883 45.406 8.445 1 77.75 371 PRO B C 1
ATOM 6528 O O . PRO B 1 371 ? -9.922 45.094 7.844 1 77.75 371 PRO B O 1
ATOM 6531 N N . LEU B 1 372 ? -8.852 45.594 9.641 1 77.12 372 LEU B N 1
ATOM 6532 C CA . LEU B 1 372 ? -9.992 45.469 10.539 1 77.12 372 LEU B CA 1
ATOM 6533 C C . LEU B 1 372 ? -11.18 46.281 10.031 1 77.12 372 LEU B C 1
ATOM 6535 O O . LEU B 1 372 ? -12.328 45.875 10.156 1 77.12 372 LEU B O 1
ATOM 6539 N N . ASN B 1 373 ? -10.844 47.469 9.461 1 67.56 373 ASN B N 1
ATOM 6540 C CA . ASN B 1 373 ? -11.922 48.375 9.07 1 67.56 373 ASN B CA 1
ATOM 6541 C C . ASN B 1 373 ? -12.461 48.031 7.684 1 67.56 373 ASN B C 1
ATOM 6543 O O . ASN B 1 373 ? -13.43 48.625 7.227 1 67.56 373 ASN B O 1
ATOM 6547 N N . GLU B 1 374 ? -11.883 46.969 7.051 1 64 374 GLU B N 1
ATOM 6548 C CA . GLU B 1 374 ? -12.305 46.625 5.695 1 64 374 GLU B CA 1
ATOM 6549 C C . GLU B 1 374 ? -13.188 45.375 5.695 1 64 374 GLU B C 1
ATOM 6551 O O . GLU B 1 374 ? -13.031 44.5 6.547 1 64 374 GLU B O 1
ATOM 6556 N N . ILE B 1 375 ? -14.297 45.438 4.969 1 54.97 375 ILE B N 1
ATOM 6557 C CA . ILE B 1 375 ? -15.234 44.312 4.852 1 54.97 375 ILE B CA 1
ATOM 6558 C C . ILE B 1 375 ? -14.641 43.25 3.941 1 54.97 375 ILE B C 1
ATOM 6560 O O . ILE B 1 375 ? -14.156 43.531 2.85 1 54.97 375 ILE B O 1
ATOM 6564 N N . ASP B 1 376 ? -14.375 42.062 4.5 1 53 376 ASP B N 1
ATOM 6565 C CA . ASP B 1 376 ? -13.883 40.938 3.709 1 53 376 ASP B CA 1
ATOM 6566 C C . ASP B 1 376 ? -14.984 40.344 2.814 1 53 376 ASP B C 1
ATOM 6568 O O . ASP B 1 376 ? -15.945 39.781 3.305 1 53 376 ASP B O 1
ATOM 6572 N N . LEU B 1 377 ? -14.922 40.656 1.684 1 48.66 377 LEU B N 1
ATOM 6573 C CA . LEU B 1 377 ? -15.945 40.219 0.743 1 48.66 377 LEU B CA 1
ATOM 6574 C C . LEU B 1 377 ? -15.719 38.75 0.352 1 48.66 377 LEU B C 1
ATOM 6576 O O . LEU B 1 377 ? -16.547 38.156 -0.346 1 48.66 377 LEU B O 1
ATOM 6580 N N . THR B 1 378 ? -14.734 38.281 0.707 1 46.72 378 THR B N 1
ATOM 6581 C CA . THR B 1 378 ? -14.453 36.938 0.188 1 46.72 378 THR B CA 1
ATOM 6582 C C . THR B 1 378 ? -15.445 35.906 0.74 1 46.72 378 THR B C 1
ATOM 6584 O O . THR B 1 378 ? -15.852 35 0.034 1 46.72 378 THR B O 1
ATOM 6587 N N . TYR B 1 379 ? -15.711 35.969 2.1 1 42.47 379 TYR B N 1
ATOM 6588 C CA . TYR B 1 379 ? -16.609 34.969 2.676 1 42.47 379 TYR B CA 1
ATOM 6589 C C . TYR B 1 379 ? -17.984 35.562 2.932 1 42.47 379 TYR B C 1
ATOM 6591 O O . TYR B 1 379 ? -18.766 35.031 3.734 1 42.47 379 TYR B O 1
ATOM 6599 N N . ALA B 1 380 ? -18.125 36.75 2.596 1 40.47 380 ALA B N 1
ATOM 6600 C CA . ALA B 1 380 ? -19.375 37.438 2.924 1 40.47 380 ALA B CA 1
ATOM 6601 C C . ALA B 1 380 ? -20.578 36.625 2.402 1 40.47 380 ALA B C 1
ATOM 6603 O O . ALA B 1 380 ? -20.531 36.062 1.312 1 40.47 380 ALA B O 1
ATOM 6604 N N . SER B 1 381 ? -21.203 36.062 3.291 1 42.56 381 SER B N 1
ATOM 6605 C CA . SER B 1 381 ? -22.5 35.5 2.926 1 42.56 381 SER B CA 1
ATOM 6606 C C . SER B 1 381 ? -23.375 36.531 2.219 1 42.56 381 SER B C 1
ATOM 6608 O O . SER B 1 381 ? -23.438 37.688 2.637 1 42.56 381 SER B O 1
ATOM 6610 N N . MET B 1 382 ? -23.375 36.344 1.009 1 41.47 382 MET B N 1
ATOM 6611 C CA . MET B 1 382 ? -24.25 37.219 0.233 1 41.47 382 MET B CA 1
ATOM 6612 C C . MET B 1 382 ? -25.719 36.875 0.496 1 41.47 382 MET B C 1
ATOM 6614 O O . MET B 1 382 ? -26.094 35.719 0.518 1 41.47 382 MET B O 1
ATOM 6618 N N . LYS B 1 383 ? -26.141 37.625 1.374 1 44.28 383 LYS B N 1
ATOM 6619 C CA . LYS B 1 383 ? -27.594 37.438 1.489 1 44.28 383 LYS B CA 1
ATOM 6620 C C . LYS B 1 383 ? -28.328 38.344 0.509 1 44.28 383 LYS B C 1
ATOM 6622 O O . LYS B 1 383 ? -27.969 39.531 0.359 1 44.28 383 LYS B O 1
ATOM 6627 N N . LEU B 1 384 ? -29.062 37.656 -0.224 1 46.06 384 LEU B N 1
ATOM 6628 C CA . LEU B 1 384 ? -29.953 38.406 -1.103 1 46.06 384 LEU B CA 1
ATOM 6629 C C . LEU B 1 384 ? -30.891 39.312 -0.294 1 46.06 384 LEU B C 1
ATOM 6631 O O . LEU B 1 384 ? -31.672 38.812 0.522 1 46.06 384 LEU B O 1
ATOM 6635 N N . VAL B 1 385 ? -30.469 40.438 -0.067 1 50.84 385 VAL B N 1
ATOM 6636 C CA . VAL B 1 385 ? -31.297 41.344 0.726 1 50.84 385 VAL B CA 1
ATOM 6637 C C . VAL B 1 385 ? -32.5 41.781 -0.085 1 50.84 385 VAL B C 1
ATOM 6639 O O . VAL B 1 385 ? -33.625 41.906 0.457 1 50.84 385 VAL B O 1
ATOM 6642 N N . CYS B 1 386 ? -32.375 42.156 -1.307 1 50.94 386 CYS B N 1
ATOM 6643 C CA . CYS B 1 386 ? -33.531 42.531 -2.123 1 50.94 386 CYS B CA 1
ATOM 6644 C C . CYS B 1 386 ? -33.312 42.156 -3.582 1 50.94 386 CYS B C 1
ATOM 6646 O O . CYS B 1 386 ? -32.188 42.031 -4.035 1 50.94 386 CYS B O 1
ATOM 6648 N N . GLU B 1 387 ? -34.344 41.438 -4.129 1 59.31 387 GLU B N 1
ATOM 6649 C CA . GLU B 1 387 ? -34.406 41.219 -5.57 1 59.31 387 GLU B CA 1
ATOM 6650 C C . GLU B 1 387 ? -35.031 42.438 -6.273 1 59.31 387 GLU B C 1
ATOM 6652 O O . GLU B 1 387 ? -36.094 42.938 -5.855 1 59.31 387 GLU B O 1
ATOM 6657 N N . LEU B 1 388 ? -34.188 43 -6.965 1 58.78 388 LEU B N 1
ATOM 6658 C CA . LEU B 1 388 ? -34.719 44.125 -7.727 1 58.78 388 LEU B CA 1
ATOM 6659 C C . LEU B 1 388 ? -35.219 43.656 -9.078 1 58.78 388 LEU B C 1
ATOM 6661 O O . LEU B 1 388 ? -34.594 42.844 -9.742 1 58.78 388 LEU B O 1
ATOM 6665 N N . ASP B 1 389 ? -36.438 43.688 -9.289 1 57.62 389 ASP B N 1
ATOM 6666 C CA . ASP B 1 389 ? -37.156 43.125 -10.43 1 57.62 389 ASP B CA 1
ATOM 6667 C C . ASP B 1 389 ? -36.5 43.531 -11.742 1 57.62 389 ASP B C 1
ATOM 6669 O O . ASP B 1 389 ? -36.375 42.719 -12.664 1 57.62 389 ASP B O 1
ATOM 6673 N N . ASP B 1 390 ? -36.5 44.656 -12.133 1 55.56 390 ASP B N 1
ATOM 6674 C CA . ASP B 1 390 ? -36.5 45.125 -13.516 1 55.56 390 ASP B CA 1
ATOM 6675 C C . ASP B 1 390 ? -35.062 45.375 -14.016 1 55.56 390 ASP B C 1
ATOM 6677 O O . ASP B 1 390 ? -34.844 46.188 -14.938 1 55.56 390 ASP B O 1
ATOM 6681 N N . SER B 1 391 ? -34.125 44.812 -13.398 1 55.62 391 SER B N 1
ATOM 6682 C CA . SER B 1 391 ? -32.906 45.25 -14.047 1 55.62 391 SER B CA 1
ATOM 6683 C C . SER B 1 391 ? -32.594 44.375 -15.281 1 55.62 391 SER B C 1
ATOM 6685 O O . SER B 1 391 ? -32.406 43.188 -15.172 1 55.62 391 SER B O 1
ATOM 6687 N N . ASN B 1 392 ? -33.281 44.469 -16.328 1 55 392 ASN B N 1
ATOM 6688 C CA . ASN B 1 392 ? -33.062 43.75 -17.578 1 55 392 ASN B CA 1
ATOM 6689 C C . ASN B 1 392 ? -31.625 43.938 -18.109 1 55 392 ASN B C 1
ATOM 6691 O O . ASN B 1 392 ? -31.328 43.594 -19.25 1 55 392 ASN B O 1
ATOM 6695 N N . GLY B 1 393 ? -30.75 44.531 -17.422 1 58.38 393 GLY B N 1
ATOM 6696 C CA . GLY B 1 393 ? -29.438 44.812 -18 1 58.38 393 GLY B CA 1
ATOM 6697 C C . GLY B 1 393 ? -28.312 44.125 -17.266 1 58.38 393 GLY B C 1
ATOM 6698 O O . GLY B 1 393 ? -28.547 43.312 -16.359 1 58.38 393 GLY B O 1
ATOM 6699 N N . ASP B 1 394 ? -27.031 44.125 -17.781 1 66.38 394 ASP B N 1
ATOM 6700 C CA . ASP B 1 394 ? -25.781 43.656 -17.219 1 66.38 394 ASP B CA 1
ATOM 6701 C C . ASP B 1 394 ? -25.297 44.594 -16.109 1 66.38 394 ASP B C 1
ATOM 6703 O O . ASP B 1 394 ? -24.734 45.656 -16.359 1 66.38 394 ASP B O 1
ATOM 6707 N N . VAL B 1 395 ? -25.609 44.219 -14.836 1 67.69 395 VAL B N 1
ATOM 6708 C CA . VAL B 1 395 ? -25.219 45 -13.68 1 67.69 395 VAL B CA 1
ATOM 6709 C C . VAL B 1 395 ? -23.766 44.688 -13.305 1 67.69 395 VAL B C 1
ATOM 6711 O O . VAL B 1 395 ? -23.422 43.531 -13.07 1 67.69 395 VAL B O 1
ATOM 6714 N N . THR B 1 396 ? -22.938 45.625 -13.445 1 66.06 396 THR B N 1
ATOM 6715 C CA . THR B 1 396 ? -21.516 45.406 -13.211 1 66.06 396 THR B CA 1
ATOM 6716 C C . THR B 1 396 ? -21.109 45.938 -11.828 1 66.06 396 THR B C 1
ATOM 6718 O O . THR B 1 396 ? -20.047 45.562 -11.32 1 66.06 396 THR B O 1
ATOM 6721 N N . GLY B 1 397 ? -21.938 46.844 -11.266 1 67.94 397 GLY B N 1
ATOM 6722 C CA . GLY B 1 397 ? -21.578 47.406 -9.969 1 67.94 397 GLY B CA 1
ATOM 6723 C C . GLY B 1 397 ? -22.719 48.188 -9.336 1 67.94 397 GLY B C 1
ATOM 6724 O O . GLY B 1 397 ? -23.797 48.312 -9.906 1 67.94 397 GLY B O 1
ATOM 6725 N N . GLY B 1 398 ? -22.734 48.531 -7.973 1 69.44 398 GLY B N 1
ATOM 6726 C CA . GLY B 1 398 ? -23.719 49.344 -7.285 1 69.44 398 GLY B CA 1
ATOM 6727 C C . GLY B 1 398 ? -23.312 49.719 -5.875 1 69.44 398 GLY B C 1
ATOM 6728 O O . GLY B 1 398 ? -22.25 49.281 -5.395 1 69.44 398 GLY B O 1
ATOM 6729 N N . CYS B 1 399 ? -23.969 50.719 -5.359 1 68.62 399 CYS B N 1
ATOM 6730 C CA . CYS B 1 399 ? -23.703 51.125 -3.982 1 68.62 399 CYS B CA 1
ATOM 6731 C C . CYS B 1 399 ? -25 51.406 -3.23 1 68.62 399 CYS B C 1
ATOM 6733 O O . CYS B 1 399 ? -26.047 51.594 -3.846 1 68.62 399 CYS B O 1
ATOM 6735 N N . PHE B 1 400 ? -25.031 51.188 -1.92 1 69.25 400 PHE B N 1
ATOM 6736 C CA . PHE B 1 400 ? -26.109 51.625 -1.032 1 69.25 400 PHE B CA 1
ATOM 6737 C C . PHE B 1 400 ? -25.922 53.062 -0.575 1 69.25 400 PHE B C 1
ATOM 6739 O O . PHE B 1 400 ? -24.812 53.469 -0.216 1 69.25 400 PHE B O 1
ATOM 6746 N N . LEU B 1 401 ? -26.984 53.812 -0.733 1 68.5 401 LEU B N 1
ATOM 6747 C CA . LEU B 1 401 ? -26.938 55.156 -0.191 1 68.5 401 LEU B CA 1
ATOM 6748 C C . LEU B 1 401 ? -27.25 55.156 1.302 1 68.5 401 LEU B C 1
ATOM 6750 O O . LEU B 1 401 ? -27.781 54.188 1.826 1 68.5 401 LEU B O 1
ATOM 6754 N N . GLN B 1 402 ? -26.922 56.281 1.951 1 65.19 402 GLN B N 1
ATOM 6755 C CA . GLN B 1 402 ? -27.109 56.406 3.391 1 65.19 402 GLN B CA 1
ATOM 6756 C C . GLN B 1 402 ? -28.594 56.25 3.764 1 65.19 402 GLN B C 1
ATOM 6758 O O . GLN B 1 402 ? -28.906 55.75 4.844 1 65.19 402 GLN B O 1
ATOM 6763 N N . ASN B 1 403 ? -29.484 56.594 2.869 1 64.56 403 ASN B N 1
ATOM 6764 C CA . ASN B 1 403 ? -30.906 56.531 3.156 1 64.56 403 ASN B CA 1
ATOM 6765 C C . ASN B 1 403 ? -31.484 55.156 2.84 1 64.56 403 ASN B C 1
ATOM 6767 O O . ASN B 1 403 ? -32.688 54.938 2.949 1 64.56 403 ASN B O 1
ATOM 6771 N N . GLY B 1 404 ? -30.625 54.25 2.387 1 71.62 404 GLY B N 1
ATOM 6772 C CA . GLY B 1 404 ? -31.078 52.906 2.104 1 71.62 404 GLY B CA 1
ATOM 6773 C C . GLY B 1 404 ? -31.344 52.656 0.631 1 71.62 404 GLY B C 1
ATOM 6774 O O . GLY B 1 404 ? -31.641 51.531 0.225 1 71.62 404 GLY B O 1
ATOM 6775 N N . ASP B 1 405 ? -31.281 53.656 -0.12 1 74.31 405 ASP B N 1
ATOM 6776 C CA . ASP B 1 405 ? -31.484 53.5 -1.554 1 74.31 405 ASP B CA 1
ATOM 6777 C C . ASP B 1 405 ? -30.312 52.75 -2.195 1 74.31 405 ASP B C 1
ATOM 6779 O O . ASP B 1 405 ? -29.203 52.75 -1.657 1 74.31 405 ASP B O 1
ATOM 6783 N N . ILE B 1 406 ? -30.734 52.094 -3.258 1 75.88 406 ILE B N 1
ATOM 6784 C CA . ILE B 1 406 ? -29.734 51.281 -3.977 1 75.88 406 ILE B CA 1
ATOM 6785 C C . ILE B 1 406 ? -29.5 51.875 -5.359 1 75.88 406 ILE B C 1
ATOM 6787 O O . ILE B 1 406 ? -30.438 52.219 -6.074 1 75.88 406 ILE B O 1
ATOM 6791 N N . ILE B 1 407 ? -28.203 52.062 -5.656 1 75.38 407 ILE B N 1
ATOM 6792 C CA . ILE B 1 407 ? -27.828 52.469 -7.004 1 75.38 407 ILE B CA 1
ATOM 6793 C C . ILE B 1 407 ? -27.078 51.344 -7.695 1 75.38 407 ILE B C 1
ATOM 6795 O O . ILE B 1 407 ? -26.156 50.75 -7.121 1 75.38 407 ILE B O 1
ATOM 6799 N N . LEU B 1 408 ? -27.641 50.969 -8.836 1 77.38 408 LEU B N 1
ATOM 6800 C CA . LEU B 1 408 ? -26.984 49.906 -9.617 1 77.38 408 LEU B CA 1
ATOM 6801 C C . LEU B 1 408 ? -26.484 50.469 -10.945 1 77.38 408 LEU B C 1
ATOM 6803 O O . LEU B 1 408 ? -27.125 51.312 -11.562 1 77.38 408 LEU B O 1
ATOM 6807 N N . ALA B 1 409 ? -25.234 50.062 -11.281 1 76.25 409 ALA B N 1
ATOM 6808 C CA . ALA B 1 409 ? -24.703 50.375 -12.609 1 76.25 409 ALA B CA 1
ATOM 6809 C C . ALA B 1 409 ? -25.141 49.312 -13.625 1 76.25 409 ALA B C 1
ATOM 6811 O O . ALA B 1 409 ? -24.766 48.125 -13.5 1 76.25 409 ALA B O 1
ATOM 6812 N N . ASP B 1 410 ? -26 49.75 -14.539 1 75.81 410 ASP B N 1
ATOM 6813 C CA . ASP B 1 410 ? -26.422 48.875 -15.641 1 75.81 410 ASP B CA 1
ATOM 6814 C C . ASP B 1 410 ? -25.547 49.094 -16.875 1 75.81 410 ASP B C 1
ATOM 6816 O O . ASP B 1 410 ? -25.719 50.062 -17.609 1 75.81 410 ASP B O 1
ATOM 6820 N N . HIS B 1 411 ? -24.594 48.188 -17.016 1 77.38 411 HIS B N 1
ATOM 6821 C CA . HIS B 1 411 ? -23.609 48.281 -18.078 1 77.38 411 HIS B CA 1
ATOM 6822 C C . HIS B 1 411 ? -24.25 48.156 -19.453 1 77.38 411 HIS B C 1
ATOM 6824 O O . HIS B 1 411 ? -23.875 48.875 -20.375 1 77.38 411 HIS B O 1
ATOM 6830 N N . LYS B 1 412 ? -25.109 47.406 -19.609 1 80 412 LYS B N 1
ATOM 6831 C CA . LYS B 1 412 ? -25.703 47.094 -20.906 1 80 412 LYS B CA 1
ATOM 6832 C C . LYS B 1 412 ? -26.484 48.312 -21.438 1 80 412 LYS B C 1
ATOM 6834 O O . LYS B 1 412 ? -26.359 48.656 -22.609 1 80 412 LYS B O 1
ATOM 6839 N N . TYR B 1 413 ? -27.156 49 -20.641 1 79.81 413 TYR B N 1
ATOM 6840 C CA . TYR B 1 413 ? -28.016 50.094 -21.094 1 79.81 413 TYR B CA 1
ATOM 6841 C C . TYR B 1 413 ? -27.422 51.438 -20.703 1 79.81 413 TYR B C 1
ATOM 6843 O O . TYR B 1 413 ? -28.078 52.5 -20.828 1 79.81 413 TYR B O 1
ATOM 6851 N N . SER B 1 414 ? -26.109 51.344 -20.25 1 81.69 414 SER B N 1
ATOM 6852 C CA . SER B 1 414 ? -25.391 52.562 -19.875 1 81.69 414 SER B CA 1
ATOM 6853 C C . SER B 1 414 ? -26.219 53.438 -18.953 1 81.69 414 SER B C 1
ATOM 6855 O O . SER B 1 414 ? -26.359 54.656 -19.188 1 81.69 414 SER B O 1
ATOM 6857 N N . GLN B 1 415 ? -26.766 52.844 -17.969 1 82.44 415 GLN B N 1
ATOM 6858 C CA . GLN B 1 415 ? -27.656 53.562 -17.047 1 82.44 415 GLN B CA 1
ATOM 6859 C C . GLN B 1 415 ? -27.281 53.281 -15.602 1 82.44 415 GLN B C 1
ATOM 6861 O O . GLN B 1 415 ? -26.641 52.25 -15.305 1 82.44 415 GLN B O 1
ATOM 6866 N N . LEU B 1 416 ? -27.703 54.281 -14.766 1 79.44 416 LEU B N 1
ATOM 6867 C CA . LEU B 1 416 ? -27.734 54.031 -13.32 1 79.44 416 LEU B CA 1
ATOM 6868 C C . LEU B 1 416 ? -29.156 53.781 -12.852 1 79.44 416 LEU B C 1
ATOM 6870 O O . LEU B 1 416 ? -30.078 54.531 -13.242 1 79.44 416 LEU B O 1
ATOM 6874 N N . LEU B 1 417 ? -29.25 52.75 -12.211 1 79.62 417 LEU B N 1
ATOM 6875 C CA . LEU B 1 417 ? -30.562 52.406 -11.664 1 79.62 417 LEU B CA 1
ATOM 6876 C C . LEU B 1 417 ? -30.641 52.75 -10.18 1 79.62 417 LEU B C 1
ATOM 6878 O O . LEU B 1 417 ? -29.812 52.281 -9.383 1 79.62 417 LEU B O 1
ATOM 6882 N N . HIS B 1 418 ? -31.562 53.688 -9.891 1 80.38 418 HIS B N 1
ATOM 6883 C CA . HIS B 1 418 ? -31.797 54.094 -8.508 1 80.38 418 HIS B CA 1
ATOM 6884 C C . HIS B 1 418 ? -33.031 53.375 -7.938 1 80.38 418 HIS B C 1
ATOM 6886 O O . HIS B 1 418 ? -34.125 53.562 -8.43 1 80.38 418 HIS B O 1
ATOM 6892 N N . TYR B 1 419 ? -32.75 52.594 -7 1 77.94 419 TYR B N 1
ATOM 6893 C CA . TYR B 1 419 ? -33.812 51.906 -6.32 1 77.94 419 TYR B CA 1
ATOM 6894 C C . TYR B 1 419 ? -34.094 52.5 -4.945 1 77.94 419 TYR B C 1
ATOM 6896 O O . TYR B 1 419 ? -33.156 52.781 -4.191 1 77.94 419 TYR B O 1
ATOM 6904 N N . ASN B 1 420 ? -35.344 52.875 -4.711 1 78 420 ASN B N 1
ATOM 6905 C CA . ASN B 1 420 ? -35.875 53.25 -3.4 1 78 420 ASN B CA 1
ATOM 6906 C C . ASN B 1 420 ? -36.875 52.25 -2.885 1 78 420 ASN B C 1
ATOM 6908 O O . ASN B 1 420 ? -37.875 51.969 -3.545 1 78 420 ASN B O 1
ATOM 6912 N N . ASN B 1 421 ? -36.688 51.594 -1.758 1 74.5 421 ASN B N 1
ATOM 6913 C CA . ASN B 1 421 ? -37.531 50.531 -1.182 1 74.5 421 ASN B CA 1
ATOM 6914 C C . ASN B 1 421 ? -37.812 49.406 -2.191 1 74.5 421 ASN B C 1
ATOM 6916 O O . ASN B 1 421 ? -38.938 49 -2.369 1 74.5 421 ASN B O 1
ATOM 6920 N N . ARG B 1 422 ? -36.812 49.094 -3.09 1 72.5 422 ARG B N 1
ATOM 6921 C CA . ARG B 1 422 ? -36.781 47.938 -3.998 1 72.5 422 ARG B CA 1
ATOM 6922 C C . ARG B 1 422 ? -37.531 48.25 -5.293 1 72.5 422 ARG B C 1
ATOM 6924 O O . ARG B 1 422 ? -37.781 47.344 -6.094 1 72.5 422 ARG B O 1
ATOM 6931 N N . LYS B 1 423 ? -37.844 49.5 -5.355 1 79.38 423 LYS B N 1
ATOM 6932 C CA . LYS B 1 423 ? -38.5 49.906 -6.59 1 79.38 423 LYS B CA 1
ATOM 6933 C C . LYS B 1 423 ? -37.656 50.875 -7.383 1 79.38 423 LYS B C 1
ATOM 6935 O O . LYS B 1 423 ? -37.031 51.75 -6.809 1 79.38 423 LYS B O 1
ATOM 6940 N N . LEU B 1 424 ? -37.594 50.594 -8.609 1 79.56 424 LEU B N 1
ATOM 6941 C CA . LEU B 1 424 ? -36.875 51.469 -9.5 1 79.56 424 LEU B CA 1
ATOM 6942 C C . LEU B 1 424 ? -37.5 52.844 -9.555 1 79.56 424 LEU B C 1
ATOM 6944 O O . LEU B 1 424 ? -38.688 52.969 -9.945 1 79.56 424 LEU B O 1
ATOM 6948 N N . VAL B 1 425 ? -36.906 53.844 -9.07 1 81.19 425 VAL B N 1
ATOM 6949 C CA . VAL B 1 425 ? -37.469 55.156 -8.977 1 81.19 425 VAL B CA 1
ATOM 6950 C C . VAL B 1 425 ? -36.938 56.062 -10.094 1 81.19 425 VAL B C 1
ATOM 6952 O O . VAL B 1 425 ? -37.625 56.969 -10.57 1 81.19 425 VAL B O 1
ATOM 6955 N N . ARG B 1 426 ? -35.625 55.812 -10.391 1 81.06 426 ARG B N 1
ATOM 6956 C CA . ARG B 1 426 ? -35 56.688 -11.391 1 81.06 426 ARG B CA 1
ATOM 6957 C C . ARG B 1 426 ? -33.969 55.906 -12.211 1 81.06 426 ARG B C 1
ATOM 6959 O O . ARG B 1 426 ? -33.219 55.125 -11.672 1 81.06 426 ARG B O 1
ATOM 6966 N N . LYS B 1 427 ? -34.125 56.094 -13.469 1 80.5 427 LYS B N 1
ATOM 6967 C CA . LYS B 1 427 ? -33.094 55.688 -14.414 1 80.5 427 LYS B CA 1
ATOM 6968 C C . LYS B 1 427 ? -32.312 56.875 -14.953 1 80.5 427 LYS B C 1
ATOM 6970 O O . LYS B 1 427 ? -32.906 57.844 -15.422 1 80.5 427 LYS B O 1
ATOM 6975 N N . SER B 1 428 ? -31.141 56.875 -14.656 1 79.94 428 SER B N 1
ATOM 6976 C CA . SER B 1 428 ? -30.312 57.938 -15.18 1 79.94 428 SER B CA 1
ATOM 6977 C C . SER B 1 428 ? -29.391 57.438 -16.281 1 79.94 428 SER B C 1
ATOM 6979 O O . SER B 1 428 ? -28.547 56.594 -16.047 1 79.94 428 SER B O 1
ATOM 6981 N N . ASN B 1 429 ? -29.562 57.938 -17.438 1 80.75 429 ASN B N 1
ATOM 6982 C CA . ASN B 1 429 ? -28.734 57.562 -18.578 1 80.75 429 ASN B CA 1
ATOM 6983 C C . ASN B 1 429 ? -27.344 58.219 -18.5 1 80.75 429 ASN B C 1
ATOM 6985 O O . ASN B 1 429 ? -27.234 59.406 -18.172 1 80.75 429 ASN B O 1
ATOM 6989 N N . LEU B 1 430 ? -26.469 57.219 -18.672 1 78.38 430 LEU B N 1
ATOM 6990 C CA . LEU B 1 430 ? -25.094 57.719 -18.719 1 78.38 430 LEU B CA 1
ATOM 6991 C C . LEU B 1 430 ? -24.562 57.688 -20.156 1 78.38 430 LEU B C 1
ATOM 6993 O O . LEU B 1 430 ? -25.047 56.906 -20.984 1 78.38 430 LEU B O 1
ATOM 6997 N N . GLY B 1 431 ? -23.828 58.531 -20.656 1 76.44 431 GLY B N 1
ATOM 6998 C CA . GLY B 1 431 ? -23.219 58.594 -21.969 1 76.44 431 GLY B CA 1
ATOM 6999 C C . GLY B 1 431 ? -22.109 57.562 -22.156 1 76.44 431 GLY B C 1
ATOM 7000 O O . GLY B 1 431 ? -21.469 57.531 -23.203 1 76.44 431 GLY B O 1
ATOM 7001 N N . PHE B 1 432 ? -21.844 56.812 -21.078 1 77.81 432 PHE B N 1
ATOM 7002 C CA . PHE B 1 432 ? -20.844 55.781 -21.141 1 77.81 432 PHE B CA 1
ATOM 7003 C C . PHE B 1 432 ? -21.312 54.531 -20.359 1 77.81 432 PHE B C 1
ATOM 7005 O O . PHE B 1 432 ? -22.25 54.625 -19.562 1 77.81 432 PHE B O 1
ATOM 7012 N N . GLN B 1 433 ? -20.656 53.469 -20.672 1 79.25 433 GLN B N 1
ATOM 7013 C CA . GLN B 1 433 ? -20.938 52.219 -19.969 1 79.25 433 GLN B CA 1
ATOM 7014 C C . GLN B 1 433 ? -20.344 52.219 -18.578 1 79.25 433 GLN B C 1
ATOM 7016 O O . GLN B 1 433 ? -19.109 52.25 -18.422 1 79.25 433 GLN B O 1
ATOM 7021 N N . PRO B 1 434 ? -21.172 52.188 -17.531 1 77.06 434 PRO B N 1
ATOM 7022 C CA . PRO B 1 434 ? -20.641 52.219 -16.172 1 77.06 434 PRO B CA 1
ATOM 7023 C C . PRO B 1 434 ? -20.156 50.812 -15.727 1 77.06 434 PRO B C 1
ATOM 7025 O O . PRO B 1 434 ? -20.703 49.812 -16.141 1 77.06 434 PRO B O 1
ATOM 7028 N N . GLU B 1 435 ? -19.109 50.781 -14.984 1 75 435 GLU B N 1
ATOM 7029 C CA . GLU B 1 435 ? -18.594 49.531 -14.43 1 75 435 GLU B CA 1
ATOM 7030 C C . GLU B 1 435 ? -18.953 49.406 -12.953 1 75 435 GLU B C 1
ATOM 7032 O O . GLU B 1 435 ? -19.203 48.281 -12.469 1 75 435 GLU B O 1
ATOM 7037 N N . ASP B 1 436 ? -18.859 50.562 -12.219 1 72.62 436 ASP B N 1
ATOM 7038 C CA . ASP B 1 436 ? -19.172 50.531 -10.789 1 72.62 436 ASP B CA 1
ATOM 7039 C C . ASP B 1 436 ? -19.672 51.906 -10.32 1 72.62 436 ASP B C 1
ATOM 7041 O O . ASP B 1 436 ? -19.484 52.906 -11.016 1 72.62 436 ASP B O 1
ATOM 7045 N N . ALA B 1 437 ? -20.594 51.938 -9.328 1 72.19 437 ALA B N 1
ATOM 7046 C CA . ALA B 1 437 ? -21.062 53.156 -8.68 1 72.19 437 ALA B CA 1
ATOM 7047 C C . ALA B 1 437 ? -20.766 53.125 -7.184 1 72.19 437 ALA B C 1
ATOM 7049 O O . ALA B 1 437 ? -21.016 52.125 -6.516 1 72.19 437 ALA B O 1
ATOM 7050 N N . VAL B 1 438 ? -19.984 54.062 -6.734 1 69.44 438 VAL B N 1
ATOM 7051 C CA . VAL B 1 438 ? -19.656 54.156 -5.316 1 69.44 438 VAL B CA 1
ATOM 7052 C C . VAL B 1 438 ? -20.141 55.5 -4.77 1 69.44 438 VAL B C 1
ATOM 7054 O O . VAL B 1 438 ? -19.922 56.531 -5.395 1 69.44 438 VAL B O 1
ATOM 7057 N N . CYS B 1 439 ? -20.953 55.406 -3.691 1 62.41 439 CYS B N 1
ATOM 7058 C CA . CYS B 1 439 ? -21.391 56.625 -3.029 1 62.41 439 CYS B CA 1
ATOM 7059 C C . CYS B 1 439 ? -20.328 57.156 -2.066 1 62.41 439 CYS B C 1
ATOM 7061 O O . CYS B 1 439 ? -19.906 56.406 -1.165 1 62.41 439 CYS B O 1
ATOM 7063 N N . GLN B 1 440 ? -19.656 58.188 -2.301 1 57.06 440 GLN B N 1
ATOM 7064 C CA . GLN B 1 440 ? -18.672 58.781 -1.393 1 57.06 440 GLN B CA 1
ATOM 7065 C C . GLN B 1 440 ? -19.359 59.469 -0.214 1 57.06 440 GLN B C 1
ATOM 7067 O O . GLN B 1 440 ? -18.906 59.344 0.927 1 57.06 440 GLN B O 1
ATOM 7072 N N . ASN B 1 441 ? -20.359 60.438 -0.452 1 56.28 441 ASN B N 1
ATOM 7073 C CA . ASN B 1 441 ? -21.188 61.094 0.544 1 56.28 441 ASN B CA 1
ATOM 7074 C C . ASN B 1 441 ? -22.641 61.219 0.084 1 56.28 441 ASN B C 1
ATOM 7076 O O . ASN B 1 441 ? -23 60.719 -0.981 1 56.28 441 ASN B O 1
ATOM 7080 N N . SER B 1 442 ? -23.578 61.812 1.02 1 59 442 SER B N 1
ATOM 7081 C CA . SER B 1 442 ? -25.016 61.906 0.777 1 59 442 SER B CA 1
ATOM 7082 C C . SER B 1 442 ? -25.297 62.625 -0.542 1 59 442 SER B C 1
ATOM 7084 O O . SER B 1 442 ? -26.406 62.531 -1.084 1 59 442 SER B O 1
ATOM 7086 N N . SER B 1 443 ? -24.312 63.219 -1.147 1 60.91 443 SER B N 1
ATOM 7087 C CA . SER B 1 443 ? -24.641 64.062 -2.305 1 60.91 443 SER B CA 1
ATOM 7088 C C . SER B 1 443 ? -23.812 63.656 -3.52 1 60.91 443 SER B C 1
ATOM 7090 O O . SER B 1 443 ? -24.062 64.125 -4.629 1 60.91 443 SER B O 1
ATOM 7092 N N . LEU B 1 444 ? -22.812 62.812 -3.32 1 64.56 444 LEU B N 1
ATOM 7093 C CA . LEU B 1 444 ? -21.922 62.562 -4.445 1 64.56 444 LEU B CA 1
ATOM 7094 C C . LEU B 1 444 ? -21.828 61.062 -4.719 1 64.56 444 LEU B C 1
ATOM 7096 O O . LEU B 1 444 ? -21.594 60.281 -3.799 1 64.56 444 LEU B O 1
ATOM 7100 N N . LEU B 1 445 ? -22.188 60.688 -5.918 1 70.06 445 LEU B N 1
ATOM 7101 C CA . LEU B 1 445 ? -22.047 59.312 -6.434 1 70.06 445 LEU B CA 1
ATOM 7102 C C . LEU B 1 445 ? -20.922 59.25 -7.449 1 70.06 445 LEU B C 1
ATOM 7104 O O . LEU B 1 445 ? -20.828 60.094 -8.359 1 70.06 445 LEU B O 1
ATOM 7108 N N . PHE B 1 446 ? -19.953 58.438 -7.238 1 69.69 446 PHE B N 1
ATOM 7109 C CA . PHE B 1 446 ? -18.891 58.156 -8.211 1 69.69 446 PHE B CA 1
ATOM 7110 C C . PHE B 1 446 ? -19.234 56.938 -9.055 1 69.69 446 PHE B C 1
ATOM 7112 O O . PHE B 1 446 ? -19.641 55.906 -8.516 1 69.69 446 PHE B O 1
ATOM 7119 N N . VAL B 1 447 ? -19.25 57.188 -10.422 1 73.69 447 VAL B N 1
ATOM 7120 C CA . VAL B 1 447 ? -19.484 56.094 -11.352 1 73.69 447 VAL B CA 1
ATOM 7121 C C . VAL B 1 447 ? -18.203 55.812 -12.148 1 73.69 447 VAL B C 1
ATOM 7123 O O . VAL B 1 447 ? -17.578 56.719 -12.664 1 73.69 447 VAL B O 1
ATOM 7126 N N . SER B 1 448 ? -17.719 54.562 -12.086 1 71 448 SER B N 1
ATOM 7127 C CA . SER B 1 448 ? -16.516 54.188 -12.828 1 71 448 SER B CA 1
ATOM 7128 C C . SER B 1 448 ? -16.875 53.688 -14.227 1 71 448 SER B C 1
ATOM 7130 O O . SER B 1 448 ? -17.953 53.125 -14.445 1 71 448 SER B O 1
ATOM 7132 N N . LYS B 1 449 ? -15.969 54.156 -15.344 1 70.25 449 LYS B N 1
ATOM 7133 C CA . LYS B 1 449 ? -16.062 53.688 -16.734 1 70.25 449 LYS B CA 1
ATOM 7134 C C . LYS B 1 449 ? -14.75 53.031 -17.172 1 70.25 449 LYS B C 1
ATOM 7136 O O . LYS B 1 449 ? -13.672 53.438 -16.734 1 70.25 449 LYS B O 1
ATOM 7141 N N . ASN B 1 450 ? -14.883 51.875 -17.812 1 62.09 450 ASN B N 1
ATOM 7142 C CA . ASN B 1 450 ? -13.695 51.344 -18.484 1 62.09 450 ASN B CA 1
ATOM 7143 C C . ASN B 1 450 ? -13.273 52.219 -19.656 1 62.09 450 ASN B C 1
ATOM 7145 O O . ASN B 1 450 ? -14.109 52.656 -20.453 1 62.09 450 ASN B O 1
ATOM 7149 N N . ILE B 1 451 ? -12.156 52.781 -19.516 1 52.97 451 ILE B N 1
ATOM 7150 C CA . ILE B 1 451 ? -11.602 53.438 -20.703 1 52.97 451 ILE B CA 1
ATOM 7151 C C . ILE B 1 451 ? -10.859 52.406 -21.547 1 52.97 451 ILE B C 1
ATOM 7153 O O . ILE B 1 451 ? -10.156 51.531 -21.016 1 52.97 451 ILE B O 1
#